Protein AF-A0A8H6TZL9-F1 (afdb_monomer_lite)

Sequence (1125 aa):
MEGRGPLSPANLRMNKVTHPSLAEHVINGEPIFPTTGFIEMLLESGATSLREVELVSILSLAATAPLEVSLQRLKTAWSITTGVGSHEREHARGFMETSTPMEPPVAIDLEAIFKRLPMLDSDGFYSSLQPLAVYGPHFQRIVRCRGGPSEVIAEIEGLRVDELADAYLLHPAIMDACIHITFHPDVSKQYSKDITYLPSAIEHFIFYRAGKNMPGNWFSHITLCQWTPDSRLYNILITDSSGLALAEIRNLRVQKFMPGGPITVERRFELIFQPLSAPDPADPSPTPDFLFLAQKPLSSAAPASDDLRHVYPYTFGQEMKLQRQLKELDTSVSTIYLLAMQGRDADAALGLCAVLKREIPSWNIRLAIFESFLDFSNPIPLLTRHMGAFSDGENVLSFDEDGAAHVLHAVSSPSSVKRQGLLNGNAEPGCTDTRVTHSAAPPFRSDRTYILLGGIGGLGVDLAVWLYEHGARSLVLTSRRGIDSLDTAKDAITLAKVAYLKGRDELTLRFEKCDATDVDQMSALLRTLPAPLAGCFCMTMVLSDTLFLNQTPDAFRAVYDSKLRVFEIFTELVEIQRLDFVVAISSFSGLIGIPGQSNYASACTALDGAMSRYPNAFSLIAPGILDAGYLERTGSVLADYIPTCSAEALWVFLEDALRKLDESPFTRYIPDVSRTPGDQTVLPGSLHTTVSFKSPQEQREEIFLRVLELLEVEAVDFDAEQPLTTYGLDSISAARLVSILRPFATFSQLQLLGGITWSEMESELVYSTQSDNTQGESVSLADSSPATSILLDILGVSPENFSPDVPLSTYGMDLPEATRISVALEPFITVTAVQLMSEMSWADLLAVVEAERLAQPLVQICHGSGIPLIILPAGNGSIGVFYSLQAHYEGELWGVQITDSTPMDSLMGLAAFWKEQICARWPHGPYRIAAFCGSAVHAVAMVKMLEDAGEEVLQLTFIDHSPALVIPLEEMFRDPSAVDYETFRTKLVLDFLQSDPTIAAPILANYEAAANDPDAQIGRRLGFHFEKAWIPNLCEFLHEFYPTGIDKSYDSFIGPYDAWVSSVKAQMAILVAEWGAATSPLLGCLPDLGASLISKPVRVDYISGVGHFGMFGDARTARLLDLSL

Secondary structure (DSSP, 8-state):
-----TT--TT-EESTTTSTTGGGEEETTEEB--HHHHHHHHHHTT-SEEEEEEE-S--B---SSPEEEEEEEETTEEEEEESSGGG-EEEEEEEEE-SPPSSPPPB--HHHHHHHSPB---TTHHHHTTTTEEE-TTT--EEEEEE-SSEEEEEE----TTTTT---SS-HHHHHHHHHGGGSHHHHT---SS-EEEEEEEEEEEE----TT--S-EEEEEEEEEEETTEEEEEEEEE-TTSBEEEEEEEEEEEEE-TT-SPP--EEEEEEEEE-PPPPTT----------SS------PPPPTTTTS-EEEE-TT-HHHHHHHHHTS-TT--EEEEEEETTHHHHHHHHHHHHHHHH-TTSEEEEEEESSHHHHHS-HHHHHHTHHHHHTT--EEEE-TT--EEEEEEEEEESS-----------------------SS-SS-TTSEEEEET--SHHHHHHHHHHHHTT--EEEEEETTGGGGS-TTT-HHHHHHHHHHHT-TT-EEEEEE--TT-HHHHHHHHHT-SS-EEEEEE---------GGG--HHHHHHHHIIIIIHHHHHHHHS-GGGSSEEEEEEETHHHH--TT-HHHHHHHHHHHHHHTT-TTEEEEEE-EESSSSHHHHH-GGGTTTS-EE-HHHHHHHHHHHHHHHHHS--SEEEE---SSTT------TTS--------HHHHHHHHHHHHHHHHT--GGG--TTSBGGGGT--HHHHHHHHHHHTTT----HHHHTTT-BHHHHHHHT--S-----------------HHHHHHHHHHT--GGG--TTSBGGGGT--HHHHHHHHHHHTTT----HHHHTSS-BHHHHHHHHHHHHTT-SEEEEE--SSSPEEEEP-TT---GGGGGGGGT--S-EEEE---TT---S-HHHHHHHHHHHHHHH-SS--EEEEEEGGGHHHHHHHHHHHHHTT--EEEEEEESS-SS--S-HHHHTS-TTS--HHHHHHHHHHHHHSS-HHHHHHHHHHHHHHHH-TTS-HHHHHHHHHHHHHHHHHHHHHHHTS-TTS---HHHHHHHHHHHHTT--SEEEEEEEEETGGGSTTTTTSSSTTGGG-SS--EEEEEEEEETTGGGG-HHHHHHH-TT-

Foldseek 3Di:
DPALFPLAQPQDWAACVSCVQQQLWDFLNFRWRAPLSVVQNVVSVQFQKWAWKFFPDIDTRHDPGTWRWDWDDDPFKIWIWTDDDPPIDTGIIGGTDNDADPDAWDFDDPVVVQVPFAFDDLDCQQVQLPPGTGGDPLLSFFPGKTHAQFKIKTKGAFDDPVCLPGFTQDDSSRVVNLVSVCQRCRRVLDNDNQKGWGFGTFRMKGANDGDRRPHAIKMWIKGWDADDPFWTFIKIFIGGPRRTGRMITGGGITTMDGPVPDDDFQWWKAKDWAFDDDPDPPDPDDDDDDDDDDDDDDDPDDDPPVLCPAEEEFDPLCLVVVLVVVVVDDLQRQEHEYEAEPALRLLLVLLLQLAVCVQRVSYLYAYEYEPDVVCVVVVVVLCSVCVVVVVVLARYWYQYPVSGTIGIAIEIDGQDDDDDDDDDDDDDDDDDDDPPDPDPQQPDEQQAEEEEEQLQWFLSLVVVSVNVVSRHAEYEYEDQVFNVVADVRNCVVSVSSVVVQVPDPSHHYGGDNADLLDLVRVLVVCVPGPHHHAEYELEFADADFDASSPDDSVNLVVGLSRQPSSVVSVVVRDVQQRHLAYEYAAECCLQNNDGRCSSRNSSRSSNLSVQLVYQRYAYEHAWAASSIDDCVVVDCPCVLVTQYDHSSVSVVQVVSVSVVSVVGGGRYIGRQGASDVPGDRDPDPNNDYPPPPDDLVRVLVVLVVVLCVLLVHDPVRDDQPWQSVVSVCDLVSLVVNQVSCVVQDHDDSCRSVVRDGNVNVSVRRDPDDDDDDDDDDDDDDDDDDPLVVQLCVLLVHGRVRDDQQFQLVVSVDDLSSLCSSQVSCVVPFHDHSLLSNERDGNVLRVVQRVVLVVQQQKDWQEDADDAEEEEEDALLFGPSLLNLLNVFAHHTYMYGGDGPPQDLQALLSNLVVVLVSVCVVVVADQHAYEYEDLCLCSLLSNLVVCVVVVGHHAYYEYEAAANDPDQPVQVVQPPVPPDDVVVQLQCPVPVVCVVDVVVVVVVCVVLVCLLPDPPRRRSSVRSSSSVSRSSSNVVVVLCVQDDPPDRPDPVSRLVSSLVSSVPRPYAYEYEHEPAELCVPPRRVVDPQNCCVSHPDDYHYHYDYPAYSSRLSNDNVSSVVSPPVD

InterPro domains:
  IPR006162 Phosphopantetheine attachment site [PS00012] (726-741)
  IPR013968 Polyketide synthase-like, ketoreductase domain [PF08659] (449-611)
  IPR020807 Polyketide/metazoan fatty acid synthase-like, dehydratase domain [SM00826] (5-142)
  IPR029058 Alpha/Beta hydrolase fold [G3DSA:3.40.50.1820] (858-1124)
  IPR029058 Alpha/Beta hydrolase fold [SSF53474] (856-1119)
  IPR036291 NAD(P)-binding domain superfamily [SSF51735] (443-637)
  IPR042104 Polyketide synthase, dehydratase domain superfamily [G3DSA:3.10.129.110] (13-260)
  IPR049551 Polyketide synthase, dehydratase domain, C-terminal [PF14765] (120-257)
  IPR049552 Polyketide synthase, dehydratase domain, N-terminal [PF21089] (15-72)
  IPR049900 Polyketide synthase, dehydratase domain [PS52019] (1-263)
  IPR050091 Polyketide and Nonribosomal Peptide Biosynthesis Enzymes [PTHR43775] (439-953)
  IPR057326 Ketoreductase domain [SM00822] (448-628)

Structure (mmCIF, N/CA/C/O backbone):
data_AF-A0A8H6TZL9-F1
#
_entry.id   AF-A0A8H6TZL9-F1
#
loop_
_atom_site.group_PDB
_atom_site.id
_atom_site.type_symbol
_atom_site.label_atom_id
_atom_site.label_alt_id
_atom_site.label_comp_id
_atom_site.label_asym_id
_atom_site.label_entity_id
_atom_site.label_seq_id
_atom_site.pdbx_PDB_ins_code
_atom_site.Cartn_x
_atom_site.Cartn_y
_atom_site.Cartn_z
_atom_site.occupancy
_atom_site.B_iso_or_equiv
_atom_site.auth_seq_id
_atom_site.auth_comp_id
_atom_site.auth_asym_id
_atom_site.auth_atom_id
_atom_site.pdbx_PDB_model_num
ATOM 1 N N . MET A 1 1 ? 40.625 -1.063 -51.808 1.00 37.44 1 MET A N 1
ATOM 2 C CA . MET A 1 1 ? 40.231 -1.252 -50.398 1.00 37.44 1 MET A CA 1
ATOM 3 C C . MET A 1 1 ? 41.133 -2.324 -49.790 1.00 37.44 1 MET A C 1
ATOM 5 O O . MET A 1 1 ? 40.691 -3.438 -49.543 1.00 37.44 1 MET A O 1
ATOM 9 N N . GLU A 1 2 ? 42.420 -2.008 -49.637 1.00 32.22 2 GLU A N 1
ATOM 10 C CA . GLU A 1 2 ? 43.349 -2.746 -48.771 1.00 32.22 2 GLU A CA 1
ATOM 11 C C . GLU A 1 2 ? 43.323 -2.047 -47.403 1.00 32.22 2 GLU A C 1
ATOM 13 O O . GLU A 1 2 ? 43.309 -0.815 -47.353 1.00 32.22 2 GLU A O 1
ATOM 18 N N . GLY A 1 3 ? 43.245 -2.823 -46.319 1.00 47.59 3 GLY A N 1
ATOM 19 C CA . GLY A 1 3 ? 43.058 -2.328 -44.949 1.00 47.59 3 GLY A CA 1
ATOM 20 C C . GLY A 1 3 ? 41.594 -2.346 -44.509 1.00 47.59 3 GLY A C 1
ATOM 21 O O . GLY A 1 3 ? 40.993 -1.288 -44.338 1.00 47.59 3 GLY A O 1
ATOM 22 N N . ARG A 1 4 ? 41.020 -3.549 -44.388 1.00 66.31 4 ARG A N 1
ATOM 23 C CA . ARG A 1 4 ? 39.792 -3.789 -43.611 1.00 66.31 4 ARG A CA 1
ATOM 24 C C . ARG A 1 4 ? 40.225 -3.706 -42.144 1.00 66.31 4 ARG A C 1
ATOM 26 O O . ARG A 1 4 ? 41.275 -4.267 -41.852 1.00 66.31 4 ARG A O 1
ATOM 33 N N . GLY A 1 5 ? 39.562 -2.895 -41.330 1.00 75.12 5 GLY A N 1
ATOM 34 C CA . GLY A 1 5 ? 40.054 -2.406 -40.039 1.00 75.12 5 GLY A CA 1
ATOM 35 C C . GLY A 1 5 ? 40.325 -3.473 -38.959 1.00 75.12 5 GLY A C 1
ATOM 36 O O . GLY A 1 5 ? 40.509 -4.658 -39.255 1.00 75.12 5 GLY A O 1
ATOM 37 N N . PRO A 1 6 ? 40.448 -3.052 -37.689 1.00 83.88 6 PRO A N 1
ATOM 38 C CA . PRO A 1 6 ? 40.835 -3.931 -36.586 1.00 83.88 6 PRO A CA 1
ATOM 39 C C . PRO A 1 6 ? 39.876 -5.106 -36.341 1.00 83.88 6 PRO A C 1
ATOM 41 O O . PRO A 1 6 ? 40.301 -6.116 -35.787 1.00 83.88 6 PRO A O 1
ATOM 44 N N . LEU A 1 7 ? 38.613 -5.005 -36.770 1.00 87.94 7 LEU A N 1
ATOM 45 C CA . LEU A 1 7 ? 37.588 -6.034 -36.564 1.00 87.94 7 LEU A CA 1
ATOM 46 C C . LEU A 1 7 ? 37.297 -6.860 -37.823 1.00 87.94 7 LEU A C 1
ATOM 48 O O . LEU A 1 7 ? 36.270 -7.532 -37.924 1.00 87.94 7 LEU A O 1
ATOM 52 N N . SER A 1 8 ? 38.217 -6.867 -38.785 1.00 82.44 8 SER A N 1
ATOM 53 C CA . SER A 1 8 ? 38.025 -7.594 -40.030 1.00 82.44 8 SER A CA 1
ATOM 54 C C . SER A 1 8 ? 38.057 -9.111 -39.769 1.00 82.44 8 SER A C 1
ATOM 56 O O . SER A 1 8 ? 39.090 -9.629 -39.344 1.00 82.44 8 SER A O 1
ATOM 58 N N . PRO A 1 9 ? 36.999 -9.873 -40.113 1.00 68.31 9 PRO A N 1
ATOM 59 C CA . PRO A 1 9 ? 36.811 -11.254 -39.645 1.00 68.31 9 PRO A CA 1
ATOM 60 C C . PRO A 1 9 ? 37.826 -12.297 -40.155 1.00 68.31 9 PRO A C 1
ATOM 62 O O . PRO A 1 9 ? 37.767 -13.461 -39.770 1.00 68.31 9 PRO A O 1
ATOM 65 N N . ALA A 1 10 ? 38.764 -11.937 -41.035 1.00 70.56 10 ALA A N 1
ATOM 66 C CA . ALA A 1 10 ? 39.752 -12.882 -41.556 1.00 70.56 10 ALA A CA 1
ATOM 67 C C . ALA A 1 10 ? 40.753 -13.299 -40.458 1.00 70.56 10 ALA A C 1
ATOM 69 O O . ALA A 1 10 ? 41.692 -12.562 -40.168 1.00 70.56 10 ALA A O 1
ATOM 70 N N . ASN A 1 11 ? 40.577 -14.502 -39.894 1.00 73.06 11 ASN A N 1
ATOM 71 C CA . ASN A 1 11 ? 41.337 -15.032 -38.749 1.00 73.06 11 ASN A CA 1
ATOM 72 C C . ASN A 1 11 ? 41.196 -14.187 -37.465 1.00 73.06 11 ASN A C 1
ATOM 74 O O . ASN A 1 11 ? 42.125 -14.143 -36.653 1.00 73.06 11 ASN A O 1
ATOM 78 N N . LEU A 1 12 ? 40.058 -13.505 -37.285 1.00 88.31 12 LEU A N 1
ATOM 79 C CA . LEU A 1 12 ? 39.823 -12.653 -36.121 1.00 88.31 12 LEU A CA 1
ATOM 80 C C . LEU A 1 12 ? 39.717 -13.503 -34.853 1.00 88.31 12 LEU A C 1
ATOM 82 O O . LEU A 1 12 ? 38.909 -14.429 -34.757 1.00 88.31 12 LEU A O 1
ATOM 86 N N . ARG A 1 13 ? 40.552 -13.174 -33.868 1.00 87.81 13 ARG A N 1
ATOM 87 C CA . ARG A 1 13 ? 40.561 -13.822 -32.559 1.00 87.81 13 ARG A CA 1
ATOM 88 C C . ARG A 1 13 ? 40.472 -12.781 -31.464 1.00 87.81 13 ARG A C 1
ATOM 90 O O . ARG A 1 13 ? 41.282 -11.857 -31.434 1.00 87.81 13 ARG A O 1
ATOM 97 N N . MET A 1 14 ? 39.495 -12.943 -30.578 1.00 88.12 14 MET A N 1
ATOM 98 C CA . MET A 1 14 ? 39.100 -11.903 -29.635 1.00 88.12 14 MET A CA 1
ATOM 99 C C . MET A 1 14 ? 39.066 -12.405 -28.196 1.00 88.12 14 MET A C 1
ATOM 101 O O . MET A 1 14 ? 38.578 -13.491 -27.902 1.00 88.12 14 MET A O 1
ATOM 105 N N . ASN A 1 15 ? 39.599 -11.585 -27.300 1.00 88.00 15 ASN A N 1
ATOM 106 C CA . ASN A 1 15 ? 39.441 -11.624 -25.851 1.00 88.00 15 ASN A CA 1
ATOM 107 C C . ASN A 1 15 ? 39.959 -10.295 -25.277 1.00 88.00 15 ASN A C 1
ATOM 109 O O . ASN A 1 15 ? 40.454 -9.438 -26.016 1.00 88.00 15 ASN A O 1
ATOM 113 N N . LYS A 1 16 ? 39.948 -10.162 -23.951 1.00 89.06 16 LYS A N 1
ATOM 114 C CA . LYS A 1 16 ? 40.462 -8.974 -23.254 1.00 89.06 16 LYS A CA 1
ATOM 115 C C . LYS A 1 16 ? 41.936 -8.625 -23.495 1.00 89.06 16 LYS A C 1
ATOM 117 O O . LYS A 1 16 ? 42.333 -7.501 -23.227 1.00 89.06 16 LYS A O 1
ATOM 122 N N . VAL A 1 17 ? 42.760 -9.563 -23.971 1.00 88.12 17 VAL A N 1
ATOM 123 C CA . VAL A 1 17 ? 44.194 -9.321 -24.233 1.00 88.12 17 VAL A CA 1
ATOM 124 C C . VAL A 1 17 ? 44.418 -8.802 -25.652 1.00 88.12 17 VAL A C 1
ATOM 126 O O . VAL A 1 17 ? 45.246 -7.925 -25.867 1.00 88.12 17 VAL A O 1
ATOM 129 N N . THR A 1 18 ? 43.690 -9.351 -26.624 1.00 88.94 18 THR A N 1
ATOM 130 C CA . THR A 1 18 ? 43.809 -8.970 -28.041 1.00 88.94 18 THR A CA 1
ATOM 131 C C . THR A 1 18 ? 43.112 -7.647 -28.349 1.00 88.94 18 THR A C 1
ATOM 133 O O . THR A 1 18 ? 43.599 -6.897 -29.187 1.00 88.94 18 THR A O 1
ATOM 136 N N . HIS A 1 19 ? 42.005 -7.357 -27.660 1.00 90.81 19 HIS A N 1
ATOM 137 C CA . HIS A 1 19 ? 41.201 -6.148 -27.850 1.00 90.81 19 HIS A CA 1
ATOM 138 C C . HIS A 1 19 ? 40.915 -5.486 -26.490 1.00 90.81 19 HIS A C 1
ATOM 140 O O . HIS A 1 19 ? 39.771 -5.493 -26.028 1.00 90.81 19 HIS A O 1
ATOM 146 N N . PRO A 1 20 ? 41.949 -4.949 -25.814 1.00 89.00 20 PRO A N 1
ATOM 147 C CA . PRO A 1 20 ? 41.821 -4.434 -24.453 1.00 89.00 20 PRO A CA 1
ATOM 148 C C . PRO A 1 20 ? 40.846 -3.258 -24.357 1.00 89.00 20 PRO A C 1
ATOM 150 O O . PRO A 1 20 ? 40.063 -3.215 -23.415 1.00 89.00 20 PRO A O 1
ATOM 153 N N . SER A 1 21 ? 40.820 -2.368 -25.356 1.00 89.38 21 SER A N 1
ATOM 154 C CA . SER A 1 21 ? 39.894 -1.231 -25.379 1.00 89.38 21 SER A CA 1
ATOM 155 C C . SER A 1 21 ? 38.434 -1.674 -25.455 1.00 89.38 21 SER A C 1
ATOM 157 O O . SER A 1 21 ? 37.602 -1.085 -24.784 1.00 89.38 21 SER A O 1
ATOM 159 N N . LEU A 1 22 ? 38.104 -2.738 -26.199 1.00 91.69 22 LEU A N 1
ATOM 160 C CA . LEU A 1 22 ? 36.734 -3.268 -26.285 1.00 91.69 22 LEU A CA 1
ATOM 161 C C . LEU A 1 22 ? 36.314 -4.052 -25.037 1.00 91.69 22 LEU A C 1
ATOM 163 O O . LEU A 1 22 ? 35.129 -4.118 -24.734 1.00 91.69 22 LEU A O 1
ATOM 167 N N . ALA A 1 23 ? 37.269 -4.617 -24.296 1.00 91.56 23 ALA A N 1
ATOM 168 C CA . ALA A 1 23 ? 36.999 -5.301 -23.032 1.00 91.56 23 ALA A CA 1
ATOM 169 C C . ALA A 1 23 ? 36.699 -4.346 -21.865 1.00 91.56 23 ALA A C 1
ATOM 171 O O . ALA A 1 23 ? 36.334 -4.802 -20.785 1.00 91.56 23 ALA A O 1
ATOM 172 N N . GLU A 1 24 ? 36.814 -3.035 -22.082 1.00 93.81 24 GLU A N 1
ATOM 173 C CA . GLU A 1 24 ? 36.336 -2.008 -21.155 1.00 93.81 24 GLU A CA 1
ATOM 174 C C . GLU A 1 24 ? 34.807 -1.837 -21.163 1.00 93.81 24 GLU A C 1
ATOM 176 O O . GLU A 1 24 ? 34.278 -1.123 -20.314 1.00 93.81 24 GLU A O 1
ATOM 181 N N . HIS A 1 25 ? 34.093 -2.475 -22.094 1.00 93.19 25 HIS A N 1
ATOM 182 C CA . HIS A 1 25 ? 32.637 -2.592 -22.063 1.00 93.19 25 HIS A CA 1
ATOM 183 C C . HIS A 1 25 ? 32.243 -3.764 -21.153 1.00 93.19 25 HIS A C 1
ATOM 185 O O . HIS A 1 25 ? 32.216 -4.922 -21.578 1.00 93.19 25 HIS A O 1
ATOM 191 N N . VAL A 1 26 ? 31.989 -3.475 -19.874 1.00 89.62 26 VAL A N 1
ATOM 192 C CA . VAL A 1 26 ? 31.685 -4.490 -18.857 1.00 89.62 26 VAL A CA 1
ATOM 193 C C . VAL A 1 26 ? 30.226 -4.378 -18.432 1.00 89.62 26 VAL A C 1
ATOM 195 O O . VAL A 1 26 ? 29.804 -3.350 -17.909 1.00 89.62 26 VAL A O 1
ATOM 198 N N . ILE A 1 27 ? 29.461 -5.454 -18.609 1.00 84.62 27 ILE A N 1
ATOM 199 C CA . ILE A 1 27 ? 28.068 -5.553 -18.160 1.00 84.62 27 ILE A CA 1
ATOM 200 C C . ILE A 1 27 ? 27.982 -6.696 -17.150 1.00 84.62 27 ILE A C 1
ATOM 202 O O . ILE A 1 27 ? 28.473 -7.792 -17.400 1.00 84.62 27 ILE A O 1
ATOM 206 N N . ASN A 1 28 ? 27.391 -6.429 -15.988 1.00 78.75 28 ASN A N 1
ATOM 207 C CA . ASN A 1 28 ? 27.258 -7.358 -14.867 1.00 78.75 28 ASN A CA 1
ATOM 208 C C . ASN A 1 28 ? 28.590 -8.031 -14.466 1.00 78.75 28 ASN A C 1
ATOM 210 O O . ASN A 1 28 ? 28.657 -9.236 -14.239 1.00 78.75 28 ASN A O 1
ATOM 214 N N . GLY A 1 29 ? 29.678 -7.253 -14.440 1.00 82.88 29 GLY A N 1
ATOM 215 C CA . GLY A 1 29 ? 31.022 -7.737 -14.101 1.00 82.88 29 GLY A CA 1
ATOM 216 C C . GLY A 1 29 ? 31.742 -8.520 -15.207 1.00 82.88 29 GLY A C 1
ATOM 217 O O . GLY A 1 29 ? 32.907 -8.877 -15.028 1.00 82.88 29 GLY A O 1
ATOM 218 N N . GLU A 1 30 ? 31.108 -8.747 -16.361 1.00 85.38 30 GLU A N 1
ATOM 219 C CA . GLU A 1 30 ? 31.689 -9.489 -17.478 1.00 85.38 30 GLU A CA 1
ATOM 220 C C . GLU A 1 30 ? 32.056 -8.562 -18.655 1.00 85.38 30 GLU A C 1
ATOM 222 O O . GLU A 1 30 ? 31.210 -7.789 -19.113 1.00 85.38 30 GLU A O 1
ATOM 227 N N . PRO A 1 31 ? 33.301 -8.608 -19.178 1.00 90.25 31 PRO A N 1
ATOM 228 C CA . PRO A 1 31 ? 33.667 -7.876 -20.385 1.00 90.25 31 PRO A CA 1
ATOM 229 C C . PRO A 1 31 ? 32.948 -8.488 -21.589 1.00 90.25 31 PRO A C 1
ATOM 231 O O . PRO A 1 31 ? 33.243 -9.611 -22.008 1.00 90.25 31 PRO A O 1
ATOM 234 N N . ILE A 1 32 ? 32.006 -7.739 -22.147 1.00 90.56 32 ILE A N 1
ATOM 235 C CA . ILE A 1 32 ? 31.118 -8.168 -23.224 1.00 90.56 32 ILE A CA 1
ATOM 236 C C . ILE A 1 32 ? 31.431 -7.349 -24.465 1.00 90.56 32 ILE A C 1
ATOM 238 O O . ILE A 1 32 ? 31.608 -6.138 -24.397 1.00 90.56 32 ILE A O 1
ATOM 242 N N . PHE A 1 33 ? 31.482 -8.000 -25.619 1.00 93.31 33 PHE A N 1
ATOM 243 C CA . PHE A 1 33 ? 31.673 -7.303 -26.878 1.00 93.31 33 PHE A CA 1
ATOM 244 C C . PHE A 1 33 ? 30.446 -6.427 -27.203 1.00 93.31 33 PHE A C 1
ATOM 246 O O . PHE A 1 33 ? 29.321 -6.939 -27.208 1.00 93.31 33 PHE A O 1
ATOM 253 N N . PRO A 1 34 ? 30.629 -5.117 -27.456 1.00 92.50 34 PRO A N 1
ATOM 254 C CA . PRO A 1 34 ? 29.518 -4.183 -27.600 1.00 92.50 34 PRO A CA 1
ATOM 255 C C . PRO A 1 34 ? 28.736 -4.426 -28.892 1.00 92.50 34 PRO A C 1
ATOM 257 O O . PRO A 1 34 ? 29.291 -4.822 -29.921 1.00 92.50 34 PRO A O 1
ATOM 260 N N . THR A 1 35 ? 27.448 -4.078 -28.871 1.00 90.69 35 THR A N 1
ATOM 261 C CA . THR A 1 35 ? 26.558 -4.159 -30.046 1.00 90.69 35 THR A CA 1
ATOM 262 C C . THR A 1 35 ? 27.143 -3.430 -31.254 1.00 90.69 35 THR A C 1
ATOM 264 O O . THR A 1 35 ? 27.111 -3.909 -32.388 1.00 90.69 35 THR A O 1
ATOM 267 N N . THR A 1 36 ? 27.732 -2.268 -31.000 1.00 93.38 36 THR A N 1
ATOM 268 C CA . THR A 1 36 ? 28.343 -1.402 -32.006 1.00 93.38 36 THR A CA 1
ATOM 269 C C . THR A 1 36 ? 29.587 -2.007 -32.648 1.00 93.38 36 THR A C 1
ATOM 271 O O . THR A 1 36 ? 29.905 -1.684 -33.792 1.00 93.38 36 THR A O 1
ATOM 274 N N . GLY A 1 37 ? 30.243 -2.956 -31.979 1.00 93.38 37 GLY A N 1
ATOM 275 C CA . GLY A 1 37 ? 31.326 -3.736 -32.562 1.00 93.38 37 GLY A CA 1
ATOM 276 C C . GLY A 1 37 ? 30.847 -4.664 -33.684 1.00 93.38 37 GLY A C 1
ATOM 277 O O . GLY A 1 37 ? 31.552 -4.822 -34.679 1.00 93.38 37 GLY A O 1
ATOM 278 N N . PHE A 1 38 ? 29.636 -5.233 -33.584 1.00 93.88 38 PHE A N 1
ATOM 279 C CA . PHE A 1 38 ? 29.051 -6.043 -34.666 1.00 93.88 38 PHE A CA 1
ATOM 280 C C . PHE A 1 38 ? 28.724 -5.190 -35.893 1.00 93.88 38 PHE A C 1
ATOM 282 O O . PHE A 1 38 ? 28.944 -5.618 -37.025 1.00 93.88 38 PHE A O 1
ATOM 289 N N . ILE A 1 39 ? 28.246 -3.963 -35.674 1.00 93.56 39 ILE A N 1
ATOM 290 C CA . ILE A 1 39 ? 27.992 -3.000 -36.751 1.00 93.56 39 ILE A CA 1
ATOM 291 C C . ILE A 1 39 ? 29.306 -2.657 -37.462 1.00 93.56 39 ILE A C 1
ATOM 293 O O . ILE A 1 39 ? 29.376 -2.751 -38.687 1.00 93.56 39 ILE A O 1
ATOM 297 N N . GLU A 1 40 ? 30.359 -2.328 -36.709 1.00 92.31 40 GLU A N 1
ATOM 298 C CA . GLU A 1 40 ? 31.668 -1.994 -37.278 1.00 92.31 40 GLU A CA 1
ATOM 299 C C . GLU A 1 40 ? 32.284 -3.167 -38.058 1.00 92.31 40 GLU A C 1
ATOM 301 O O . GLU A 1 40 ? 32.739 -2.972 -39.185 1.00 92.31 40 GLU A O 1
ATOM 306 N N . MET A 1 41 ? 32.198 -4.403 -37.545 1.00 92.38 41 MET A N 1
ATOM 307 C CA . MET A 1 41 ? 32.607 -5.610 -38.287 1.00 92.38 41 MET A CA 1
ATOM 308 C C . MET A 1 41 ? 31.976 -5.676 -39.688 1.00 92.38 41 MET A C 1
ATOM 310 O O . MET A 1 41 ? 32.630 -6.029 -40.675 1.00 92.38 41 MET A O 1
ATOM 314 N N . LEU A 1 42 ? 30.689 -5.337 -39.794 1.00 92.62 42 LEU A N 1
ATOM 315 C CA . LEU A 1 42 ? 29.962 -5.367 -41.061 1.00 92.62 42 LEU A CA 1
ATOM 316 C C . LEU A 1 42 ? 30.335 -4.188 -41.961 1.00 92.62 42 LEU A C 1
ATOM 318 O O . LEU A 1 42 ? 30.479 -4.384 -43.173 1.00 92.62 42 LEU A O 1
ATOM 322 N N . LEU A 1 43 ? 30.558 -2.999 -41.400 1.00 89.56 43 LEU A N 1
ATOM 323 C CA . LEU A 1 43 ? 31.057 -1.838 -42.142 1.00 89.56 43 LEU A CA 1
ATOM 324 C C . LEU A 1 43 ? 32.433 -2.117 -42.758 1.00 89.56 43 LEU A C 1
ATOM 326 O O . LEU A 1 43 ? 32.630 -1.891 -43.955 1.00 89.56 43 LEU A O 1
ATOM 330 N N . GLU A 1 44 ? 33.359 -2.713 -42.002 1.00 88.31 44 GLU A N 1
ATOM 331 C CA . GLU A 1 44 ? 34.675 -3.126 -42.506 1.00 88.31 44 GLU A CA 1
ATOM 332 C C . GLU A 1 44 ? 34.585 -4.204 -43.605 1.00 88.31 44 GLU A C 1
ATOM 334 O O . GLU A 1 44 ? 35.464 -4.309 -44.471 1.00 88.31 44 GLU A O 1
ATOM 339 N N . SER A 1 45 ? 33.495 -4.982 -43.619 1.00 87.56 45 SER A N 1
ATOM 340 C CA . SER A 1 45 ? 33.172 -5.948 -44.679 1.00 87.56 45 SER A CA 1
ATOM 341 C C . SER A 1 45 ? 32.536 -5.315 -45.934 1.00 87.56 45 SER A C 1
ATOM 343 O O . SER A 1 45 ? 32.317 -6.005 -46.938 1.00 87.56 45 SER A O 1
ATOM 345 N N . GLY A 1 46 ? 32.282 -4.001 -45.908 1.00 87.94 46 GLY A N 1
ATOM 346 C CA . GLY A 1 46 ? 31.733 -3.207 -47.008 1.00 87.94 46 GLY A CA 1
ATOM 347 C C . GLY A 1 46 ? 30.235 -2.910 -46.905 1.00 87.94 46 GLY A C 1
ATOM 348 O O . GLY A 1 46 ? 29.646 -2.509 -47.911 1.00 87.94 46 GLY A O 1
ATOM 349 N N . ALA A 1 47 ? 29.608 -3.132 -45.745 1.00 90.19 47 ALA A N 1
ATOM 350 C CA . ALA A 1 47 ? 28.227 -2.720 -45.517 1.00 90.19 47 ALA A CA 1
ATOM 351 C C . ALA A 1 47 ? 28.097 -1.189 -45.526 1.00 90.19 47 ALA A C 1
ATOM 353 O O . ALA A 1 47 ? 28.964 -0.469 -45.040 1.00 90.19 47 ALA A O 1
ATOM 354 N N . THR A 1 48 ? 26.984 -0.700 -46.055 1.00 89.25 48 THR A N 1
ATOM 355 C CA . THR A 1 48 ? 26.564 0.712 -46.014 1.00 89.25 48 THR A CA 1
ATOM 356 C C . THR A 1 48 ? 25.216 0.878 -45.316 1.00 89.25 48 THR A C 1
ATOM 358 O O . THR A 1 48 ? 24.870 1.970 -44.872 1.00 89.25 48 THR A O 1
ATOM 361 N N . SER A 1 49 ? 24.448 -0.206 -45.201 1.00 92.69 49 SER A N 1
ATOM 362 C CA . SER A 1 49 ? 23.207 -0.255 -44.439 1.00 92.69 49 SER A CA 1
ATOM 363 C C . SER A 1 49 ? 22.965 -1.666 -43.912 1.00 92.69 49 SER A C 1
ATOM 365 O O . SER A 1 49 ? 23.310 -2.641 -44.584 1.00 92.69 49 SER A O 1
ATOM 367 N N . LEU A 1 50 ? 22.377 -1.768 -42.719 1.00 95.38 50 LEU A N 1
ATOM 368 C CA . LEU A 1 50 ? 21.995 -3.027 -42.081 1.00 95.38 50 LEU A CA 1
ATOM 369 C C . LEU A 1 50 ? 20.500 -3.008 -41.772 1.00 95.38 50 LEU A C 1
ATOM 371 O O . LEU A 1 50 ? 19.996 -1.994 -41.301 1.00 95.38 50 LEU A O 1
ATOM 375 N N . ARG A 1 51 ? 19.793 -4.110 -42.009 1.00 95.38 51 ARG A N 1
ATOM 376 C CA . ARG A 1 51 ? 18.359 -4.250 -41.723 1.00 95.38 51 ARG A CA 1
ATOM 377 C C . ARG A 1 51 ? 18.105 -5.480 -40.872 1.00 95.38 51 ARG A C 1
ATOM 379 O O . ARG A 1 51 ? 18.807 -6.477 -41.039 1.00 95.38 51 ARG A O 1
ATOM 386 N N . GLU A 1 52 ? 17.086 -5.399 -40.021 1.00 95.88 52 GLU A N 1
ATOM 387 C CA . GLU A 1 52 ? 16.641 -6.493 -39.147 1.00 95.88 52 GLU A CA 1
ATOM 388 C C . GLU A 1 52 ? 17.822 -7.127 -38.397 1.00 95.88 52 GLU A C 1
ATOM 390 O O . GLU A 1 52 ? 18.025 -8.339 -38.404 1.00 95.88 52 GLU A O 1
ATOM 395 N N . VAL A 1 53 ? 18.659 -6.270 -37.810 1.00 96.88 53 VAL A N 1
ATOM 396 C CA . VAL A 1 53 ? 19.791 -6.696 -36.993 1.00 96.88 53 VAL A CA 1
ATOM 397 C C . VAL A 1 53 ? 19.235 -7.240 -35.688 1.00 96.88 53 VAL A C 1
ATOM 399 O O . VAL A 1 53 ? 18.575 -6.518 -34.944 1.00 96.88 53 VAL A O 1
ATOM 402 N N . GLU A 1 54 ? 19.524 -8.494 -35.394 1.00 95.81 54 GLU A N 1
ATOM 403 C CA . GLU A 1 54 ? 19.107 -9.170 -34.175 1.00 95.81 54 GLU A CA 1
ATOM 404 C C . GLU A 1 54 ? 20.342 -9.627 -33.405 1.00 95.81 54 GLU A C 1
ATOM 406 O O . GLU A 1 54 ? 21.243 -10.252 -33.972 1.00 95.81 54 GLU A O 1
ATOM 411 N N . LEU A 1 55 ? 20.380 -9.314 -32.111 1.00 93.00 55 LEU A N 1
ATOM 412 C CA . LEU A 1 55 ? 21.407 -9.785 -31.194 1.00 93.00 55 LEU A CA 1
ATOM 413 C C . LEU A 1 55 ? 20.900 -11.062 -30.535 1.00 93.00 55 LEU A C 1
ATOM 415 O O . LEU A 1 55 ? 19.983 -11.050 -29.720 1.00 93.00 55 LEU A O 1
ATOM 419 N N . VAL A 1 56 ? 21.486 -12.177 -30.948 1.00 89.00 56 VAL A N 1
ATOM 420 C CA . VAL A 1 56 ? 21.042 -13.531 -30.614 1.00 89.00 56 VAL A CA 1
ATOM 421 C C . VAL A 1 56 ? 21.639 -13.984 -29.290 1.00 89.00 56 VAL A C 1
ATOM 423 O O . VAL A 1 56 ? 20.963 -14.622 -28.486 1.00 89.00 56 VAL A O 1
ATOM 426 N N . SER A 1 57 ? 22.918 -13.683 -29.052 1.00 85.94 57 SER A N 1
ATOM 427 C CA . SER A 1 57 ? 23.561 -14.023 -27.791 1.00 85.94 57 SER A CA 1
ATOM 428 C C . SER A 1 57 ? 24.783 -13.158 -27.484 1.00 85.94 57 SER A C 1
ATOM 430 O O . SER A 1 57 ? 25.312 -12.459 -28.345 1.00 85.94 57 SER A O 1
ATOM 432 N N . ILE A 1 58 ? 25.194 -13.180 -26.215 1.00 86.94 58 ILE A N 1
ATOM 433 C CA . ILE A 1 58 ? 26.318 -12.400 -25.697 1.00 86.94 58 ILE A CA 1
ATOM 434 C C . ILE A 1 58 ? 27.649 -13.029 -26.129 1.00 86.94 58 ILE A C 1
ATOM 436 O O . ILE A 1 58 ? 27.904 -14.210 -25.866 1.00 86.94 58 ILE A O 1
ATOM 440 N N . LEU A 1 59 ? 28.534 -12.204 -26.698 1.00 89.31 59 LEU A N 1
ATOM 441 C CA . LEU A 1 59 ? 29.927 -12.553 -26.974 1.00 89.31 59 LEU A CA 1
ATOM 442 C C . LEU A 1 59 ? 30.815 -12.041 -25.832 1.00 89.31 59 LEU A C 1
ATOM 444 O O . LEU A 1 59 ? 31.145 -10.858 -25.758 1.00 89.31 59 LEU A O 1
ATOM 448 N N . SER A 1 60 ? 31.204 -12.950 -24.937 1.00 88.25 60 SER A N 1
ATOM 449 C CA . SER A 1 60 ? 32.111 -12.661 -23.820 1.00 88.25 60 SER A CA 1
ATOM 450 C C . SER A 1 60 ? 33.567 -12.554 -24.273 1.00 88.25 60 SER A C 1
ATOM 452 O O . SER A 1 60 ? 34.076 -13.408 -25.001 1.00 88.25 60 SER A O 1
ATOM 454 N N . LEU A 1 61 ? 34.267 -11.531 -23.786 1.00 88.94 61 LEU A N 1
ATOM 455 C CA . LEU A 1 61 ? 35.706 -11.332 -23.968 1.00 88.94 61 LEU A CA 1
ATOM 456 C C . LEU A 1 61 ? 36.523 -11.820 -22.759 1.00 88.94 61 LEU A C 1
ATOM 458 O O . LEU A 1 61 ? 37.749 -11.662 -22.742 1.00 88.94 61 LEU A O 1
ATOM 462 N N . ALA A 1 62 ? 35.870 -12.418 -21.754 1.00 84.00 62 ALA A N 1
ATOM 463 C CA . ALA A 1 62 ? 36.497 -12.867 -20.509 1.00 84.00 62 ALA A CA 1
ATOM 464 C C . ALA A 1 62 ? 37.409 -14.091 -20.695 1.00 84.00 62 ALA A C 1
ATOM 466 O O . ALA A 1 62 ? 38.296 -14.332 -19.871 1.00 84.00 62 ALA A O 1
ATOM 467 N N . ALA A 1 63 ? 37.206 -14.843 -21.781 1.00 75.25 63 ALA A N 1
ATOM 468 C CA . ALA A 1 63 ? 37.931 -16.069 -22.078 1.00 75.25 63 ALA A CA 1
ATOM 469 C C . ALA A 1 63 ? 39.459 -15.869 -22.059 1.00 75.25 63 ALA A C 1
ATOM 471 O O . ALA A 1 63 ? 40.016 -14.947 -22.665 1.00 75.25 63 ALA A O 1
ATOM 472 N N . THR A 1 64 ? 40.161 -16.773 -21.372 1.00 75.94 64 THR A N 1
ATOM 473 C CA . THR A 1 64 ? 41.630 -16.769 -21.295 1.00 75.94 64 THR A CA 1
ATOM 474 C C . THR A 1 64 ? 42.263 -17.040 -22.659 1.00 75.94 64 THR A C 1
ATOM 476 O O . THR A 1 64 ? 43.220 -16.364 -23.037 1.00 75.94 64 THR A O 1
ATOM 479 N N . ALA A 1 65 ? 41.696 -17.969 -23.433 1.00 79.75 65 ALA A N 1
ATOM 480 C CA . ALA A 1 65 ? 42.055 -18.196 -24.828 1.00 79.75 65 ALA A CA 1
ATOM 481 C C . ALA A 1 65 ? 41.233 -17.283 -25.766 1.00 79.75 65 ALA A C 1
ATOM 483 O O . ALA A 1 65 ? 40.015 -17.210 -25.603 1.00 79.75 65 ALA A O 1
ATOM 484 N N . PRO A 1 66 ? 41.857 -16.616 -26.759 1.00 82.69 66 PRO A N 1
ATOM 485 C CA . PRO A 1 66 ? 41.135 -15.836 -27.762 1.00 82.69 66 PRO A CA 1
ATOM 486 C C . PRO A 1 66 ? 40.120 -16.685 -28.538 1.00 82.69 66 PRO A C 1
ATOM 488 O O . PRO A 1 66 ? 40.486 -17.702 -29.133 1.00 82.69 66 PRO A O 1
ATOM 49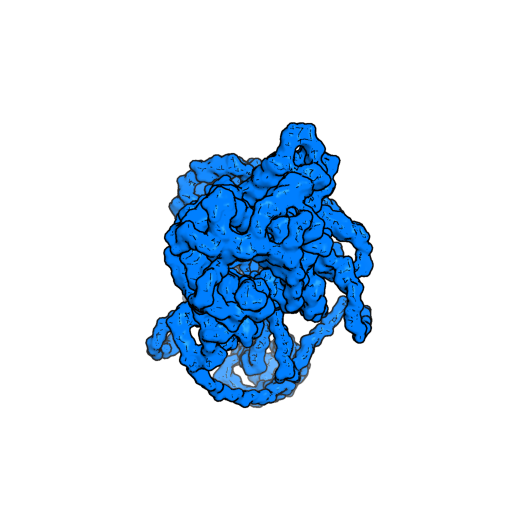1 N N . LEU A 1 67 ? 38.863 -16.245 -28.557 1.00 85.44 67 LEU A N 1
ATOM 492 C CA . LEU A 1 67 ? 37.780 -16.883 -29.298 1.00 85.44 67 LEU A CA 1
ATOM 493 C C . LEU A 1 67 ? 37.887 -16.537 -30.781 1.00 85.44 67 LEU A C 1
ATOM 495 O O . LEU A 1 67 ? 38.069 -15.376 -31.137 1.00 85.44 67 LEU A O 1
ATOM 499 N N . GLU A 1 68 ? 37.764 -17.542 -31.644 1.00 88.44 68 GLU A N 1
ATOM 500 C CA . GLU A 1 68 ? 37.703 -17.342 -33.091 1.00 88.44 68 GLU A CA 1
ATOM 501 C C . GLU A 1 68 ? 36.313 -16.836 -33.485 1.00 88.44 68 GLU A C 1
ATOM 503 O O . GLU A 1 68 ? 35.310 -17.489 -33.186 1.00 88.44 68 GLU A O 1
ATOM 508 N N . VAL A 1 69 ? 36.271 -15.663 -34.120 1.00 90.00 69 VAL A N 1
ATOM 509 C CA . VAL A 1 69 ? 35.044 -14.986 -34.553 1.00 90.00 69 VAL A CA 1
ATOM 510 C C . VAL A 1 69 ? 34.929 -15.111 -36.066 1.00 90.00 69 VAL A C 1
ATOM 512 O O . VAL A 1 69 ? 35.854 -14.758 -36.797 1.00 90.00 69 VAL A O 1
ATOM 515 N N . SER A 1 70 ? 33.787 -15.599 -36.540 1.00 89.00 70 SER A N 1
ATOM 516 C CA . SER A 1 70 ? 33.513 -15.805 -37.961 1.00 89.00 70 SER A CA 1
ATOM 517 C C . SER A 1 70 ? 32.316 -14.977 -38.412 1.00 89.00 70 SER A C 1
ATOM 519 O O . SER A 1 70 ? 31.270 -14.978 -37.772 1.00 89.00 70 SER A O 1
ATOM 521 N N . LEU A 1 71 ? 32.456 -14.297 -39.553 1.00 91.12 71 LEU A N 1
ATOM 522 C CA . LEU A 1 71 ? 31.346 -13.660 -40.262 1.00 91.12 71 LEU A CA 1
ATOM 523 C C . LEU A 1 71 ? 30.917 -14.564 -41.419 1.00 91.12 71 LEU A C 1
ATOM 525 O O . LEU A 1 71 ? 31.594 -14.641 -42.449 1.00 91.12 71 LEU A O 1
ATOM 529 N N . GLN A 1 72 ? 29.780 -15.232 -41.262 1.00 89.81 72 GLN A N 1
ATOM 530 C CA . GLN A 1 72 ? 29.142 -15.994 -42.325 1.00 89.81 72 GLN A CA 1
ATOM 531 C C . GLN A 1 72 ? 28.264 -15.068 -43.173 1.00 89.81 72 GLN A C 1
ATOM 533 O O . GLN A 1 72 ? 27.481 -14.278 -42.647 1.00 89.81 72 GLN A O 1
ATOM 538 N N . ARG A 1 73 ? 28.367 -15.165 -44.504 1.00 87.88 73 ARG A N 1
ATOM 539 C CA . ARG A 1 73 ? 27.585 -14.333 -45.431 1.00 87.88 73 ARG A CA 1
ATOM 540 C C . ARG A 1 73 ? 26.941 -15.166 -46.531 1.00 87.88 73 ARG A C 1
ATOM 542 O O . ARG A 1 73 ? 27.627 -15.884 -47.257 1.00 87.88 73 ARG A O 1
ATOM 549 N N . LEU A 1 74 ? 25.638 -14.972 -46.729 1.00 87.56 74 LEU A N 1
ATOM 550 C CA . LEU A 1 74 ? 24.864 -15.556 -47.820 1.00 87.56 74 LEU A CA 1
ATOM 551 C C . LEU A 1 74 ? 24.081 -14.458 -48.555 1.00 87.56 74 LEU A C 1
ATOM 553 O O . LEU A 1 74 ? 22.997 -14.050 -48.143 1.00 87.56 74 LEU A O 1
ATOM 557 N N . LYS A 1 75 ? 24.622 -13.990 -49.688 1.00 87.25 75 LYS A N 1
ATOM 558 C CA . LYS A 1 75 ? 24.109 -12.826 -50.440 1.00 87.25 75 LYS A CA 1
ATOM 559 C C . LYS A 1 75 ? 24.059 -11.562 -49.559 1.00 87.25 75 LYS A C 1
ATOM 561 O O . LYS A 1 75 ? 25.105 -10.956 -49.312 1.00 87.25 75 LYS A O 1
ATOM 566 N N . THR A 1 76 ? 22.859 -11.163 -49.141 1.00 90.56 76 THR A N 1
ATOM 567 C CA . THR A 1 76 ? 22.580 -10.021 -48.261 1.00 90.56 76 THR A CA 1
ATOM 568 C C . THR A 1 76 ? 22.426 -10.437 -46.803 1.00 90.56 76 THR A C 1
ATOM 570 O O . THR A 1 76 ? 22.593 -9.586 -45.942 1.00 90.56 76 THR A O 1
ATOM 573 N N . ALA A 1 77 ? 22.142 -11.708 -46.509 1.00 95.00 77 ALA A N 1
ATOM 574 C CA . ALA A 1 77 ? 22.058 -12.203 -45.140 1.00 95.00 77 ALA A CA 1
ATOM 575 C C . ALA A 1 77 ? 23.459 -12.418 -44.557 1.00 95.00 77 ALA A C 1
ATOM 577 O O . ALA A 1 77 ? 24.380 -12.849 -45.265 1.00 95.00 77 ALA A O 1
ATOM 578 N N . TRP A 1 78 ? 23.605 -12.142 -43.269 1.00 95.00 78 TRP A N 1
ATOM 579 C CA . TRP A 1 78 ? 24.843 -12.325 -42.527 1.00 95.00 78 TRP A CA 1
ATOM 580 C C . TRP A 1 78 ? 24.562 -12.874 -41.126 1.00 95.00 78 TRP A C 1
ATOM 582 O O . TRP A 1 78 ? 23.485 -12.664 -40.568 1.00 95.00 78 TRP A O 1
ATOM 592 N N . SER A 1 79 ? 25.542 -13.587 -40.578 1.00 94.06 79 SER A N 1
ATOM 593 C CA . SER A 1 79 ? 25.545 -14.096 -39.208 1.00 94.06 79 SER A CA 1
ATOM 594 C C . SER A 1 79 ? 26.966 -14.047 -38.651 1.00 94.06 79 SER A C 1
ATOM 596 O O . SER A 1 79 ? 27.928 -14.335 -39.369 1.00 94.06 79 SER A O 1
ATOM 598 N N . ILE A 1 80 ? 27.106 -13.636 -37.394 1.00 93.12 80 ILE A N 1
ATOM 599 C CA . ILE A 1 80 ? 28.374 -13.584 -36.669 1.00 93.12 80 ILE A CA 1
ATOM 600 C C . ILE A 1 80 ? 28.354 -14.671 -35.604 1.00 93.12 80 ILE A C 1
ATOM 602 O O . ILE A 1 80 ? 27.496 -14.676 -34.718 1.00 93.12 80 ILE A O 1
ATOM 606 N N . THR A 1 81 ? 29.321 -15.580 -35.687 1.00 91.06 81 THR A N 1
ATOM 607 C CA . THR A 1 81 ? 29.413 -16.762 -34.835 1.00 91.06 81 THR A CA 1
ATOM 608 C C . THR A 1 81 ? 30.778 -16.873 -34.161 1.00 91.06 81 THR A C 1
ATOM 610 O O . THR A 1 81 ? 31.771 -16.291 -34.604 1.00 91.06 81 THR A O 1
ATOM 613 N N . THR A 1 82 ? 30.838 -17.640 -33.073 1.00 87.94 82 THR A N 1
ATOM 614 C CA . THR A 1 82 ? 32.096 -18.105 -32.470 1.00 87.94 82 THR A CA 1
ATOM 615 C C . THR A 1 82 ? 32.114 -19.619 -32.346 1.00 87.94 82 THR A C 1
ATOM 617 O O . THR A 1 82 ? 31.066 -20.223 -32.120 1.00 87.94 82 THR A O 1
ATOM 620 N N . GLY A 1 83 ? 33.305 -20.216 -32.362 1.00 76.31 83 GLY A N 1
ATOM 621 C CA . GLY A 1 83 ? 33.483 -21.666 -32.227 1.00 76.31 83 GLY A CA 1
ATOM 622 C C . GLY A 1 83 ? 33.511 -22.386 -33.576 1.00 76.31 83 GLY A C 1
ATOM 623 O O . GLY A 1 83 ? 33.502 -21.757 -34.629 1.00 76.31 83 GLY A O 1
ATOM 624 N N . VAL A 1 84 ? 33.606 -23.719 -33.549 1.00 63.31 84 VAL A N 1
ATOM 625 C CA . VAL A 1 84 ? 33.731 -24.552 -34.757 1.00 63.31 84 VAL A CA 1
ATOM 626 C C . VAL A 1 84 ? 32.846 -25.794 -34.625 1.00 63.31 84 VAL A C 1
ATOM 628 O O . VAL A 1 84 ? 32.822 -26.440 -33.576 1.00 63.31 84 VAL A O 1
ATOM 631 N N . GLY A 1 85 ? 32.149 -26.170 -35.701 1.00 62.88 85 GLY A N 1
ATOM 632 C CA . GLY A 1 85 ? 31.390 -27.422 -35.776 1.00 62.88 85 GLY A CA 1
ATOM 633 C C . GLY A 1 85 ? 30.180 -27.456 -34.836 1.00 62.88 85 GLY A C 1
ATOM 634 O O . GLY A 1 85 ? 29.344 -26.564 -34.868 1.00 62.88 85 GLY A O 1
ATOM 635 N N . SER A 1 86 ? 30.072 -28.491 -33.996 1.00 49.78 86 SER A N 1
ATOM 636 C CA . SER A 1 86 ? 28.931 -28.703 -33.083 1.00 49.78 86 SER A CA 1
ATOM 637 C C . SER A 1 86 ? 28.862 -27.736 -31.893 1.00 49.78 86 SER A C 1
ATOM 639 O O . SER A 1 86 ? 27.908 -27.803 -31.124 1.00 49.78 86 SER A O 1
ATOM 641 N N . HIS A 1 87 ? 29.863 -26.869 -31.720 1.00 64.81 87 HIS A N 1
ATOM 642 C CA . HIS A 1 87 ? 29.932 -25.868 -30.648 1.00 64.81 87 HIS A CA 1
ATOM 643 C C . HIS A 1 87 ? 29.896 -24.432 -31.191 1.00 64.81 87 HIS A C 1
ATOM 645 O O . HIS A 1 87 ? 30.344 -23.504 -30.519 1.00 64.81 87 HIS A O 1
ATOM 651 N N . GLU A 1 88 ? 29.407 -24.247 -32.421 1.00 81.38 88 GLU A N 1
ATOM 652 C CA . GLU A 1 88 ? 29.182 -22.920 -32.982 1.00 81.38 88 GLU A CA 1
ATOM 653 C C . GLU A 1 88 ? 28.036 -22.212 -32.245 1.00 81.38 88 GLU A C 1
ATOM 655 O O . GLU A 1 88 ? 26.956 -22.771 -32.049 1.00 81.38 88 GLU A O 1
ATOM 660 N N . ARG A 1 89 ? 28.283 -20.969 -31.833 1.00 85.56 89 ARG A N 1
ATOM 661 C CA . ARG A 1 89 ? 27.302 -20.097 -31.186 1.00 85.56 89 ARG A CA 1
ATOM 662 C C . ARG A 1 89 ? 27.102 -18.852 -32.034 1.00 85.56 89 ARG A C 1
ATOM 664 O O . ARG A 1 89 ? 28.072 -18.163 -32.339 1.00 85.56 89 ARG A O 1
ATOM 671 N N . GLU A 1 90 ? 25.855 -18.570 -32.393 1.00 90.62 90 GLU A N 1
ATOM 672 C CA . GLU A 1 90 ? 25.453 -17.352 -33.100 1.00 90.62 90 GLU A CA 1
ATOM 673 C C . GLU A 1 90 ? 25.249 -16.196 -32.113 1.00 90.62 90 GLU A C 1
ATOM 675 O O . GLU A 1 90 ? 24.586 -16.351 -31.085 1.00 90.62 90 GLU A O 1
ATOM 680 N N . HIS A 1 91 ? 25.825 -15.035 -32.424 1.00 91.69 91 HIS A N 1
ATOM 681 C CA . HIS A 1 91 ? 25.777 -13.834 -31.580 1.00 91.69 91 HIS A CA 1
ATOM 682 C C . HIS A 1 91 ? 24.935 -12.726 -32.188 1.00 91.69 91 HIS A C 1
ATOM 684 O O . HIS A 1 91 ? 24.195 -12.063 -31.470 1.00 91.69 91 HIS A O 1
ATOM 690 N N . ALA A 1 92 ? 25.009 -12.539 -33.504 1.00 95.12 92 ALA A N 1
ATOM 691 C CA . ALA A 1 92 ? 24.230 -11.530 -34.206 1.00 95.12 92 ALA A CA 1
ATOM 692 C C . ALA A 1 92 ? 23.912 -11.985 -35.629 1.00 95.12 92 ALA A C 1
ATOM 694 O O . ALA A 1 92 ? 24.726 -12.663 -36.258 1.00 95.12 92 ALA A O 1
ATOM 695 N N . ARG A 1 93 ? 22.759 -11.575 -36.153 1.00 96.38 93 ARG A N 1
ATOM 696 C CA . ARG A 1 93 ? 22.343 -11.849 -37.534 1.00 96.38 93 ARG A CA 1
ATOM 697 C C . ARG A 1 93 ? 21.544 -10.694 -38.116 1.00 96.38 93 ARG A C 1
ATOM 699 O O . ARG A 1 93 ? 21.041 -9.851 -37.380 1.00 96.38 93 ARG A O 1
ATOM 706 N N . GLY A 1 94 ? 21.400 -10.681 -39.435 1.00 96.94 94 GLY A N 1
ATOM 707 C CA . GLY A 1 94 ? 20.521 -9.741 -40.121 1.00 96.94 94 GLY A CA 1
ATOM 708 C C . GLY A 1 94 ? 20.788 -9.681 -41.615 1.00 96.94 94 GLY A C 1
ATOM 709 O O . GLY A 1 94 ? 21.354 -10.601 -42.215 1.00 96.94 94 GLY A O 1
ATOM 710 N N . PHE A 1 95 ? 20.406 -8.560 -42.220 1.00 96.12 95 PHE A N 1
ATOM 711 C CA . PHE A 1 95 ? 20.646 -8.271 -43.628 1.00 96.12 95 PHE A CA 1
ATOM 712 C C . PHE A 1 95 ? 21.549 -7.051 -43.791 1.00 96.12 95 PHE A C 1
ATOM 714 O O . PHE A 1 95 ? 21.552 -6.146 -42.962 1.00 96.12 95 PHE A O 1
ATOM 721 N N . MET A 1 96 ? 22.343 -7.030 -44.858 1.00 93.75 96 MET A N 1
ATOM 722 C CA . MET A 1 96 ? 23.218 -5.918 -45.209 1.00 93.75 96 MET A CA 1
ATOM 723 C C . MET A 1 96 ? 23.079 -5.542 -46.681 1.00 93.75 96 MET A C 1
ATOM 725 O O . MET A 1 96 ? 22.912 -6.397 -47.558 1.00 93.75 96 MET A O 1
ATOM 729 N N . GLU A 1 97 ? 23.243 -4.256 -46.950 1.00 91.62 97 GLU A N 1
ATOM 730 C CA . GLU A 1 97 ? 23.393 -3.682 -48.281 1.00 91.62 97 GLU A CA 1
ATOM 731 C C . GLU A 1 97 ? 24.800 -3.086 -48.411 1.00 91.62 97 GLU A C 1
ATOM 733 O O . GLU A 1 97 ? 25.396 -2.638 -47.433 1.00 91.62 97 GLU A O 1
ATOM 738 N N . THR A 1 98 ? 25.353 -3.109 -49.624 1.00 87.38 98 THR A N 1
ATOM 739 C CA . THR A 1 98 ? 26.681 -2.539 -49.933 1.00 87.38 98 THR A CA 1
ATOM 740 C C . THR A 1 98 ? 26.605 -1.399 -50.949 1.00 87.38 98 THR A C 1
ATOM 742 O O . THR A 1 98 ? 27.626 -0.854 -51.363 1.00 87.38 98 THR A O 1
ATOM 745 N N . SER A 1 99 ? 25.403 -1.081 -51.434 1.00 83.00 99 SER A N 1
ATOM 746 C CA . SER A 1 99 ? 25.144 0.063 -52.306 1.00 83.00 99 SER A CA 1
ATOM 747 C C . SER A 1 99 ? 25.125 1.348 -51.494 1.00 83.00 99 SER A C 1
ATOM 749 O O . SER A 1 99 ? 24.670 1.356 -50.354 1.00 83.00 99 SER A O 1
ATOM 751 N N . THR A 1 100 ? 25.580 2.455 -52.076 1.00 72.06 100 THR A N 1
ATOM 752 C CA . THR A 1 100 ? 25.450 3.773 -51.444 1.00 72.06 100 THR A CA 1
ATOM 753 C C . THR A 1 100 ? 23.993 4.010 -51.024 1.00 72.06 100 THR A C 1
ATOM 755 O O . THR A 1 100 ? 23.104 3.729 -51.837 1.00 72.06 100 THR A O 1
ATOM 758 N N . PRO A 1 101 ? 23.731 4.498 -49.795 1.00 72.25 101 PRO A N 1
ATOM 759 C CA . PRO A 1 101 ? 22.375 4.815 -49.366 1.00 72.25 101 PRO A CA 1
ATOM 760 C C . PRO A 1 101 ? 21.693 5.738 -50.382 1.00 72.25 101 PRO A C 1
ATOM 762 O O . PRO A 1 101 ? 22.295 6.706 -50.847 1.00 72.25 101 PRO A O 1
ATOM 765 N N . MET A 1 102 ? 20.450 5.423 -50.758 1.00 68.75 102 MET A N 1
ATOM 766 C CA . MET A 1 102 ? 19.678 6.253 -51.694 1.00 68.75 102 MET A CA 1
ATOM 767 C C . MET A 1 102 ? 19.226 7.579 -51.068 1.00 68.75 102 MET A C 1
ATOM 769 O O . MET A 1 102 ? 18.977 8.543 -51.790 1.00 68.75 102 MET A O 1
ATOM 773 N N . GLU A 1 103 ? 19.104 7.620 -49.742 1.00 78.19 103 GLU A N 1
ATOM 774 C CA . GLU A 1 103 ? 18.679 8.798 -48.989 1.00 78.19 103 GLU A CA 1
ATOM 775 C C . GLU A 1 103 ? 19.893 9.700 -48.685 1.00 78.19 103 GLU A C 1
ATOM 777 O O . GLU A 1 103 ? 20.930 9.196 -48.244 1.00 78.19 103 GLU A O 1
ATOM 782 N N . PRO A 1 104 ? 19.815 11.023 -48.938 1.00 80.44 104 PRO A N 1
ATOM 783 C CA . PRO A 1 104 ? 20.886 11.950 -48.584 1.00 80.44 104 PRO A CA 1
ATOM 784 C C . PRO A 1 104 ? 20.957 12.163 -47.059 1.00 80.44 104 PRO A C 1
ATOM 786 O O . PRO A 1 104 ? 19.924 12.091 -46.392 1.00 80.44 104 PRO A O 1
ATOM 789 N N . PRO A 1 105 ? 22.142 12.486 -46.503 1.00 82.56 105 PRO A N 1
ATOM 790 C CA . PRO A 1 105 ? 22.286 12.758 -45.076 1.00 82.56 105 PRO A CA 1
ATOM 791 C C . PRO A 1 105 ? 21.443 13.966 -44.651 1.00 82.56 105 PRO A C 1
ATOM 793 O O . PRO A 1 105 ? 21.450 15.013 -45.304 1.00 82.56 105 PRO A O 1
ATOM 796 N N . VAL A 1 106 ? 20.741 13.816 -43.530 1.00 87.94 106 VAL A N 1
ATOM 797 C CA . VAL A 1 106 ? 19.959 14.880 -42.888 1.00 87.94 106 VAL A CA 1
ATOM 798 C C . VAL A 1 106 ? 20.902 15.836 -42.148 1.00 87.94 106 VAL A C 1
ATOM 800 O O . VAL A 1 106 ? 21.925 15.412 -41.616 1.00 87.94 106 VAL A O 1
ATOM 803 N N . ALA A 1 107 ? 20.569 17.127 -42.106 1.00 90.44 107 ALA A N 1
ATOM 804 C CA . ALA A 1 107 ? 21.256 18.111 -41.271 1.00 90.44 107 ALA A CA 1
ATOM 805 C C . ALA A 1 107 ? 20.287 18.685 -40.229 1.00 90.44 107 ALA A C 1
ATOM 807 O O . ALA A 1 107 ? 19.157 19.036 -40.575 1.00 90.44 107 ALA A O 1
ATOM 808 N N . ILE A 1 108 ? 20.727 18.786 -38.975 1.00 93.88 108 ILE A N 1
ATOM 809 C CA . ILE A 1 108 ? 19.938 19.309 -37.850 1.00 93.88 108 ILE A CA 1
ATOM 810 C C . ILE A 1 108 ? 20.613 20.518 -37.197 1.00 93.88 108 ILE A C 1
ATOM 812 O O . ILE A 1 108 ? 21.834 20.648 -37.197 1.00 93.88 108 ILE A O 1
ATOM 816 N N . ASP A 1 109 ? 19.806 21.400 -36.608 1.00 95.12 109 ASP A N 1
ATOM 817 C CA . ASP A 1 109 ? 20.293 22.541 -35.831 1.00 95.12 109 ASP A CA 1
ATOM 818 C C . ASP A 1 109 ? 20.555 22.115 -34.379 1.00 95.12 109 ASP A C 1
ATOM 820 O O . ASP A 1 109 ? 19.647 22.062 -33.542 1.00 95.12 109 ASP A O 1
ATOM 824 N N . LEU A 1 110 ? 21.816 21.784 -34.091 1.00 94.06 110 LEU A N 1
ATOM 825 C CA . LEU A 1 110 ? 22.253 21.336 -32.770 1.00 94.06 110 LEU A CA 1
ATOM 826 C C . LEU A 1 110 ? 21.987 22.394 -31.691 1.00 94.06 110 LEU A C 1
ATOM 828 O O . LEU A 1 110 ? 21.517 22.059 -30.604 1.00 94.06 110 LEU A O 1
ATOM 832 N N . GLU A 1 111 ? 22.244 23.672 -31.978 1.00 91.50 111 GLU A N 1
ATOM 833 C CA . GLU A 1 111 ? 22.097 24.745 -30.993 1.00 91.50 111 GLU A CA 1
ATOM 834 C C . GLU A 1 111 ? 20.624 24.951 -30.621 1.00 91.50 111 GLU A C 1
ATOM 836 O O . GLU A 1 111 ? 20.291 25.067 -29.437 1.00 91.50 111 GLU A O 1
ATOM 841 N N . ALA A 1 112 ? 19.723 24.90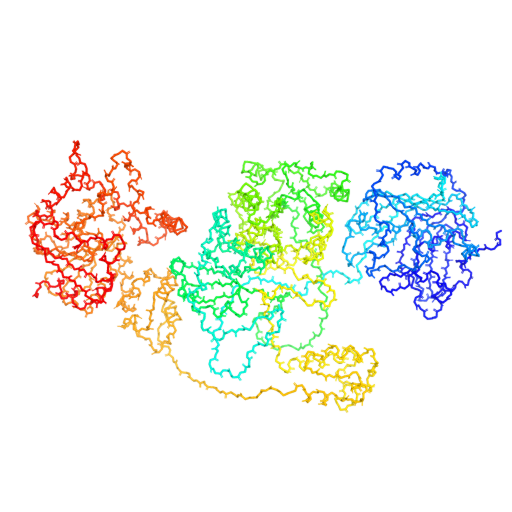5 -31.606 1.00 94.00 112 ALA A N 1
ATOM 842 C CA . ALA A 1 112 ? 18.287 24.960 -31.358 1.00 94.00 112 ALA A CA 1
ATOM 843 C C . ALA A 1 112 ? 17.795 23.788 -30.487 1.00 94.00 112 ALA A C 1
ATOM 845 O O . ALA A 1 112 ? 16.973 23.997 -29.588 1.00 94.00 112 ALA A O 1
ATOM 846 N N . ILE A 1 113 ? 18.310 22.571 -30.706 1.00 94.44 113 ILE A N 1
ATOM 847 C CA . ILE A 1 113 ? 17.937 21.382 -29.922 1.00 94.44 113 ILE A CA 1
ATOM 848 C C . ILE A 1 113 ? 18.478 21.475 -28.488 1.00 94.44 113 ILE A C 1
ATOM 850 O O . ILE A 1 113 ? 17.708 21.331 -27.536 1.00 94.44 113 ILE A O 1
ATOM 854 N N . PHE A 1 114 ? 19.761 21.798 -28.299 1.00 91.69 114 PHE A N 1
ATOM 855 C CA . PHE A 1 114 ? 20.327 21.991 -26.957 1.00 91.69 114 PHE A CA 1
ATOM 856 C C . PHE A 1 114 ? 19.603 23.096 -26.183 1.00 91.69 114 PHE A C 1
ATOM 858 O O . PHE A 1 114 ? 19.414 22.982 -24.972 1.00 91.69 114 PHE A O 1
ATOM 865 N N . LYS A 1 115 ? 19.182 24.172 -26.856 1.00 90.75 115 LYS A N 1
ATOM 866 C CA . LYS A 1 115 ? 18.510 25.301 -26.207 1.00 90.75 115 LYS A CA 1
ATOM 867 C C . LYS A 1 115 ? 17.108 24.962 -25.703 1.00 90.75 115 LYS A C 1
ATOM 869 O O . LYS A 1 115 ? 16.705 25.511 -24.680 1.00 90.75 115 LYS A O 1
ATOM 874 N N . ARG A 1 116 ? 16.363 24.099 -26.404 1.00 93.50 116 ARG A N 1
ATOM 875 C CA . ARG A 1 116 ? 14.985 23.741 -26.018 1.00 93.50 116 ARG A CA 1
ATOM 876 C C . ARG A 1 116 ? 14.902 22.591 -25.018 1.00 93.50 116 ARG A C 1
ATOM 878 O O . ARG A 1 116 ? 13.893 22.486 -24.327 1.00 93.50 116 ARG A O 1
ATOM 885 N N . LEU A 1 117 ? 15.915 21.726 -24.965 1.00 92.50 117 LEU A N 1
ATOM 886 C CA . LEU A 1 117 ? 15.933 20.579 -24.063 1.00 92.50 117 LEU A CA 1
ATOM 887 C C . LEU A 1 117 ? 16.461 20.973 -22.670 1.00 92.50 117 LEU A C 1
ATOM 889 O O . LEU A 1 117 ? 17.395 21.777 -22.573 1.00 92.50 117 LEU A O 1
ATOM 893 N N . PRO A 1 118 ? 15.879 20.424 -21.588 1.00 88.75 118 PRO A N 1
ATOM 894 C CA . PRO A 1 118 ? 16.350 20.676 -20.230 1.00 88.75 118 PRO A CA 1
ATOM 895 C C . PRO A 1 118 ? 17.741 20.074 -20.007 1.00 88.75 118 PRO A C 1
ATOM 897 O O . PRO A 1 118 ? 18.159 19.154 -20.706 1.00 88.75 118 PRO A O 1
ATOM 900 N N . MET A 1 119 ? 18.479 20.616 -19.041 1.00 86.81 119 MET A N 1
ATOM 901 C CA . MET A 1 119 ? 19.806 20.111 -18.697 1.00 86.81 119 MET A CA 1
ATOM 902 C C . MET A 1 119 ? 19.694 18.772 -17.965 1.00 86.81 119 MET A C 1
ATOM 904 O O . MET A 1 119 ? 18.856 18.648 -17.077 1.00 86.81 119 MET A O 1
ATOM 908 N N . LEU A 1 120 ? 20.531 17.809 -18.348 1.00 86.00 120 LEU A N 1
ATOM 909 C CA . LEU A 1 120 ? 20.729 16.559 -17.618 1.00 86.00 120 LEU A CA 1
ATOM 910 C C . LEU A 1 120 ? 22.083 16.597 -16.916 1.00 86.00 120 LEU A C 1
ATOM 912 O O . LEU A 1 120 ? 22.965 17.364 -17.316 1.00 86.00 120 LEU A O 1
ATOM 916 N N . ASP A 1 121 ? 22.228 15.784 -15.876 1.00 79.56 121 ASP A N 1
ATOM 917 C CA . ASP A 1 121 ? 23.503 15.642 -15.192 1.00 79.56 121 ASP A CA 1
ATOM 918 C C . ASP A 1 121 ? 24.452 14.776 -16.026 1.00 79.56 121 ASP A C 1
ATOM 920 O O . ASP A 1 121 ? 24.261 13.573 -16.202 1.00 79.56 121 ASP A O 1
ATOM 924 N N . SER A 1 122 ? 25.472 15.411 -16.594 1.00 79.56 122 SER A N 1
ATOM 925 C CA . SER A 1 122 ? 26.558 14.697 -17.260 1.00 79.56 122 SER A CA 1
ATOM 926 C C . SER A 1 122 ? 27.635 14.244 -16.277 1.00 79.56 122 SER A C 1
ATOM 928 O O . SER A 1 122 ? 28.341 13.272 -16.556 1.00 79.56 122 SER A O 1
ATOM 930 N N . ASP A 1 123 ? 27.756 14.919 -15.132 1.00 71.19 123 ASP A N 1
ATOM 931 C CA . ASP A 1 123 ? 28.797 14.671 -14.146 1.00 71.19 123 ASP A CA 1
ATOM 932 C C . ASP A 1 123 ? 28.351 13.516 -13.241 1.00 71.19 123 ASP A C 1
ATOM 934 O O . ASP A 1 123 ? 27.406 13.611 -12.475 1.00 71.19 123 ASP A O 1
ATOM 938 N N . GLY A 1 124 ? 29.016 12.366 -13.345 1.00 74.19 124 GLY A N 1
ATOM 939 C CA . GLY A 1 124 ? 28.579 11.158 -12.633 1.00 74.19 124 GLY A CA 1
ATOM 940 C C . GLY A 1 124 ? 27.558 10.306 -13.392 1.00 74.19 124 GLY A C 1
ATOM 941 O O . GLY A 1 124 ? 27.120 9.291 -12.852 1.00 74.19 124 GLY A O 1
ATOM 942 N N . PHE A 1 125 ? 27.270 10.619 -14.666 1.00 83.12 125 PHE A N 1
ATOM 943 C CA . PHE A 1 125 ? 26.470 9.765 -15.557 1.00 83.12 125 PHE A CA 1
ATOM 944 C C . PHE A 1 125 ? 26.932 8.299 -15.514 1.00 83.12 125 PHE A C 1
ATOM 946 O O . PHE A 1 125 ? 26.152 7.407 -15.194 1.00 83.12 125 PHE A O 1
ATOM 953 N N . TYR A 1 126 ? 28.219 8.039 -15.759 1.00 86.50 126 TYR A N 1
ATOM 954 C CA . TYR A 1 126 ? 28.764 6.676 -15.749 1.00 86.50 126 TYR A CA 1
ATOM 955 C C . TYR A 1 126 ? 28.783 6.044 -14.355 1.00 86.50 126 TYR A C 1
ATOM 957 O O . TYR A 1 126 ? 28.623 4.832 -14.239 1.00 86.50 126 TYR A O 1
ATOM 965 N N . SER A 1 127 ? 28.928 6.850 -13.302 1.00 80.56 127 SER A N 1
ATOM 966 C CA . SER A 1 127 ? 28.818 6.379 -11.919 1.00 80.56 127 SER A CA 1
ATOM 967 C C . SER A 1 127 ? 27.399 5.897 -11.609 1.00 80.56 127 SER A C 1
ATOM 969 O O . SER A 1 127 ? 27.241 4.908 -10.904 1.00 80.56 127 SER A O 1
ATOM 971 N N . SER A 1 128 ? 26.373 6.543 -12.177 1.00 73.12 128 SER A N 1
ATOM 972 C CA . SER A 1 128 ? 24.966 6.155 -11.991 1.00 73.12 128 SER A CA 1
ATOM 973 C C . SER A 1 128 ? 24.596 4.815 -12.638 1.00 73.12 128 SER A C 1
ATOM 975 O O . SER A 1 128 ? 23.623 4.192 -12.226 1.00 73.12 128 SER A O 1
ATOM 977 N N . LEU A 1 129 ? 25.378 4.349 -13.621 1.00 75.56 129 LEU A N 1
ATOM 978 C CA . LEU A 1 129 ? 25.172 3.057 -14.288 1.00 75.56 129 LEU A CA 1
ATOM 979 C C . LEU A 1 129 ? 25.786 1.874 -13.510 1.00 75.56 129 LEU A C 1
ATOM 981 O O . LEU A 1 129 ? 25.494 0.713 -13.810 1.00 75.56 129 LEU A O 1
ATOM 985 N N . GLN A 1 130 ? 26.615 2.147 -12.496 1.00 69.25 130 GLN A N 1
ATOM 986 C CA . GLN A 1 130 ? 27.171 1.125 -11.607 1.00 69.25 130 GLN A CA 1
ATOM 987 C C . GLN A 1 130 ? 26.113 0.694 -10.571 1.00 69.25 130 GLN A C 1
ATOM 989 O O . GLN A 1 130 ? 25.388 1.547 -10.056 1.00 69.25 130 GLN A O 1
ATOM 994 N N . PRO A 1 131 ? 26.004 -0.603 -10.214 1.00 62.06 131 PRO A N 1
ATOM 995 C CA . PRO A 1 131 ? 26.956 -1.694 -10.466 1.00 62.06 131 PRO A CA 1
ATOM 996 C C . PRO A 1 131 ? 26.717 -2.514 -11.749 1.00 62.06 131 PRO A C 1
ATOM 998 O O . PRO A 1 131 ? 27.561 -3.341 -12.089 1.00 62.06 131 PRO A O 1
ATOM 1001 N N . LEU A 1 132 ? 25.603 -2.320 -12.464 1.00 69.25 132 LEU A N 1
ATOM 1002 C CA . LEU A 1 132 ? 25.222 -3.197 -13.581 1.00 69.25 132 LEU A CA 1
ATOM 1003 C C . LEU A 1 132 ? 26.033 -2.977 -14.859 1.00 69.25 132 LEU A C 1
ATOM 1005 O O . LEU A 1 132 ? 26.287 -3.941 -15.576 1.00 69.25 132 LEU A O 1
ATOM 1009 N N . ALA A 1 133 ? 26.438 -1.748 -15.166 1.00 81.06 133 ALA A N 1
ATOM 1010 C CA . ALA A 1 133 ? 27.267 -1.452 -16.329 1.00 81.06 133 ALA A CA 1
ATOM 1011 C C . ALA A 1 133 ? 28.477 -0.608 -15.914 1.00 81.06 133 ALA A C 1
ATOM 1013 O O . ALA A 1 133 ? 28.345 0.493 -15.378 1.00 81.06 133 ALA A O 1
ATOM 1014 N N . VAL A 1 134 ? 29.674 -1.139 -16.161 1.00 86.50 134 VAL A N 1
ATOM 1015 C CA . VAL A 1 134 ? 30.952 -0.494 -15.864 1.00 86.50 134 VAL A CA 1
ATOM 1016 C C . VAL A 1 134 ? 31.677 -0.255 -17.180 1.00 86.50 134 VAL A C 1
ATOM 1018 O O . VAL A 1 134 ? 32.196 -1.169 -17.811 1.00 86.50 134 VAL A O 1
ATOM 1021 N N . TYR A 1 135 ? 31.723 1.004 -17.591 1.00 90.75 135 TYR A N 1
ATOM 1022 C CA . TYR A 1 135 ? 32.414 1.416 -18.806 1.00 90.75 135 TYR A CA 1
ATOM 1023 C C . TYR A 1 135 ? 33.806 1.932 -18.459 1.00 90.75 135 TYR A C 1
ATOM 1025 O O . TYR A 1 135 ? 33.938 2.798 -17.597 1.00 90.75 135 TYR A O 1
ATOM 1033 N N . GLY A 1 136 ? 34.850 1.425 -19.110 1.00 91.00 136 GLY A N 1
ATOM 1034 C CA . GLY A 1 136 ? 36.202 1.972 -18.975 1.00 91.00 136 GLY A CA 1
ATOM 1035 C C . GLY A 1 136 ? 36.420 3.266 -19.779 1.00 91.00 136 GLY A C 1
ATOM 1036 O O . GLY A 1 136 ? 35.525 3.717 -20.504 1.00 91.00 136 GLY A O 1
ATOM 1037 N N . PRO A 1 137 ? 37.603 3.896 -19.652 1.00 90.88 137 PRO A N 1
ATOM 1038 C CA . PRO A 1 137 ? 37.900 5.214 -20.220 1.00 90.88 137 PRO A CA 1
ATOM 1039 C C . PRO A 1 137 ? 37.655 5.375 -21.727 1.00 90.88 137 PRO A C 1
ATOM 1041 O O . PRO A 1 137 ? 37.427 6.503 -22.173 1.00 90.88 137 PRO A O 1
ATOM 1044 N N . HIS A 1 138 ? 37.703 4.300 -22.520 1.00 90.81 138 HIS A N 1
ATOM 1045 C CA . HIS A 1 138 ? 37.419 4.354 -23.957 1.00 90.81 138 HIS A CA 1
ATOM 1046 C C . HIS A 1 138 ? 35.922 4.485 -24.261 1.00 90.81 138 HIS A C 1
ATOM 1048 O O . HIS A 1 138 ? 35.573 5.068 -25.288 1.00 90.81 138 HIS A O 1
ATOM 1054 N N . PHE A 1 139 ? 35.050 3.972 -23.390 1.00 92.75 139 PHE A N 1
ATOM 1055 C CA . PHE A 1 139 ? 33.588 4.033 -23.522 1.00 92.75 139 PHE A CA 1
ATOM 1056 C C . PHE A 1 139 ? 32.982 5.242 -22.796 1.00 92.75 139 PHE A C 1
ATOM 1058 O O . PHE A 1 139 ? 31.871 5.663 -23.116 1.00 92.75 139 PHE A O 1
ATOM 1065 N N . GLN A 1 140 ? 33.718 5.853 -21.864 1.00 93.00 140 GLN A N 1
ATOM 1066 C CA . GLN A 1 140 ? 33.288 7.067 -21.173 1.00 93.00 140 GLN A CA 1
ATOM 1067 C C . GLN A 1 140 ? 33.505 8.332 -22.022 1.00 93.00 140 GLN A C 1
ATOM 1069 O O . GLN A 1 140 ? 34.491 9.044 -21.849 1.00 93.00 140 GLN A O 1
ATOM 1074 N N . ARG A 1 141 ? 32.587 8.602 -22.964 1.00 92.31 141 ARG A N 1
ATOM 1075 C CA . ARG A 1 141 ? 32.724 9.695 -23.959 1.00 92.31 141 ARG A CA 1
ATOM 1076 C C . ARG A 1 141 ? 31.683 10.809 -23.869 1.00 92.31 141 ARG A C 1
ATOM 1078 O O . ARG A 1 141 ? 31.759 11.755 -24.643 1.00 92.31 141 ARG A O 1
ATOM 1085 N N . ILE A 1 142 ? 30.680 10.709 -22.998 1.00 93.31 142 ILE A N 1
ATOM 1086 C CA . ILE A 1 142 ? 29.643 11.753 -22.920 1.00 93.31 142 ILE A CA 1
ATOM 1087 C C . ILE A 1 142 ? 30.266 13.003 -22.292 1.00 93.31 142 ILE A C 1
ATOM 1089 O O . ILE A 1 142 ? 30.708 12.959 -21.150 1.00 93.31 142 ILE A O 1
ATOM 1093 N N . VAL A 1 143 ? 30.299 14.099 -23.051 1.00 92.62 143 VAL A N 1
ATOM 1094 C CA . VAL A 1 143 ? 30.828 15.404 -22.621 1.00 92.62 143 VAL A CA 1
ATOM 1095 C C . VAL A 1 143 ? 29.746 16.205 -21.911 1.00 92.62 143 VAL A C 1
ATOM 1097 O O . VAL A 1 143 ? 29.983 16.802 -20.868 1.00 92.62 143 VAL A O 1
ATOM 1100 N N . ARG A 1 144 ? 28.549 16.244 -22.501 1.00 92.12 144 ARG A N 1
ATOM 1101 C CA . ARG A 1 144 ? 27.358 16.863 -21.913 1.00 92.12 144 ARG A CA 1
ATOM 1102 C C . ARG A 1 144 ? 26.099 16.304 -22.551 1.00 92.12 144 ARG A C 1
ATOM 1104 O O . ARG A 1 144 ? 26.116 15.864 -23.700 1.00 92.12 144 ARG A O 1
ATOM 1111 N N . CYS A 1 145 ? 24.991 16.394 -21.835 1.00 93.06 145 CYS A N 1
ATOM 1112 C CA . CYS A 1 145 ? 23.708 15.877 -22.279 1.00 93.06 145 CYS A CA 1
ATOM 1113 C C . CYS A 1 145 ? 22.549 16.793 -21.878 1.00 93.06 145 CYS A C 1
ATOM 1115 O O . CYS A 1 145 ? 22.624 17.553 -20.911 1.00 93.06 145 CYS A O 1
ATOM 1117 N N . ARG A 1 146 ? 21.472 16.756 -22.665 1.00 93.06 146 ARG A N 1
ATOM 1118 C CA . ARG A 1 146 ? 20.228 17.489 -22.411 1.00 93.06 146 ARG A CA 1
ATOM 1119 C C . ARG A 1 146 ? 19.032 16.699 -22.902 1.00 93.06 146 ARG A C 1
ATOM 1121 O O . ARG A 1 146 ? 19.097 16.118 -23.976 1.00 93.06 146 ARG A O 1
ATOM 1128 N N . GLY A 1 147 ? 17.921 16.745 -22.181 1.00 91.38 147 GLY A N 1
ATOM 1129 C CA . GLY A 1 147 ? 16.668 16.129 -22.602 1.00 91.38 147 GLY A CA 1
ATOM 1130 C C . GLY A 1 147 ? 15.922 15.440 -21.478 1.00 91.38 147 GLY A C 1
ATOM 1131 O O . GLY A 1 147 ? 16.089 15.768 -20.310 1.00 91.38 147 GLY A O 1
ATOM 1132 N N . GLY A 1 148 ? 15.063 14.509 -21.863 1.00 88.19 148 GLY A N 1
ATOM 1133 C CA . GLY A 1 148 ? 14.219 13.742 -20.962 1.00 88.19 148 GLY A CA 1
ATOM 1134 C C . GLY A 1 148 ? 13.711 12.471 -21.643 1.00 88.19 148 GLY A C 1
ATOM 1135 O O . GLY A 1 148 ? 14.296 12.032 -22.634 1.00 88.19 148 GLY A O 1
ATOM 1136 N N . PRO A 1 149 ? 12.613 11.871 -21.158 1.00 86.31 149 PRO A N 1
ATOM 1137 C CA . PRO A 1 149 ? 12.258 10.515 -21.572 1.00 86.31 149 PRO A CA 1
ATOM 1138 C C . PRO A 1 149 ? 11.772 10.361 -23.016 1.00 86.31 149 PRO A C 1
ATOM 1140 O O . PRO A 1 149 ? 11.874 9.277 -23.587 1.00 86.31 149 PRO A O 1
ATOM 1143 N N . SER A 1 150 ? 11.220 11.421 -23.610 1.00 89.38 150 SER A N 1
ATOM 1144 C CA . SER A 1 150 ? 10.754 11.409 -25.002 1.00 89.38 150 SER A CA 1
ATOM 1145 C C . SER A 1 150 ? 11.855 11.746 -26.000 1.00 89.38 150 SER A C 1
ATOM 1147 O O . SER A 1 150 ? 11.820 11.271 -27.135 1.00 89.38 150 SER A O 1
ATOM 1149 N N . GLU A 1 151 ? 12.807 12.586 -25.604 1.00 93.56 151 GLU A N 1
ATOM 1150 C CA . GLU A 1 151 ? 13.799 13.145 -26.505 1.00 93.56 151 GLU A CA 1
ATOM 1151 C C . GLU A 1 151 ? 15.034 13.631 -25.757 1.00 93.56 151 GLU A C 1
ATOM 1153 O O . GLU A 1 151 ? 14.934 14.325 -24.740 1.00 93.56 151 GLU A O 1
ATOM 1158 N N . VAL A 1 152 ? 16.205 13.307 -26.298 1.00 94.88 152 VAL A N 1
ATOM 1159 C CA . VAL A 1 152 ? 17.481 13.637 -25.679 1.00 94.88 152 VAL A CA 1
ATOM 1160 C C . VAL A 1 152 ? 18.568 13.905 -26.717 1.00 94.88 152 VAL A C 1
ATOM 1162 O O . VAL A 1 152 ? 18.523 13.396 -27.835 1.00 94.88 152 VAL A O 1
ATOM 1165 N N . ILE A 1 153 ? 19.542 14.736 -26.356 1.00 96.12 153 ILE A N 1
ATOM 1166 C CA . ILE A 1 153 ? 20.746 15.004 -27.135 1.00 96.12 153 ILE A CA 1
ATOM 1167 C C . ILE A 1 153 ? 21.995 14.858 -26.259 1.00 96.12 153 ILE A C 1
ATOM 1169 O O . ILE A 1 153 ? 22.032 15.343 -25.125 1.00 96.12 153 ILE A O 1
ATOM 1173 N N . ALA A 1 154 ? 23.025 14.204 -26.791 1.00 95.44 154 ALA A N 1
ATOM 1174 C CA . ALA A 1 154 ? 24.330 14.048 -26.155 1.00 95.44 154 ALA A CA 1
ATOM 1175 C C . ALA A 1 154 ? 25.438 14.593 -27.057 1.00 95.44 154 ALA A C 1
ATOM 1177 O O . ALA A 1 154 ? 25.427 14.343 -28.260 1.00 95.44 154 ALA A O 1
ATOM 1178 N N . GLU A 1 155 ? 26.405 15.293 -26.470 1.00 95.38 155 GLU A N 1
ATOM 1179 C CA . GLU A 1 155 ? 27.699 15.570 -27.093 1.00 95.38 155 GLU A CA 1
ATOM 1180 C C . GLU A 1 155 ? 28.691 14.487 -26.669 1.00 95.38 155 GLU A C 1
ATOM 1182 O O . GLU A 1 155 ? 28.861 14.226 -25.476 1.00 95.38 155 GLU A O 1
ATOM 1187 N N . ILE A 1 156 ? 29.326 13.859 -27.651 1.00 94.25 156 ILE A N 1
ATOM 1188 C CA . ILE A 1 156 ? 30.204 12.706 -27.493 1.00 94.25 156 ILE A CA 1
ATOM 1189 C C . ILE A 1 156 ? 31.617 13.109 -27.916 1.00 94.25 156 ILE A C 1
ATOM 1191 O O . ILE A 1 156 ? 31.822 13.635 -29.010 1.00 94.25 156 ILE A O 1
ATOM 1195 N N . GLU A 1 157 ? 32.597 12.868 -27.053 1.00 92.00 157 GLU A N 1
ATOM 1196 C CA . GLU A 1 157 ? 34.010 13.066 -27.356 1.00 92.00 157 GLU A CA 1
ATOM 1197 C C . GLU A 1 157 ? 34.415 12.164 -28.530 1.00 92.00 157 GLU A C 1
ATOM 1199 O O . GLU A 1 157 ? 34.144 10.961 -28.536 1.00 92.00 157 GLU A O 1
ATOM 1204 N N . GLY A 1 158 ? 35.060 12.758 -29.535 1.00 88.00 158 GLY A N 1
ATOM 1205 C CA . GLY A 1 158 ? 35.603 12.024 -30.676 1.00 88.00 158 GLY A CA 1
ATOM 1206 C C . GLY A 1 158 ? 36.869 11.223 -30.337 1.00 88.00 158 GLY A C 1
ATOM 1207 O O . GLY A 1 158 ? 37.178 10.935 -29.180 1.00 88.00 158 GLY A O 1
ATOM 1208 N N . LEU A 1 159 ? 37.636 10.878 -31.375 1.00 84.38 159 LEU A N 1
ATOM 1209 C CA . LEU A 1 159 ? 38.916 10.174 -31.232 1.00 84.38 159 LEU A CA 1
ATOM 1210 C C . LEU A 1 159 ? 39.953 11.019 -30.475 1.00 84.38 159 LEU A C 1
ATOM 1212 O O . LEU A 1 159 ? 40.184 12.183 -30.823 1.00 84.38 159 LEU A O 1
ATOM 1216 N N . ARG A 1 160 ? 40.626 10.403 -29.497 1.00 84.25 160 ARG A N 1
ATOM 1217 C CA . ARG A 1 160 ? 41.797 10.970 -28.809 1.00 84.25 160 ARG A CA 1
ATOM 1218 C C . ARG A 1 160 ? 43.063 10.752 -29.641 1.00 84.25 160 ARG A C 1
ATOM 1220 O O . ARG A 1 160 ? 43.090 9.961 -30.581 1.00 84.25 160 ARG A O 1
ATOM 1227 N N . VAL A 1 161 ? 44.128 11.494 -29.333 1.00 74.88 161 VAL A N 1
ATOM 1228 C CA . VAL A 1 161 ? 45.358 11.536 -30.153 1.00 74.88 161 VAL A CA 1
ATOM 1229 C C . VAL A 1 161 ? 46.040 10.167 -30.270 1.00 74.88 161 VAL A C 1
ATOM 1231 O O . VAL A 1 161 ? 46.583 9.837 -31.322 1.00 74.88 161 VAL A O 1
ATOM 1234 N N . ASP A 1 162 ? 46.001 9.378 -29.205 1.00 73.00 162 ASP A N 1
ATOM 1235 C CA . ASP A 1 162 ? 46.523 8.016 -29.105 1.00 73.00 162 ASP A CA 1
ATOM 1236 C C . ASP A 1 162 ? 45.669 6.968 -29.843 1.00 73.00 162 ASP A C 1
ATOM 1238 O O . ASP A 1 162 ? 46.187 5.916 -30.209 1.00 73.00 162 ASP A O 1
ATOM 1242 N N . GLU A 1 163 ? 44.415 7.293 -30.164 1.00 75.19 163 GLU A N 1
ATOM 1243 C CA . GLU A 1 163 ? 43.444 6.420 -30.848 1.00 75.19 163 GLU A CA 1
ATOM 1244 C C . GLU A 1 163 ? 43.399 6.663 -32.368 1.00 75.19 163 GLU A C 1
ATOM 1246 O O . GLU A 1 163 ? 42.806 5.896 -33.120 1.00 75.19 163 GLU A O 1
ATOM 1251 N N . LEU A 1 164 ? 44.065 7.714 -32.866 1.00 66.06 164 LEU A N 1
ATOM 1252 C CA . LEU A 1 164 ? 44.123 8.053 -34.301 1.00 66.06 164 LEU A CA 1
ATOM 1253 C C . LEU A 1 164 ? 44.819 6.985 -35.167 1.00 66.06 164 LEU A C 1
ATOM 1255 O O . LEU A 1 164 ? 44.765 7.060 -36.400 1.00 66.06 164 LEU A O 1
ATOM 1259 N N . ALA A 1 165 ? 45.524 6.046 -34.531 1.00 63.16 165 ALA A N 1
ATOM 1260 C CA . ALA A 1 165 ? 46.151 4.899 -35.177 1.00 63.16 165 ALA A CA 1
ATOM 1261 C C . ALA A 1 165 ? 45.162 3.749 -35.445 1.00 63.16 165 ALA A C 1
ATOM 1263 O O . ALA A 1 165 ? 45.448 2.901 -36.297 1.00 63.16 165 ALA A O 1
ATOM 1264 N N . ASP A 1 166 ? 44.007 3.732 -34.771 1.00 68.50 166 ASP A N 1
ATOM 1265 C CA . ASP A 1 166 ? 43.007 2.680 -34.911 1.00 68.50 166 ASP A CA 1
ATOM 1266 C C . ASP A 1 166 ? 42.218 2.869 -36.212 1.00 68.50 166 ASP A C 1
ATOM 1268 O O . ASP A 1 166 ? 41.556 3.878 -36.445 1.00 68.50 166 ASP A O 1
ATOM 1272 N N . ALA A 1 167 ? 42.298 1.885 -37.109 1.00 75.94 167 ALA A N 1
ATOM 1273 C CA . ALA A 1 167 ? 41.800 1.998 -38.481 1.00 75.94 167 ALA A CA 1
ATOM 1274 C C . ALA A 1 167 ? 40.279 1.762 -38.641 1.00 75.94 167 ALA A C 1
ATOM 1276 O O . ALA A 1 167 ? 39.860 1.308 -39.711 1.00 75.94 167 ALA A O 1
ATOM 1277 N N . TYR A 1 168 ? 39.477 2.057 -37.612 1.00 83.12 168 TYR A N 1
ATOM 1278 C CA . TYR A 1 168 ? 38.015 1.910 -37.628 1.00 83.12 168 TYR A CA 1
ATOM 1279 C C . TYR A 1 168 ? 37.339 2.894 -38.601 1.00 83.12 168 TYR A C 1
ATOM 1281 O O . TYR A 1 168 ? 37.812 4.015 -38.816 1.00 83.12 168 TYR A O 1
ATOM 1289 N N . LEU A 1 169 ? 36.206 2.487 -39.179 1.00 83.94 169 LEU A N 1
ATOM 1290 C CA . LEU A 1 169 ? 35.280 3.359 -39.908 1.00 83.94 169 LEU A CA 1
ATOM 1291 C C . LEU A 1 169 ? 34.390 4.136 -38.934 1.00 83.94 169 LEU A C 1
ATOM 1293 O O . LEU A 1 169 ? 34.302 5.360 -39.037 1.00 83.94 169 LEU A O 1
ATOM 1297 N N . LEU A 1 170 ? 33.776 3.437 -37.978 1.00 85.31 170 LEU A N 1
ATOM 1298 C CA . LEU A 1 170 ? 33.116 4.005 -36.809 1.00 85.31 170 LEU A CA 1
ATOM 1299 C C . LEU A 1 170 ? 33.672 3.317 -35.564 1.00 85.31 170 LEU A C 1
ATOM 1301 O O . LEU A 1 170 ? 33.434 2.135 -35.334 1.00 85.31 170 LEU A O 1
ATOM 1305 N N . HIS A 1 171 ? 34.415 4.058 -34.741 1.00 87.88 171 HIS A N 1
ATOM 1306 C CA . HIS A 1 171 ? 34.999 3.486 -33.531 1.00 87.88 171 HIS A CA 1
ATOM 1307 C C . HIS A 1 171 ? 33.884 2.924 -32.621 1.00 87.88 171 HIS A C 1
ATOM 1309 O O . HIS A 1 171 ? 33.033 3.710 -32.180 1.00 87.88 171 HIS A O 1
ATOM 1315 N N . PRO A 1 172 ? 33.885 1.616 -32.281 1.00 91.81 172 PRO A N 1
ATOM 1316 C CA . PRO A 1 172 ? 32.781 0.986 -31.555 1.00 91.81 172 PRO A CA 1
ATOM 1317 C C . PRO A 1 172 ? 32.429 1.702 -30.252 1.00 91.81 172 PRO A C 1
ATOM 1319 O O . PRO A 1 172 ? 31.263 1.985 -30.014 1.00 91.81 172 PRO A O 1
ATOM 1322 N N . ALA A 1 173 ? 33.429 2.099 -29.459 1.00 91.75 173 ALA A N 1
ATOM 1323 C CA . ALA A 1 173 ? 33.196 2.801 -28.195 1.00 91.75 173 ALA A CA 1
ATOM 1324 C C . ALA A 1 173 ? 32.553 4.197 -28.347 1.00 91.75 173 ALA A C 1
ATOM 1326 O O . ALA A 1 173 ? 31.758 4.597 -27.503 1.00 91.75 173 ALA A O 1
ATOM 1327 N N . ILE A 1 174 ? 32.843 4.933 -29.431 1.00 91.69 174 ILE A N 1
ATOM 1328 C CA . ILE A 1 174 ? 32.222 6.246 -29.690 1.00 91.69 174 ILE A CA 1
ATOM 1329 C C . ILE A 1 174 ? 30.769 6.046 -30.136 1.00 91.69 174 ILE A C 1
ATOM 1331 O O . ILE A 1 174 ? 29.867 6.749 -29.684 1.00 91.69 174 ILE A O 1
ATOM 1335 N N . MET A 1 175 ? 30.526 5.050 -30.995 1.00 91.38 175 MET A N 1
ATOM 1336 C CA . MET A 1 175 ? 29.175 4.698 -31.428 1.00 91.38 175 MET A CA 1
ATOM 1337 C C . MET A 1 175 ? 28.329 4.158 -30.267 1.00 91.38 175 MET A C 1
ATOM 1339 O O . MET A 1 175 ? 27.148 4.477 -30.181 1.00 91.38 175 MET A O 1
ATOM 1343 N N . ASP A 1 176 ? 28.923 3.392 -29.350 1.00 93.81 176 ASP A N 1
ATOM 1344 C CA . ASP A 1 176 ? 28.233 2.864 -28.166 1.00 93.81 176 ASP A CA 1
ATOM 1345 C C . ASP A 1 176 ? 27.860 3.999 -27.206 1.00 93.81 176 ASP A C 1
ATOM 1347 O O . ASP A 1 176 ? 26.718 4.100 -26.756 1.00 93.81 176 ASP A O 1
ATOM 1351 N N . ALA A 1 177 ? 28.768 4.966 -27.032 1.00 93.62 177 ALA A N 1
ATOM 1352 C CA . ALA A 1 177 ? 28.492 6.181 -26.278 1.00 93.62 177 ALA A CA 1
ATOM 1353 C C . ALA A 1 177 ? 27.340 7.021 -26.849 1.00 93.62 177 ALA A C 1
ATOM 1355 O O . ALA A 1 177 ? 26.642 7.695 -26.088 1.00 93.62 177 ALA A O 1
ATOM 1356 N N . CYS A 1 178 ? 27.074 6.940 -28.158 1.00 94.06 178 CYS A N 1
ATOM 1357 C CA . CYS A 1 178 ? 25.893 7.564 -28.757 1.00 94.06 178 CYS A CA 1
ATOM 1358 C C . CYS A 1 178 ? 24.578 6.914 -28.288 1.00 94.06 178 CYS A C 1
ATOM 1360 O O . CYS A 1 178 ? 23.533 7.551 -28.389 1.00 94.06 178 CYS A O 1
ATOM 1362 N N . ILE A 1 179 ? 24.611 5.682 -27.771 1.00 93.12 179 ILE A N 1
ATOM 1363 C CA . ILE A 1 179 ? 23.452 4.938 -27.258 1.00 93.12 179 ILE A CA 1
ATOM 1364 C C . ILE A 1 179 ? 23.335 5.078 -25.733 1.00 93.12 179 ILE A C 1
ATOM 1366 O O . ILE A 1 179 ? 22.216 5.097 -25.217 1.00 93.12 179 ILE A O 1
ATOM 1370 N N . HIS A 1 180 ? 24.455 5.232 -25.013 1.00 91.31 180 HIS A N 1
ATOM 1371 C CA . HIS A 1 180 ? 24.501 5.243 -23.543 1.00 91.31 180 HIS A CA 1
ATOM 1372 C C . HIS A 1 180 ? 23.456 6.152 -22.890 1.00 91.31 180 HIS A C 1
ATOM 1374 O O . HIS A 1 180 ? 22.855 5.783 -21.885 1.00 91.31 180 HIS A O 1
ATOM 1380 N N . ILE A 1 181 ? 23.196 7.328 -23.466 1.00 88.81 181 ILE A N 1
ATOM 1381 C CA . ILE A 1 181 ? 22.247 8.288 -22.895 1.00 88.81 181 ILE A CA 1
ATOM 1382 C C . ILE A 1 181 ? 20.811 7.744 -22.770 1.00 88.81 181 ILE A C 1
ATOM 1384 O O . ILE A 1 181 ? 20.057 8.210 -21.920 1.00 88.81 181 ILE A O 1
ATOM 1388 N N . THR A 1 182 ? 20.436 6.718 -23.544 1.00 88.62 182 THR A N 1
ATOM 1389 C CA . THR A 1 182 ? 19.149 6.012 -23.381 1.00 88.62 182 THR A CA 1
ATOM 1390 C C . THR A 1 182 ? 19.017 5.297 -22.033 1.00 88.62 182 THR A C 1
ATOM 1392 O O . THR A 1 182 ? 17.899 5.060 -21.577 1.00 88.62 182 THR A O 1
ATOM 1395 N N . PHE A 1 183 ? 20.140 5.003 -21.372 1.00 84.25 183 PHE A N 1
ATOM 1396 C CA . PHE A 1 183 ? 20.199 4.373 -20.053 1.00 84.25 183 PHE A CA 1
ATOM 1397 C C . PHE A 1 183 ? 20.220 5.390 -18.908 1.00 84.25 183 PHE A C 1
ATOM 1399 O O . PHE A 1 183 ? 20.072 4.992 -17.756 1.00 84.25 183 PHE A O 1
ATOM 1406 N N . HIS A 1 184 ? 20.365 6.690 -19.200 1.00 84.25 184 HIS A N 1
ATOM 1407 C CA . HIS A 1 184 ? 20.357 7.738 -18.178 1.00 84.25 184 HIS A CA 1
ATOM 1408 C C . HIS A 1 184 ? 19.069 7.647 -17.341 1.00 84.25 184 HIS A C 1
ATOM 1410 O O . HIS A 1 184 ? 17.997 7.656 -17.946 1.00 84.25 184 HIS A O 1
ATOM 1416 N N . PRO A 1 185 ? 19.115 7.638 -15.996 1.00 78.50 185 PRO A N 1
ATOM 1417 C CA . PRO A 1 185 ? 17.925 7.459 -15.157 1.00 78.50 185 PRO A CA 1
ATOM 1418 C C . PRO A 1 185 ? 16.773 8.427 -15.467 1.00 78.50 185 PRO A C 1
ATOM 1420 O O . PRO A 1 185 ? 15.630 8.008 -15.580 1.00 78.50 185 PRO A O 1
ATOM 1423 N N . ASP A 1 186 ? 17.048 9.708 -15.733 1.00 79.81 186 ASP A N 1
ATOM 1424 C CA . ASP A 1 186 ? 16.000 10.673 -16.128 1.00 79.81 186 ASP A CA 1
ATOM 1425 C C . ASP A 1 186 ? 15.442 10.508 -17.553 1.00 79.81 186 ASP A C 1
ATOM 1427 O O . ASP A 1 186 ? 14.365 11.027 -17.857 1.00 79.81 186 ASP A O 1
ATOM 1431 N N . VAL A 1 187 ? 16.144 9.785 -18.429 1.00 84.25 187 VAL A N 1
ATOM 1432 C CA . VAL A 1 187 ? 15.670 9.426 -19.777 1.00 84.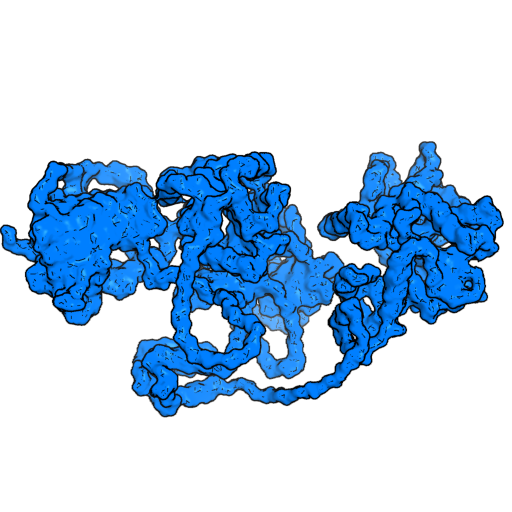25 187 VAL A CA 1
ATOM 1433 C C . VAL A 1 187 ? 14.928 8.097 -19.715 1.00 84.25 187 VAL A C 1
ATOM 1435 O O . VAL A 1 187 ? 13.836 7.941 -20.261 1.00 84.25 187 VAL A O 1
ATOM 1438 N N . SER A 1 188 ? 15.505 7.124 -19.017 1.00 80.12 188 SER A N 1
ATOM 1439 C CA . SER A 1 188 ? 14.936 5.799 -18.879 1.00 80.12 188 SER A CA 1
ATOM 1440 C C . SER A 1 188 ? 13.765 5.786 -17.889 1.00 80.12 188 SER A C 1
ATOM 1442 O O . SER A 1 188 ? 12.899 4.919 -17.981 1.00 80.12 188 SER A O 1
ATOM 1444 N N . LYS A 1 189 ? 13.691 6.732 -16.953 1.00 78.00 189 LYS A N 1
ATOM 1445 C CA . LYS A 1 189 ? 12.821 6.636 -15.775 1.00 78.00 189 LYS A CA 1
ATOM 1446 C C . LYS A 1 189 ? 12.959 5.281 -15.082 1.00 78.00 189 LYS A C 1
ATOM 1448 O O . LYS A 1 189 ? 11.977 4.738 -14.604 1.00 78.00 189 LYS A O 1
ATOM 1453 N N . GLN A 1 190 ? 14.162 4.707 -15.112 1.00 76.94 190 GLN A N 1
ATOM 1454 C CA . GLN A 1 190 ? 14.521 3.503 -14.381 1.00 76.94 190 GLN A CA 1
ATOM 1455 C C . GLN A 1 190 ? 15.621 3.878 -13.398 1.00 76.94 190 GLN A C 1
ATOM 1457 O O . GLN A 1 190 ? 16.712 4.276 -13.799 1.00 76.94 190 GLN A O 1
ATOM 1462 N N . TYR A 1 191 ? 15.296 3.767 -12.118 1.00 72.25 191 TYR A N 1
ATOM 1463 C CA . TYR A 1 191 ? 16.164 4.148 -11.008 1.00 72.25 191 TYR A CA 1
ATOM 1464 C C . TYR A 1 191 ? 16.520 2.942 -10.120 1.00 72.25 191 TYR A C 1
ATOM 1466 O O . TYR A 1 191 ? 17.334 3.077 -9.209 1.00 72.25 191 TYR A O 1
ATOM 1474 N N . SER A 1 192 ? 15.935 1.761 -10.373 1.00 66.94 192 SER A N 1
ATOM 1475 C CA . SER A 1 192 ? 16.351 0.510 -9.731 1.00 66.94 192 SER A CA 1
ATOM 1476 C C . SER A 1 192 ? 17.739 0.090 -10.209 1.00 66.94 192 SER A C 1
ATOM 1478 O O . SER A 1 192 ? 18.064 0.184 -11.392 1.00 66.94 192 SER A O 1
ATOM 1480 N N . LYS A 1 193 ? 18.536 -0.427 -9.271 1.00 66.50 193 LYS A N 1
ATOM 1481 C CA . LYS A 1 193 ? 19.868 -0.986 -9.528 1.00 66.50 193 LYS A CA 1
ATOM 1482 C C . LYS A 1 193 ? 19.828 -2.436 -10.015 1.00 66.50 193 LYS A C 1
ATOM 1484 O O . LYS A 1 193 ? 20.878 -2.967 -10.351 1.00 66.50 193 LYS A O 1
ATOM 1489 N N . ASP A 1 194 ? 18.649 -3.053 -10.065 1.00 64.94 194 ASP A N 1
ATOM 1490 C CA . ASP A 1 194 ? 18.461 -4.467 -10.419 1.00 64.94 194 ASP A CA 1
ATOM 1491 C C . ASP A 1 194 ? 17.999 -4.648 -11.870 1.00 64.94 194 ASP A C 1
ATOM 1493 O O . ASP A 1 194 ? 17.999 -5.755 -12.408 1.00 64.94 194 ASP A O 1
ATOM 1497 N N . ILE A 1 195 ? 17.613 -3.549 -12.523 1.00 72.06 195 ILE A N 1
ATOM 1498 C CA . ILE A 1 195 ? 17.103 -3.536 -13.890 1.00 72.06 195 ILE A CA 1
ATOM 1499 C C . ILE A 1 195 ? 18.001 -2.643 -14.732 1.00 72.06 195 ILE A C 1
ATOM 1501 O O . ILE A 1 195 ? 18.164 -1.458 -14.455 1.00 72.06 195 ILE A O 1
ATOM 1505 N N . THR A 1 196 ? 18.507 -3.190 -15.829 1.00 75.94 196 THR A N 1
ATOM 1506 C CA . THR A 1 196 ? 19.130 -2.400 -16.892 1.00 75.94 196 THR A CA 1
ATOM 1507 C C . THR A 1 196 ? 18.416 -2.654 -18.214 1.00 75.94 196 THR A C 1
ATOM 1509 O O . THR A 1 196 ? 17.545 -3.518 -18.320 1.00 75.94 196 THR A O 1
ATOM 1512 N N . TYR A 1 197 ? 18.751 -1.876 -19.232 1.00 82.31 197 TYR A N 1
ATOM 1513 C CA . TYR A 1 197 ? 18.300 -2.112 -20.595 1.00 82.31 197 TYR A CA 1
ATOM 1514 C C . TYR A 1 197 ? 19.526 -2.354 -21.461 1.00 82.31 197 TYR A C 1
ATOM 1516 O O . TYR A 1 197 ? 20.524 -1.655 -21.332 1.00 82.31 197 TYR A O 1
ATOM 1524 N N . LEU A 1 198 ? 19.446 -3.332 -22.354 1.00 86.38 198 LEU A N 1
ATOM 1525 C CA . LEU A 1 198 ? 20.503 -3.638 -23.309 1.00 86.38 198 LEU A CA 1
ATOM 1526 C C . LEU A 1 198 ? 19.941 -3.571 -24.728 1.00 86.38 198 LEU A C 1
ATOM 1528 O O . LEU A 1 198 ? 18.782 -3.937 -24.946 1.00 86.38 198 LEU A O 1
ATOM 1532 N N . PRO A 1 199 ? 20.724 -3.123 -25.719 1.00 91.12 199 PRO A N 1
ATOM 1533 C CA . PRO A 1 199 ? 20.347 -3.288 -27.114 1.00 91.12 199 PRO A CA 1
ATOM 1534 C C . PRO A 1 199 ? 20.049 -4.764 -27.406 1.00 91.12 199 PRO A C 1
ATOM 1536 O O . PRO A 1 199 ? 20.768 -5.648 -26.947 1.00 91.12 199 PRO A O 1
ATOM 1539 N N . SER A 1 200 ? 18.987 -5.026 -28.163 1.00 93.12 200 SER A N 1
ATOM 1540 C CA . SER A 1 200 ? 18.559 -6.383 -28.551 1.00 93.12 200 SER A CA 1
ATOM 1541 C C . SER A 1 200 ? 18.329 -6.512 -30.056 1.00 93.12 200 SER A C 1
ATOM 1543 O O . SER A 1 200 ? 18.566 -7.569 -30.636 1.00 93.12 200 SER A O 1
ATOM 1545 N N . ALA A 1 201 ? 17.894 -5.435 -30.713 1.00 95.31 201 ALA A N 1
ATOM 1546 C CA . ALA A 1 201 ? 17.682 -5.415 -32.153 1.00 95.31 201 ALA A CA 1
ATOM 1547 C C . ALA A 1 201 ? 17.773 -3.996 -32.726 1.00 95.31 201 ALA A C 1
ATOM 1549 O O . ALA A 1 201 ? 17.523 -3.014 -32.026 1.00 95.31 201 ALA A O 1
ATOM 1550 N N . ILE A 1 202 ? 18.080 -3.893 -34.017 1.00 97.06 202 ILE A N 1
ATOM 1551 C CA . ILE A 1 202 ? 18.009 -2.661 -34.809 1.00 97.06 202 ILE A CA 1
ATOM 1552 C C . ILE A 1 202 ? 17.209 -2.966 -36.070 1.00 97.06 202 ILE A C 1
ATOM 1554 O O . ILE A 1 202 ? 17.591 -3.832 -36.857 1.00 97.06 202 ILE A O 1
ATOM 1558 N N . GLU A 1 203 ? 16.121 -2.235 -36.300 1.00 97.06 203 GLU A N 1
ATOM 1559 C CA . GLU A 1 203 ? 15.345 -2.408 -37.530 1.00 97.06 203 GLU A CA 1
ATOM 1560 C C . GLU A 1 203 ? 16.139 -1.952 -38.756 1.00 97.06 203 GLU A C 1
ATOM 1562 O O . GLU A 1 203 ? 16.205 -2.669 -39.757 1.00 97.06 203 GLU A O 1
ATOM 1567 N N . HIS A 1 204 ? 16.766 -0.774 -38.681 1.00 96.06 204 HIS A N 1
ATOM 1568 C CA . HIS A 1 204 ? 17.527 -0.224 -39.799 1.00 96.06 204 HIS A CA 1
ATOM 1569 C C . HIS A 1 204 ? 18.685 0.653 -39.318 1.00 96.06 204 HIS A C 1
ATOM 1571 O O . HIS A 1 204 ? 18.486 1.632 -38.608 1.00 96.06 204 HIS A O 1
ATOM 1577 N N . PHE A 1 205 ? 19.902 0.317 -39.736 1.00 95.69 205 PHE A N 1
ATOM 1578 C CA . PHE A 1 205 ? 21.089 1.154 -39.611 1.00 95.69 205 PHE A CA 1
ATOM 1579 C C . PHE A 1 205 ? 21.493 1.689 -40.986 1.00 95.69 205 PHE A C 1
ATOM 1581 O O . PHE A 1 205 ? 21.568 0.929 -41.961 1.00 95.69 205 PHE A O 1
ATOM 1588 N N . ILE A 1 206 ? 21.778 2.985 -41.073 1.00 93.06 206 ILE A N 1
ATOM 1589 C CA . ILE A 1 206 ? 22.208 3.662 -42.299 1.00 93.06 206 ILE A CA 1
ATOM 1590 C C . ILE A 1 206 ? 23.521 4.383 -42.025 1.00 93.06 206 ILE A C 1
ATOM 1592 O O . ILE A 1 206 ? 23.619 5.170 -41.085 1.00 93.06 206 ILE A O 1
ATOM 1596 N N . PHE A 1 207 ? 24.518 4.150 -42.877 1.00 90.69 207 PHE A N 1
ATOM 1597 C CA . PHE A 1 207 ? 25.812 4.815 -42.804 1.00 90.69 207 PHE A CA 1
ATOM 1598 C C . PHE A 1 207 ? 26.012 5.745 -44.004 1.00 90.69 207 PHE A C 1
ATOM 1600 O O . PHE A 1 207 ? 26.145 5.287 -45.140 1.00 90.69 207 PHE A O 1
ATOM 1607 N N . TYR A 1 208 ? 26.039 7.058 -43.760 1.00 86.56 208 TYR A N 1
ATOM 1608 C CA . TYR A 1 208 ? 26.068 8.063 -44.829 1.00 86.56 208 TYR A CA 1
ATOM 1609 C C . TYR A 1 208 ? 27.483 8.404 -45.301 1.00 86.56 208 TYR A C 1
ATOM 1611 O O . TYR A 1 208 ? 27.686 8.677 -46.487 1.00 86.56 208 TYR A O 1
ATOM 1619 N N . ARG A 1 209 ? 28.474 8.417 -44.398 1.00 72.94 209 ARG A N 1
ATOM 1620 C CA . ARG A 1 209 ? 29.814 8.928 -44.718 1.00 72.94 209 ARG A CA 1
ATOM 1621 C C . ARG A 1 209 ? 30.943 8.099 -44.121 1.00 72.94 209 ARG A C 1
ATOM 1623 O O . ARG A 1 209 ? 31.124 8.061 -42.914 1.00 72.94 209 ARG A O 1
ATOM 1630 N N . ALA A 1 210 ? 31.802 7.582 -44.997 1.00 54.81 210 ALA A N 1
ATOM 1631 C CA . ALA A 1 210 ? 33.080 6.984 -44.632 1.00 54.81 210 ALA A CA 1
ATOM 1632 C C . ALA A 1 210 ? 34.188 8.047 -44.553 1.00 54.81 210 ALA A C 1
ATOM 1634 O O . ALA A 1 210 ? 34.519 8.689 -45.553 1.00 54.81 210 ALA A O 1
ATOM 1635 N N . GLY A 1 211 ? 34.798 8.207 -43.382 1.00 56.91 211 GLY A N 1
ATOM 1636 C CA . GLY A 1 211 ? 36.049 8.940 -43.210 1.00 56.91 211 GLY A CA 1
ATOM 1637 C C . GLY A 1 211 ? 36.902 8.251 -42.154 1.00 56.91 211 GLY A C 1
ATOM 1638 O O . GLY A 1 211 ? 36.446 8.095 -41.029 1.00 56.91 211 GLY A O 1
ATOM 1639 N N . LYS A 1 212 ? 38.132 7.846 -42.501 1.00 57.00 212 LYS A N 1
ATOM 1640 C CA . LYS A 1 212 ? 39.116 7.435 -41.488 1.00 57.00 212 LYS A CA 1
ATOM 1641 C C . LYS A 1 212 ? 39.441 8.656 -40.636 1.00 57.00 212 LYS A C 1
ATOM 1643 O O . LYS A 1 212 ? 39.707 9.717 -41.202 1.00 57.00 212 LYS A O 1
ATOM 1648 N N . ASN A 1 213 ? 39.447 8.490 -39.319 1.00 57.41 213 ASN A N 1
ATOM 1649 C CA . ASN A 1 213 ? 39.828 9.527 -38.365 1.00 57.41 213 ASN A CA 1
ATOM 1650 C C . ASN A 1 213 ? 38.938 10.774 -38.459 1.00 57.41 213 ASN A C 1
ATOM 1652 O O . ASN A 1 213 ? 39.448 11.849 -38.761 1.00 57.41 213 ASN A O 1
ATOM 1656 N N . MET A 1 214 ? 37.623 10.644 -38.235 1.00 65.69 214 MET A N 1
ATOM 1657 C CA . MET A 1 214 ? 36.728 11.808 -38.129 1.00 65.69 214 MET A CA 1
ATOM 1658 C C . MET A 1 214 ? 37.070 12.607 -36.861 1.00 65.69 214 MET A C 1
ATOM 1660 O O . MET A 1 214 ? 36.696 12.180 -35.767 1.00 65.69 214 MET A O 1
ATOM 1664 N N . PRO A 1 215 ? 37.807 13.732 -36.968 1.00 60.47 215 PRO A N 1
ATOM 1665 C CA . PRO A 1 215 ? 38.309 14.445 -35.808 1.00 60.47 215 PRO A CA 1
ATOM 1666 C C . PRO A 1 215 ? 37.264 15.465 -35.348 1.00 60.47 215 PRO A C 1
ATOM 1668 O O . PRO A 1 215 ? 36.798 16.285 -36.139 1.00 60.47 215 PRO A O 1
ATOM 1671 N N . GLY A 1 216 ? 36.914 15.430 -34.065 1.00 77.62 216 GLY A N 1
ATOM 1672 C CA . GLY A 1 216 ? 35.941 16.337 -33.455 1.00 77.62 216 GLY A CA 1
ATOM 1673 C C . GLY A 1 216 ? 34.800 15.603 -32.758 1.00 77.62 216 GLY A C 1
ATOM 1674 O O . GLY A 1 216 ? 34.609 14.404 -32.950 1.00 77.62 216 GLY A O 1
ATOM 1675 N N . ASN A 1 217 ? 34.062 16.337 -31.930 1.00 89.88 217 ASN A N 1
ATOM 1676 C CA . ASN A 1 217 ? 32.954 15.787 -31.155 1.00 89.88 217 ASN A CA 1
ATOM 1677 C C . ASN A 1 217 ? 31.788 15.387 -32.063 1.00 89.88 217 ASN A C 1
ATOM 1679 O O . ASN A 1 217 ? 31.522 16.031 -33.083 1.00 89.88 217 ASN A O 1
ATOM 1683 N N . TRP A 1 218 ? 31.109 14.315 -31.675 1.00 91.94 218 TRP A N 1
ATOM 1684 C CA . TRP A 1 218 ? 29.898 13.826 -32.320 1.00 91.94 218 TRP A CA 1
ATOM 1685 C C . TRP A 1 218 ? 28.686 14.221 -31.489 1.00 91.94 218 TRP A C 1
ATOM 1687 O O . TRP A 1 218 ? 28.798 14.545 -30.306 1.00 91.94 218 TRP A O 1
ATOM 1697 N N . PHE A 1 219 ? 27.515 14.172 -32.105 1.00 94.56 219 PHE A N 1
ATOM 1698 C CA . PHE A 1 219 ? 26.259 14.424 -31.422 1.00 94.56 219 PHE A CA 1
ATOM 1699 C C . PHE A 1 219 ? 25.295 13.278 -31.677 1.00 94.56 219 PHE A C 1
ATOM 1701 O O . PHE A 1 219 ? 25.164 12.819 -32.808 1.00 94.56 219 PHE A O 1
ATOM 1708 N N . SER A 1 220 ? 24.629 12.821 -30.622 1.00 96.12 220 SER A N 1
ATOM 1709 C CA . SER A 1 220 ? 23.585 11.802 -30.699 1.00 96.12 220 SER A CA 1
ATOM 1710 C C . SER A 1 220 ? 22.256 12.433 -30.324 1.00 96.12 220 SER A C 1
ATOM 1712 O O . SER A 1 220 ? 22.085 12.862 -29.183 1.00 96.12 220 SER A O 1
ATOM 1714 N N . HIS A 1 221 ? 21.334 12.533 -31.280 1.00 97.25 221 HIS A N 1
ATOM 1715 C CA . HIS A 1 221 ? 19.970 13.012 -31.067 1.00 97.25 221 HIS A CA 1
ATOM 1716 C C . HIS A 1 221 ? 19.009 11.827 -31.100 1.00 97.25 221 HIS A C 1
ATOM 1718 O O . HIS A 1 221 ? 18.923 11.117 -32.100 1.00 97.25 221 HIS A O 1
ATOM 1724 N N . ILE A 1 222 ? 18.306 11.600 -29.992 1.00 96.44 222 ILE A N 1
ATOM 1725 C CA . ILE A 1 222 ? 17.522 10.392 -29.754 1.00 96.44 222 ILE A CA 1
ATOM 1726 C C . ILE A 1 222 ? 16.072 10.744 -29.447 1.00 96.44 222 ILE A C 1
ATOM 1728 O O . ILE A 1 222 ? 15.805 11.649 -28.658 1.00 96.44 222 ILE A O 1
ATOM 1732 N N . THR A 1 223 ? 15.136 9.989 -30.022 1.00 95.25 223 THR A N 1
ATOM 1733 C CA . THR A 1 223 ? 13.693 10.122 -29.768 1.00 95.25 223 THR A CA 1
ATOM 1734 C C . THR A 1 223 ? 13.052 8.772 -29.454 1.00 95.25 223 THR A C 1
ATOM 1736 O O . THR A 1 223 ? 13.308 7.777 -30.136 1.00 95.25 223 THR A O 1
ATOM 1739 N N . LEU A 1 224 ? 12.218 8.725 -28.412 1.00 93.81 224 LEU A N 1
ATOM 1740 C CA . LEU A 1 224 ? 11.429 7.546 -28.055 1.00 93.81 224 LEU A CA 1
ATOM 1741 C C . LEU A 1 224 ? 10.276 7.383 -29.051 1.00 93.81 224 LEU A C 1
ATOM 1743 O O . LEU A 1 224 ? 9.436 8.268 -29.192 1.00 93.81 224 LEU A O 1
ATOM 1747 N N . CYS A 1 225 ? 10.223 6.232 -29.711 1.00 92.81 225 CYS A N 1
ATOM 1748 C CA . CYS A 1 225 ? 9.204 5.908 -30.709 1.00 92.81 225 CYS A CA 1
ATOM 1749 C C . CYS A 1 225 ? 8.075 5.075 -30.111 1.00 92.81 225 CYS A C 1
ATOM 1751 O O . CYS A 1 225 ? 6.899 5.337 -30.354 1.00 92.81 225 CYS A O 1
ATOM 1753 N N . GLN A 1 226 ? 8.437 4.062 -29.324 1.00 91.44 226 GLN A N 1
ATOM 1754 C CA . GLN A 1 226 ? 7.487 3.124 -28.742 1.00 91.44 226 GLN A CA 1
ATOM 1755 C C . GLN A 1 226 ? 7.990 2.614 -27.395 1.00 91.44 226 GLN A C 1
ATOM 1757 O O . GLN A 1 226 ? 9.189 2.419 -27.194 1.00 91.44 226 GLN A O 1
ATOM 1762 N N . TRP A 1 227 ? 7.047 2.351 -26.494 1.00 92.56 227 TRP A N 1
ATOM 1763 C CA . TRP A 1 227 ? 7.284 1.702 -25.214 1.00 92.56 227 TRP A CA 1
ATOM 1764 C C . TRP A 1 227 ? 6.439 0.429 -25.110 1.00 92.56 227 TRP A C 1
ATOM 1766 O O . TRP A 1 227 ? 5.293 0.389 -25.562 1.00 92.56 227 TRP A O 1
ATOM 1776 N N . THR A 1 228 ? 7.016 -0.598 -24.503 1.00 90.62 228 THR A N 1
ATOM 1777 C CA . THR A 1 228 ? 6.361 -1.838 -24.071 1.00 90.62 228 THR A CA 1
ATOM 1778 C C . THR A 1 228 ? 6.894 -2.200 -22.678 1.00 90.62 228 THR A C 1
ATOM 1780 O O . THR A 1 228 ? 7.956 -1.687 -22.311 1.00 90.62 228 THR A O 1
ATOM 1783 N N . PRO A 1 229 ? 6.227 -3.089 -21.918 1.00 86.75 229 PRO A N 1
ATOM 1784 C CA . PRO A 1 229 ? 6.703 -3.509 -20.595 1.00 86.75 229 PRO A CA 1
ATOM 1785 C C . PRO A 1 229 ? 8.159 -4.002 -20.586 1.00 86.75 229 PRO A C 1
ATOM 1787 O O . PRO A 1 229 ? 8.925 -3.657 -19.685 1.00 86.75 229 PRO A O 1
ATOM 1790 N N . ASP A 1 230 ? 8.561 -4.721 -21.639 1.00 87.19 230 ASP A N 1
ATOM 1791 C CA . ASP A 1 230 ? 9.873 -5.373 -21.720 1.00 87.19 230 ASP A CA 1
ATOM 1792 C C . ASP A 1 230 ? 10.883 -4.642 -22.605 1.00 87.19 230 ASP A C 1
ATOM 1794 O O . ASP A 1 230 ? 12.054 -5.017 -22.654 1.00 87.19 230 ASP A O 1
ATOM 1798 N N . SER A 1 231 ? 10.468 -3.628 -23.368 1.00 91.19 231 SER A N 1
ATOM 1799 C CA . SER A 1 231 ? 11.357 -2.998 -24.346 1.00 91.19 231 SER A CA 1
ATOM 1800 C C . SER A 1 231 ? 10.942 -1.595 -24.764 1.00 91.19 231 SER A C 1
ATOM 1802 O O . SER A 1 231 ? 9.794 -1.175 -24.605 1.00 91.19 231 SER A O 1
ATOM 1804 N N . ARG A 1 232 ? 11.893 -0.871 -25.351 1.00 91.62 232 ARG A N 1
ATOM 1805 C CA . ARG A 1 232 ? 11.706 0.485 -25.865 1.00 91.62 232 ARG A CA 1
ATOM 1806 C C . ARG A 1 232 ? 12.343 0.606 -27.231 1.00 91.62 232 ARG A C 1
ATOM 1808 O O . ARG A 1 232 ? 13.412 0.041 -27.457 1.00 91.62 232 ARG A O 1
ATOM 1815 N N . LEU A 1 233 ? 11.695 1.358 -28.113 1.00 94.62 233 LEU A N 1
ATOM 1816 C CA . LEU A 1 233 ? 12.203 1.658 -29.445 1.00 94.62 233 LEU A CA 1
ATOM 1817 C C . LEU A 1 233 ? 12.648 3.113 -29.515 1.00 94.62 233 LEU A C 1
ATOM 1819 O O . LEU A 1 233 ? 11.856 4.012 -29.226 1.00 94.62 233 LEU A O 1
ATOM 1823 N N . TYR A 1 234 ? 13.888 3.331 -29.938 1.00 96.19 234 TYR A N 1
ATOM 1824 C CA . TYR A 1 234 ? 14.473 4.655 -30.117 1.00 96.19 234 TYR A CA 1
ATOM 1825 C C . TYR A 1 234 ? 14.913 4.879 -31.565 1.00 96.19 234 TYR A C 1
ATOM 1827 O O . TYR A 1 234 ? 15.492 3.991 -32.187 1.00 96.19 234 TYR A O 1
ATOM 1835 N N . ASN A 1 235 ? 14.704 6.089 -32.080 1.00 97.19 235 ASN A N 1
ATOM 1836 C CA . ASN A 1 235 ? 15.401 6.575 -33.269 1.00 97.19 235 ASN A CA 1
ATOM 1837 C C . ASN A 1 235 ? 16.604 7.399 -32.825 1.00 97.19 235 ASN A C 1
ATOM 1839 O O . ASN A 1 235 ? 16.450 8.266 -31.966 1.00 97.19 235 ASN A O 1
ATOM 1843 N N . ILE A 1 236 ? 17.772 7.143 -33.411 1.00 96.75 236 ILE A N 1
ATOM 1844 C CA . ILE A 1 236 ? 19.038 7.803 -33.086 1.00 96.75 236 ILE A CA 1
ATOM 1845 C C . ILE A 1 236 ? 19.640 8.376 -34.364 1.00 96.75 236 ILE A C 1
ATOM 1847 O O . ILE A 1 236 ? 19.964 7.636 -35.294 1.00 96.75 236 ILE A O 1
ATOM 1851 N N . LEU A 1 237 ? 19.839 9.689 -34.390 1.00 96.00 237 LEU A N 1
ATOM 1852 C CA . LEU A 1 237 ? 20.589 10.378 -35.429 1.00 96.00 237 LEU A CA 1
ATOM 1853 C C . LEU A 1 237 ? 21.961 10.776 -34.878 1.00 96.00 237 LEU A C 1
ATOM 1855 O O . LEU A 1 237 ? 22.046 11.527 -33.907 1.00 96.00 237 LEU A O 1
ATOM 1859 N N . ILE A 1 238 ? 23.028 10.280 -35.506 1.00 94.31 238 ILE A N 1
ATOM 1860 C CA . ILE A 1 238 ? 24.414 10.561 -35.119 1.00 94.31 238 ILE A CA 1
ATOM 1861 C C . ILE A 1 238 ? 24.990 11.573 -36.106 1.00 94.31 238 ILE A C 1
ATOM 1863 O O . ILE A 1 238 ? 25.007 11.312 -37.311 1.00 94.31 238 ILE A O 1
ATOM 1867 N N . THR A 1 239 ? 25.477 12.715 -35.624 1.00 93.12 239 THR A N 1
ATOM 1868 C CA . THR A 1 239 ? 25.967 13.817 -36.467 1.00 93.12 239 THR A CA 1
ATOM 1869 C C . THR A 1 239 ? 27.373 14.269 -36.095 1.00 93.12 239 THR A C 1
ATOM 1871 O O . THR A 1 239 ? 27.850 14.036 -34.984 1.00 93.12 239 THR A O 1
ATOM 1874 N N . ASP A 1 240 ? 28.028 14.970 -37.022 1.00 89.94 240 ASP A N 1
ATOM 1875 C CA . ASP A 1 240 ? 29.224 15.754 -36.714 1.00 89.94 240 ASP A CA 1
ATOM 1876 C C . ASP A 1 240 ? 28.868 17.089 -36.032 1.00 89.94 240 ASP A C 1
ATOM 1878 O O . ASP A 1 240 ? 27.697 17.402 -35.791 1.00 89.94 240 ASP A O 1
ATOM 1882 N N . SER A 1 241 ? 29.888 17.897 -35.737 1.00 89.62 241 SER A N 1
ATOM 1883 C CA . SER A 1 241 ? 29.747 19.211 -35.101 1.00 89.62 241 SER A CA 1
ATOM 1884 C C . SER A 1 241 ? 29.065 20.280 -35.957 1.00 89.62 241 SER A C 1
ATOM 1886 O O . SER A 1 241 ? 28.696 21.327 -35.429 1.00 89.62 241 SER A O 1
ATOM 1888 N N . SER A 1 242 ? 28.862 20.031 -37.254 1.00 90.06 242 SER A N 1
ATOM 1889 C CA . SER A 1 242 ? 28.045 20.888 -38.119 1.00 90.06 242 SER A CA 1
ATOM 1890 C C . SER A 1 242 ? 26.560 20.511 -38.103 1.00 90.06 242 SER A C 1
ATOM 1892 O O . SER A 1 242 ? 25.748 21.223 -38.690 1.00 90.06 242 SER A O 1
ATOM 1894 N N . GLY A 1 243 ? 26.203 19.406 -37.437 1.00 90.69 243 GLY A N 1
ATOM 1895 C CA . GLY A 1 243 ? 24.851 18.854 -37.420 1.00 90.69 243 GLY A CA 1
ATOM 1896 C C . GLY A 1 243 ? 24.530 17.969 -38.625 1.00 90.69 243 GLY A C 1
ATOM 1897 O O . GLY A 1 243 ? 23.377 17.578 -38.792 1.00 90.69 243 GLY A O 1
ATOM 1898 N N . LEU A 1 244 ? 25.514 17.640 -39.471 1.00 91.31 244 LEU A N 1
ATOM 1899 C CA . LEU A 1 244 ? 25.328 16.762 -40.626 1.00 91.31 244 LEU A CA 1
ATOM 1900 C C . LEU A 1 244 ? 25.394 15.286 -40.203 1.00 91.31 244 LEU A C 1
ATOM 1902 O O . LEU A 1 244 ? 26.326 14.875 -39.509 1.00 91.31 244 LEU A O 1
ATOM 1906 N N . ALA A 1 245 ? 24.425 14.480 -40.640 1.00 91.38 245 ALA A N 1
ATOM 1907 C CA . ALA A 1 245 ? 24.321 13.068 -40.284 1.00 91.38 245 ALA A CA 1
ATOM 1908 C C . ALA A 1 245 ? 25.518 12.235 -40.775 1.00 91.38 245 ALA A C 1
ATOM 1910 O O . ALA A 1 245 ? 25.856 12.219 -41.962 1.00 91.38 245 ALA A O 1
ATOM 1911 N N . LEU A 1 246 ? 26.116 11.495 -39.843 1.00 89.94 246 LEU A N 1
ATOM 1912 C CA . LEU A 1 246 ? 27.149 10.486 -40.068 1.00 89.94 246 LEU A CA 1
ATOM 1913 C C . LEU A 1 246 ? 26.518 9.099 -40.215 1.00 89.94 246 LEU A C 1
ATOM 1915 O O . LEU A 1 246 ? 26.845 8.352 -41.143 1.00 89.94 246 LEU A O 1
ATOM 1919 N N . ALA A 1 247 ? 25.585 8.785 -39.317 1.00 92.06 247 ALA A N 1
ATOM 1920 C CA . ALA A 1 247 ? 24.835 7.541 -39.289 1.00 92.06 247 ALA A CA 1
ATOM 1921 C C . ALA A 1 247 ? 23.451 7.748 -38.659 1.00 92.06 247 ALA A C 1
ATOM 1923 O O . ALA A 1 247 ? 23.211 8.718 -37.940 1.00 92.06 247 ALA A O 1
ATOM 1924 N N . GLU A 1 248 ? 22.547 6.816 -38.922 1.00 94.06 248 GLU A N 1
ATOM 1925 C CA . GLU A 1 248 ? 21.197 6.798 -38.367 1.00 94.06 248 GLU A CA 1
ATOM 1926 C C . GLU A 1 248 ? 20.835 5.374 -37.941 1.00 94.06 248 GLU A C 1
ATOM 1928 O O . GLU A 1 248 ? 21.077 4.417 -38.680 1.00 94.06 248 GLU A O 1
ATOM 1933 N N . ILE A 1 249 ? 20.252 5.238 -36.751 1.00 96.12 249 ILE A N 1
ATOM 1934 C CA . ILE A 1 249 ? 19.656 4.003 -36.246 1.00 96.12 249 ILE A CA 1
ATOM 1935 C C . ILE A 1 249 ? 18.152 4.248 -36.119 1.00 96.12 249 ILE A C 1
ATOM 1937 O O . ILE A 1 249 ? 17.721 5.061 -35.302 1.00 96.12 249 ILE A O 1
ATOM 1941 N N . ARG A 1 250 ? 17.346 3.541 -36.909 1.00 95.94 250 ARG A N 1
ATOM 1942 C CA . ARG A 1 250 ? 15.883 3.566 -36.811 1.00 95.94 250 ARG A CA 1
ATOM 1943 C C . ARG A 1 250 ? 15.408 2.376 -35.989 1.00 95.94 250 ARG A C 1
ATOM 1945 O O . ARG A 1 250 ? 15.838 1.245 -36.232 1.00 95.94 250 ARG A O 1
ATOM 1952 N N . ASN A 1 251 ? 14.522 2.647 -35.034 1.00 96.06 251 ASN A N 1
ATOM 1953 C CA . ASN A 1 251 ? 13.924 1.667 -34.130 1.00 96.06 251 ASN A CA 1
ATOM 1954 C C . ASN A 1 251 ? 14.963 0.735 -33.477 1.00 96.06 251 ASN A C 1
ATOM 1956 O O . ASN A 1 251 ? 14.864 -0.492 -33.551 1.00 96.06 251 ASN A O 1
ATOM 1960 N N . LEU A 1 252 ? 15.964 1.322 -32.811 1.00 96.56 252 LEU A N 1
ATOM 1961 C CA . LEU A 1 252 ? 16.809 0.601 -31.863 1.00 96.56 252 LEU A CA 1
ATOM 1962 C C . LEU A 1 252 ? 15.925 0.056 -30.743 1.00 96.56 252 LEU A C 1
ATOM 1964 O O . LEU A 1 252 ? 15.378 0.833 -29.958 1.00 96.56 252 LEU A O 1
ATOM 1968 N N . ARG A 1 253 ? 15.829 -1.268 -30.635 1.00 95.62 253 ARG A N 1
ATOM 1969 C CA . ARG A 1 253 ? 15.186 -1.927 -29.505 1.00 95.62 253 ARG A CA 1
ATOM 1970 C C . ARG A 1 253 ? 16.180 -2.097 -28.375 1.00 95.62 253 ARG A C 1
ATOM 1972 O O . ARG A 1 253 ? 17.085 -2.929 -28.464 1.00 95.62 253 ARG A O 1
ATOM 1979 N N . VAL A 1 254 ? 15.951 -1.379 -27.284 1.00 91.81 254 VAL A N 1
ATOM 1980 C CA . VAL A 1 254 ? 16.562 -1.702 -25.996 1.00 91.81 254 VAL A CA 1
ATOM 1981 C C . VAL A 1 254 ? 15.582 -2.545 -25.191 1.00 91.81 254 VAL A C 1
ATOM 1983 O O . VAL A 1 254 ? 14.437 -2.153 -24.962 1.00 91.81 254 VAL A O 1
ATOM 1986 N N . GLN A 1 255 ? 16.009 -3.747 -24.834 1.00 88.12 255 GLN A N 1
ATOM 1987 C CA . GLN A 1 255 ? 15.229 -4.713 -24.081 1.00 88.12 255 GLN A CA 1
ATOM 1988 C C . GLN A 1 255 ? 15.673 -4.689 -22.628 1.00 88.12 255 GLN A C 1
ATOM 1990 O O . GLN A 1 255 ? 16.852 -4.530 -22.315 1.00 88.12 255 GLN A O 1
ATOM 1995 N N . LYS A 1 256 ? 14.700 -4.822 -21.743 1.00 84.88 256 LYS A N 1
ATOM 1996 C CA . LYS A 1 256 ? 14.906 -4.925 -20.312 1.00 84.88 256 LYS A CA 1
ATOM 1997 C C . LYS A 1 256 ? 15.699 -6.187 -19.980 1.00 84.88 256 LYS A C 1
ATOM 1999 O O . LYS A 1 256 ? 15.419 -7.261 -20.509 1.00 84.88 256 LYS A O 1
ATOM 2004 N N . PHE A 1 257 ? 16.669 -6.052 -19.089 1.00 78.12 257 PHE A N 1
ATOM 2005 C CA . PHE A 1 257 ? 17.522 -7.128 -18.608 1.00 78.12 257 PHE A CA 1
ATOM 2006 C C . PHE A 1 257 ? 17.600 -7.085 -17.078 1.00 78.12 257 PHE A C 1
ATOM 2008 O O . PHE A 1 257 ? 17.878 -6.036 -16.495 1.00 78.12 257 PHE A O 1
ATOM 2015 N N . MET A 1 258 ? 17.357 -8.235 -16.445 1.00 71.06 258 MET A N 1
ATOM 2016 C CA . MET A 1 258 ? 17.400 -8.430 -14.992 1.00 71.06 258 MET A CA 1
ATOM 2017 C C . MET A 1 258 ? 18.412 -9.539 -14.676 1.00 71.06 258 MET A C 1
ATOM 2019 O O . MET A 1 258 ? 18.090 -10.716 -14.856 1.00 71.06 258 MET A O 1
ATOM 2023 N N . PRO A 1 259 ? 19.641 -9.201 -14.251 1.00 57.69 259 PRO A N 1
ATOM 2024 C CA . PRO A 1 259 ? 20.696 -10.190 -14.042 1.00 57.69 259 PRO A CA 1
ATOM 2025 C C . PRO A 1 259 ? 20.398 -11.175 -12.903 1.00 57.69 259 PRO A C 1
ATOM 2027 O O . PRO A 1 259 ? 20.851 -12.314 -12.968 1.00 57.69 259 PRO A O 1
ATOM 2030 N N . GLY A 1 260 ? 19.618 -10.765 -11.895 1.00 54.44 260 GLY A N 1
ATOM 2031 C CA . GLY A 1 260 ? 19.194 -11.616 -10.775 1.00 54.44 260 GLY A CA 1
ATOM 2032 C C . GLY A 1 260 ? 17.998 -12.530 -11.070 1.00 54.44 260 GLY A C 1
ATOM 2033 O O . GLY A 1 260 ? 17.595 -13.293 -10.200 1.00 54.44 260 GLY A O 1
ATOM 2034 N N . GLY A 1 261 ? 17.427 -12.475 -12.281 1.00 56.19 261 GLY A N 1
ATOM 2035 C CA . GLY A 1 261 ? 16.151 -13.126 -12.582 1.00 56.19 261 GLY A CA 1
ATOM 2036 C C . GLY A 1 261 ? 14.943 -12.363 -12.010 1.00 56.19 261 GLY A C 1
ATOM 2037 O O . GLY A 1 261 ? 15.088 -11.217 -11.579 1.00 56.19 261 GLY A O 1
ATOM 2038 N N . PRO A 1 262 ? 13.731 -12.946 -12.068 1.00 56.88 262 PRO A N 1
ATOM 2039 C CA . PRO A 1 262 ? 12.548 -12.338 -11.468 1.00 56.88 262 PRO A CA 1
ATOM 2040 C C . PRO A 1 262 ? 12.719 -12.218 -9.951 1.00 56.88 262 PRO A C 1
ATOM 2042 O O . PRO A 1 262 ? 13.269 -13.111 -9.310 1.00 56.88 262 PRO A O 1
ATOM 2045 N N . ILE A 1 263 ? 12.221 -11.119 -9.387 1.00 63.22 263 ILE A N 1
ATOM 2046 C CA . ILE A 1 263 ? 12.253 -10.863 -7.944 1.00 63.22 263 ILE A CA 1
ATOM 2047 C C . ILE A 1 263 ? 11.522 -12.002 -7.224 1.00 63.22 263 ILE A C 1
ATOM 2049 O O . ILE A 1 263 ? 10.351 -12.269 -7.497 1.00 63.22 263 ILE A O 1
ATOM 2053 N N . THR A 1 264 ? 12.210 -12.668 -6.300 1.00 59.53 264 THR A N 1
ATOM 2054 C CA . THR A 1 264 ? 11.631 -13.700 -5.435 1.00 59.53 264 THR A CA 1
ATOM 2055 C C . THR A 1 264 ? 11.313 -13.122 -4.063 1.00 59.53 264 THR A C 1
ATOM 2057 O O . THR A 1 264 ? 12.157 -12.477 -3.445 1.00 59.53 264 THR A O 1
ATOM 2060 N N . VAL A 1 265 ? 10.102 -13.373 -3.562 1.00 62.03 265 VAL A N 1
ATOM 2061 C CA . VAL A 1 265 ? 9.701 -12.971 -2.207 1.00 62.03 265 VAL A CA 1
ATOM 2062 C C . VAL A 1 265 ? 10.289 -13.960 -1.199 1.00 62.03 265 VAL A C 1
ATOM 2064 O O . VAL A 1 265 ? 9.729 -15.027 -0.945 1.00 62.03 265 VAL A O 1
ATOM 2067 N N . GLU A 1 266 ? 11.448 -13.616 -0.639 1.00 58.47 266 GLU A N 1
ATOM 2068 C CA . GLU A 1 266 ? 12.126 -14.457 0.355 1.00 58.47 266 GLU A CA 1
ATOM 2069 C C . GLU A 1 266 ? 11.427 -14.427 1.716 1.00 58.47 266 GLU A C 1
ATOM 2071 O O . GLU A 1 266 ? 11.313 -15.456 2.381 1.00 58.47 266 GLU A O 1
ATOM 2076 N N . ARG A 1 267 ? 10.954 -13.250 2.138 1.00 59.94 267 ARG A N 1
ATOM 2077 C CA . ARG A 1 267 ? 10.225 -13.048 3.393 1.00 59.94 267 ARG A CA 1
ATOM 2078 C C . ARG A 1 267 ? 9.186 -11.949 3.229 1.00 59.94 267 ARG A C 1
ATOM 2080 O O . ARG A 1 267 ? 9.233 -11.135 2.308 1.00 59.94 267 ARG A O 1
ATOM 2087 N N . ARG A 1 268 ? 8.253 -11.923 4.173 1.00 67.44 268 ARG A N 1
ATOM 2088 C CA . ARG A 1 268 ? 7.290 -10.840 4.367 1.00 67.44 268 ARG A CA 1
ATOM 2089 C C . ARG A 1 268 ? 7.076 -10.621 5.852 1.00 67.44 268 ARG A C 1
ATOM 2091 O O . ARG A 1 268 ? 7.210 -11.560 6.644 1.00 67.44 268 ARG A O 1
ATOM 2098 N N . PHE A 1 269 ? 6.695 -9.402 6.202 1.00 67.62 269 PHE A N 1
ATOM 2099 C CA . PHE A 1 269 ? 6.399 -9.040 7.579 1.00 67.62 269 PHE A CA 1
ATOM 2100 C C . PHE A 1 269 ? 4.943 -8.628 7.737 1.00 67.62 269 PHE A C 1
ATOM 2102 O O . PHE A 1 269 ? 4.314 -8.080 6.828 1.00 67.62 269 PHE A O 1
ATOM 2109 N N . GLU A 1 270 ? 4.426 -8.887 8.927 1.00 66.38 270 GLU A N 1
ATOM 2110 C CA . GLU A 1 270 ? 3.123 -8.435 9.385 1.00 66.38 270 GLU A CA 1
ATOM 2111 C C . GLU A 1 270 ? 3.281 -7.813 10.771 1.00 66.38 270 GLU A C 1
ATOM 2113 O O . GLU A 1 270 ? 4.121 -8.250 11.553 1.00 66.38 270 GLU A O 1
ATOM 2118 N N . LEU A 1 271 ? 2.505 -6.772 11.070 1.00 69.00 271 LEU A N 1
ATOM 2119 C CA . LEU A 1 271 ? 2.510 -6.145 12.391 1.00 69.00 271 LEU A CA 1
ATOM 2120 C C . LEU A 1 271 ? 1.430 -6.763 13.264 1.00 69.00 271 LEU A C 1
ATOM 2122 O O . LEU A 1 271 ? 0.246 -6.620 12.951 1.00 69.00 271 LEU A O 1
ATOM 2126 N N . ILE A 1 272 ? 1.846 -7.384 14.366 1.00 68.56 272 ILE A N 1
ATOM 2127 C CA . ILE A 1 272 ? 0.954 -7.981 15.358 1.00 68.56 272 ILE A CA 1
ATOM 2128 C C . ILE A 1 272 ? 1.330 -7.535 16.772 1.00 68.56 272 ILE A C 1
ATOM 2130 O O . ILE A 1 272 ? 2.501 -7.311 17.075 1.00 68.56 272 ILE A O 1
ATOM 2134 N N . PHE A 1 273 ? 0.330 -7.411 17.640 1.00 71.56 273 PHE A N 1
ATOM 2135 C CA . PHE A 1 273 ? 0.551 -7.226 19.072 1.00 71.56 273 PHE A CA 1
ATOM 2136 C C . PHE A 1 273 ? 0.802 -8.590 19.724 1.00 71.56 273 PHE A C 1
ATOM 2138 O O . PHE A 1 273 ? 0.001 -9.509 19.564 1.00 71.56 273 PHE A O 1
ATOM 2145 N N . GLN A 1 274 ? 1.926 -8.739 20.426 1.00 68.38 274 GLN A N 1
ATOM 2146 C CA . GLN A 1 274 ? 2.321 -9.968 21.119 1.00 68.38 274 GLN A CA 1
ATOM 2147 C C . GLN A 1 274 ? 2.339 -9.747 22.636 1.00 68.38 274 GLN A C 1
ATOM 2149 O O . GLN A 1 274 ? 2.791 -8.688 23.061 1.00 68.38 274 GLN A O 1
ATOM 2154 N N . PRO A 1 275 ? 1.892 -10.710 23.464 1.00 70.31 275 PRO A N 1
ATOM 2155 C CA . PRO A 1 275 ? 1.949 -10.577 24.921 1.00 70.31 275 PRO A CA 1
ATOM 2156 C C . PRO A 1 275 ? 3.374 -10.320 25.432 1.00 70.31 275 PRO A C 1
ATOM 2158 O O . PRO A 1 275 ? 4.316 -11.008 25.034 1.00 70.31 275 PRO A O 1
ATOM 2161 N N . LEU A 1 276 ? 3.529 -9.362 26.346 1.00 64.50 276 LEU A N 1
ATOM 2162 C CA . LEU A 1 276 ? 4.771 -9.112 27.070 1.00 64.50 276 LEU A CA 1
ATOM 2163 C C . LEU A 1 276 ? 4.931 -10.208 28.138 1.00 64.50 276 LEU A C 1
ATOM 2165 O O . LEU A 1 276 ? 4.275 -10.171 29.178 1.00 64.50 276 LEU A O 1
ATOM 2169 N N . SER A 1 277 ? 5.760 -11.224 27.887 1.00 47.84 277 SER A N 1
ATOM 2170 C CA . SER A 1 277 ? 5.997 -12.287 28.873 1.00 47.84 277 SER A CA 1
ATOM 2171 C C . SER A 1 277 ? 6.639 -11.712 30.143 1.00 47.84 277 SER A C 1
ATOM 2173 O O . SER A 1 277 ? 7.649 -11.014 30.066 1.00 47.84 277 SER A O 1
ATOM 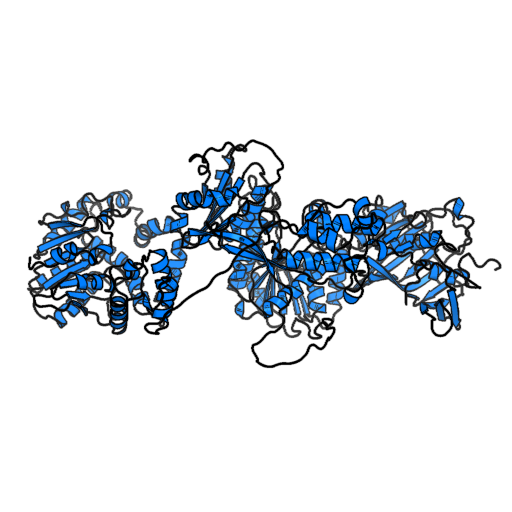2175 N N . ALA A 1 278 ? 6.078 -12.010 31.321 1.00 34.12 278 ALA A N 1
ATOM 2176 C CA . ALA A 1 278 ? 6.764 -11.748 32.585 1.00 34.12 278 ALA A CA 1
ATOM 2177 C C . ALA A 1 278 ? 8.056 -12.588 32.639 1.00 34.12 278 ALA A C 1
ATOM 2179 O O . ALA A 1 278 ? 8.027 -13.742 32.205 1.00 34.12 278 ALA A O 1
ATOM 2180 N N . PRO A 1 279 ? 9.181 -12.055 33.152 1.00 30.47 279 PRO A N 1
ATOM 2181 C CA . PRO A 1 279 ? 10.391 -12.850 33.305 1.00 30.47 279 PRO A CA 1
ATOM 2182 C C . PRO A 1 279 ? 10.096 -14.043 34.219 1.00 30.47 279 PRO A C 1
ATOM 2184 O O . PRO A 1 279 ? 9.580 -13.870 35.325 1.00 30.47 279 PRO A O 1
ATOM 2187 N N . ASP A 1 280 ? 10.407 -15.246 33.739 1.00 30.12 280 ASP A N 1
ATOM 2188 C CA . ASP A 1 280 ? 10.293 -16.478 34.512 1.00 30.12 280 ASP A CA 1
ATOM 2189 C C . ASP A 1 280 ? 11.291 -16.421 35.687 1.00 30.12 280 ASP A C 1
ATOM 2191 O O . ASP A 1 280 ? 12.501 -16.336 35.458 1.00 30.12 280 ASP A O 1
ATOM 2195 N N . PRO A 1 281 ? 10.840 -16.450 36.955 1.00 31.61 281 PRO A N 1
ATOM 2196 C CA . PRO A 1 281 ? 11.739 -16.439 38.108 1.00 31.61 281 PRO A CA 1
ATOM 2197 C C . PRO A 1 281 ? 12.628 -17.695 38.215 1.00 31.61 281 PRO A C 1
ATOM 2199 O O . PRO A 1 281 ? 13.479 -17.744 39.107 1.00 31.61 281 PRO A O 1
ATOM 2202 N N . ALA A 1 282 ? 12.449 -18.699 37.346 1.00 30.23 282 ALA A N 1
ATOM 2203 C CA . ALA A 1 282 ? 13.230 -19.932 37.320 1.00 30.23 282 ALA A CA 1
ATOM 2204 C C . ALA A 1 282 ? 14.396 -19.966 36.304 1.00 30.23 282 ALA A C 1
ATOM 2206 O O . ALA A 1 282 ? 15.173 -20.921 36.360 1.00 30.23 282 ALA A O 1
ATOM 2207 N N . ASP A 1 283 ? 14.576 -18.961 35.431 1.00 28.25 283 ASP A N 1
ATOM 2208 C CA . ASP A 1 283 ? 15.649 -18.942 34.413 1.00 28.25 283 ASP A CA 1
ATOM 2209 C C . ASP A 1 283 ? 16.818 -17.997 34.796 1.00 28.25 283 ASP A C 1
ATOM 2211 O O . ASP A 1 283 ? 16.655 -16.774 34.814 1.00 28.25 283 ASP A O 1
ATOM 2215 N N . PRO A 1 284 ? 18.020 -18.515 35.134 1.00 32.09 284 PRO A N 1
ATOM 2216 C CA . PRO A 1 284 ? 19.164 -17.717 35.561 1.00 32.09 284 PRO A CA 1
ATOM 2217 C C . PRO A 1 284 ? 20.175 -17.475 34.420 1.00 32.09 284 PRO A C 1
ATOM 2219 O O . PRO A 1 284 ? 21.367 -17.759 34.581 1.00 32.09 284 PRO A O 1
ATOM 2222 N N . SER A 1 285 ? 19.746 -16.938 33.273 1.00 24.80 285 SER A N 1
ATOM 2223 C CA . SER A 1 285 ? 20.655 -16.512 32.191 1.00 24.80 285 SER A CA 1
ATOM 2224 C C . SER A 1 285 ? 20.363 -15.078 31.689 1.00 24.80 285 SER A C 1
ATOM 2226 O O . SER A 1 285 ? 19.275 -14.555 31.918 1.00 24.80 285 SER A O 1
ATOM 2228 N N . PRO A 1 286 ? 21.381 -14.347 31.184 1.00 30.31 286 PRO A N 1
ATOM 2229 C CA . PRO A 1 286 ? 21.560 -12.930 31.503 1.00 30.31 286 PRO A CA 1
ATOM 2230 C C . PRO A 1 286 ? 20.782 -11.959 30.604 1.00 30.31 286 PRO A C 1
ATOM 2232 O O . PRO A 1 286 ? 20.576 -12.188 29.417 1.00 30.31 286 PRO A O 1
ATOM 2235 N N . THR A 1 287 ? 20.442 -10.817 31.208 1.00 27.58 287 THR A N 1
ATOM 2236 C CA . THR A 1 287 ? 20.005 -9.551 30.595 1.00 27.58 287 THR A CA 1
ATOM 2237 C C . THR A 1 287 ? 20.683 -9.241 29.248 1.00 27.58 287 THR A C 1
ATOM 2239 O O . THR A 1 287 ? 21.911 -9.343 29.183 1.00 27.58 287 THR A O 1
ATOM 2242 N N . PRO A 1 288 ? 19.951 -8.775 28.214 1.00 28.17 288 PRO A N 1
ATOM 2243 C CA . PRO A 1 288 ? 20.548 -8.363 26.944 1.00 28.17 288 PRO A CA 1
ATOM 2244 C C . PRO A 1 288 ? 21.473 -7.148 27.115 1.00 28.17 288 PRO A C 1
ATOM 2246 O O . PRO A 1 288 ? 21.083 -6.121 27.673 1.00 28.17 288 PRO A O 1
ATOM 2249 N N . ASP A 1 289 ? 22.700 -7.261 26.605 1.00 23.27 289 ASP A N 1
ATOM 2250 C CA . ASP A 1 289 ? 23.686 -6.182 26.543 1.00 23.27 289 ASP A CA 1
ATOM 2251 C C . ASP A 1 289 ? 23.229 -5.063 25.584 1.00 23.27 289 ASP A C 1
ATOM 2253 O O . ASP A 1 289 ? 23.317 -5.181 24.360 1.00 23.27 289 ASP A O 1
ATOM 2257 N N . PHE A 1 290 ? 22.792 -3.930 26.137 1.00 25.03 290 PHE A N 1
ATOM 2258 C CA . PHE A 1 290 ? 22.591 -2.686 25.390 1.00 25.03 290 PHE A CA 1
ATOM 2259 C C . PHE A 1 290 ? 23.921 -1.931 25.234 1.00 25.03 290 PHE A C 1
ATOM 2261 O O . PHE A 1 290 ? 24.483 -1.435 26.216 1.00 25.03 290 PHE A O 1
ATOM 2268 N N . LEU A 1 291 ? 24.409 -1.765 23.997 1.00 22.48 291 LEU A N 1
ATOM 2269 C CA . LEU A 1 291 ? 25.547 -0.887 23.691 1.00 22.48 291 LEU A CA 1
ATOM 2270 C C . LEU A 1 291 ? 25.091 0.430 23.026 1.00 22.48 291 LEU A C 1
ATOM 2272 O O . LEU A 1 291 ? 24.466 0.455 21.972 1.00 22.48 291 LEU A O 1
ATOM 2276 N N . PHE A 1 292 ? 25.428 1.520 23.719 1.00 25.64 292 PHE A N 1
ATOM 2277 C CA . PHE A 1 292 ? 24.973 2.915 23.627 1.00 25.64 292 PHE A CA 1
ATOM 2278 C C . PHE A 1 292 ? 25.407 3.733 22.393 1.00 25.64 292 PHE A C 1
ATOM 2280 O O . PHE A 1 292 ? 26.541 3.616 21.935 1.00 25.64 292 PHE A O 1
ATOM 2287 N N . LEU A 1 293 ? 24.626 4.786 22.084 1.00 21.58 293 LEU A N 1
ATOM 2288 C CA . LEU A 1 293 ? 25.158 6.114 21.718 1.00 21.58 293 LEU A CA 1
ATOM 2289 C C . LEU A 1 293 ? 24.415 7.249 22.454 1.00 21.58 293 LEU A C 1
ATOM 2291 O O . LEU A 1 293 ? 23.455 7.811 21.944 1.00 21.58 293 LEU A O 1
ATOM 2295 N N . ALA A 1 294 ? 24.901 7.564 23.661 1.00 24.92 294 ALA A N 1
ATOM 2296 C CA . ALA A 1 294 ? 25.030 8.889 24.299 1.00 24.92 294 ALA A CA 1
ATOM 2297 C C . ALA A 1 294 ? 24.956 8.726 25.827 1.00 24.92 294 ALA A C 1
ATOM 2299 O O . ALA A 1 294 ? 23.893 8.591 26.427 1.00 24.92 294 ALA A O 1
ATOM 2300 N N . GLN A 1 295 ? 26.125 8.714 26.463 1.00 27.31 295 GLN A N 1
ATOM 2301 C CA . GLN A 1 295 ? 26.279 8.565 27.906 1.00 27.31 295 GLN A CA 1
ATOM 2302 C C . GLN A 1 295 ? 25.688 9.762 28.671 1.00 27.31 295 GLN A C 1
ATOM 2304 O O . GLN A 1 295 ? 26.214 10.875 28.615 1.00 27.31 295 GLN A O 1
ATOM 2309 N N . LYS A 1 296 ? 24.684 9.491 29.505 1.00 23.75 296 LYS A N 1
ATOM 2310 C CA . LYS A 1 296 ? 24.576 10.077 30.847 1.00 23.75 296 LYS A CA 1
ATOM 2311 C C . LYS A 1 296 ? 24.417 8.916 31.837 1.00 23.75 296 LYS A C 1
ATOM 2313 O O . LYS A 1 296 ? 23.697 7.976 31.516 1.00 23.75 296 LYS A O 1
ATOM 2318 N N . PRO A 1 297 ? 25.094 8.925 32.997 1.00 25.89 297 PRO A N 1
ATOM 2319 C CA . PRO A 1 297 ? 25.005 7.816 33.939 1.00 25.89 297 PRO A CA 1
ATOM 2320 C C . PRO A 1 297 ? 23.566 7.680 34.445 1.00 25.89 297 PRO A C 1
ATOM 2322 O O . PRO A 1 297 ? 23.003 8.661 34.935 1.00 25.89 297 PRO A O 1
ATOM 2325 N N . LEU A 1 298 ? 22.999 6.475 34.347 1.00 27.61 298 LEU A N 1
ATOM 2326 C CA . LEU A 1 298 ? 21.786 6.102 35.069 1.00 27.61 298 LEU A CA 1
ATOM 2327 C C . LEU A 1 298 ? 22.052 6.244 36.573 1.00 27.61 298 LEU A C 1
ATOM 2329 O O . LEU A 1 298 ? 22.887 5.539 37.140 1.00 27.61 298 LEU A O 1
ATOM 2333 N N . SER A 1 299 ? 21.346 7.164 37.230 1.00 27.39 299 SER A N 1
ATOM 2334 C CA . SER A 1 299 ? 21.199 7.116 38.681 1.00 27.39 299 SER A CA 1
ATOM 2335 C C . SER A 1 299 ? 20.209 6.009 39.023 1.00 27.39 299 SER A C 1
ATOM 2337 O O . SER A 1 299 ? 19.083 6.028 38.535 1.00 27.39 299 SER A O 1
ATOM 2339 N N . SER A 1 300 ? 20.609 5.087 39.893 1.00 27.97 300 SER A N 1
ATOM 2340 C CA . SER A 1 300 ? 19.804 3.986 40.437 1.00 27.97 300 SER A CA 1
ATOM 2341 C C . SER A 1 300 ? 18.712 4.454 41.421 1.00 27.97 300 SER A C 1
ATOM 2343 O O . SER A 1 300 ? 18.554 3.885 42.500 1.00 27.97 300 SER A O 1
ATOM 2345 N N . ALA A 1 301 ? 17.997 5.530 41.102 1.00 27.72 301 ALA A N 1
ATOM 2346 C CA . ALA A 1 301 ? 16.805 5.934 41.834 1.00 27.72 301 ALA A CA 1
ATOM 2347 C C . ALA A 1 301 ? 15.593 5.292 41.152 1.00 27.72 301 ALA A C 1
ATOM 2349 O O . ALA A 1 301 ? 15.485 5.360 39.929 1.00 27.72 301 ALA A O 1
ATOM 2350 N N . ALA A 1 302 ? 14.681 4.692 41.925 1.00 33.19 302 ALA A N 1
ATOM 2351 C CA . ALA A 1 302 ? 13.329 4.437 41.433 1.00 33.19 302 ALA A CA 1
ATOM 2352 C C . ALA A 1 302 ? 12.808 5.739 40.790 1.00 33.19 302 ALA A C 1
ATOM 2354 O O . ALA A 1 302 ? 12.972 6.795 41.419 1.00 33.19 302 ALA A O 1
ATOM 2355 N N . PRO A 1 303 ? 12.262 5.718 39.558 1.00 33.94 303 PRO A N 1
ATOM 2356 C CA . PRO A 1 303 ? 11.778 6.941 38.942 1.00 33.94 303 PRO A CA 1
ATOM 2357 C C . PRO A 1 303 ? 10.712 7.540 39.859 1.00 33.94 303 PRO A C 1
ATOM 2359 O O . PRO A 1 303 ? 9.789 6.860 40.310 1.00 33.94 303 PRO A O 1
ATOM 2362 N N . ALA A 1 304 ? 10.903 8.805 40.225 1.00 39.62 304 ALA A N 1
ATOM 2363 C CA . ALA A 1 304 ? 9.931 9.541 41.013 1.00 39.62 304 ALA A CA 1
ATOM 2364 C C . ALA A 1 304 ? 8.613 9.647 40.225 1.00 39.62 304 ALA A C 1
ATOM 2366 O O . ALA A 1 304 ? 8.617 9.589 38.997 1.00 39.62 304 ALA A O 1
ATOM 2367 N N . SER A 1 305 ? 7.504 9.920 40.914 1.00 45.81 305 SER A N 1
ATOM 2368 C CA . SER A 1 305 ? 6.177 10.257 40.357 1.00 45.81 305 SER A CA 1
ATOM 2369 C C . SER A 1 305 ? 6.152 11.383 39.298 1.00 45.81 305 SER A C 1
ATOM 2371 O O . SER A 1 305 ? 5.087 11.776 38.832 1.00 45.81 305 SER A O 1
ATOM 2373 N N . ASP A 1 306 ? 7.309 11.934 38.938 1.00 45.94 306 ASP A N 1
ATOM 2374 C CA . ASP A 1 306 ? 7.520 13.007 37.976 1.00 45.94 306 ASP A CA 1
ATOM 2375 C C . ASP A 1 306 ? 7.520 12.550 36.505 1.00 45.94 306 ASP A C 1
ATOM 2377 O O . ASP A 1 306 ? 7.317 13.393 35.633 1.00 45.94 306 ASP A O 1
ATOM 2381 N N . ASP A 1 307 ? 7.685 11.254 36.206 1.00 56.38 307 ASP A N 1
ATOM 2382 C CA . ASP A 1 307 ? 7.722 10.744 34.819 1.00 56.38 307 ASP A CA 1
ATOM 2383 C C . ASP A 1 307 ? 6.344 10.679 34.132 1.00 56.38 307 ASP A C 1
ATOM 2385 O O . ASP A 1 307 ? 6.278 10.637 32.908 1.00 56.38 307 ASP A O 1
ATOM 2389 N N . LEU A 1 308 ? 5.234 10.735 34.879 1.00 67.00 308 LEU A N 1
ATOM 2390 C CA . LEU A 1 308 ? 3.859 10.720 34.341 1.00 67.00 308 LEU A CA 1
ATOM 2391 C C . LEU A 1 308 ? 3.211 12.119 34.293 1.00 67.00 308 LEU A C 1
ATOM 2393 O O . LEU A 1 308 ? 1.991 12.253 34.297 1.00 67.00 308 LEU A O 1
ATOM 2397 N N . ARG A 1 309 ? 4.012 13.191 34.244 1.00 70.06 309 ARG A N 1
ATOM 2398 C CA . ARG A 1 309 ? 3.507 14.581 34.175 1.00 70.06 309 ARG A CA 1
ATOM 2399 C C . ARG A 1 309 ? 2.885 14.958 32.826 1.00 70.06 309 ARG A C 1
ATOM 2401 O O . ARG A 1 309 ? 2.094 15.895 32.763 1.00 70.06 309 ARG A O 1
ATOM 2408 N N . HIS A 1 310 ? 3.260 14.259 31.758 1.00 81.31 310 HIS A N 1
ATOM 2409 C CA . HIS A 1 310 ? 2.912 14.594 30.376 1.00 81.31 310 HIS A CA 1
ATOM 2410 C C . HIS A 1 310 ? 2.156 13.442 29.720 1.00 81.31 310 HIS A C 1
ATOM 2412 O O . HIS A 1 310 ? 2.675 12.746 28.849 1.00 81.31 310 HIS A O 1
ATOM 2418 N N . VAL A 1 311 ? 0.928 13.230 30.187 1.00 83.50 311 VAL A N 1
ATOM 2419 C CA . VAL A 1 311 ? 0.016 12.200 29.691 1.00 83.50 311 VAL A CA 1
ATOM 2420 C C . VAL A 1 311 ? -1.117 12.887 28.940 1.00 83.50 311 VAL A C 1
ATOM 2422 O O . VAL A 1 311 ? -1.816 13.729 29.504 1.00 83.50 311 VAL A O 1
ATOM 2425 N N . TYR A 1 312 ? -1.286 12.549 27.666 1.00 85.56 312 TYR A N 1
ATOM 2426 C CA . TYR A 1 312 ? -2.273 13.172 26.795 1.00 85.56 312 TYR A CA 1
ATOM 2427 C C . TYR A 1 312 ? -3.137 12.106 26.123 1.00 85.56 312 TYR A C 1
ATOM 2429 O O . TYR A 1 312 ? -2.594 11.212 25.473 1.00 85.56 312 TYR A O 1
ATOM 2437 N N . PRO A 1 313 ? -4.472 12.201 26.217 1.00 83.38 313 PRO A N 1
ATOM 2438 C CA . PRO A 1 313 ? -5.336 11.371 25.400 1.00 83.38 313 PRO A CA 1
ATOM 2439 C C . PRO A 1 313 ? -5.179 11.770 23.929 1.00 83.38 313 PRO A C 1
ATOM 2441 O O . PRO A 1 313 ? -5.174 12.953 23.571 1.00 83.38 313 PRO A O 1
ATOM 2444 N N . TYR A 1 314 ? -5.049 10.763 23.083 1.00 87.44 314 TYR A N 1
ATOM 2445 C CA . TYR A 1 314 ? -5.151 10.849 21.645 1.00 87.44 314 TYR A CA 1
ATOM 2446 C C . TYR A 1 314 ? -6.557 10.416 21.245 1.00 87.44 314 TYR A C 1
ATOM 2448 O O . TYR A 1 314 ? -6.988 9.309 21.551 1.00 87.44 314 TYR A O 1
ATOM 2456 N N . THR A 1 315 ? -7.238 11.289 20.514 1.00 86.69 315 THR A N 1
ATOM 2457 C CA . THR A 1 315 ? -8.517 10.984 19.879 1.00 86.69 315 THR A CA 1
ATOM 2458 C C . THR A 1 315 ? -8.408 11.392 18.424 1.00 86.69 315 THR A C 1
ATOM 2460 O O . THR A 1 315 ? -7.982 12.514 18.118 1.00 86.69 315 THR A O 1
ATOM 2463 N N . PHE A 1 316 ? -8.797 10.496 17.528 1.00 82.44 316 PHE A N 1
ATOM 2464 C CA . PHE A 1 316 ? -8.830 10.759 16.102 1.00 82.44 316 PHE A CA 1
ATOM 2465 C C . PHE A 1 316 ? -9.685 12.000 15.801 1.00 82.44 316 PHE A C 1
ATOM 2467 O O . PHE A 1 316 ? -10.794 12.166 16.314 1.00 82.44 316 PHE A O 1
ATOM 2474 N N . GLY A 1 317 ? -9.171 12.902 14.966 1.00 85.75 317 GLY A N 1
ATOM 2475 C CA . GLY A 1 317 ? -9.820 14.174 14.634 1.00 85.75 317 GLY A CA 1
ATOM 2476 C C . GLY A 1 317 ? -9.609 15.292 15.666 1.00 85.75 317 GLY A C 1
ATOM 2477 O O . GLY A 1 317 ? -10.016 16.431 15.424 1.00 85.75 317 GLY A O 1
ATOM 2478 N N . GLN A 1 318 ? -8.960 15.010 16.802 1.00 90.00 318 GLN A N 1
ATOM 2479 C CA . GLN A 1 318 ? -8.585 15.994 17.827 1.00 90.00 318 GLN A CA 1
ATOM 2480 C C . GLN A 1 318 ? -7.081 16.304 17.825 1.00 90.00 318 GLN A C 1
ATOM 2482 O O . GLN A 1 318 ? -6.554 16.900 18.766 1.00 90.00 318 GLN A O 1
ATOM 2487 N N . GLU A 1 319 ? -6.357 15.982 16.758 1.00 91.12 319 GLU A N 1
ATOM 2488 C CA . GLU A 1 319 ? -4.903 16.136 16.705 1.00 91.12 319 GLU A CA 1
ATOM 2489 C C . GLU A 1 319 ? -4.476 17.603 16.815 1.00 91.12 319 GLU A C 1
ATOM 2491 O O . GLU A 1 319 ? -3.440 17.909 17.394 1.00 91.12 319 GLU A O 1
ATOM 2496 N N . MET A 1 320 ? -5.302 18.551 16.362 1.00 92.75 320 MET A N 1
ATOM 2497 C CA . MET A 1 320 ? -5.041 19.988 16.541 1.00 92.75 320 MET A CA 1
ATOM 2498 C C . MET A 1 320 ? -5.270 20.470 17.985 1.00 92.75 320 MET A C 1
ATOM 2500 O O . MET A 1 320 ? -4.745 21.509 18.393 1.00 92.75 320 MET A O 1
ATOM 2504 N N . LYS A 1 321 ? -6.059 19.743 18.787 1.00 90.50 321 LYS A N 1
ATOM 2505 C CA . LYS A 1 321 ? -6.146 19.954 20.240 1.00 90.50 321 LYS A CA 1
ATOM 2506 C C . LYS A 1 321 ? -4.864 19.450 20.900 1.00 90.50 321 LYS A C 1
ATOM 2508 O O . LYS A 1 321 ? -4.227 20.234 21.601 1.00 90.50 321 LYS A O 1
ATOM 2513 N N . LEU A 1 322 ? -4.444 18.225 20.576 1.00 90.50 322 LEU A N 1
ATOM 2514 C CA . LEU A 1 322 ? -3.183 17.651 21.051 1.00 90.50 322 LEU A CA 1
ATOM 2515 C C . LEU A 1 322 ? -1.987 18.542 20.682 1.00 90.50 322 LEU A C 1
ATOM 2517 O O . LEU A 1 322 ? -1.189 18.894 21.541 1.00 90.50 322 LEU A O 1
ATOM 2521 N N . GLN A 1 323 ? -1.909 19.016 19.436 1.00 92.62 323 GLN A N 1
ATOM 2522 C CA . GLN A 1 323 ? -0.864 19.931 18.970 1.00 92.62 323 GLN A CA 1
ATOM 2523 C C . GLN A 1 323 ? -0.759 21.190 19.840 1.00 92.62 323 GLN A C 1
ATOM 2525 O O . GLN A 1 323 ? 0.346 21.609 20.176 1.00 92.62 323 GLN A O 1
ATOM 2530 N N . ARG A 1 324 ? -1.889 21.811 20.208 1.00 91.50 324 ARG A N 1
ATOM 2531 C CA . ARG A 1 324 ? -1.889 23.003 21.072 1.00 91.50 324 ARG A CA 1
ATOM 2532 C C . ARG A 1 324 ? -1.335 22.697 22.459 1.00 91.50 324 ARG A C 1
ATOM 2534 O O . ARG A 1 324 ? -0.551 23.489 22.959 1.00 91.50 324 ARG A O 1
ATOM 2541 N N . GLN A 1 325 ? -1.684 21.545 23.025 1.00 87.88 325 GLN A N 1
ATOM 2542 C CA . GLN A 1 325 ? -1.156 21.105 24.317 1.00 87.88 325 GLN A CA 1
ATOM 2543 C C . GLN A 1 325 ? 0.352 20.826 24.241 1.00 87.88 325 GLN A C 1
ATOM 2545 O O . GLN A 1 325 ? 1.103 21.250 25.111 1.00 87.88 325 GLN A O 1
ATOM 2550 N N . LEU A 1 326 ? 0.815 20.179 23.167 1.00 87.06 326 LEU A N 1
ATOM 2551 C CA . LEU A 1 326 ? 2.237 19.883 22.972 1.00 87.06 326 LEU A CA 1
ATOM 2552 C C . LEU A 1 326 ? 3.075 21.134 22.651 1.00 87.06 326 LEU A C 1
ATOM 2554 O O . LEU A 1 326 ? 4.255 21.172 22.980 1.00 87.06 326 LEU A O 1
ATOM 2558 N N . LYS A 1 327 ? 2.488 22.184 22.059 1.00 87.25 327 LYS A N 1
ATOM 2559 C CA . LYS A 1 327 ? 3.159 23.480 21.823 1.00 87.25 327 LYS A CA 1
ATOM 2560 C C . LYS A 1 327 ? 3.558 24.214 23.099 1.00 87.25 327 LYS A C 1
ATOM 2562 O O . LYS A 1 327 ? 4.460 25.045 23.056 1.00 87.25 327 LYS A O 1
ATOM 2567 N N . GLU A 1 328 ? 2.849 23.966 24.195 1.00 82.81 328 GLU A N 1
ATOM 2568 C CA . GLU A 1 328 ? 3.108 24.603 25.490 1.00 82.81 328 GLU A CA 1
ATOM 2569 C C . GLU A 1 328 ? 4.284 23.947 26.229 1.00 82.81 328 GLU A C 1
ATOM 2571 O O . GLU A 1 328 ? 4.769 24.488 27.224 1.00 82.81 328 GLU A O 1
ATOM 2576 N N . LEU A 1 329 ? 4.762 22.801 25.733 1.00 78.81 329 LEU A N 1
ATOM 2577 C CA . LEU A 1 329 ? 5.875 22.064 26.309 1.00 78.81 329 LEU A CA 1
ATOM 2578 C C . LEU A 1 329 ? 7.221 22.618 25.847 1.00 78.81 329 LEU A C 1
ATOM 2580 O O . LEU A 1 329 ? 7.434 22.919 24.673 1.00 78.81 329 LEU A O 1
ATOM 2584 N N . ASP A 1 330 ? 8.162 22.696 26.785 1.00 67.50 330 ASP A N 1
ATOM 2585 C CA . ASP A 1 330 ? 9.560 22.945 26.456 1.00 67.50 330 ASP A CA 1
ATOM 2586 C C . ASP A 1 330 ? 10.187 21.687 25.819 1.00 67.50 330 ASP A C 1
ATOM 2588 O O . ASP A 1 330 ? 9.848 20.543 26.122 1.00 67.50 330 ASP A O 1
ATOM 2592 N N . THR A 1 331 ? 11.172 21.896 24.956 1.00 59.09 331 THR A N 1
ATOM 2593 C CA . THR A 1 331 ? 12.013 20.847 24.360 1.00 59.09 331 THR A CA 1
ATOM 2594 C C . THR A 1 331 ? 12.827 20.047 25.387 1.00 59.09 331 THR A C 1
ATOM 2596 O O . THR A 1 331 ? 13.384 19.009 25.034 1.00 59.09 331 THR A O 1
ATOM 2599 N N . SER A 1 332 ? 12.881 20.508 26.646 1.00 55.44 332 SER A N 1
ATOM 2600 C CA . SER A 1 332 ? 13.531 19.850 27.789 1.00 55.44 332 SER A CA 1
ATOM 2601 C C . SER A 1 332 ? 12.683 18.771 28.488 1.00 55.44 332 SER A C 1
ATOM 2603 O O . SER A 1 332 ? 13.183 18.118 29.406 1.00 55.44 332 SER A O 1
ATOM 2605 N N . VAL A 1 333 ? 11.426 18.566 28.070 1.00 59.50 333 VAL A N 1
ATOM 2606 C CA . VAL A 1 333 ? 10.548 17.489 28.568 1.00 59.50 333 VAL A CA 1
ATOM 2607 C C . VAL A 1 333 ? 11.131 16.111 28.233 1.00 59.50 333 VAL A C 1
ATOM 2609 O O . VAL A 1 333 ? 11.476 15.855 27.082 1.00 59.50 333 VAL A O 1
ATOM 2612 N N . SER A 1 334 ? 11.219 15.222 29.231 1.00 65.56 334 SER A N 1
ATOM 2613 C CA . SER A 1 334 ? 11.850 13.901 29.098 1.00 65.56 334 SER A CA 1
ATOM 2614 C C . SER A 1 334 ? 10.972 12.875 28.378 1.00 65.56 334 SER A C 1
ATOM 2616 O O . SER A 1 334 ? 11.458 12.215 27.464 1.00 65.56 334 SER A O 1
ATOM 2618 N N . THR A 1 335 ? 9.692 12.756 28.749 1.00 80.25 335 THR A N 1
ATOM 2619 C CA . THR A 1 335 ? 8.803 11.679 28.275 1.00 80.25 335 THR A CA 1
ATOM 2620 C C . THR A 1 335 ? 7.373 12.178 28.095 1.00 80.25 335 THR A C 1
ATOM 2622 O O . THR A 1 335 ? 6.861 12.889 28.955 1.00 80.25 335 THR A O 1
ATOM 2625 N N . ILE A 1 336 ? 6.724 11.800 26.990 1.00 83.81 336 ILE A N 1
ATOM 2626 C CA . ILE A 1 336 ? 5.330 12.138 26.671 1.00 83.81 336 ILE A CA 1
ATOM 2627 C C . ILE A 1 336 ? 4.577 10.840 26.395 1.00 83.81 336 ILE A C 1
ATOM 2629 O O . ILE A 1 336 ? 4.970 10.078 25.512 1.00 83.81 336 ILE A O 1
ATOM 2633 N N . TYR A 1 337 ? 3.482 10.610 27.113 1.00 86.00 337 TYR A N 1
ATOM 2634 C CA . TYR A 1 337 ? 2.600 9.465 26.903 1.00 86.00 337 TYR A CA 1
ATOM 2635 C C . TYR A 1 337 ? 1.378 9.911 26.117 1.00 86.00 337 TYR A C 1
ATOM 2637 O O . TYR A 1 337 ? 0.640 10.792 26.558 1.00 86.00 337 TYR A O 1
ATOM 2645 N N . LEU A 1 338 ? 1.164 9.293 24.964 1.00 90.19 338 LEU A N 1
ATOM 2646 C CA . LEU A 1 338 ? -0.098 9.353 24.250 1.00 90.19 338 LEU A CA 1
ATOM 2647 C C . LEU A 1 338 ? -0.917 8.126 24.633 1.00 90.19 338 LEU A C 1
ATOM 2649 O O . LEU A 1 338 ? -0.410 7.006 24.589 1.00 90.19 338 LEU A O 1
ATOM 2653 N N . LEU A 1 339 ? -2.165 8.348 25.028 1.00 90.00 339 LEU A N 1
ATOM 2654 C CA . LEU A 1 339 ? -3.107 7.281 25.343 1.00 90.00 339 LEU A CA 1
ATOM 2655 C C . LEU A 1 339 ? -4.113 7.195 24.210 1.00 90.00 339 LEU A C 1
ATOM 2657 O O . LEU A 1 339 ? -4.734 8.205 23.902 1.00 90.00 339 LEU A O 1
ATOM 2661 N N . ALA A 1 340 ? -4.313 6.030 23.615 1.00 86.94 340 ALA A N 1
ATOM 2662 C CA . ALA A 1 340 ? -5.333 5.840 22.593 1.00 86.94 340 ALA A CA 1
ATOM 2663 C C . ALA A 1 340 ? -6.254 4.677 22.964 1.00 86.94 340 ALA A C 1
ATOM 2665 O O . ALA A 1 340 ? -5.803 3.681 23.521 1.00 86.94 340 ALA A O 1
ATOM 2666 N N . MET A 1 341 ? -7.535 4.790 22.635 1.00 86.25 341 MET A N 1
ATOM 2667 C CA . MET A 1 341 ? -8.429 3.636 22.657 1.00 86.25 341 MET A CA 1
ATOM 2668 C C . MET A 1 341 ? -8.165 2.752 21.440 1.00 86.25 341 MET A C 1
ATOM 2670 O O . MET A 1 341 ? -7.839 3.253 20.357 1.00 86.25 341 MET A O 1
ATOM 2674 N N . GLN A 1 342 ? -8.300 1.438 21.600 1.00 83.44 342 GLN A N 1
ATOM 2675 C CA . GLN A 1 342 ? -8.187 0.499 20.491 1.00 83.44 342 GLN A CA 1
ATOM 2676 C C . GLN A 1 342 ? -9.193 0.822 19.375 1.00 83.44 342 GLN A C 1
ATOM 2678 O O . GLN A 1 342 ? -10.274 1.371 19.594 1.00 83.44 342 GLN A O 1
ATOM 2683 N N . GLY A 1 343 ? -8.810 0.506 18.138 1.00 85.62 343 GLY A N 1
ATOM 2684 C CA . GLY A 1 343 ? -9.530 0.902 16.934 1.00 85.62 343 GLY A CA 1
ATOM 2685 C C . GLY A 1 343 ? -8.960 2.187 16.341 1.00 85.62 343 GLY A C 1
ATOM 2686 O O . GLY A 1 343 ? -7.752 2.409 16.355 1.00 85.62 343 GLY A O 1
ATOM 2687 N N . ARG A 1 344 ? -9.832 3.051 15.808 1.00 84.56 344 ARG A N 1
ATOM 2688 C CA . ARG A 1 344 ? -9.427 4.187 14.959 1.00 84.56 344 ARG A CA 1
ATOM 2689 C C . ARG A 1 344 ? -8.438 5.143 15.640 1.00 84.56 344 ARG A C 1
ATOM 2691 O O . ARG A 1 344 ? -7.565 5.682 14.960 1.00 84.56 344 ARG A O 1
ATOM 2698 N N . ASP A 1 345 ? -8.575 5.350 16.948 1.00 89.69 345 ASP A N 1
ATOM 2699 C CA . ASP A 1 345 ? -7.682 6.211 17.725 1.00 89.69 345 ASP A CA 1
ATOM 2700 C C . ASP A 1 345 ? -6.279 5.605 17.799 1.00 89.69 345 ASP A C 1
ATOM 2702 O O . ASP A 1 345 ? -5.314 6.254 17.397 1.00 89.69 345 ASP A O 1
ATOM 2706 N N . ALA A 1 346 ? -6.167 4.347 18.231 1.00 86.00 346 ALA A N 1
ATOM 2707 C CA . ALA A 1 346 ? -4.910 3.608 18.259 1.00 86.00 346 ALA A CA 1
ATOM 2708 C C . ALA A 1 346 ? -4.253 3.541 16.878 1.00 86.00 346 ALA A C 1
ATOM 2710 O O . ALA A 1 346 ? -3.070 3.860 16.739 1.00 86.00 346 ALA A O 1
ATOM 2711 N N . ASP A 1 347 ? -5.029 3.200 15.848 1.00 89.50 347 ASP A N 1
ATOM 2712 C CA . ASP A 1 347 ? -4.539 3.078 14.482 1.00 89.50 347 ASP A CA 1
ATOM 2713 C C . ASP A 1 347 ? -3.929 4.396 13.991 1.00 89.50 347 ASP A C 1
ATOM 2715 O O . ASP A 1 347 ? -2.822 4.409 13.460 1.00 89.50 347 ASP A O 1
ATOM 2719 N N . ALA A 1 348 ? -4.588 5.536 14.210 1.00 90.19 348 ALA A N 1
ATOM 2720 C CA . ALA A 1 348 ? -4.061 6.843 13.814 1.00 90.19 348 ALA A CA 1
ATOM 2721 C C . ALA A 1 348 ? -2.893 7.324 14.698 1.00 90.19 348 ALA A C 1
ATOM 2723 O O . ALA A 1 348 ? -1.954 7.967 14.204 1.00 90.19 348 ALA A O 1
ATOM 2724 N N . ALA A 1 349 ? -2.920 6.982 15.990 1.00 91.06 349 ALA A N 1
ATOM 2725 C CA . ALA A 1 349 ? -1.866 7.307 16.943 1.00 91.06 349 ALA A CA 1
ATOM 2726 C C . ALA A 1 349 ? -0.543 6.615 16.597 1.00 91.06 349 ALA A C 1
ATOM 2728 O O . ALA A 1 349 ? 0.510 7.226 16.771 1.00 91.06 349 ALA A O 1
ATOM 2729 N N . LEU A 1 350 ? -0.572 5.388 16.057 1.00 90.06 350 LEU A N 1
ATOM 2730 C CA . LEU A 1 350 ? 0.630 4.674 15.602 1.00 90.06 350 LEU A CA 1
ATOM 2731 C C . LEU A 1 350 ? 1.444 5.516 14.609 1.00 90.06 350 LEU A C 1
ATOM 2733 O O . LEU A 1 350 ? 2.637 5.753 14.825 1.00 90.06 350 LEU A O 1
ATOM 2737 N N . GLY A 1 351 ? 0.782 6.035 13.570 1.00 88.06 351 GLY A N 1
ATOM 2738 C CA . GLY A 1 351 ? 1.410 6.888 12.564 1.00 88.06 351 GLY A CA 1
ATOM 2739 C C . GLY A 1 351 ? 1.901 8.219 13.140 1.00 88.06 351 GLY A C 1
ATOM 2740 O O . GLY A 1 351 ? 3.022 8.642 12.843 1.00 88.06 351 GLY A O 1
ATOM 2741 N N . LEU A 1 352 ? 1.114 8.856 14.019 1.00 91.62 352 LEU A N 1
ATOM 2742 C CA . LEU A 1 352 ? 1.516 10.118 14.654 1.00 91.62 352 LEU A CA 1
ATOM 2743 C C . LEU A 1 352 ? 2.765 9.925 15.523 1.00 91.62 352 LEU A C 1
ATOM 2745 O O . LEU A 1 352 ? 3.720 10.696 15.417 1.00 91.62 352 LEU A O 1
ATOM 2749 N N . CYS A 1 353 ? 2.769 8.892 16.367 1.00 89.00 353 CYS A N 1
ATOM 2750 C CA . CYS A 1 353 ? 3.874 8.563 17.262 1.00 89.00 353 CYS A CA 1
ATOM 2751 C C . CYS A 1 353 ? 5.166 8.303 16.493 1.00 89.00 353 CYS A C 1
ATOM 2753 O O . CYS A 1 353 ? 6.218 8.817 16.880 1.00 89.00 353 CYS A O 1
ATOM 2755 N N . ALA A 1 354 ? 5.094 7.545 15.395 1.00 82.19 354 ALA A N 1
ATOM 2756 C CA . ALA A 1 354 ? 6.251 7.272 14.551 1.00 82.19 354 ALA A CA 1
ATOM 2757 C C . ALA A 1 354 ? 6.871 8.573 14.006 1.00 82.19 354 ALA A C 1
ATOM 2759 O O . ALA A 1 354 ? 8.093 8.737 14.014 1.00 82.19 354 ALA A O 1
ATOM 2760 N N . VAL A 1 355 ? 6.038 9.535 13.589 1.00 81.44 355 VAL A N 1
ATOM 2761 C CA . VAL A 1 355 ? 6.500 10.835 13.082 1.00 81.44 355 VAL A CA 1
ATOM 2762 C C . VAL A 1 355 ? 7.056 11.727 14.192 1.00 81.44 355 VAL A C 1
ATOM 2764 O O . VAL A 1 355 ? 8.162 12.248 14.043 1.00 81.44 355 VAL A O 1
ATOM 2767 N N . LEU A 1 356 ? 6.342 11.891 15.312 1.00 83.19 356 LEU A N 1
ATOM 2768 C CA . LEU A 1 356 ? 6.756 12.784 16.403 1.00 83.19 356 LEU A CA 1
ATOM 2769 C C . LEU A 1 356 ? 8.137 12.428 16.962 1.00 83.19 356 LEU A C 1
ATOM 2771 O O . LEU A 1 356 ? 8.942 13.326 17.203 1.00 83.19 356 LEU A O 1
ATOM 2775 N N . LYS A 1 357 ? 8.447 11.130 17.074 1.00 77.94 357 LYS A N 1
ATOM 2776 C CA . LYS A 1 357 ? 9.771 10.631 17.495 1.00 77.94 357 LYS A CA 1
ATOM 2777 C C . LYS A 1 357 ? 10.910 11.140 16.621 1.00 77.94 357 LYS A C 1
ATOM 2779 O O . LYS A 1 357 ? 12.019 11.351 17.103 1.00 77.94 357 LYS A O 1
ATOM 2784 N N . ARG A 1 358 ? 10.652 11.320 15.325 1.00 76.12 358 ARG A N 1
ATOM 2785 C CA . ARG A 1 358 ? 11.653 11.794 14.363 1.00 76.12 358 ARG A CA 1
ATOM 2786 C C . ARG A 1 358 ? 11.661 13.305 14.210 1.00 76.12 358 ARG A C 1
ATOM 2788 O O . ARG A 1 358 ? 12.715 13.871 13.939 1.00 76.12 358 ARG A O 1
ATOM 2795 N N . GLU A 1 359 ? 10.512 13.955 14.363 1.00 78.06 359 GLU A N 1
ATOM 2796 C CA . GLU A 1 359 ? 10.427 15.415 14.319 1.00 78.06 359 GLU A CA 1
ATOM 2797 C C . GLU A 1 359 ? 11.081 16.068 15.535 1.00 78.06 359 GLU A C 1
ATOM 2799 O O . GLU A 1 359 ? 11.722 17.110 15.394 1.00 78.06 359 GLU A O 1
ATOM 2804 N N . ILE A 1 360 ? 10.925 15.468 16.720 1.00 75.12 360 ILE A N 1
ATOM 2805 C CA . ILE A 1 360 ? 11.411 16.026 17.984 1.00 75.12 360 ILE A CA 1
ATOM 2806 C C . ILE A 1 360 ? 12.162 14.931 18.756 1.00 75.12 360 ILE A C 1
ATOM 2808 O O . ILE A 1 360 ? 11.626 14.360 19.703 1.00 75.12 360 ILE A O 1
ATOM 2812 N N . PRO A 1 361 ? 13.424 14.634 18.385 1.00 70.75 361 PRO A N 1
ATOM 2813 C CA . PRO A 1 361 ? 14.191 13.537 18.984 1.00 70.75 361 PRO A CA 1
ATOM 2814 C C . PRO A 1 361 ? 14.470 13.693 20.484 1.00 70.75 361 PRO A C 1
ATOM 2816 O O . PRO A 1 361 ? 14.869 12.735 21.137 1.00 70.75 361 PRO A O 1
ATOM 2819 N N . SER A 1 362 ? 14.314 14.903 21.033 1.00 67.94 362 SER A N 1
ATOM 2820 C CA . SER A 1 362 ? 14.450 15.150 22.470 1.00 67.94 362 SER A CA 1
ATOM 2821 C C . SER A 1 362 ? 13.250 14.660 23.281 1.00 67.94 362 SER A C 1
ATOM 2823 O O . SER A 1 362 ? 13.381 14.507 24.491 1.00 67.94 362 SER A O 1
ATOM 2825 N N . TRP A 1 363 ? 12.101 14.411 22.645 1.00 77.19 363 TRP A N 1
ATOM 2826 C CA . TRP A 1 363 ? 10.917 13.867 23.300 1.00 77.19 363 TRP A CA 1
ATOM 2827 C C . TRP A 1 363 ? 10.915 12.338 23.235 1.00 77.19 363 TRP A C 1
ATOM 2829 O O . TRP A 1 363 ? 10.929 11.751 22.153 1.00 77.19 363 TRP A O 1
ATOM 2839 N N . ASN A 1 364 ? 10.813 11.680 24.390 1.00 77.25 364 ASN A N 1
ATOM 2840 C CA . ASN A 1 364 ? 10.547 10.245 24.450 1.00 77.25 364 ASN A CA 1
ATOM 2841 C C . ASN A 1 364 ? 9.033 9.994 24.332 1.00 77.25 364 ASN A C 1
ATOM 2843 O O . ASN A 1 364 ? 8.308 10.048 25.327 1.00 77.25 364 ASN A O 1
ATOM 2847 N N . ILE A 1 365 ? 8.543 9.801 23.104 1.00 82.81 365 ILE A N 1
ATOM 2848 C CA . ILE A 1 365 ? 7.117 9.558 22.832 1.00 82.81 365 ILE A CA 1
ATOM 2849 C C . ILE A 1 365 ? 6.771 8.094 23.107 1.00 82.81 365 ILE A C 1
ATOM 2851 O O . ILE A 1 365 ? 7.313 7.192 22.472 1.00 82.81 365 ILE A O 1
ATOM 2855 N N . ARG A 1 366 ? 5.805 7.850 23.986 1.00 86.00 366 ARG A N 1
ATOM 2856 C CA . ARG A 1 366 ? 5.294 6.517 24.318 1.00 86.00 366 ARG A CA 1
ATOM 2857 C C . ARG A 1 366 ? 3.817 6.445 23.966 1.00 86.00 366 ARG A C 1
ATOM 2859 O O . ARG A 1 366 ? 3.081 7.377 24.272 1.00 86.00 366 ARG A O 1
ATOM 2866 N N . LEU A 1 367 ? 3.392 5.365 23.319 1.00 88.25 367 LEU A N 1
ATOM 2867 C CA . LEU A 1 367 ? 1.982 5.113 23.029 1.00 88.25 367 LEU A CA 1
ATOM 2868 C C . LEU A 1 367 ? 1.474 3.980 23.916 1.00 88.25 367 LEU A C 1
ATOM 2870 O O . LEU A 1 367 ? 2.073 2.909 23.943 1.00 88.25 367 LEU A O 1
ATOM 2874 N N . ALA A 1 368 ? 0.375 4.229 24.613 1.00 86.88 368 ALA A N 1
ATOM 2875 C CA . ALA A 1 368 ? -0.382 3.229 25.347 1.00 86.88 368 ALA A CA 1
ATOM 2876 C C . ALA A 1 368 ? -1.762 3.100 24.702 1.00 86.88 368 ALA A C 1
ATOM 2878 O O . ALA A 1 368 ? -2.499 4.081 24.618 1.00 86.88 368 ALA A O 1
ATOM 2879 N N . ILE A 1 369 ? -2.075 1.912 24.204 1.00 86.62 369 ILE A N 1
ATOM 2880 C CA . ILE A 1 369 ? -3.353 1.577 23.587 1.00 86.62 369 ILE A CA 1
ATOM 2881 C C . ILE A 1 369 ? -4.157 0.792 24.609 1.00 86.62 369 ILE A C 1
ATOM 2883 O O . ILE A 1 369 ? -3.615 -0.129 25.198 1.00 86.62 369 ILE A O 1
ATOM 2887 N N . PHE A 1 370 ? -5.412 1.148 24.831 1.00 82.31 370 PHE A N 1
ATOM 2888 C CA . PHE A 1 370 ? -6.273 0.459 25.788 1.00 82.31 370 PHE A CA 1
ATOM 2889 C C . PHE A 1 370 ? -7.476 -0.131 25.065 1.00 82.31 370 PHE A C 1
ATOM 2891 O O . PHE A 1 370 ? -8.136 0.567 24.292 1.00 82.31 370 PHE A O 1
ATOM 2898 N N . GLU A 1 371 ? -7.746 -1.409 25.307 1.00 77.19 371 GLU A N 1
ATOM 2899 C CA . GLU A 1 371 ? -8.932 -2.096 24.790 1.00 77.19 371 GLU A CA 1
ATOM 2900 C C . GLU A 1 371 ? -10.203 -1.626 25.518 1.00 77.19 371 GLU A C 1
ATOM 2902 O O . GLU A 1 371 ? -11.248 -1.442 24.893 1.00 77.19 371 GLU A O 1
ATOM 2907 N N . SER A 1 372 ? -10.087 -1.300 26.815 1.00 65.81 372 SER A N 1
ATOM 2908 C CA . SER A 1 372 ? -11.199 -0.861 27.662 1.00 65.81 372 SER A CA 1
ATOM 2909 C C . SER A 1 372 ? -11.110 0.613 28.096 1.00 65.81 372 SER A C 1
ATOM 2911 O O . SER A 1 372 ? -10.046 1.168 28.386 1.00 65.81 372 SER A O 1
ATOM 2913 N N . PHE A 1 373 ? -12.274 1.262 28.206 1.00 55.38 373 PHE A N 1
ATOM 2914 C CA . PHE A 1 373 ? -12.372 2.641 28.699 1.00 55.38 373 PHE A CA 1
ATOM 2915 C C . PHE A 1 373 ? -12.062 2.777 30.190 1.00 55.38 373 PHE A C 1
ATOM 2917 O O . PHE A 1 373 ? -11.687 3.858 30.646 1.00 55.38 373 PHE A O 1
ATOM 2924 N N . LEU A 1 374 ? -12.215 1.699 30.961 1.00 48.72 374 LEU A N 1
ATOM 2925 C CA . LEU A 1 374 ? -11.902 1.694 32.387 1.00 48.72 374 LEU A CA 1
ATOM 2926 C C . LEU A 1 374 ? -10.397 1.881 32.587 1.00 48.72 374 LEU A C 1
ATOM 2928 O O . LEU A 1 374 ? -9.991 2.801 33.303 1.00 48.72 374 LEU A O 1
ATOM 2932 N N . ASP A 1 375 ? -9.590 1.113 31.859 1.00 54.34 375 ASP A N 1
ATOM 2933 C CA . ASP A 1 375 ? -8.131 1.233 31.868 1.00 54.34 375 ASP A CA 1
ATOM 2934 C C . ASP A 1 375 ? -7.676 2.595 31.341 1.00 54.34 375 ASP A C 1
ATOM 2936 O O . ASP A 1 375 ? -6.798 3.240 31.918 1.00 54.34 375 ASP A O 1
ATOM 2940 N N . PHE A 1 376 ? -8.334 3.085 30.289 1.00 56.59 376 PHE A N 1
ATOM 2941 C CA . PHE A 1 376 ? -8.057 4.393 29.702 1.00 56.59 376 PHE A CA 1
ATOM 2942 C C . PHE A 1 376 ? -8.380 5.565 30.641 1.00 56.59 376 PHE A C 1
ATOM 2944 O O . PHE A 1 376 ? -7.657 6.563 30.667 1.00 56.59 376 PHE A O 1
ATOM 2951 N N . SER A 1 377 ? -9.464 5.460 31.417 1.00 48.97 377 SER A N 1
ATOM 2952 C CA . SER A 1 377 ? -9.919 6.498 32.354 1.00 48.97 377 SER A CA 1
ATOM 2953 C C . SER A 1 377 ? -9.050 6.595 33.612 1.00 48.97 377 SER A C 1
ATOM 2955 O O . SER A 1 377 ? -8.921 7.677 34.193 1.00 48.97 377 SER A O 1
ATOM 2957 N N . ASN A 1 378 ? -8.399 5.493 34.001 1.00 62.56 378 ASN A N 1
ATOM 2958 C CA . ASN A 1 378 ? -7.428 5.449 35.090 1.00 62.56 378 ASN A CA 1
ATOM 2959 C C . ASN A 1 378 ? -6.124 4.747 34.656 1.00 62.56 378 ASN A C 1
ATOM 2961 O O . ASN A 1 378 ? -5.783 3.680 35.166 1.00 62.56 378 ASN A O 1
ATOM 2965 N N . PRO A 1 379 ? -5.347 5.367 33.753 1.00 65.50 379 PRO A N 1
ATOM 2966 C CA . PRO A 1 379 ? -4.226 4.715 33.076 1.00 65.50 379 PRO A CA 1
ATOM 2967 C C . PRO A 1 379 ? -2.961 4.676 33.942 1.00 65.50 379 PRO A C 1
ATOM 2969 O O . PRO A 1 379 ? -2.036 3.908 33.689 1.00 65.50 379 PRO A O 1
ATOM 2972 N N . ILE A 1 380 ? -2.894 5.515 34.981 1.00 74.31 380 ILE A N 1
ATOM 2973 C CA . ILE A 1 380 ? -1.687 5.746 35.783 1.00 74.31 380 ILE A CA 1
ATOM 2974 C C . ILE A 1 380 ? -1.166 4.466 36.459 1.00 74.31 380 ILE A C 1
ATOM 2976 O O . ILE A 1 380 ? 0.038 4.220 36.353 1.00 74.31 380 ILE A O 1
ATOM 2980 N N . PRO A 1 381 ? -1.988 3.618 37.110 1.00 65.75 381 PRO A N 1
ATOM 2981 C CA . PRO A 1 381 ? -1.505 2.382 37.725 1.00 65.75 381 PRO A CA 1
ATOM 2982 C C . PRO A 1 381 ? -0.938 1.381 36.710 1.00 65.75 381 PRO A C 1
ATOM 2984 O O . PRO A 1 381 ? 0.122 0.810 36.963 1.00 65.75 381 PRO A O 1
ATOM 2987 N N . LEU A 1 382 ? -1.588 1.209 35.553 1.00 66.69 382 LEU A N 1
ATOM 2988 C CA . LEU A 1 382 ? -1.137 0.298 34.492 1.00 66.69 382 LEU A CA 1
ATOM 2989 C C . LEU A 1 382 ? 0.145 0.792 33.828 1.00 66.69 382 LEU A C 1
ATOM 2991 O O . LEU A 1 382 ? 1.104 0.032 33.692 1.00 66.69 382 LEU A O 1
ATOM 2995 N N . LEU A 1 383 ? 0.203 2.087 33.506 1.00 70.88 383 LEU A N 1
ATOM 2996 C CA . LEU A 1 383 ? 1.421 2.711 33.006 1.00 70.88 383 LEU A CA 1
ATOM 2997 C C . LEU A 1 383 ? 2.561 2.529 34.006 1.00 70.88 383 LEU A C 1
ATOM 2999 O O . LEU A 1 383 ? 3.635 2.104 33.604 1.00 70.88 383 LEU A O 1
ATOM 3003 N N . THR A 1 384 ? 2.315 2.774 35.299 1.00 72.56 384 THR A N 1
ATOM 3004 C CA . THR A 1 384 ? 3.314 2.609 36.371 1.00 72.56 384 THR A CA 1
ATOM 3005 C C . THR A 1 384 ? 3.791 1.159 36.483 1.00 72.56 384 THR A C 1
ATOM 3007 O O . THR A 1 384 ? 4.994 0.923 36.588 1.00 72.56 384 THR A O 1
ATOM 3010 N N . ARG A 1 385 ? 2.871 0.185 36.416 1.00 69.00 385 ARG A N 1
ATOM 3011 C CA . ARG A 1 385 ? 3.171 -1.257 36.471 1.00 69.00 385 ARG A CA 1
ATOM 3012 C C . ARG A 1 385 ? 4.091 -1.699 35.334 1.00 69.00 385 ARG A C 1
ATOM 3014 O O . ARG A 1 385 ? 4.983 -2.510 35.562 1.00 69.00 385 ARG A O 1
ATOM 3021 N N . HIS A 1 386 ? 3.899 -1.136 34.143 1.00 66.12 386 HIS A N 1
ATOM 3022 C CA . HIS A 1 386 ? 4.618 -1.508 32.923 1.00 66.12 386 HIS A CA 1
ATOM 3023 C C . HIS A 1 386 ? 5.635 -0.444 32.468 1.00 66.12 386 HIS A C 1
ATOM 3025 O O . HIS A 1 386 ? 6.130 -0.493 31.343 1.00 66.12 386 HIS A O 1
ATOM 3031 N N . MET A 1 387 ? 6.019 0.497 33.346 1.00 65.88 387 MET A N 1
ATOM 3032 C CA . MET A 1 387 ? 7.077 1.485 33.061 1.00 65.88 387 MET A CA 1
ATOM 3033 C C . MET A 1 387 ? 8.412 0.816 32.706 1.00 65.88 387 MET A C 1
ATOM 3035 O O . MET A 1 387 ? 9.169 1.387 31.921 1.00 65.88 387 MET A O 1
ATOM 3039 N N . GLY A 1 388 ? 8.665 -0.378 33.264 1.00 57.09 388 GLY A N 1
ATOM 3040 C CA . GLY A 1 388 ? 9.821 -1.230 32.968 1.00 57.09 388 GLY A CA 1
ATOM 3041 C C . GLY A 1 388 ? 9.929 -1.581 31.481 1.00 57.09 388 GLY A C 1
ATOM 3042 O O . GLY A 1 388 ? 10.957 -1.330 30.861 1.00 57.09 388 GLY A O 1
ATOM 3043 N N . ALA A 1 389 ? 8.821 -2.013 30.874 1.00 59.22 389 ALA A N 1
ATOM 3044 C CA . ALA A 1 389 ? 8.767 -2.357 29.454 1.00 59.22 389 ALA A CA 1
ATOM 3045 C C . ALA A 1 389 ? 9.109 -1.151 28.563 1.00 59.22 389 ALA A C 1
ATOM 3047 O O . ALA A 1 389 ? 9.930 -1.238 27.655 1.00 59.22 389 ALA A O 1
ATOM 3048 N N . PHE A 1 390 ? 8.567 0.029 28.884 1.00 58.84 390 PHE A N 1
ATOM 3049 C CA . PHE A 1 390 ? 8.932 1.260 28.178 1.00 58.84 390 PHE A CA 1
ATOM 3050 C C . PHE A 1 390 ? 10.382 1.721 28.437 1.00 58.84 390 PHE A C 1
ATOM 3052 O O . PHE A 1 390 ? 10.919 2.532 27.674 1.00 58.84 390 PHE A O 1
ATOM 3059 N N . SER A 1 391 ? 11.012 1.303 29.542 1.00 51.03 391 SER A N 1
ATOM 3060 C CA . SER A 1 391 ? 12.440 1.549 29.796 1.00 51.03 391 SER A CA 1
ATOM 3061 C C . SER A 1 391 ? 13.366 0.559 29.087 1.00 51.03 391 SER A C 1
ATOM 3063 O O . SER A 1 391 ? 14.517 0.916 28.850 1.00 51.03 391 SER A O 1
ATOM 3065 N N . ASP A 1 392 ? 12.847 -0.595 28.658 1.00 46.59 392 ASP A N 1
ATOM 3066 C CA . ASP A 1 392 ? 13.568 -1.617 27.884 1.00 46.59 392 ASP A CA 1
ATOM 3067 C C . ASP A 1 392 ? 13.607 -1.317 26.371 1.00 46.59 392 ASP A C 1
ATOM 3069 O O . ASP A 1 392 ? 14.101 -2.110 25.575 1.00 46.59 392 ASP A O 1
ATOM 3073 N N . GLY A 1 393 ? 13.125 -0.137 25.962 1.00 59.19 393 GLY A N 1
ATOM 3074 C CA . GLY A 1 393 ? 13.116 0.321 24.570 1.00 59.19 393 GLY A CA 1
ATOM 3075 C C . GLY A 1 393 ? 11.754 0.213 23.888 1.00 59.19 393 GLY A C 1
ATOM 3076 O O . GLY A 1 393 ? 11.604 0.726 22.771 1.00 59.19 393 GLY A O 1
ATOM 3077 N N . GLU A 1 394 ? 10.749 -0.361 24.562 1.00 65.12 394 GLU A N 1
ATOM 3078 C CA . GLU A 1 394 ? 9.400 -0.415 24.015 1.00 65.12 394 GLU A CA 1
ATOM 3079 C C . GLU A 1 394 ? 8.727 0.944 23.980 1.00 65.12 394 GLU A C 1
ATOM 3081 O O . GLU A 1 394 ? 8.954 1.850 24.781 1.00 65.12 394 GLU A O 1
ATOM 3086 N N . ASN A 1 395 ? 7.916 1.096 22.951 1.00 72.94 395 ASN A N 1
ATOM 3087 C CA . ASN A 1 395 ? 7.553 2.396 22.416 1.00 72.94 395 ASN A CA 1
ATOM 3088 C C . ASN A 1 395 ? 6.051 2.503 22.150 1.00 72.94 395 ASN A C 1
ATOM 3090 O O . ASN A 1 395 ? 5.508 3.612 22.085 1.00 72.94 395 ASN A O 1
ATOM 3094 N N . VAL A 1 396 ? 5.413 1.346 21.991 1.00 81.88 396 VAL A N 1
ATOM 3095 C CA . VAL A 1 396 ? 3.981 1.145 21.844 1.00 81.88 396 VAL A CA 1
ATOM 3096 C C . VAL A 1 396 ? 3.625 -0.073 22.685 1.00 81.88 396 VAL A C 1
ATOM 3098 O O . VAL A 1 396 ? 4.133 -1.158 22.417 1.00 81.88 396 VAL A O 1
ATOM 3101 N N . LEU A 1 397 ? 2.750 0.110 23.664 1.00 83.06 397 LEU A N 1
ATOM 3102 C CA . LEU A 1 397 ? 2.122 -0.988 24.388 1.00 83.06 397 LEU A CA 1
ATOM 3103 C C . LEU A 1 397 ? 0.624 -0.952 24.117 1.00 83.06 397 LEU A C 1
ATOM 3105 O O . LEU A 1 397 ? 0.032 0.125 24.116 1.00 83.06 397 LEU A O 1
ATOM 3109 N N . SER A 1 398 ? 0.027 -2.113 23.886 1.00 82.50 398 SER A N 1
ATOM 3110 C CA . SER A 1 398 ? -1.418 -2.306 23.962 1.00 82.50 398 SER A CA 1
ATOM 3111 C C . SER A 1 398 ? -1.742 -3.013 25.262 1.00 82.50 398 SER A C 1
ATOM 3113 O O . SER A 1 398 ? -1.022 -3.918 25.652 1.00 82.50 398 SER A O 1
ATOM 3115 N N . PHE A 1 399 ? -2.794 -2.595 25.935 1.00 79.75 399 PHE A N 1
ATOM 3116 C CA . PHE A 1 399 ? -3.309 -3.209 27.141 1.00 79.75 399 PHE A CA 1
ATOM 3117 C C . PHE A 1 399 ? -4.625 -3.865 26.767 1.00 79.75 399 PHE A C 1
ATOM 3119 O O . PHE A 1 399 ? -5.514 -3.180 26.250 1.00 79.75 399 PHE A O 1
ATOM 3126 N N . ASP A 1 400 ? -4.692 -5.177 26.961 1.00 76.62 400 ASP A N 1
ATOM 3127 C CA . ASP A 1 400 ? -5.949 -5.906 26.846 1.00 76.62 400 ASP A CA 1
ATOM 3128 C C . ASP A 1 400 ? -6.870 -5.576 28.031 1.00 76.62 400 ASP A C 1
ATOM 3130 O O . ASP A 1 400 ? -6.500 -4.831 28.946 1.00 76.62 400 ASP A O 1
ATOM 3134 N N . GLU A 1 401 ? -8.079 -6.131 28.015 1.00 68.81 401 GLU A N 1
ATOM 3135 C CA . GLU A 1 401 ? -9.069 -5.947 29.086 1.00 68.81 401 GLU A CA 1
ATOM 3136 C C . GLU A 1 401 ? -8.585 -6.417 30.477 1.00 68.81 401 GLU A C 1
ATOM 3138 O O . GLU A 1 401 ? -9.143 -6.000 31.492 1.00 68.81 401 GLU A O 1
ATOM 3143 N N . ASP A 1 402 ? -7.537 -7.248 30.546 1.00 66.00 402 ASP A N 1
ATOM 3144 C CA . ASP A 1 402 ? -6.937 -7.742 31.793 1.00 66.00 402 ASP A CA 1
ATOM 3145 C C . ASP A 1 402 ? -5.781 -6.850 32.291 1.00 66.00 402 ASP A C 1
ATOM 3147 O O . ASP A 1 402 ? -5.136 -7.122 33.315 1.00 66.00 402 ASP A O 1
ATOM 3151 N N . GLY A 1 403 ? -5.466 -5.779 31.557 1.00 64.44 403 GLY A N 1
ATOM 3152 C CA . GLY A 1 403 ? -4.312 -4.924 31.811 1.00 64.44 403 GLY A CA 1
ATOM 3153 C C . GLY A 1 403 ? -2.971 -5.620 31.544 1.00 64.44 403 GLY A C 1
ATOM 3154 O O . GLY A 1 403 ? -1.918 -5.145 32.013 1.00 64.44 403 GLY A O 1
ATOM 3155 N N . ALA A 1 404 ? -2.979 -6.742 30.817 1.00 72.31 404 ALA A N 1
ATOM 3156 C CA . ALA A 1 404 ? -1.774 -7.360 30.301 1.00 72.31 404 ALA A CA 1
ATOM 3157 C C . ALA A 1 404 ? -1.228 -6.492 29.167 1.00 72.31 404 ALA A C 1
ATOM 3159 O O . ALA A 1 404 ? -1.945 -6.024 28.286 1.00 72.31 404 ALA A O 1
ATOM 3160 N N . ALA A 1 405 ? 0.074 -6.224 29.219 1.00 73.19 405 ALA A N 1
ATOM 3161 C CA . ALA A 1 405 ? 0.726 -5.440 28.187 1.00 73.19 405 ALA A CA 1
ATOM 3162 C C . ALA A 1 405 ? 1.086 -6.345 27.007 1.00 73.19 405 ALA A C 1
ATOM 3164 O O . ALA A 1 405 ? 1.658 -7.420 27.177 1.00 73.19 405 ALA A O 1
ATOM 3165 N N . HIS A 1 406 ? 0.821 -5.864 25.806 1.00 74.56 406 HIS A N 1
ATOM 3166 C CA . HIS A 1 406 ? 1.235 -6.431 24.541 1.00 74.56 406 HIS A CA 1
ATOM 3167 C C . HIS A 1 406 ? 2.131 -5.436 23.824 1.00 74.56 406 HIS A C 1
ATOM 3169 O O . HIS A 1 406 ? 1.870 -4.234 23.800 1.00 74.56 406 HIS A O 1
ATOM 3175 N N . VAL A 1 407 ? 3.168 -5.945 23.185 1.00 74.44 407 VAL A N 1
ATOM 3176 C CA . VAL A 1 407 ? 4.115 -5.155 22.414 1.00 74.44 407 VAL A CA 1
ATOM 3177 C C . VAL A 1 407 ? 3.794 -5.280 20.934 1.00 74.44 407 VAL A C 1
ATOM 3179 O O . VAL A 1 407 ? 3.480 -6.365 20.444 1.00 74.44 407 VAL A O 1
ATOM 3182 N N . LEU A 1 408 ? 3.869 -4.169 20.203 1.00 72.12 408 LEU A N 1
ATOM 3183 C CA . LEU A 1 408 ? 3.714 -4.190 18.753 1.00 72.12 408 LEU A CA 1
ATOM 3184 C C . LEU A 1 408 ? 4.994 -4.695 18.078 1.00 72.12 408 LEU A C 1
ATOM 3186 O O . LEU A 1 408 ? 5.993 -3.980 18.034 1.00 72.12 408 LEU A O 1
ATOM 3190 N N . HIS A 1 409 ? 4.943 -5.879 17.471 1.00 66.31 409 HIS A N 1
ATOM 3191 C CA . HIS A 1 409 ? 6.069 -6.479 16.760 1.00 66.31 409 HIS A CA 1
ATOM 3192 C C . HIS A 1 409 ? 5.781 -6.683 15.279 1.00 66.31 409 HIS A C 1
ATOM 3194 O O . HIS A 1 409 ? 4.662 -6.984 14.862 1.00 66.31 409 HIS A O 1
ATOM 3200 N N . ALA A 1 410 ? 6.836 -6.574 14.477 1.00 63.53 410 ALA A N 1
ATOM 3201 C CA . ALA A 1 410 ? 6.822 -7.059 13.112 1.00 63.53 410 ALA A CA 1
ATOM 3202 C C . ALA A 1 410 ? 7.281 -8.517 13.093 1.00 63.53 410 ALA A C 1
ATOM 3204 O O . ALA A 1 410 ? 8.408 -8.837 13.471 1.00 63.53 410 ALA A O 1
ATOM 3205 N N . VAL A 1 411 ? 6.408 -9.405 12.642 1.00 58.62 411 VAL A N 1
ATOM 3206 C CA . VAL A 1 411 ? 6.641 -10.846 12.653 1.00 58.62 411 VAL A CA 1
ATOM 3207 C C . VAL A 1 411 ? 6.832 -11.336 11.233 1.00 58.62 411 VAL A C 1
ATOM 3209 O O . VAL A 1 411 ? 6.058 -11.011 10.330 1.00 58.62 411 VAL A O 1
ATOM 3212 N N . SER A 1 412 ? 7.895 -12.112 11.028 1.00 59.12 412 SER A N 1
ATOM 3213 C CA . SER A 1 412 ? 8.161 -12.766 9.754 1.00 59.12 412 SER A CA 1
ATOM 3214 C C . SER A 1 412 ? 7.188 -13.923 9.558 1.00 59.12 412 SER A C 1
ATOM 3216 O O . SER A 1 412 ? 7.127 -14.832 10.387 1.00 59.12 412 SER A O 1
ATOM 3218 N N . SER A 1 413 ? 6.475 -13.929 8.440 1.00 49.81 413 SER A N 1
ATOM 3219 C CA . SER A 1 413 ? 5.690 -15.082 8.000 1.00 49.81 413 SER A CA 1
ATOM 3220 C C . SER A 1 413 ? 6.447 -15.765 6.858 1.00 49.81 413 SER A C 1
ATOM 3222 O O . SER A 1 413 ? 6.853 -15.065 5.925 1.00 49.81 413 SER A O 1
ATOM 3224 N N . PRO A 1 414 ? 6.657 -17.095 6.892 1.00 46.41 414 PRO A N 1
ATOM 3225 C CA . PRO A 1 414 ? 7.223 -17.806 5.752 1.00 46.41 414 PRO A CA 1
ATOM 3226 C C . PRO A 1 414 ? 6.376 -17.559 4.496 1.00 46.41 414 PRO A C 1
ATOM 3228 O O . PRO A 1 414 ? 5.142 -17.597 4.550 1.00 46.41 414 PRO A O 1
ATOM 3231 N N . SER A 1 415 ? 7.026 -17.312 3.361 1.00 41.81 415 SER A N 1
ATOM 3232 C CA . SER A 1 415 ? 6.378 -17.340 2.054 1.00 41.81 415 SER A CA 1
ATOM 3233 C C . SER A 1 415 ? 6.037 -18.801 1.722 1.00 41.81 415 SER A C 1
ATOM 3235 O O . SER A 1 415 ? 6.923 -19.627 1.532 1.00 41.81 415 SER A O 1
ATOM 3237 N N . SER A 1 416 ? 4.738 -19.113 1.663 1.00 33.12 416 SER A N 1
ATOM 3238 C CA . SER A 1 416 ? 4.102 -20.385 1.261 1.00 33.12 416 SER A CA 1
ATOM 3239 C C . SER A 1 416 ? 4.003 -21.545 2.277 1.00 33.12 416 SER A C 1
ATOM 3241 O O . SER A 1 416 ? 4.962 -22.010 2.893 1.00 33.12 416 SER A O 1
ATOM 3243 N N . VAL A 1 417 ? 2.776 -22.066 2.382 1.00 26.55 417 VAL A N 1
ATOM 3244 C CA . VAL A 1 417 ? 2.385 -23.307 3.060 1.00 26.55 417 VAL A CA 1
ATOM 3245 C C . VAL A 1 417 ? 2.931 -24.521 2.293 1.00 26.55 417 VAL A C 1
ATOM 3247 O O . VAL A 1 417 ? 2.507 -24.802 1.171 1.00 26.55 417 VAL A O 1
ATOM 3250 N N . LYS A 1 418 ? 3.779 -25.347 2.925 1.00 24.31 418 LYS A N 1
ATOM 3251 C CA . LYS A 1 418 ? 3.782 -26.786 2.609 1.00 24.31 418 LYS A CA 1
ATOM 3252 C C . LYS A 1 418 ? 2.461 -27.355 3.120 1.00 24.31 418 LYS A C 1
ATOM 3254 O O . LYS A 1 418 ? 2.227 -27.385 4.325 1.00 24.31 418 LYS A O 1
ATOM 3259 N N . ARG A 1 419 ? 1.603 -27.833 2.211 1.00 24.56 419 ARG A N 1
ATOM 3260 C CA . ARG A 1 419 ? 0.455 -28.688 2.554 1.00 24.56 419 ARG A CA 1
ATOM 3261 C C . ARG A 1 419 ? 0.937 -29.839 3.445 1.00 24.56 419 ARG A C 1
ATOM 3263 O O . ARG A 1 419 ? 1.572 -30.765 2.947 1.00 24.56 419 ARG A O 1
ATOM 3270 N N . GLN A 1 420 ? 0.563 -29.837 4.716 1.00 24.80 420 GLN A N 1
ATOM 3271 C CA . GLN A 1 420 ? 0.455 -31.061 5.504 1.00 24.80 420 GLN A CA 1
ATOM 3272 C C . GLN A 1 420 ? -0.957 -31.138 6.070 1.00 24.80 420 GLN A C 1
ATOM 3274 O O . GLN A 1 420 ? -1.262 -30.650 7.151 1.00 24.80 420 GLN A O 1
ATOM 3279 N N . GLY A 1 421 ? -1.840 -31.742 5.275 1.00 21.97 421 GLY A N 1
ATOM 3280 C CA . GLY A 1 421 ? -3.054 -32.337 5.807 1.00 21.97 421 GLY A CA 1
ATOM 3281 C C . GLY A 1 421 ? -2.699 -33.636 6.523 1.00 21.97 421 GLY A C 1
ATOM 3282 O O . GLY A 1 421 ? -1.839 -34.388 6.061 1.00 21.97 421 GLY A O 1
ATOM 3283 N N . LEU A 1 422 ? -3.391 -33.900 7.630 1.00 25.31 422 LEU A N 1
ATOM 3284 C CA . LEU A 1 422 ? -3.526 -35.236 8.199 1.00 25.31 422 LEU A CA 1
ATOM 3285 C C . LEU A 1 422 ? -3.758 -36.266 7.086 1.00 25.31 422 LEU A C 1
ATOM 3287 O O . LEU A 1 422 ? -4.745 -36.150 6.369 1.00 25.31 422 LEU A O 1
ATOM 3291 N N . LEU A 1 423 ? -2.899 -37.282 6.993 1.00 23.62 423 LEU A N 1
ATOM 3292 C CA . LEU A 1 423 ? -3.234 -38.654 6.603 1.00 23.62 423 LEU A CA 1
ATOM 3293 C C . LEU A 1 423 ? -2.050 -39.561 6.977 1.00 23.62 423 LEU A C 1
ATOM 3295 O O . LEU A 1 423 ? -0.913 -39.345 6.569 1.00 23.62 423 LEU A O 1
ATOM 3299 N N . ASN A 1 424 ? -2.347 -40.573 7.786 1.00 26.83 424 ASN A N 1
ATOM 3300 C CA . ASN A 1 424 ? -1.454 -41.670 8.143 1.00 26.83 424 ASN A CA 1
ATOM 3301 C C . ASN A 1 424 ? -0.815 -42.330 6.905 1.00 26.83 424 ASN A C 1
ATOM 3303 O O . ASN A 1 424 ? -1.520 -42.624 5.941 1.00 26.83 424 ASN A O 1
ATOM 3307 N N . GLY A 1 425 ? 0.462 -42.714 7.017 1.00 24.45 425 GLY A N 1
ATOM 3308 C CA . GLY A 1 425 ? 1.037 -43.834 6.262 1.00 24.45 425 GLY A CA 1
ATOM 3309 C C . GLY A 1 425 ? 2.203 -43.498 5.326 1.00 24.45 425 GLY A C 1
ATOM 3310 O O . GLY A 1 425 ? 1.999 -43.006 4.227 1.00 24.45 425 GLY A O 1
ATOM 3311 N N . ASN A 1 426 ? 3.410 -43.856 5.775 1.00 31.92 426 ASN A N 1
ATOM 3312 C CA . ASN A 1 426 ? 4.613 -44.258 5.029 1.00 31.92 426 ASN A CA 1
ATOM 3313 C C . ASN A 1 426 ? 4.653 -44.011 3.501 1.00 31.92 426 ASN A C 1
ATOM 3315 O O . ASN A 1 426 ? 4.044 -44.766 2.742 1.00 31.92 426 ASN A O 1
ATOM 3319 N N . ALA A 1 427 ? 5.524 -43.099 3.053 1.00 23.58 427 ALA A N 1
ATOM 3320 C CA . ALA A 1 427 ? 6.186 -43.177 1.745 1.00 23.58 427 ALA A CA 1
ATOM 3321 C C . ALA A 1 427 ? 7.533 -42.421 1.753 1.00 23.58 427 ALA A C 1
ATOM 3323 O O . ALA A 1 427 ? 7.660 -41.364 2.365 1.00 23.58 427 ALA A O 1
ATOM 3324 N N . GLU A 1 428 ? 8.526 -43.026 1.101 1.00 23.72 428 GLU A N 1
ATOM 3325 C CA . GLU A 1 428 ? 9.957 -42.686 1.028 1.00 23.72 428 GLU A CA 1
ATOM 3326 C C . GLU A 1 428 ? 10.293 -41.329 0.360 1.00 23.72 428 GLU A C 1
ATOM 3328 O O . GLU A 1 428 ? 9.473 -40.784 -0.383 1.00 23.72 428 GLU A O 1
ATOM 3333 N N . PRO A 1 429 ? 11.516 -40.786 0.569 1.00 26.84 429 PRO A N 1
ATOM 3334 C CA . PRO A 1 429 ? 11.926 -39.488 0.044 1.00 26.84 429 PRO A CA 1
ATOM 3335 C C . PRO A 1 429 ? 12.372 -39.590 -1.423 1.00 26.84 429 PRO A C 1
ATOM 3337 O O . PRO A 1 429 ? 13.454 -40.081 -1.736 1.00 26.84 429 PRO A O 1
ATOM 3340 N N . GLY A 1 430 ? 11.535 -39.088 -2.332 1.00 22.84 430 GLY A N 1
ATOM 3341 C CA . GLY A 1 430 ? 11.887 -38.829 -3.727 1.00 22.84 430 GLY A CA 1
ATOM 3342 C C . GLY A 1 430 ? 12.088 -37.334 -3.962 1.00 22.84 430 GLY A C 1
ATOM 3343 O O . GLY A 1 430 ? 11.147 -36.556 -3.844 1.00 22.84 430 GLY A O 1
ATOM 3344 N N . CYS A 1 431 ? 13.318 -36.945 -4.297 1.00 26.23 431 CYS A N 1
ATOM 3345 C CA . CYS A 1 431 ? 13.676 -35.611 -4.768 1.00 26.23 431 CYS A CA 1
ATOM 3346 C C . CYS A 1 431 ? 12.901 -35.275 -6.054 1.00 26.23 431 CYS A C 1
ATOM 3348 O O . CYS A 1 431 ? 13.081 -35.930 -7.081 1.00 26.23 431 CYS A O 1
ATOM 3350 N N . THR A 1 432 ? 12.068 -34.236 -6.006 1.00 22.23 432 THR A N 1
ATOM 3351 C CA . THR A 1 432 ? 11.629 -33.509 -7.199 1.00 22.23 432 THR A CA 1
ATOM 3352 C C . THR A 1 432 ? 11.841 -32.025 -6.973 1.00 22.23 432 THR A C 1
ATOM 3354 O O . THR A 1 432 ? 11.177 -31.405 -6.146 1.00 22.23 432 THR A O 1
ATOM 3357 N N . ASP A 1 433 ? 12.786 -31.503 -7.740 1.00 25.97 433 ASP A N 1
ATOM 3358 C CA . ASP A 1 433 ? 13.050 -30.104 -8.039 1.00 25.97 433 ASP A CA 1
ATOM 3359 C C . ASP A 1 433 ? 11.763 -29.411 -8.535 1.00 25.97 433 ASP A C 1
ATOM 3361 O O . ASP A 1 433 ? 11.447 -29.397 -9.727 1.00 25.97 433 ASP A O 1
ATOM 3365 N N . THR A 1 434 ? 10.945 -28.892 -7.615 1.00 21.91 434 THR A N 1
ATOM 3366 C CA . THR A 1 434 ? 9.839 -27.992 -7.957 1.00 21.91 434 THR A CA 1
ATOM 3367 C C . THR A 1 434 ? 10.379 -26.579 -8.099 1.00 21.91 434 THR A C 1
ATOM 3369 O O . THR A 1 434 ? 10.291 -25.764 -7.185 1.00 21.91 434 THR A O 1
ATOM 3372 N N . ARG A 1 435 ? 10.863 -26.263 -9.304 1.00 24.94 435 ARG A N 1
ATOM 3373 C CA . ARG A 1 435 ? 10.722 -24.907 -9.840 1.00 24.94 435 ARG A CA 1
ATOM 3374 C C . ARG A 1 435 ? 9.246 -24.534 -9.728 1.00 24.94 435 ARG A C 1
ATOM 3376 O O . ARG A 1 435 ? 8.402 -25.221 -10.307 1.00 24.94 435 ARG A O 1
ATOM 3383 N N . VAL A 1 436 ? 8.932 -23.474 -8.986 1.00 25.17 436 VAL A N 1
ATOM 3384 C CA . VAL A 1 436 ? 7.601 -22.862 -9.014 1.00 25.17 436 VAL A CA 1
ATOM 3385 C C . VAL A 1 436 ? 7.369 -22.415 -10.454 1.00 25.17 436 VAL A C 1
ATOM 3387 O O . VAL A 1 436 ? 7.934 -21.438 -10.933 1.00 25.17 436 VAL A O 1
ATOM 3390 N N . THR A 1 437 ? 6.601 -23.208 -11.190 1.00 23.34 437 THR A N 1
ATOM 3391 C CA . THR A 1 437 ? 6.086 -22.811 -12.492 1.00 23.34 437 THR A CA 1
ATOM 3392 C C . THR A 1 437 ? 5.002 -21.780 -12.215 1.00 23.34 437 THR A C 1
ATOM 3394 O O . THR A 1 437 ? 4.076 -22.056 -11.454 1.00 23.34 437 THR A O 1
ATOM 3397 N N . HIS A 1 438 ? 5.143 -20.574 -12.778 1.00 33.94 438 HIS A N 1
ATOM 3398 C CA . HIS A 1 438 ? 4.069 -19.583 -12.810 1.00 33.94 438 HIS A CA 1
ATOM 3399 C C . HIS A 1 438 ? 2.773 -20.298 -13.218 1.00 33.94 438 HIS A C 1
ATOM 3401 O O . HIS A 1 438 ? 2.711 -20.894 -14.297 1.00 33.94 438 HIS A O 1
ATOM 3407 N N . SER A 1 439 ? 1.763 -20.298 -12.346 1.00 31.50 439 SER A N 1
ATOM 3408 C CA . SER A 1 439 ? 0.431 -20.777 -12.711 1.00 31.50 439 SER A CA 1
ATOM 3409 C C . SER A 1 439 ? -0.021 -20.007 -13.953 1.00 31.50 439 SER A C 1
ATOM 3411 O O . SER A 1 439 ? -0.053 -18.781 -13.948 1.00 31.50 439 SER A O 1
ATOM 3413 N N . ALA A 1 440 ? -0.336 -20.720 -15.034 1.00 40.31 440 ALA A N 1
ATOM 3414 C CA . ALA A 1 440 ? -0.678 -20.141 -16.333 1.00 40.31 440 ALA A CA 1
ATOM 3415 C C . ALA A 1 440 ? -2.098 -19.530 -16.398 1.00 40.31 440 ALA A C 1
ATOM 3417 O O . ALA A 1 440 ? -2.566 -19.192 -17.485 1.00 40.31 440 ALA A O 1
ATOM 3418 N N . ALA A 1 441 ? -2.806 -19.411 -15.269 1.00 40.00 441 ALA A N 1
ATOM 3419 C CA . ALA A 1 441 ? -4.092 -18.725 -15.198 1.00 40.00 441 ALA A CA 1
ATOM 3420 C C . ALA A 1 441 ? -3.891 -17.292 -14.672 1.00 40.00 441 ALA A C 1
ATOM 3422 O O . ALA A 1 441 ? -3.254 -17.129 -13.630 1.00 40.00 441 ALA A O 1
ATOM 3423 N N . PRO A 1 442 ? -4.420 -16.259 -15.354 1.00 48.75 442 PRO A N 1
ATOM 3424 C CA . PRO A 1 442 ? -4.320 -14.892 -14.862 1.00 48.75 442 PRO A CA 1
ATOM 3425 C C . PRO A 1 442 ? -5.031 -14.744 -13.503 1.00 48.75 442 PRO A C 1
ATOM 3427 O O . PRO A 1 442 ? -6.164 -15.220 -13.385 1.00 48.75 442 PRO A O 1
ATOM 3430 N N . PRO A 1 443 ? -4.429 -14.071 -12.498 1.00 69.94 443 PRO A N 1
ATOM 3431 C CA . PRO A 1 443 ? -5.088 -13.809 -11.214 1.00 69.94 443 PRO A CA 1
ATOM 3432 C C . PRO A 1 443 ? -6.340 -12.932 -11.373 1.00 69.94 443 PRO A C 1
ATOM 3434 O O . PRO A 1 443 ? -7.226 -12.955 -10.524 1.00 69.94 443 PRO A O 1
ATOM 3437 N N . PHE A 1 444 ? -6.451 -12.188 -12.481 1.00 90.69 444 PHE A N 1
ATOM 3438 C CA . PHE A 1 444 ? -7.592 -11.325 -12.764 1.00 90.69 444 PHE A CA 1
ATOM 3439 C C . PHE A 1 444 ? -8.513 -11.910 -13.828 1.00 90.69 444 PHE A C 1
ATOM 3441 O O . PHE A 1 444 ? -8.099 -12.395 -14.884 1.00 90.69 444 PHE A O 1
ATOM 3448 N N . ARG A 1 445 ? -9.810 -11.794 -13.568 1.00 91.75 445 ARG A N 1
ATOM 3449 C CA . ARG A 1 445 ? -10.867 -12.232 -14.465 1.00 91.75 445 ARG A CA 1
ATOM 3450 C C . ARG A 1 445 ? -11.059 -11.237 -15.605 1.00 91.75 445 ARG A C 1
ATOM 3452 O O . ARG A 1 445 ? -11.226 -10.038 -15.388 1.00 91.75 445 ARG A O 1
ATOM 3459 N N . SER A 1 446 ? -11.130 -11.748 -16.829 1.00 93.44 446 SER A N 1
ATOM 3460 C CA . SER A 1 446 ? -11.352 -10.930 -18.026 1.00 93.44 446 SER A CA 1
ATOM 3461 C C . SER A 1 446 ? -12.788 -10.403 -18.160 1.00 93.44 446 SER A C 1
ATOM 3463 O O . SER A 1 446 ? -13.017 -9.452 -18.901 1.00 93.44 446 SER A O 1
ATOM 3465 N N . ASP A 1 447 ? -13.756 -10.979 -17.439 1.00 93.25 447 ASP A N 1
ATOM 3466 C CA . ASP A 1 447 ? -15.178 -10.602 -17.461 1.00 93.25 447 ASP A CA 1
ATOM 3467 C C . ASP A 1 447 ? -15.581 -9.624 -16.338 1.00 93.25 447 ASP A C 1
ATOM 3469 O O . ASP A 1 447 ? -16.770 -9.421 -16.075 1.00 93.25 447 ASP A O 1
ATOM 3473 N N . ARG A 1 448 ? -14.598 -9.025 -15.656 1.00 96.19 448 ARG A N 1
ATOM 3474 C CA . ARG A 1 448 ? -14.789 -8.137 -14.503 1.00 96.19 448 ARG A CA 1
ATOM 3475 C C . ARG A 1 448 ? -14.099 -6.792 -14.686 1.00 96.19 448 ARG A C 1
ATOM 3477 O O . ARG A 1 448 ? -13.132 -6.677 -15.437 1.00 96.19 448 ARG A O 1
ATOM 3484 N N . THR A 1 449 ? -14.589 -5.784 -13.965 1.00 98.12 449 THR A N 1
ATOM 3485 C CA . THR A 1 449 ? -13.968 -4.457 -13.883 1.00 98.12 449 THR A CA 1
ATOM 3486 C C . THR A 1 449 ? -13.146 -4.309 -12.606 1.00 98.12 449 THR A C 1
ATOM 3488 O O . THR A 1 449 ? -13.595 -4.689 -11.523 1.00 98.12 449 THR A O 1
ATOM 3491 N N . TYR A 1 450 ? -11.972 -3.689 -12.743 1.00 98.31 450 TYR A N 1
ATOM 3492 C CA . TYR A 1 450 ? -11.109 -3.271 -11.640 1.00 98.31 450 TYR A CA 1
ATOM 3493 C C . TYR A 1 450 ? -10.995 -1.747 -11.621 1.00 98.31 450 TYR A C 1
ATOM 3495 O O . TYR A 1 450 ? -10.723 -1.122 -12.654 1.00 98.31 450 TYR A O 1
ATOM 3503 N N . ILE A 1 451 ? -11.228 -1.144 -10.455 1.00 98.38 451 ILE A N 1
ATOM 3504 C CA . ILE A 1 451 ? -11.185 0.311 -10.276 1.00 98.38 451 ILE A CA 1
ATOM 3505 C C . ILE A 1 451 ? -9.927 0.731 -9.513 1.00 98.38 451 ILE A C 1
ATOM 3507 O O . ILE A 1 451 ? -9.578 0.138 -8.496 1.00 98.38 451 ILE A O 1
ATOM 3511 N N . LEU A 1 452 ? -9.234 1.752 -10.011 1.00 98.25 452 LEU A N 1
ATOM 3512 C CA . LEU A 1 452 ? -8.044 2.336 -9.395 1.00 98.25 452 LEU A CA 1
ATOM 3513 C C . LEU A 1 452 ? -8.387 3.766 -8.965 1.00 98.25 452 LEU A C 1
ATOM 3515 O O . LEU A 1 452 ? -8.309 4.715 -9.758 1.00 98.25 452 LEU A O 1
ATOM 3519 N N . LEU A 1 453 ? -8.801 3.919 -7.707 1.00 97.38 453 LEU A N 1
ATOM 3520 C CA . LEU A 1 453 ? -9.178 5.204 -7.126 1.00 97.38 453 LEU A CA 1
ATOM 3521 C C . LEU A 1 453 ? -7.938 6.066 -6.909 1.00 97.38 453 LEU A C 1
ATOM 3523 O O . LEU A 1 453 ? -7.013 5.666 -6.208 1.00 97.38 453 LEU A O 1
ATOM 3527 N N . GLY A 1 454 ? -7.897 7.246 -7.531 1.00 94.00 454 GLY A N 1
ATOM 3528 C CA . GLY A 1 454 ? -6.679 8.064 -7.562 1.00 94.00 454 GLY A CA 1
ATOM 3529 C C . GLY A 1 454 ? -5.583 7.506 -8.481 1.00 94.00 454 GLY A C 1
ATOM 3530 O O . GLY A 1 454 ? -4.452 7.981 -8.434 1.00 94.00 454 GLY A O 1
ATOM 3531 N N . GLY A 1 455 ? -5.905 6.521 -9.326 1.00 94.44 455 GLY A N 1
ATOM 3532 C CA . GLY A 1 455 ? -4.951 5.811 -10.178 1.00 94.44 455 GLY A CA 1
ATOM 3533 C C . GLY A 1 455 ? -4.445 6.578 -11.404 1.00 94.44 455 GLY A C 1
ATOM 3534 O O . GLY A 1 455 ? -3.582 6.069 -12.114 1.00 94.44 455 GLY A O 1
ATOM 3535 N N . ILE A 1 456 ? -4.943 7.787 -11.701 1.00 94.06 456 ILE A N 1
ATOM 3536 C CA . ILE A 1 456 ? -4.439 8.563 -12.852 1.00 94.06 456 ILE A CA 1
ATOM 3537 C C . ILE A 1 456 ? -3.143 9.297 -12.477 1.00 94.06 456 ILE A C 1
ATOM 3539 O O . ILE A 1 456 ? -3.149 10.471 -12.106 1.00 94.06 456 ILE A O 1
ATOM 3543 N N . GLY A 1 457 ? -2.028 8.581 -12.604 1.00 89.94 457 GLY A N 1
ATOM 3544 C CA . GLY A 1 457 ? -0.656 9.055 -12.418 1.00 89.94 457 GLY A CA 1
ATOM 3545 C C . GLY A 1 457 ? 0.348 7.946 -12.747 1.00 89.94 457 GLY A C 1
ATOM 3546 O O . GLY A 1 457 ? -0.062 6.841 -13.093 1.00 89.94 457 GLY A O 1
ATOM 3547 N N . GLY A 1 458 ? 1.652 8.217 -12.616 1.00 87.88 458 GLY A N 1
ATOM 3548 C CA . GLY A 1 458 ? 2.714 7.255 -12.962 1.00 87.88 458 GLY A CA 1
ATOM 3549 C C . GLY A 1 458 ? 2.523 5.864 -12.344 1.00 87.88 458 GLY A C 1
ATOM 3550 O O . GLY A 1 458 ? 2.490 4.879 -13.073 1.00 87.88 458 GLY A O 1
ATOM 3551 N N . LEU A 1 459 ? 2.300 5.793 -11.026 1.00 91.19 459 LEU A N 1
ATOM 3552 C CA . LEU A 1 459 ? 2.140 4.524 -10.305 1.00 91.19 459 LEU A CA 1
ATOM 3553 C C . LEU A 1 459 ? 0.861 3.763 -10.700 1.00 91.19 459 LEU A C 1
ATOM 3555 O O . LEU A 1 459 ? 0.904 2.560 -10.912 1.00 91.19 459 LEU A O 1
ATOM 3559 N N . GLY A 1 460 ? -0.280 4.447 -10.820 1.00 94.50 460 GLY A N 1
ATOM 3560 C CA . GLY A 1 460 ? -1.542 3.781 -11.163 1.00 94.50 460 GLY A CA 1
ATOM 3561 C C . GLY A 1 460 ? -1.635 3.365 -12.633 1.00 94.50 460 GLY A C 1
ATOM 3562 O O . GLY A 1 460 ? -2.239 2.343 -12.940 1.00 94.50 460 GLY A O 1
ATOM 3563 N N . VAL A 1 461 ? -0.980 4.090 -13.547 1.00 94.75 461 VAL A N 1
ATOM 3564 C CA . VAL A 1 461 ? -0.811 3.641 -14.939 1.00 94.75 461 VAL A CA 1
ATOM 3565 C C . VAL A 1 461 ? 0.123 2.434 -15.011 1.00 94.75 461 VAL A C 1
ATOM 3567 O O . VAL A 1 461 ? -0.136 1.525 -15.794 1.00 94.75 461 VAL A O 1
ATOM 3570 N N . ASP A 1 462 ? 1.178 2.398 -14.196 1.00 93.25 462 ASP A N 1
ATOM 3571 C CA . ASP A 1 462 ? 2.063 1.235 -14.105 1.00 93.25 462 ASP A CA 1
ATOM 3572 C C . ASP A 1 462 ? 1.320 -0.007 -13.591 1.00 93.25 462 ASP A C 1
ATOM 3574 O O . ASP A 1 462 ? 1.356 -1.056 -14.232 1.00 93.25 462 ASP A O 1
ATOM 3578 N N . LEU A 1 463 ? 0.522 0.151 -12.528 1.00 96.06 463 LEU A N 1
ATOM 3579 C CA . LEU A 1 463 ? -0.370 -0.901 -12.043 1.00 96.06 463 LEU A CA 1
ATOM 3580 C C . LEU A 1 463 ? -1.376 -1.335 -13.119 1.00 96.06 463 LEU A C 1
ATOM 3582 O O . LEU A 1 463 ? -1.627 -2.522 -13.275 1.00 96.06 463 LEU A O 1
ATOM 3586 N N . ALA A 1 464 ? -1.940 -0.406 -13.896 1.00 97.06 464 ALA A N 1
ATOM 3587 C CA . ALA A 1 464 ? -2.863 -0.745 -14.980 1.00 97.06 464 ALA A CA 1
ATOM 3588 C C . ALA A 1 464 ? -2.203 -1.596 -16.079 1.00 97.06 464 ALA A C 1
ATOM 3590 O O . ALA A 1 464 ? -2.843 -2.510 -16.603 1.00 97.06 464 ALA A O 1
ATOM 3591 N N . VAL A 1 465 ? -0.931 -1.331 -16.404 1.00 95.56 465 VAL A N 1
ATOM 3592 C CA . VAL A 1 465 ? -0.134 -2.207 -17.277 1.00 95.56 465 VAL A CA 1
ATOM 3593 C C . VAL A 1 465 ? 0.004 -3.584 -16.651 1.00 95.56 465 VAL A C 1
ATOM 3595 O O . VAL A 1 465 ? -0.349 -4.569 -17.293 1.00 95.56 465 VAL A O 1
ATOM 3598 N N . TRP A 1 466 ? 0.433 -3.655 -15.393 1.00 94.50 466 TRP A N 1
ATOM 3599 C CA . TRP A 1 466 ? 0.605 -4.928 -14.702 1.00 94.50 466 TRP A CA 1
ATOM 3600 C C . TRP A 1 466 ? -0.701 -5.741 -14.643 1.00 94.50 466 TRP A C 1
ATOM 3602 O O . TRP A 1 466 ? -0.711 -6.900 -15.049 1.00 94.50 466 TRP A O 1
ATOM 3612 N N . LEU A 1 467 ? -1.828 -5.130 -14.264 1.00 95.94 467 LEU A N 1
ATOM 3613 C CA . LEU A 1 467 ? -3.147 -5.775 -14.237 1.00 95.94 467 LEU A CA 1
ATOM 3614 C C . LEU A 1 467 ? -3.550 -6.331 -15.608 1.00 95.94 467 LEU A C 1
ATOM 3616 O O . LEU A 1 467 ? -4.085 -7.437 -15.694 1.00 95.94 467 LEU A O 1
ATOM 3620 N N . TYR A 1 468 ? -3.298 -5.578 -16.683 1.00 96.00 468 TYR A N 1
ATOM 3621 C CA . TYR A 1 468 ? -3.590 -6.017 -18.046 1.00 96.00 468 TYR A CA 1
ATOM 3622 C C . TYR A 1 468 ? -2.751 -7.238 -18.453 1.00 96.00 468 TYR A C 1
ATOM 3624 O O . TYR A 1 468 ? -3.309 -8.224 -18.953 1.00 96.00 468 TYR A O 1
ATOM 3632 N N . GLU A 1 469 ? -1.440 -7.210 -18.189 1.00 92.19 469 GLU A N 1
ATOM 3633 C CA . GLU A 1 469 ? -0.544 -8.350 -18.438 1.00 92.19 469 GLU A CA 1
ATOM 3634 C C . GLU A 1 469 ? -0.961 -9.584 -17.611 1.00 92.19 469 GLU A C 1
ATOM 3636 O O . GLU A 1 469 ? -0.831 -10.715 -18.072 1.00 92.19 469 GLU A O 1
ATOM 3641 N N . HIS A 1 470 ? -1.584 -9.369 -16.447 1.00 91.50 470 HIS A N 1
ATOM 3642 C CA . HIS A 1 470 ? -2.102 -10.412 -15.554 1.00 91.50 470 HIS A CA 1
ATOM 3643 C C . HIS A 1 470 ? -3.595 -10.729 -15.766 1.00 91.50 470 HIS A C 1
ATOM 3645 O O . HIS A 1 470 ? -4.237 -11.324 -14.902 1.00 91.50 470 HIS A O 1
ATOM 3651 N N . GLY A 1 471 ? -4.160 -10.368 -16.925 1.00 93.19 471 GLY A N 1
ATOM 3652 C CA . GLY A 1 471 ? -5.465 -10.848 -17.405 1.00 93.19 471 GLY A CA 1
ATOM 3653 C C . GLY A 1 471 ? -6.662 -9.918 -17.221 1.00 93.19 471 GLY A C 1
ATOM 3654 O O . GLY A 1 471 ? -7.732 -10.209 -17.761 1.00 93.19 471 GLY A O 1
ATOM 3655 N N . ALA A 1 472 ? -6.506 -8.770 -16.559 1.00 96.06 472 ALA A N 1
ATOM 3656 C CA . ALA A 1 472 ? -7.579 -7.786 -16.477 1.00 96.06 472 ALA A CA 1
ATOM 3657 C C . ALA A 1 472 ? -7.905 -7.229 -17.875 1.00 96.06 472 ALA A C 1
ATOM 3659 O O . ALA A 1 472 ? -7.014 -6.892 -18.661 1.00 96.06 472 ALA A O 1
ATOM 3660 N N . ARG A 1 473 ? -9.195 -7.135 -18.211 1.00 96.62 473 ARG A N 1
ATOM 3661 C CA . ARG A 1 473 ? -9.668 -6.606 -19.510 1.00 96.62 473 ARG A CA 1
ATOM 3662 C C . ARG A 1 473 ? -10.622 -5.424 -19.382 1.00 96.62 473 ARG A C 1
ATOM 3664 O O . ARG A 1 473 ? -11.009 -4.830 -20.385 1.00 96.62 473 ARG A O 1
ATOM 3671 N N . SER A 1 474 ? -10.946 -5.013 -18.159 1.00 97.88 474 SER A N 1
ATOM 3672 C CA . SER A 1 474 ? -11.682 -3.783 -17.899 1.00 97.88 474 SER A CA 1
ATOM 3673 C C . SER A 1 474 ? -11.081 -3.025 -16.719 1.00 97.88 474 SER A C 1
ATOM 3675 O O . SER A 1 474 ? -11.117 -3.494 -15.582 1.00 97.88 474 SER A O 1
ATOM 3677 N N . LEU A 1 475 ? -10.532 -1.842 -17.004 1.00 98.44 475 LEU A N 1
ATOM 3678 C CA . LEU A 1 475 ? -9.827 -0.994 -16.047 1.00 98.44 475 LEU A CA 1
ATOM 3679 C C . LEU A 1 475 ? -10.432 0.411 -16.032 1.00 98.44 475 LEU A C 1
ATOM 3681 O O . LEU A 1 475 ? -10.596 1.049 -17.077 1.00 98.44 475 LEU A O 1
ATOM 3685 N N . VAL A 1 476 ? -10.735 0.910 -14.836 1.00 98.56 476 VAL A N 1
ATOM 3686 C CA . VAL A 1 476 ? -11.254 2.264 -14.619 1.00 98.56 476 VAL A CA 1
ATOM 3687 C C . VAL A 1 476 ? -10.328 2.993 -13.656 1.00 98.56 476 VAL A C 1
ATOM 3689 O O . VAL A 1 476 ? -10.265 2.664 -12.478 1.00 98.56 476 VAL A O 1
ATOM 3692 N N . LEU A 1 477 ? -9.595 3.987 -14.150 1.00 98.44 477 LEU A N 1
ATOM 3693 C CA . LEU A 1 477 ? -8.701 4.815 -13.340 1.00 98.44 477 LEU A CA 1
ATOM 3694 C C . LEU A 1 477 ? -9.394 6.145 -13.060 1.00 98.44 477 LEU A C 1
ATOM 3696 O O . LEU A 1 477 ? -9.970 6.736 -13.974 1.00 98.44 477 LEU A O 1
ATOM 3700 N N . THR A 1 478 ? -9.309 6.646 -11.827 1.00 97.50 478 THR A N 1
ATOM 3701 C CA . THR A 1 478 ? -9.958 7.911 -11.450 1.00 97.50 478 THR A CA 1
ATOM 3702 C C . THR A 1 478 ? -8.976 8.975 -10.980 1.00 97.50 478 THR A C 1
ATOM 3704 O O . THR A 1 478 ? -7.922 8.690 -10.408 1.00 97.50 478 THR A O 1
ATOM 3707 N N . SER A 1 479 ? -9.321 10.238 -11.223 1.00 95.00 479 SER A N 1
ATOM 3708 C CA . SER A 1 479 ? -8.757 11.379 -10.501 1.00 95.00 479 SER A CA 1
ATOM 3709 C C . SER A 1 479 ? -9.668 12.599 -10.619 1.00 95.00 479 SER A C 1
ATOM 3711 O O . SER A 1 479 ? -10.489 12.682 -11.531 1.00 95.00 479 SER A O 1
ATOM 3713 N N . ARG A 1 480 ? -9.450 13.620 -9.782 1.00 92.94 480 ARG A N 1
ATOM 3714 C CA . ARG A 1 480 ? -10.213 14.885 -9.816 1.00 92.94 480 ARG A CA 1
ATOM 3715 C C . ARG A 1 480 ? -10.148 15.632 -11.155 1.00 92.94 480 ARG A C 1
ATOM 3717 O O . ARG A 1 480 ? -11.025 16.443 -11.444 1.00 92.94 480 ARG A O 1
ATOM 3724 N N . ARG A 1 481 ? -9.118 15.392 -11.976 1.00 92.31 481 ARG A N 1
ATOM 3725 C CA . ARG A 1 481 ? -8.949 16.027 -13.299 1.00 92.31 481 ARG A CA 1
ATOM 3726 C C . ARG A 1 481 ? -9.123 15.052 -14.468 1.00 92.31 481 ARG A C 1
ATOM 3728 O O . ARG A 1 481 ? -9.001 15.468 -15.611 1.00 92.31 481 ARG A O 1
ATOM 3735 N N . GLY A 1 482 ? -9.431 13.778 -14.214 1.00 92.19 482 GLY A N 1
ATOM 3736 C CA . GLY A 1 482 ? -9.458 12.763 -15.269 1.00 92.19 482 GLY A CA 1
ATOM 3737 C C . GLY A 1 482 ? -8.086 12.617 -15.936 1.00 92.19 482 GLY A C 1
ATOM 3738 O O . GLY A 1 482 ? -7.060 12.708 -15.261 1.00 92.19 482 GLY A O 1
ATOM 3739 N N . ILE A 1 483 ? -8.062 12.402 -17.254 1.00 89.44 483 ILE A N 1
ATOM 3740 C CA . ILE A 1 483 ? -6.819 12.213 -18.024 1.00 89.44 483 ILE A CA 1
ATOM 3741 C C . ILE A 1 483 ? -5.898 13.444 -18.020 1.00 89.44 483 ILE A C 1
ATOM 3743 O O . ILE A 1 483 ? -4.684 13.285 -18.127 1.00 89.44 483 ILE A O 1
ATOM 3747 N N . ASP A 1 484 ? -6.446 14.642 -17.786 1.00 88.75 484 ASP A N 1
ATOM 3748 C CA . ASP A 1 484 ? -5.684 15.896 -17.669 1.00 88.75 484 ASP A CA 1
ATOM 3749 C C . ASP A 1 484 ? -4.783 15.928 -16.417 1.00 88.75 484 ASP A C 1
ATOM 3751 O O . ASP A 1 484 ? -4.047 16.889 -16.184 1.00 88.75 484 ASP A O 1
ATOM 3755 N N . SER A 1 485 ? -4.838 14.889 -15.575 1.00 86.12 485 SER A N 1
ATOM 3756 C CA . SER A 1 485 ? -3.875 14.694 -14.493 1.00 86.12 485 SER A CA 1
ATOM 3757 C C . SER A 1 485 ? -2.467 14.330 -14.969 1.00 86.12 485 SER A C 1
ATOM 3759 O O . SER A 1 485 ? -1.536 14.546 -14.195 1.00 86.12 485 SER A O 1
ATOM 3761 N N . LEU A 1 486 ? -2.309 13.812 -16.194 1.00 86.50 486 LEU A N 1
ATOM 3762 C CA . LEU A 1 486 ? -1.018 13.441 -16.781 1.00 86.50 486 LEU A CA 1
ATOM 3763 C C . LEU A 1 486 ? -0.404 14.645 -17.516 1.00 86.50 486 LEU A C 1
ATOM 3765 O O . LEU A 1 486 ? -0.992 15.160 -18.467 1.00 86.50 486 LEU A O 1
ATOM 3769 N N . ASP A 1 487 ? 0.778 15.096 -17.096 1.00 74.81 487 ASP A N 1
ATOM 3770 C CA . ASP A 1 487 ? 1.492 16.213 -17.726 1.00 74.81 487 ASP A CA 1
ATOM 3771 C C . ASP A 1 487 ? 2.318 15.710 -18.915 1.00 74.81 487 ASP A C 1
ATOM 3773 O O . ASP A 1 487 ? 3.333 15.033 -18.752 1.00 74.81 487 ASP A O 1
ATOM 3777 N N . THR A 1 488 ? 1.936 16.099 -20.133 1.00 63.94 488 THR A N 1
ATOM 3778 C CA . THR A 1 488 ? 2.630 15.703 -21.369 1.00 63.94 488 THR A CA 1
ATOM 3779 C C . THR A 1 488 ? 4.120 16.017 -21.421 1.00 63.94 488 THR A C 1
ATOM 3781 O O . THR A 1 488 ? 4.849 15.313 -22.116 1.00 63.94 488 THR A O 1
ATOM 3784 N N . ALA A 1 489 ? 4.591 17.036 -20.699 1.00 57.66 489 ALA A N 1
ATOM 3785 C CA . ALA A 1 489 ? 6.004 17.401 -20.688 1.00 57.66 489 ALA A CA 1
ATOM 3786 C C . ALA A 1 489 ? 6.825 16.607 -19.657 1.00 57.66 489 ALA A C 1
ATOM 3788 O O . ALA A 1 489 ? 8.030 16.446 -19.841 1.00 57.66 489 ALA A O 1
ATOM 3789 N N . LYS A 1 490 ? 6.196 16.120 -18.578 1.00 65.88 490 LYS A N 1
ATOM 3790 C CA . LYS A 1 490 ? 6.884 15.465 -17.448 1.00 65.88 490 LYS A CA 1
ATOM 3791 C C . LYS A 1 490 ? 6.648 13.957 -17.376 1.00 65.88 490 LYS A C 1
ATOM 3793 O O . LYS A 1 490 ? 7.521 13.236 -16.908 1.00 65.88 490 LYS A O 1
ATOM 3798 N N . ASP A 1 491 ? 5.531 13.483 -17.918 1.00 74.19 491 ASP A N 1
ATOM 3799 C CA . ASP A 1 491 ? 5.046 12.108 -17.784 1.00 74.19 491 ASP A CA 1
ATOM 3800 C C . ASP A 1 491 ? 5.179 11.309 -19.097 1.00 74.19 491 ASP A C 1
ATOM 3802 O O . ASP A 1 491 ? 4.357 10.445 -19.394 1.00 74.19 491 ASP A O 1
ATOM 3806 N N . ALA A 1 492 ? 6.194 11.584 -19.924 1.00 81.81 492 ALA A N 1
ATOM 3807 C CA . ALA A 1 492 ? 6.319 10.999 -21.267 1.00 81.81 492 ALA A CA 1
ATOM 3808 C C . ALA A 1 492 ? 6.314 9.454 -21.286 1.00 81.81 492 ALA A C 1
ATOM 3810 O O . ALA A 1 492 ? 5.642 8.860 -22.130 1.00 81.81 492 ALA A O 1
ATOM 3811 N N . ILE A 1 493 ? 6.992 8.791 -20.337 1.00 84.75 493 ILE A N 1
ATOM 3812 C CA . ILE A 1 493 ? 6.942 7.320 -20.208 1.00 84.75 493 ILE A CA 1
ATOM 3813 C C . ILE A 1 493 ? 5.550 6.856 -19.786 1.00 84.75 493 ILE A C 1
ATOM 3815 O O . ILE A 1 493 ? 5.009 5.930 -20.382 1.00 84.75 493 ILE A O 1
ATOM 3819 N N . THR A 1 494 ? 4.933 7.515 -18.807 1.00 88.38 494 THR A N 1
ATOM 3820 C CA . THR A 1 494 ? 3.557 7.225 -18.385 1.00 88.38 494 THR A CA 1
ATOM 3821 C C . THR A 1 494 ? 2.578 7.372 -19.550 1.00 88.38 494 THR A C 1
ATOM 3823 O O . THR A 1 494 ? 1.712 6.527 -19.740 1.00 88.38 494 THR A O 1
ATOM 3826 N N . LEU A 1 495 ? 2.732 8.390 -20.395 1.00 89.81 495 LEU A N 1
ATOM 3827 C CA . LEU A 1 495 ? 1.913 8.550 -21.595 1.00 89.81 495 LEU A CA 1
ATOM 3828 C C . LEU A 1 495 ? 2.181 7.477 -22.645 1.00 89.81 495 LEU A C 1
ATOM 3830 O O . LEU A 1 495 ? 1.236 7.025 -23.288 1.00 89.81 495 LEU A O 1
ATOM 3834 N N . ALA A 1 496 ? 3.427 7.030 -22.793 1.00 90.56 496 ALA A N 1
ATOM 3835 C CA . ALA A 1 496 ? 3.750 5.895 -23.647 1.00 90.56 496 ALA A CA 1
ATOM 3836 C C . ALA A 1 496 ? 3.095 4.597 -23.127 1.00 90.56 496 ALA A C 1
ATOM 3838 O O . ALA A 1 496 ? 2.536 3.845 -23.923 1.00 90.56 496 ALA A O 1
ATOM 3839 N N . LYS A 1 497 ? 3.046 4.385 -21.801 1.00 92.62 497 LYS A N 1
ATOM 3840 C CA . LYS A 1 497 ? 2.278 3.303 -21.150 1.00 92.62 497 LYS A CA 1
ATOM 3841 C C . LYS A 1 497 ? 0.770 3.431 -21.409 1.00 92.62 497 LYS A C 1
ATOM 3843 O O . LYS A 1 497 ? 0.107 2.449 -21.729 1.00 92.62 497 LYS A O 1
ATOM 3848 N N . VAL A 1 498 ? 0.214 4.644 -21.349 1.00 94.12 498 VAL A N 1
ATOM 3849 C CA . VAL A 1 498 ? -1.197 4.889 -21.703 1.00 94.12 498 VAL A CA 1
ATOM 3850 C C . VAL A 1 498 ? -1.464 4.592 -23.180 1.00 94.12 498 VAL A C 1
ATOM 3852 O O . VAL A 1 498 ? -2.480 3.979 -23.497 1.00 94.12 498 VAL A O 1
ATOM 3855 N N . ALA A 1 499 ? -0.579 5.011 -24.087 1.00 93.50 499 ALA A N 1
ATOM 3856 C CA . ALA A 1 499 ? -0.698 4.722 -25.515 1.00 93.50 499 ALA A CA 1
ATOM 3857 C C . ALA A 1 499 ? -0.620 3.213 -25.790 1.00 93.50 499 ALA A C 1
ATOM 3859 O O . ALA A 1 499 ? -1.425 2.699 -26.563 1.00 93.50 499 ALA A O 1
ATOM 3860 N N . TYR A 1 500 ? 0.282 2.510 -25.097 1.00 94.94 500 TYR A N 1
ATOM 3861 C CA . TYR A 1 500 ? 0.377 1.052 -25.107 1.00 94.94 500 TYR A CA 1
ATOM 3862 C C . TYR A 1 500 ? -0.955 0.398 -24.725 1.00 94.94 500 TYR A C 1
ATOM 3864 O O . TYR A 1 500 ? -1.480 -0.396 -25.499 1.00 94.94 500 TYR A O 1
ATOM 3872 N N . LEU A 1 501 ? -1.543 0.784 -23.587 1.00 96.06 501 LEU A N 1
ATOM 3873 C CA . LEU A 1 501 ? -2.821 0.234 -23.126 1.00 96.06 501 LEU A CA 1
ATOM 3874 C C . LEU A 1 501 ? -3.986 0.571 -24.066 1.00 96.06 501 LEU A C 1
ATOM 3876 O O . LEU A 1 501 ? -4.809 -0.288 -24.360 1.00 96.06 501 LEU A O 1
ATOM 3880 N N . LYS A 1 502 ? -4.054 1.807 -24.575 1.00 95.31 502 LYS A N 1
ATOM 3881 C CA . LYS A 1 502 ? -5.088 2.223 -25.540 1.00 95.31 502 LYS A CA 1
ATOM 3882 C C . LYS A 1 502 ? -4.991 1.492 -26.881 1.00 95.31 502 LYS A C 1
ATOM 3884 O O . LYS A 1 502 ? -5.981 1.447 -27.599 1.00 95.31 502 LYS A O 1
ATOM 3889 N N . GLY A 1 503 ? -3.818 0.959 -27.222 1.00 94.06 503 GLY A N 1
ATOM 3890 C CA . GLY A 1 503 ? -3.602 0.141 -28.414 1.00 94.06 503 GLY A CA 1
ATOM 3891 C C . GLY A 1 503 ? -4.014 -1.327 -28.257 1.00 94.06 503 GLY A C 1
ATOM 3892 O O . GLY A 1 503 ? -3.705 -2.120 -29.143 1.00 94.06 503 GLY A O 1
ATOM 3893 N N . ARG A 1 504 ? -4.638 -1.715 -27.134 1.00 95.50 504 ARG A N 1
ATOM 3894 C CA . ARG A 1 504 ? -5.116 -3.080 -26.868 1.00 95.50 504 ARG A CA 1
ATOM 3895 C C . ARG A 1 504 ? -6.616 -3.166 -27.128 1.00 95.50 504 ARG A C 1
ATOM 3897 O O . ARG A 1 504 ? -7.408 -2.649 -26.342 1.00 95.50 504 ARG A O 1
ATOM 3904 N N . ASP A 1 505 ? -6.997 -3.814 -28.226 1.00 93.62 505 ASP A N 1
ATOM 3905 C CA . ASP A 1 505 ? -8.394 -3.919 -28.674 1.00 93.62 505 ASP A CA 1
ATOM 3906 C C . ASP A 1 505 ? -9.281 -4.670 -27.663 1.00 93.62 505 ASP A C 1
ATOM 3908 O O . ASP A 1 505 ? -10.480 -4.416 -27.554 1.00 93.62 505 ASP A O 1
ATOM 3912 N N . GLU A 1 506 ? -8.693 -5.589 -26.900 1.00 94.12 506 GLU A N 1
ATOM 3913 C CA . GLU A 1 506 ? -9.351 -6.395 -25.875 1.00 94.12 506 GLU A CA 1
ATOM 3914 C C . GLU A 1 506 ? -9.515 -5.686 -24.519 1.00 94.12 506 GLU A C 1
ATOM 3916 O O . GLU A 1 506 ? -10.147 -6.242 -23.618 1.00 94.12 506 GLU A O 1
ATOM 3921 N N . LEU A 1 507 ? -8.942 -4.489 -24.339 1.00 97.25 507 LEU A N 1
ATOM 3922 C CA . LEU A 1 507 ? -8.966 -3.751 -23.076 1.00 97.25 507 LEU A CA 1
ATOM 3923 C C . LEU A 1 507 ? -9.986 -2.608 -23.114 1.00 97.25 507 LEU A C 1
ATOM 3925 O O . LEU A 1 507 ? -9.839 -1.622 -23.832 1.00 97.25 507 LEU A O 1
ATOM 3929 N N . THR A 1 508 ? -10.977 -2.666 -22.226 1.00 97.69 508 THR A N 1
ATOM 3930 C CA . THR A 1 508 ? -11.808 -1.500 -21.909 1.00 97.69 508 THR A CA 1
ATOM 3931 C C . THR A 1 508 ? -11.105 -0.641 -20.859 1.00 97.69 508 THR A C 1
ATOM 3933 O O . THR A 1 508 ? -11.167 -0.946 -19.668 1.00 97.69 508 THR A O 1
ATOM 3936 N N . LEU A 1 509 ? -10.453 0.441 -21.290 1.00 97.75 509 LEU A N 1
ATOM 3937 C CA . LEU A 1 509 ? -9.755 1.390 -20.416 1.00 97.75 509 LEU A CA 1
ATOM 3938 C C . LEU A 1 509 ? -10.508 2.723 -20.317 1.00 97.75 509 LEU A C 1
ATOM 3940 O O . LEU A 1 509 ? -10.735 3.387 -21.330 1.00 97.75 509 LEU A O 1
ATOM 3944 N N . ARG A 1 510 ? -10.841 3.157 -19.097 1.00 97.44 510 ARG A N 1
ATOM 3945 C CA . ARG A 1 510 ? -11.482 4.457 -18.834 1.00 97.44 510 ARG A CA 1
ATOM 3946 C C . ARG A 1 510 ? -10.649 5.310 -17.882 1.00 97.44 510 ARG A C 1
ATOM 3948 O O . ARG A 1 510 ? -10.210 4.836 -16.839 1.00 97.44 510 ARG A O 1
ATOM 3955 N N . PHE A 1 511 ? -10.476 6.582 -18.241 1.00 97.19 511 PHE A N 1
ATOM 3956 C CA . PHE A 1 511 ? -9.880 7.615 -17.391 1.00 97.19 511 PHE A CA 1
ATOM 3957 C C . PHE A 1 511 ? -10.984 8.564 -16.943 1.00 97.19 511 PHE A C 1
ATOM 3959 O O . PHE A 1 511 ? -11.391 9.448 -17.695 1.00 97.19 511 PHE A O 1
ATOM 3966 N N . GLU A 1 512 ? -11.482 8.365 -15.731 1.00 97.44 512 GLU A N 1
ATOM 3967 C CA . GLU A 1 512 ? -12.670 9.047 -15.237 1.00 97.44 512 GLU A CA 1
ATOM 3968 C C . GLU A 1 512 ? -12.309 10.246 -14.370 1.00 97.44 512 GLU A C 1
ATOM 3970 O O . GLU A 1 512 ? -11.463 10.183 -13.468 1.00 97.44 512 GLU A O 1
ATOM 3975 N N . LYS A 1 513 ? -12.978 11.365 -14.649 1.00 97.00 513 LYS A N 1
ATOM 3976 C CA . LYS A 1 513 ? -12.926 12.539 -13.789 1.00 97.00 513 LYS A CA 1
ATOM 3977 C C . LYS A 1 513 ? -13.902 12.322 -12.639 1.00 97.00 513 LYS A C 1
ATOM 3979 O O . LYS A 1 513 ? -15.091 12.574 -12.787 1.00 97.00 513 LYS A O 1
ATOM 3984 N N . CYS A 1 514 ? -13.384 11.843 -11.519 1.00 96.19 514 CYS A N 1
ATOM 3985 C CA . CYS A 1 514 ? -14.167 11.531 -10.333 1.00 96.19 514 CYS A CA 1
ATOM 3986 C C . CYS A 1 514 ? -13.363 11.920 -9.098 1.00 96.19 514 CYS A C 1
ATOM 3988 O O . CYS A 1 514 ? -12.212 11.499 -8.937 1.00 96.19 514 CYS A O 1
ATOM 3990 N N . ASP A 1 515 ? -13.966 12.731 -8.238 1.00 95.19 515 ASP A N 1
ATOM 3991 C CA . ASP A 1 515 ? -13.484 12.923 -6.879 1.00 95.19 515 ASP A CA 1
ATOM 3992 C C . ASP A 1 515 ? -13.985 11.774 -6.001 1.00 95.19 515 ASP A C 1
ATOM 3994 O O . ASP A 1 515 ? -15.186 11.601 -5.820 1.00 95.19 515 ASP A O 1
ATOM 3998 N N . ALA A 1 516 ? -13.066 10.965 -5.477 1.00 94.69 516 ALA A N 1
ATOM 3999 C CA . ALA A 1 516 ? -13.425 9.816 -4.650 1.00 94.69 516 ALA A CA 1
ATOM 4000 C C . ALA A 1 516 ? -13.912 10.215 -3.241 1.00 94.69 516 ALA A C 1
ATOM 4002 O O . ALA A 1 516 ? -14.386 9.363 -2.497 1.00 94.69 516 ALA A O 1
ATOM 4003 N N . THR A 1 517 ? -13.810 11.501 -2.883 1.00 94.56 517 THR A N 1
ATOM 4004 C CA . THR A 1 517 ? -14.399 12.069 -1.656 1.00 94.56 517 THR A CA 1
ATOM 4005 C C . THR A 1 517 ? -15.843 12.551 -1.842 1.00 94.56 517 THR A C 1
ATOM 4007 O O . THR A 1 517 ? -16.485 12.959 -0.875 1.00 94.56 517 THR A O 1
ATOM 4010 N N . ASP A 1 518 ? -16.372 12.484 -3.067 1.00 95.69 518 ASP A N 1
ATOM 4011 C CA . ASP A 1 518 ? -17.723 12.910 -3.428 1.00 95.69 518 ASP A CA 1
ATOM 4012 C C . ASP A 1 518 ? -18.615 11.683 -3.686 1.00 95.69 518 ASP A C 1
ATOM 4014 O O . ASP A 1 518 ? -18.398 10.906 -4.622 1.00 95.69 518 ASP A O 1
ATOM 4018 N N . VAL A 1 519 ? -19.630 11.510 -2.834 1.00 95.81 519 VAL A N 1
ATOM 4019 C CA . VAL A 1 519 ? -20.551 10.362 -2.863 1.00 95.81 519 VAL A CA 1
ATOM 4020 C C . VAL A 1 519 ? -21.344 10.303 -4.169 1.00 95.81 519 VAL A C 1
ATOM 4022 O O . VAL A 1 519 ? -21.534 9.218 -4.723 1.00 95.81 519 VAL A O 1
ATOM 4025 N N . ASP A 1 520 ? -21.787 11.446 -4.695 1.00 97.12 520 ASP A N 1
ATOM 4026 C CA . ASP A 1 520 ? -22.606 11.497 -5.905 1.00 97.12 520 ASP A CA 1
ATOM 4027 C C . ASP A 1 520 ? -21.771 11.144 -7.138 1.00 97.12 520 ASP A C 1
ATOM 4029 O O . ASP A 1 520 ? -22.211 10.360 -7.987 1.00 97.12 520 ASP A O 1
ATOM 4033 N N . GLN A 1 521 ? -20.539 11.660 -7.217 1.00 97.31 521 GLN A N 1
ATOM 4034 C CA . GLN A 1 521 ? -19.605 11.311 -8.291 1.00 97.31 521 GLN A CA 1
ATOM 4035 C C . GLN A 1 521 ? -19.235 9.825 -8.254 1.00 97.31 521 GLN A C 1
ATOM 4037 O O . GLN A 1 521 ? -19.290 9.157 -9.289 1.00 97.31 521 GLN A O 1
ATOM 4042 N N . MET A 1 522 ? -18.927 9.285 -7.072 1.00 97.75 522 MET A N 1
ATOM 4043 C CA . MET A 1 522 ? -18.627 7.861 -6.898 1.00 97.75 522 MET A CA 1
ATOM 4044 C C . MET A 1 522 ? -19.827 6.977 -7.251 1.00 97.75 522 MET A C 1
ATOM 4046 O O . MET A 1 522 ? -19.687 6.001 -7.988 1.00 97.75 522 MET A O 1
ATOM 4050 N N . SER A 1 523 ? -21.032 7.346 -6.811 1.00 97.38 523 SER A N 1
ATOM 4051 C CA . SER A 1 523 ? -22.265 6.626 -7.143 1.00 97.38 523 SER A CA 1
ATOM 4052 C C . SER A 1 523 ? -22.566 6.647 -8.646 1.00 97.38 523 SER A C 1
ATOM 4054 O O . SER A 1 523 ? -22.993 5.638 -9.217 1.00 97.38 523 SER A O 1
ATOM 4056 N N . ALA A 1 524 ? -22.340 7.783 -9.312 1.00 97.12 524 ALA A N 1
ATOM 4057 C CA . ALA A 1 524 ? -22.488 7.901 -10.759 1.00 97.12 524 ALA A CA 1
ATOM 4058 C C . ALA A 1 524 ? -21.459 7.035 -11.499 1.00 97.12 524 ALA A C 1
ATOM 4060 O O . ALA A 1 524 ? -21.814 6.325 -12.441 1.00 97.12 524 ALA A O 1
ATOM 4061 N N . LEU A 1 525 ? -20.203 7.036 -11.046 1.00 97.50 525 LEU A N 1
ATOM 4062 C CA . LEU A 1 525 ? -19.144 6.213 -11.618 1.00 97.50 525 LEU A CA 1
ATOM 4063 C C . LEU A 1 525 ? -19.482 4.720 -11.533 1.00 97.50 525 LEU A C 1
ATOM 4065 O O . LEU A 1 525 ? -19.494 4.041 -12.563 1.00 97.50 525 LEU A O 1
ATOM 4069 N N . LEU A 1 526 ? -19.825 4.230 -10.336 1.00 97.19 526 LEU A N 1
ATOM 4070 C CA . LEU A 1 526 ? -20.147 2.822 -10.079 1.00 97.19 526 LEU A CA 1
ATOM 4071 C C . LEU A 1 526 ? -21.333 2.324 -10.923 1.00 97.19 526 LEU A C 1
ATOM 4073 O O . LEU A 1 526 ? -21.321 1.194 -11.406 1.00 97.19 526 LEU A O 1
ATOM 4077 N N . ARG A 1 527 ? -22.329 3.181 -11.187 1.00 96.19 527 ARG A N 1
ATOM 4078 C CA . ARG A 1 527 ? -23.477 2.852 -12.055 1.00 96.19 527 ARG A CA 1
ATOM 4079 C C . ARG A 1 527 ? -23.128 2.705 -13.533 1.00 96.19 527 ARG A C 1
ATOM 4081 O O . ARG A 1 527 ? -23.906 2.116 -14.278 1.00 96.19 527 ARG A O 1
ATOM 4088 N N . THR A 1 528 ? -21.998 3.255 -13.968 1.00 96.12 528 THR A N 1
ATOM 4089 C CA . THR A 1 528 ? -21.588 3.238 -15.380 1.00 96.12 528 THR A CA 1
ATOM 4090 C C . THR A 1 528 ? -20.494 2.223 -15.675 1.00 96.12 528 THR A C 1
ATOM 4092 O O . THR A 1 528 ? -19.987 2.226 -16.795 1.00 96.12 528 THR A O 1
ATOM 4095 N N . LEU A 1 529 ? -20.087 1.386 -14.713 1.00 96.75 529 LEU A N 1
ATOM 4096 C CA . LEU A 1 529 ? -19.015 0.414 -14.933 1.00 96.75 529 LEU A CA 1
ATOM 4097 C C . LEU A 1 529 ? -19.350 -0.521 -16.112 1.00 96.75 529 LEU A C 1
ATOM 4099 O O . LEU A 1 529 ? -20.495 -0.949 -16.260 1.00 96.75 529 LEU A O 1
ATOM 4103 N N . PRO A 1 530 ? -18.368 -0.831 -16.974 1.00 90.62 530 PRO A N 1
ATOM 4104 C CA . PRO A 1 530 ? -18.601 -1.617 -18.187 1.00 90.62 530 PRO A CA 1
ATOM 4105 C C . PRO A 1 530 ? -18.859 -3.109 -17.905 1.00 90.62 530 PRO A C 1
ATOM 4107 O O . PRO A 1 530 ? -19.452 -3.788 -18.740 1.00 90.62 530 PRO A O 1
ATOM 4110 N N . ALA A 1 531 ? -18.431 -3.614 -16.746 1.00 93.94 531 ALA A N 1
ATOM 4111 C CA . ALA A 1 531 ? -18.694 -4.958 -16.247 1.00 93.94 531 ALA A CA 1
ATOM 4112 C C . ALA A 1 531 ? -18.844 -4.920 -14.709 1.00 93.94 531 ALA A C 1
ATOM 4114 O O . ALA A 1 531 ? -18.554 -3.890 -14.090 1.00 93.94 531 ALA A O 1
ATOM 4115 N N . PRO A 1 532 ? -19.307 -6.008 -14.062 1.00 96.38 532 PRO A N 1
ATOM 4116 C CA . PRO A 1 532 ? -19.393 -6.057 -12.606 1.00 96.38 532 PRO A CA 1
ATOM 4117 C C . PRO A 1 532 ? -18.029 -5.824 -11.945 1.00 96.38 532 PRO A C 1
ATOM 4119 O O . PRO A 1 532 ? -17.009 -6.341 -12.411 1.00 96.38 532 PRO A O 1
ATOM 4122 N N . LEU A 1 533 ? -18.031 -5.062 -10.853 1.00 97.88 533 LEU A N 1
ATOM 4123 C CA . LEU A 1 533 ? -16.837 -4.755 -10.074 1.00 97.88 533 LEU A CA 1
ATOM 4124 C C . LEU A 1 533 ? -16.338 -6.012 -9.351 1.00 97.88 533 LEU A C 1
ATOM 4126 O O . LEU A 1 533 ? -17.123 -6.675 -8.677 1.00 97.88 533 LEU A O 1
ATOM 4130 N N . ALA A 1 534 ? -15.051 -6.323 -9.495 1.00 96.00 534 ALA A N 1
ATOM 4131 C CA . ALA A 1 534 ? -14.404 -7.430 -8.788 1.00 96.00 534 ALA A CA 1
ATOM 4132 C C . ALA A 1 534 ? -13.347 -6.966 -7.792 1.00 96.00 534 ALA A C 1
ATOM 4134 O O . ALA A 1 534 ? -13.176 -7.601 -6.764 1.00 96.00 534 ALA A O 1
ATOM 4135 N N . GLY A 1 535 ? -12.659 -5.855 -8.051 1.00 96.19 535 GLY A N 1
ATOM 4136 C CA . GLY A 1 535 ? -11.634 -5.378 -7.132 1.00 96.19 535 GLY A CA 1
ATOM 4137 C C . GLY A 1 535 ? -11.410 -3.879 -7.206 1.00 96.19 535 GLY A C 1
ATOM 4138 O O . GLY A 1 535 ? -11.702 -3.232 -8.219 1.00 96.19 535 GLY A O 1
ATOM 4139 N N . CYS A 1 536 ? -10.887 -3.333 -6.112 1.00 97.81 536 CYS A N 1
ATOM 4140 C CA . CYS A 1 536 ? -10.586 -1.915 -5.971 1.00 97.81 536 CYS A CA 1
ATOM 4141 C C . CYS A 1 536 ? -9.172 -1.698 -5.436 1.00 97.81 536 CYS A C 1
ATOM 4143 O O . CYS A 1 536 ? -8.770 -2.325 -4.461 1.00 97.81 536 CYS A O 1
ATOM 4145 N N . PHE A 1 537 ? -8.455 -0.757 -6.046 1.00 97.94 537 PHE A N 1
ATOM 4146 C CA . PHE A 1 537 ? -7.188 -0.231 -5.553 1.00 97.94 537 PHE A CA 1
ATOM 4147 C C . PHE A 1 537 ? -7.380 1.214 -5.084 1.00 97.94 537 PHE A C 1
ATOM 4149 O O . PHE A 1 537 ? -7.644 2.108 -5.891 1.00 97.94 537 PHE A O 1
ATOM 4156 N N . CYS A 1 538 ? -7.221 1.462 -3.787 1.00 96.81 538 CYS A N 1
ATOM 4157 C CA . CYS A 1 538 ? -7.231 2.794 -3.188 1.00 96.81 538 CYS A CA 1
ATOM 4158 C C . CYS A 1 538 ? -5.819 3.393 -3.250 1.00 96.81 538 CYS A C 1
ATOM 4160 O O . CYS A 1 538 ? -4.976 3.141 -2.388 1.00 96.81 538 CYS A O 1
ATOM 4162 N N . MET A 1 539 ? -5.558 4.187 -4.290 1.00 94.56 539 MET A N 1
ATOM 4163 C CA . MET A 1 539 ? -4.259 4.816 -4.577 1.00 94.56 539 MET A CA 1
ATOM 4164 C C . MET A 1 539 ? -4.270 6.335 -4.350 1.00 94.56 539 MET A C 1
ATOM 4166 O O . MET A 1 539 ? -3.338 7.040 -4.743 1.00 94.56 539 MET A O 1
ATOM 4170 N N . THR A 1 540 ? -5.330 6.867 -3.745 1.00 92.12 540 THR A N 1
ATOM 4171 C CA . THR A 1 540 ? -5.473 8.296 -3.477 1.00 92.12 540 THR A CA 1
ATOM 4172 C C . THR A 1 540 ? -4.380 8.784 -2.529 1.00 92.12 540 THR A C 1
ATOM 4174 O O . THR A 1 540 ? -3.992 8.111 -1.570 1.00 92.12 540 THR A O 1
ATOM 4177 N N . MET A 1 541 ? -3.832 9.959 -2.836 1.00 87.75 541 MET A N 1
ATOM 4178 C CA . MET A 1 541 ? -2.737 10.550 -2.077 1.00 87.75 541 MET A CA 1
ATOM 4179 C C . MET A 1 541 ? -2.774 12.071 -2.200 1.00 87.75 541 MET A C 1
ATOM 4181 O O . MET A 1 541 ? -2.755 12.626 -3.303 1.00 87.75 541 MET A O 1
ATOM 4185 N N . VAL A 1 542 ? -2.779 12.736 -1.052 1.00 88.94 542 VAL A N 1
ATOM 4186 C CA . VAL A 1 542 ? -2.490 14.159 -0.892 1.00 88.94 542 VAL A CA 1
ATOM 4187 C C . VAL A 1 542 ? -1.385 14.260 0.151 1.00 88.94 542 VAL A C 1
ATOM 4189 O O . VAL A 1 542 ? -1.436 13.575 1.167 1.00 88.94 542 VAL A O 1
ATOM 4192 N N . LEU A 1 543 ? -0.382 15.091 -0.118 1.00 86.19 543 LEU A N 1
ATOM 4193 C CA . LEU A 1 543 ? 0.688 15.399 0.824 1.00 86.19 543 LEU A CA 1
ATOM 4194 C C . LEU A 1 543 ? 0.600 16.876 1.184 1.00 86.19 543 LEU A C 1
ATOM 4196 O O . LEU A 1 543 ? 0.324 17.718 0.327 1.00 86.19 543 LEU A O 1
ATOM 4200 N N . SER A 1 544 ? 0.824 17.177 2.455 1.00 86.44 544 SER A N 1
ATOM 4201 C CA . SER A 1 544 ? 0.884 18.538 2.974 1.00 86.44 544 SER A CA 1
ATOM 4202 C C . SER A 1 544 ? 1.921 18.562 4.083 1.00 86.44 544 SER A C 1
ATOM 4204 O O . SER A 1 544 ? 1.585 18.665 5.266 1.00 86.44 544 SER A O 1
ATOM 4206 N N . ASP A 1 545 ? 3.173 18.381 3.667 1.00 87.50 545 ASP A N 1
ATOM 4207 C CA . ASP A 1 545 ? 4.291 18.105 4.556 1.00 87.50 545 ASP A CA 1
ATOM 4208 C C . ASP A 1 545 ? 4.634 19.363 5.359 1.00 87.50 545 ASP A C 1
ATOM 4210 O O . ASP A 1 545 ? 5.037 20.400 4.831 1.00 87.50 545 ASP A O 1
ATOM 4214 N N . THR A 1 546 ? 4.414 19.306 6.665 1.00 85.81 546 THR A N 1
ATOM 4215 C CA . THR A 1 546 ? 4.768 20.352 7.628 1.00 85.81 546 THR A CA 1
ATOM 4216 C C . THR A 1 546 ? 4.909 19.682 8.981 1.00 85.81 546 THR A C 1
ATOM 4218 O O . THR A 1 546 ? 4.094 18.818 9.311 1.00 85.81 546 THR A O 1
ATOM 4221 N N . LEU A 1 547 ? 5.926 20.072 9.757 1.00 86.56 547 LEU A N 1
ATOM 4222 C CA . LEU A 1 547 ? 6.115 19.558 11.117 1.00 86.56 547 LEU A CA 1
ATOM 4223 C C . LEU A 1 547 ? 4.796 19.620 11.885 1.00 86.56 547 LEU A C 1
ATOM 4225 O O . LEU A 1 547 ? 4.058 20.599 11.743 1.00 86.56 547 LEU A O 1
ATOM 4229 N N . PHE A 1 548 ? 4.510 18.615 12.707 1.00 90.25 548 PHE A N 1
ATOM 4230 C CA . PHE A 1 548 ? 3.252 18.496 13.429 1.00 90.25 548 PHE A CA 1
ATOM 4231 C C . PHE A 1 548 ? 2.928 19.764 14.210 1.00 90.25 548 PHE A C 1
ATOM 4233 O O . PHE A 1 548 ? 1.809 20.253 14.122 1.00 90.25 548 PHE A O 1
ATOM 4240 N N . LEU A 1 549 ? 3.911 20.371 14.884 1.00 87.50 549 LEU A N 1
ATOM 4241 C CA . LEU A 1 549 ? 3.715 21.625 15.621 1.00 87.50 549 LEU A CA 1
ATOM 4242 C C . LEU A 1 549 ? 3.348 22.820 14.720 1.00 87.50 549 LEU A C 1
ATOM 4244 O O . LEU A 1 549 ? 2.820 23.811 15.202 1.00 87.50 549 LEU A O 1
ATOM 4248 N N . ASN A 1 550 ? 3.559 22.751 13.412 1.00 88.06 550 ASN A N 1
ATOM 4249 C CA . ASN A 1 550 ? 3.220 23.816 12.467 1.00 88.06 550 ASN A CA 1
ATOM 4250 C C . ASN A 1 550 ? 2.076 23.435 11.510 1.00 88.06 550 ASN A C 1
ATOM 4252 O O . ASN A 1 550 ? 1.726 24.237 10.646 1.00 88.06 550 ASN A O 1
ATOM 4256 N N . GLN A 1 551 ? 1.472 22.251 11.669 1.00 89.75 551 GLN A N 1
ATOM 4257 C CA . GLN A 1 551 ? 0.306 21.835 10.885 1.00 89.75 551 GLN A CA 1
ATOM 4258 C C . GLN A 1 551 ? -0.902 22.741 11.125 1.00 89.75 551 GLN A C 1
ATOM 4260 O O . GLN A 1 551 ? -1.101 23.274 12.222 1.00 89.75 551 GLN A O 1
ATOM 4265 N N . THR A 1 552 ? -1.737 22.869 10.096 1.00 90.88 552 THR A N 1
ATOM 4266 C CA . THR A 1 552 ? -3.033 23.547 10.182 1.00 90.88 552 THR A CA 1
ATOM 4267 C C . THR A 1 552 ? -4.170 22.522 10.150 1.00 90.88 552 THR A C 1
ATOM 4269 O O . THR A 1 552 ? -4.006 21.457 9.551 1.00 90.88 552 THR A O 1
ATOM 4272 N N . PRO A 1 553 ? -5.343 22.830 10.738 1.00 90.56 553 PRO A N 1
ATOM 4273 C CA . PRO A 1 553 ? -6.499 21.934 10.689 1.00 90.56 553 PRO A CA 1
ATOM 4274 C C . PRO A 1 553 ? -6.898 21.539 9.260 1.00 90.56 553 PRO A C 1
ATOM 4276 O O . PRO A 1 553 ? -7.167 20.370 9.000 1.00 90.56 553 PRO A O 1
ATOM 4279 N N . ASP A 1 554 ? -6.879 22.495 8.326 1.00 90.69 554 ASP A N 1
ATOM 4280 C CA . ASP A 1 554 ? -7.261 22.260 6.930 1.00 90.69 554 ASP A CA 1
ATOM 4281 C C . ASP A 1 554 ? -6.252 21.365 6.199 1.00 90.69 554 ASP A C 1
ATOM 4283 O O . ASP A 1 554 ? -6.647 20.454 5.473 1.00 90.69 554 ASP A O 1
ATOM 4287 N N . ALA A 1 555 ? -4.949 21.592 6.412 1.00 88.69 555 ALA A N 1
ATOM 4288 C CA . ALA A 1 555 ? -3.884 20.769 5.837 1.00 88.69 555 ALA A CA 1
ATOM 4289 C C . ALA A 1 555 ? -3.934 19.332 6.364 1.00 88.69 555 ALA A C 1
ATOM 4291 O O . ALA A 1 555 ? -3.746 18.380 5.607 1.00 88.69 555 ALA A O 1
ATOM 4292 N N . PHE A 1 556 ? -4.219 19.180 7.656 1.00 89.44 556 PHE A N 1
ATOM 4293 C CA . PHE A 1 556 ? -4.392 17.887 8.296 1.00 89.44 556 PHE A CA 1
ATOM 4294 C C . PHE A 1 556 ? -5.602 17.162 7.693 1.00 89.44 556 PHE A C 1
ATOM 4296 O O . PHE A 1 556 ? -5.448 16.114 7.070 1.00 89.44 556 PHE A O 1
ATOM 4303 N N . ARG A 1 557 ? -6.788 17.780 7.753 1.00 89.44 557 ARG A N 1
ATOM 4304 C CA . ARG A 1 557 ? -8.042 17.208 7.251 1.00 89.44 557 ARG A CA 1
ATOM 4305 C C . ARG A 1 557 ? -7.980 16.831 5.771 1.00 89.44 557 ARG A C 1
ATOM 4307 O O . ARG A 1 557 ? -8.405 15.739 5.413 1.00 89.44 557 ARG A O 1
ATOM 4314 N N . ALA A 1 558 ? -7.400 17.679 4.921 1.00 89.50 558 ALA A N 1
ATOM 4315 C CA . ALA A 1 558 ? -7.294 17.406 3.488 1.00 89.50 558 ALA A CA 1
ATOM 4316 C C . ALA A 1 558 ? -6.516 16.115 3.171 1.00 89.50 558 ALA A C 1
ATOM 4318 O O . ALA A 1 558 ? -6.854 15.408 2.219 1.00 89.50 558 ALA A O 1
ATOM 4319 N N . VAL A 1 559 ? -5.482 15.795 3.957 1.00 90.62 559 VAL A N 1
ATOM 4320 C CA . VAL A 1 559 ? -4.703 14.559 3.794 1.00 90.62 559 VAL A CA 1
ATOM 4321 C C . VAL A 1 559 ? -5.501 13.343 4.271 1.00 90.62 559 VAL A C 1
ATOM 4323 O O . VAL A 1 559 ? -5.565 12.349 3.544 1.00 90.62 559 VAL A O 1
ATOM 4326 N N . TYR A 1 560 ? -6.178 13.437 5.419 1.00 86.62 560 TYR A N 1
ATOM 4327 C CA . TYR A 1 560 ? -7.035 12.359 5.931 1.00 86.62 560 TYR A CA 1
ATOM 4328 C C . TYR A 1 560 ? -8.206 12.043 5.013 1.00 86.62 560 TYR A C 1
ATOM 4330 O O . TYR A 1 560 ? -8.408 10.878 4.663 1.00 86.62 560 TYR A O 1
ATOM 4338 N N . ASP A 1 561 ? -8.942 13.068 4.580 1.00 88.62 561 ASP A N 1
ATOM 4339 C CA . ASP A 1 561 ? -10.093 12.913 3.692 1.00 88.62 561 ASP A CA 1
ATOM 4340 C C . ASP A 1 561 ? -9.668 12.220 2.387 1.00 88.62 561 ASP A C 1
ATOM 4342 O O . ASP A 1 561 ? -10.388 11.379 1.851 1.00 88.62 561 ASP A O 1
ATOM 4346 N N . SER A 1 562 ? -8.445 12.476 1.910 1.00 88.12 562 SER A N 1
ATOM 4347 C CA . SER A 1 562 ? -7.928 11.818 0.709 1.00 88.12 562 SER A CA 1
ATOM 4348 C C . SER A 1 562 ? -7.712 10.306 0.852 1.00 88.12 562 SER A C 1
ATOM 4350 O O . SER A 1 562 ? -7.640 9.630 -0.169 1.00 88.12 562 SER A O 1
ATOM 4352 N N . LYS A 1 563 ? -7.610 9.760 2.070 1.00 89.38 563 LYS A N 1
ATOM 4353 C CA . LYS A 1 563 ? -7.367 8.331 2.339 1.00 89.38 563 LYS A CA 1
ATOM 4354 C C . LYS A 1 563 ? -8.589 7.661 2.964 1.00 89.38 563 LYS A C 1
ATOM 4356 O O . LYS A 1 563 ? -9.174 6.768 2.358 1.00 89.38 563 LYS A O 1
ATOM 4361 N N . LEU A 1 564 ? -8.979 8.105 4.159 1.00 89.25 564 LEU A N 1
ATOM 4362 C CA . LEU A 1 564 ? -10.031 7.462 4.946 1.00 89.25 564 LEU A CA 1
ATOM 4363 C C . LEU A 1 564 ? -11.403 7.730 4.359 1.00 89.25 564 LEU A C 1
ATOM 4365 O O . LEU A 1 564 ? -12.146 6.783 4.122 1.00 89.25 564 LEU A O 1
ATOM 4369 N N . ARG A 1 565 ? -11.728 8.998 4.076 1.00 91.50 565 ARG A N 1
ATOM 4370 C CA . ARG A 1 565 ? -13.065 9.341 3.579 1.00 91.50 565 ARG A CA 1
ATOM 4371 C C . ARG A 1 565 ? -13.356 8.663 2.240 1.00 91.50 565 ARG A C 1
ATOM 4373 O O . ARG A 1 565 ? -14.481 8.239 2.006 1.00 91.50 565 ARG A O 1
ATOM 4380 N N . VAL A 1 566 ? -12.335 8.502 1.396 1.00 93.25 566 VAL A N 1
ATOM 4381 C CA . VAL A 1 566 ? -12.420 7.721 0.150 1.00 93.25 566 VAL A CA 1
ATOM 4382 C C . VAL A 1 566 ? -12.840 6.275 0.416 1.00 93.25 566 VAL A C 1
ATOM 4384 O O . VAL A 1 566 ? -13.745 5.770 -0.246 1.00 93.25 566 VAL A O 1
ATOM 4387 N N . PHE A 1 567 ? -12.207 5.608 1.383 1.00 94.25 567 PHE A N 1
ATOM 4388 C CA . PHE A 1 567 ? -12.543 4.229 1.733 1.00 94.25 567 PHE A CA 1
ATOM 4389 C C . PHE A 1 567 ? -13.919 4.117 2.402 1.00 94.25 567 PHE A C 1
ATOM 4391 O O . PHE A 1 567 ? -14.688 3.230 2.045 1.00 94.25 567 PHE A O 1
ATOM 4398 N N . GLU A 1 568 ? -14.270 5.048 3.291 1.00 93.25 568 GLU A N 1
ATOM 4399 C CA . GLU A 1 568 ? -15.592 5.109 3.929 1.00 93.25 568 GLU A CA 1
ATOM 4400 C C . GLU A 1 568 ? -16.707 5.223 2.882 1.00 93.25 568 GLU A C 1
ATOM 4402 O O . GLU A 1 568 ? -17.600 4.379 2.849 1.00 93.25 568 GLU A O 1
ATOM 4407 N N . ILE A 1 569 ? -16.606 6.180 1.953 1.00 95.56 569 ILE A N 1
ATOM 4408 C CA . ILE A 1 569 ? -17.574 6.338 0.854 1.00 95.56 569 ILE A CA 1
ATOM 4409 C C . ILE A 1 569 ? -17.637 5.077 -0.007 1.00 95.56 569 ILE A C 1
ATOM 4411 O O . ILE A 1 569 ? -18.715 4.661 -0.429 1.00 95.56 569 ILE A O 1
ATOM 4415 N N . PHE A 1 570 ? -16.494 4.447 -0.276 1.00 95.50 570 PHE A N 1
ATOM 4416 C CA . PHE A 1 570 ? -16.476 3.207 -1.037 1.00 95.50 570 PHE A CA 1
ATOM 4417 C C . PHE A 1 570 ? -17.232 2.084 -0.309 1.00 95.50 570 PHE A C 1
ATOM 4419 O O . PHE A 1 570 ? -18.036 1.403 -0.939 1.00 95.50 570 PHE A O 1
ATOM 4426 N N . THR A 1 571 ? -17.059 1.946 1.008 1.00 94.62 571 THR A N 1
ATOM 4427 C CA . THR A 1 571 ? -17.777 0.954 1.831 1.00 94.62 571 THR A CA 1
ATOM 4428 C C . THR A 1 571 ? -19.264 1.278 2.023 1.00 94.62 571 THR A C 1
ATOM 4430 O O . THR A 1 571 ? -20.070 0.364 2.154 1.00 94.62 571 THR A O 1
ATOM 4433 N N . GLU A 1 572 ? -19.652 2.560 1.979 1.00 95.50 572 GLU A N 1
ATOM 4434 C CA . GLU A 1 572 ? -21.058 2.997 1.983 1.00 95.50 572 GLU A CA 1
ATOM 4435 C C . GLU A 1 572 ? -21.775 2.615 0.672 1.00 95.50 572 GLU A C 1
ATOM 4437 O O . GLU A 1 572 ? -22.975 2.339 0.665 1.00 95.50 572 GLU A O 1
ATOM 4442 N N . LEU A 1 573 ? -21.051 2.614 -0.453 1.00 96.75 573 LEU A N 1
ATOM 4443 C CA . LEU A 1 573 ? -21.615 2.412 -1.792 1.00 96.75 573 LEU A CA 1
ATOM 4444 C C . LEU A 1 573 ? -21.449 0.986 -2.337 1.00 96.75 573 LEU A C 1
ATOM 4446 O O . LEU A 1 573 ? -22.142 0.620 -3.291 1.00 96.75 573 LEU A O 1
ATOM 4450 N N . VAL A 1 574 ? -20.523 0.199 -1.785 1.00 95.69 574 VAL A N 1
ATOM 4451 C CA . VAL A 1 574 ? -20.156 -1.131 -2.282 1.00 95.69 574 VAL A CA 1
ATOM 4452 C C . VAL A 1 574 ? -20.098 -2.133 -1.133 1.00 95.69 574 VAL A C 1
ATOM 4454 O O . VAL A 1 574 ? -19.381 -1.939 -0.157 1.00 95.69 574 VAL A O 1
ATOM 4457 N N . GLU A 1 575 ? -20.799 -3.258 -1.292 1.00 94.19 575 GLU A N 1
ATOM 4458 C CA . GLU A 1 575 ? -20.678 -4.414 -0.397 1.00 94.19 575 GLU A CA 1
ATOM 4459 C C . GLU A 1 575 ? -19.300 -5.070 -0.575 1.00 94.19 575 GLU A C 1
ATOM 4461 O O . GLU A 1 575 ? -19.106 -5.906 -1.462 1.00 94.19 575 GLU A O 1
ATOM 4466 N N . ILE A 1 576 ? -18.335 -4.672 0.260 1.00 93.62 576 ILE A N 1
ATOM 4467 C CA . ILE A 1 576 ? -16.929 -5.087 0.161 1.00 93.62 576 ILE A CA 1
ATOM 4468 C C . ILE A 1 576 ? -16.786 -6.609 0.131 1.00 93.62 576 ILE A C 1
ATOM 4470 O O . ILE A 1 576 ? -16.008 -7.117 -0.667 1.00 93.62 576 ILE A O 1
ATOM 4474 N N . GLN A 1 577 ? -17.592 -7.351 0.897 1.00 90.31 577 GLN A N 1
ATOM 4475 C CA . GLN A 1 577 ? -17.523 -8.817 0.974 1.00 90.31 577 GLN A CA 1
ATOM 4476 C C . GLN A 1 577 ? -17.874 -9.530 -0.345 1.00 90.31 577 GLN A C 1
ATOM 4478 O O . GLN A 1 577 ? -17.645 -10.730 -0.469 1.00 90.31 577 GLN A O 1
ATOM 4483 N N . ARG A 1 578 ? -18.453 -8.825 -1.331 1.00 92.62 578 ARG A N 1
ATOM 4484 C CA . ARG A 1 578 ? -18.743 -9.374 -2.668 1.00 92.62 578 ARG A CA 1
ATOM 4485 C C . ARG A 1 578 ? -17.608 -9.182 -3.671 1.00 92.62 578 ARG A C 1
ATOM 4487 O O . ARG A 1 578 ? -17.708 -9.699 -4.784 1.00 92.62 578 ARG A O 1
ATOM 4494 N N . LEU A 1 579 ? -16.593 -8.398 -3.320 1.00 95.50 579 LEU A N 1
ATOM 4495 C CA . LEU A 1 579 ? -15.412 -8.184 -4.147 1.00 95.50 579 LEU A CA 1
ATOM 4496 C C . LEU A 1 579 ? -14.409 -9.320 -3.933 1.00 95.50 579 LEU A C 1
ATOM 4498 O O . LEU A 1 579 ? -14.330 -9.891 -2.849 1.00 95.50 579 LEU A O 1
ATOM 4502 N N . ASP A 1 580 ? -13.607 -9.602 -4.954 1.00 93.69 580 ASP A N 1
ATOM 4503 C CA . ASP A 1 580 ? -12.469 -10.514 -4.854 1.00 93.69 580 ASP A CA 1
ATOM 4504 C C . ASP A 1 580 ? -11.422 -9.919 -3.891 1.00 93.69 580 ASP A C 1
ATOM 4506 O O . ASP A 1 580 ? -10.880 -10.628 -3.049 1.00 93.69 580 ASP A O 1
ATOM 4510 N N . PHE A 1 581 ? -11.179 -8.602 -3.963 1.00 95.12 581 PHE A N 1
ATOM 4511 C CA . PHE A 1 581 ? -10.272 -7.901 -3.048 1.00 95.12 581 PHE A CA 1
ATOM 4512 C C . PHE A 1 581 ? -10.496 -6.380 -2.996 1.00 95.12 581 PHE A C 1
ATOM 4514 O O . PHE A 1 581 ? -10.975 -5.757 -3.952 1.00 95.12 581 PHE A O 1
ATOM 4521 N N . VAL A 1 582 ? -10.031 -5.752 -1.913 1.00 96.94 582 VAL A N 1
ATOM 4522 C CA . VAL A 1 582 ? -9.790 -4.302 -1.832 1.00 96.94 582 VAL A CA 1
ATOM 4523 C C . VAL A 1 582 ? -8.386 -4.036 -1.300 1.00 96.94 582 VAL A C 1
ATOM 4525 O O . VAL A 1 582 ? -8.031 -4.471 -0.212 1.00 96.94 582 VAL A O 1
ATOM 4528 N N . VAL A 1 583 ? -7.582 -3.295 -2.059 1.00 97.06 583 VAL A N 1
ATOM 4529 C CA . VAL A 1 583 ? -6.184 -3.016 -1.711 1.00 97.06 583 VAL A CA 1
ATOM 4530 C C . VAL A 1 583 ? -5.984 -1.523 -1.503 1.00 97.06 583 VAL A C 1
ATOM 4532 O O . VAL A 1 583 ? -6.202 -0.734 -2.423 1.00 97.06 583 VAL A O 1
ATOM 4535 N N . ALA A 1 584 ? -5.516 -1.114 -0.326 1.00 96.50 584 ALA A N 1
ATOM 4536 C CA . ALA A 1 584 ? -4.990 0.234 -0.124 1.00 96.50 584 ALA A CA 1
ATOM 4537 C C . ALA A 1 584 ? -3.488 0.280 -0.390 1.00 96.50 584 ALA A C 1
ATOM 4539 O O . ALA A 1 584 ? -2.725 -0.525 0.137 1.00 96.50 584 ALA A O 1
ATOM 4540 N N . ILE A 1 585 ? -3.050 1.279 -1.158 1.00 94.38 585 ILE A N 1
ATOM 4541 C CA . ILE A 1 585 ? -1.634 1.644 -1.207 1.00 94.38 585 ILE A CA 1
ATOM 4542 C C . ILE A 1 585 ? -1.363 2.563 -0.016 1.00 94.38 585 ILE A C 1
ATOM 4544 O O . ILE A 1 585 ? -1.671 3.763 -0.044 1.00 94.38 585 ILE A O 1
ATOM 4548 N N . SER A 1 586 ? -0.837 1.967 1.048 1.00 92.50 586 SER A N 1
ATOM 4549 C CA . SER A 1 586 ? -0.404 2.647 2.267 1.00 92.50 586 SER A CA 1
ATOM 4550 C C . SER A 1 586 ? 1.090 2.977 2.182 1.00 92.50 586 SER A C 1
ATOM 4552 O O . SER A 1 586 ? 1.717 2.786 1.140 1.00 92.50 586 SER A O 1
ATOM 4554 N N . SER A 1 587 ? 1.670 3.535 3.241 1.00 88.62 587 SER A N 1
ATOM 4555 C CA . SER A 1 587 ? 3.032 4.074 3.216 1.00 88.62 587 SER A CA 1
ATOM 4556 C C . SER A 1 587 ? 3.865 3.601 4.393 1.00 88.62 587 SER A C 1
ATOM 4558 O O . SER A 1 587 ? 3.422 3.645 5.540 1.00 88.62 587 SER A O 1
ATOM 4560 N N . PHE A 1 588 ? 5.135 3.299 4.121 1.00 83.06 588 PHE A N 1
ATOM 4561 C CA . PHE A 1 588 ? 6.151 3.066 5.149 1.00 83.06 588 PHE A CA 1
ATOM 4562 C C . PHE A 1 588 ? 6.270 4.229 6.151 1.00 83.06 588 PHE A C 1
ATOM 4564 O O . PHE A 1 588 ? 6.693 4.017 7.285 1.00 83.06 588 PHE A O 1
ATOM 4571 N N . SER A 1 589 ? 5.853 5.446 5.772 1.00 79.50 589 SER A N 1
ATOM 4572 C CA . SER A 1 589 ? 5.772 6.614 6.665 1.00 79.50 589 SER A CA 1
ATOM 4573 C C . SER A 1 589 ? 4.944 6.339 7.929 1.00 79.50 589 SER A C 1
ATOM 4575 O O . SER A 1 589 ? 5.308 6.814 9.000 1.00 79.50 589 SER A O 1
ATOM 4577 N N . GLY A 1 590 ? 3.903 5.502 7.839 1.00 79.69 590 GLY A N 1
ATOM 4578 C CA . GLY A 1 590 ? 3.111 5.062 8.993 1.00 79.69 590 GLY A CA 1
ATOM 4579 C C . GLY A 1 590 ? 3.861 4.148 9.968 1.00 79.69 590 GLY A C 1
ATOM 4580 O O . GLY A 1 590 ? 3.511 4.095 11.142 1.00 79.69 590 GLY A O 1
ATOM 4581 N N . LEU A 1 591 ? 4.906 3.454 9.502 1.00 74.69 591 LEU A N 1
ATOM 4582 C CA . LEU A 1 591 ? 5.693 2.520 10.315 1.00 74.69 591 LEU A CA 1
ATOM 4583 C C . LEU A 1 591 ? 6.916 3.180 10.934 1.00 74.69 591 LEU A C 1
ATOM 4585 O O . LEU A 1 591 ? 7.188 3.029 12.121 1.00 74.69 591 LEU A O 1
ATOM 4589 N N . ILE A 1 592 ? 7.685 3.892 10.109 1.00 70.31 592 ILE A N 1
ATOM 4590 C CA . ILE A 1 592 ? 8.975 4.444 10.527 1.00 70.31 592 ILE A CA 1
ATOM 4591 C C . ILE A 1 592 ? 8.891 5.922 10.894 1.00 70.31 592 ILE A C 1
ATOM 4593 O O . ILE A 1 592 ? 9.812 6.425 11.528 1.00 70.31 592 ILE A O 1
ATOM 4597 N N . GLY A 1 593 ? 7.829 6.617 10.484 1.00 72.00 593 GLY A N 1
ATOM 4598 C CA . GLY A 1 593 ? 7.714 8.065 10.576 1.00 72.00 593 GLY A CA 1
ATOM 4599 C C . GLY A 1 593 ? 8.578 8.785 9.542 1.00 72.00 593 GLY A C 1
ATOM 4600 O O . GLY A 1 593 ? 9.753 8.470 9.33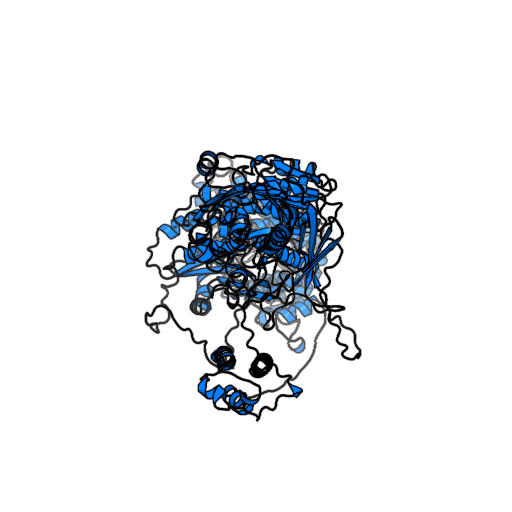6 1.00 72.00 593 GLY A O 1
ATOM 4601 N N . ILE A 1 594 ? 8.027 9.809 8.901 1.00 76.38 594 ILE A N 1
ATOM 4602 C CA . ILE A 1 594 ? 8.798 10.775 8.113 1.00 76.38 594 ILE A CA 1
ATOM 4603 C C . ILE A 1 594 ? 8.500 12.168 8.678 1.00 76.38 594 ILE A C 1
ATOM 4605 O O . ILE A 1 594 ? 7.327 12.543 8.746 1.00 76.38 594 ILE A O 1
ATOM 4609 N N . PRO A 1 595 ? 9.520 12.941 9.102 1.00 78.25 595 PRO A N 1
ATOM 4610 C CA . PRO A 1 595 ? 9.312 14.301 9.583 1.00 78.25 595 PRO A CA 1
ATOM 4611 C C . PRO A 1 595 ? 8.504 15.145 8.597 1.00 78.25 595 PRO A C 1
ATOM 4613 O O . PRO A 1 595 ? 8.788 15.167 7.402 1.00 78.25 595 PRO A O 1
ATOM 4616 N N . GLY A 1 596 ? 7.497 15.846 9.105 1.00 80.94 596 GLY A N 1
ATOM 4617 C CA . GLY A 1 596 ? 6.562 16.645 8.325 1.00 80.94 596 GLY A CA 1
ATOM 4618 C C . GLY A 1 596 ? 5.321 15.889 7.850 1.00 80.94 596 GLY A C 1
ATOM 4619 O O . GLY A 1 596 ? 4.374 16.531 7.406 1.00 80.94 596 GLY A O 1
ATOM 4620 N N . GLN A 1 597 ? 5.281 14.560 7.968 1.00 87.31 597 GLN A N 1
ATOM 4621 C CA . GLN A 1 597 ? 4.193 13.723 7.451 1.00 87.31 597 GLN A CA 1
ATOM 4622 C C . GLN A 1 597 ? 3.273 13.174 8.543 1.00 87.31 597 GLN A C 1
ATOM 4624 O O . GLN A 1 597 ? 2.702 12.102 8.383 1.00 87.31 597 GLN A O 1
ATOM 4629 N N . SER A 1 598 ? 3.104 13.894 9.653 1.00 89.75 598 SER A N 1
ATOM 4630 C CA . SER A 1 598 ? 2.220 13.479 10.756 1.00 89.75 598 SER A CA 1
ATOM 4631 C C . SER A 1 598 ? 0.789 13.215 10.281 1.00 89.75 598 SER A C 1
ATOM 4633 O O . SER A 1 598 ? 0.235 12.158 10.553 1.00 89.75 598 SER A O 1
ATOM 4635 N N . ASN A 1 599 ? 0.227 14.124 9.480 1.00 91.94 599 ASN A N 1
ATOM 4636 C CA . ASN A 1 599 ? -1.088 13.955 8.856 1.00 91.94 599 ASN A CA 1
ATOM 4637 C C . ASN A 1 599 ? -1.169 12.724 7.934 1.00 91.94 599 ASN A C 1
ATOM 4639 O O . ASN A 1 599 ? -2.144 11.980 7.974 1.00 91.94 599 ASN A O 1
ATOM 4643 N N . TYR A 1 600 ? -0.148 12.493 7.110 1.00 92.19 600 TYR A N 1
ATOM 4644 C CA . TYR A 1 600 ? -0.129 11.409 6.133 1.00 92.19 600 TYR A CA 1
ATOM 4645 C C . TYR A 1 600 ? 0.103 10.042 6.779 1.00 92.19 600 TYR A C 1
ATOM 4647 O O . TYR A 1 600 ? -0.592 9.089 6.436 1.00 92.19 600 TYR A O 1
ATOM 4655 N N . ALA A 1 601 ? 1.039 9.947 7.725 1.00 90.12 601 ALA A N 1
ATOM 4656 C CA . ALA A 1 601 ? 1.334 8.730 8.469 1.00 90.12 601 ALA A CA 1
ATOM 4657 C C . ALA A 1 601 ? 0.109 8.270 9.265 1.00 90.12 601 ALA A C 1
ATOM 4659 O O . ALA A 1 601 ? -0.309 7.127 9.106 1.00 90.12 601 ALA A O 1
ATOM 4660 N N . SER A 1 602 ? -0.514 9.171 10.031 1.00 93.19 602 SER A N 1
ATOM 4661 C CA . SER A 1 602 ? -1.729 8.859 10.785 1.00 93.19 602 SER A CA 1
ATOM 4662 C C . SER A 1 602 ? -2.914 8.495 9.889 1.00 93.19 602 SER A C 1
ATOM 4664 O O . SER A 1 602 ? -3.673 7.590 10.219 1.00 93.19 602 SER A O 1
ATOM 4666 N N . ALA A 1 603 ? -3.074 9.149 8.733 1.00 93.38 603 ALA A N 1
ATOM 4667 C CA . ALA A 1 603 ? -4.101 8.772 7.763 1.00 93.38 603 ALA A CA 1
ATOM 4668 C C . ALA A 1 603 ? -3.832 7.394 7.130 1.00 93.38 603 ALA A C 1
ATOM 4670 O O . ALA A 1 603 ? -4.767 6.648 6.861 1.00 93.38 603 ALA A O 1
ATOM 4671 N N . CYS A 1 604 ? -2.570 7.036 6.884 1.00 92.94 604 CYS A N 1
ATOM 4672 C CA . CYS A 1 604 ? -2.214 5.714 6.368 1.00 92.94 604 CYS A CA 1
ATOM 4673 C C . CYS A 1 604 ? -2.513 4.625 7.401 1.00 92.94 604 CYS A C 1
ATOM 4675 O O . CYS A 1 604 ? -3.242 3.691 7.091 1.00 92.94 604 CYS A O 1
ATOM 4677 N N . THR A 1 605 ? -2.036 4.772 8.637 1.00 92.06 605 THR A N 1
ATOM 4678 C CA . THR A 1 605 ? -2.230 3.746 9.670 1.00 92.06 605 THR A CA 1
ATOM 4679 C C . THR A 1 605 ? -3.695 3.613 10.088 1.00 92.06 605 THR A C 1
ATOM 4681 O O . THR A 1 605 ? -4.164 2.498 10.292 1.00 92.06 605 THR A O 1
ATOM 4684 N N . ALA A 1 606 ? -4.461 4.709 10.105 1.00 92.12 606 ALA A N 1
ATOM 4685 C CA . ALA A 1 606 ? -5.907 4.657 10.328 1.00 92.12 606 ALA A CA 1
ATOM 4686 C C . ALA A 1 606 ? -6.675 3.972 9.181 1.00 92.12 606 ALA A C 1
ATOM 4688 O O . ALA A 1 606 ? -7.676 3.299 9.428 1.00 92.12 606 ALA A O 1
ATOM 4689 N N . LEU A 1 607 ? -6.214 4.111 7.931 1.00 93.12 607 LEU A N 1
ATOM 4690 C CA . LEU A 1 607 ? -6.762 3.361 6.797 1.00 93.12 607 LEU A CA 1
ATOM 4691 C C . LEU A 1 607 ? -6.412 1.874 6.909 1.00 93.12 607 LEU A C 1
ATOM 4693 O O . LEU A 1 607 ? -7.281 1.040 6.681 1.00 93.12 607 LEU A O 1
ATOM 4697 N N . ASP A 1 608 ? -5.175 1.552 7.295 1.00 91.44 608 ASP A N 1
ATOM 4698 C CA . ASP A 1 608 ? -4.731 0.173 7.515 1.00 91.44 608 ASP A CA 1
ATOM 4699 C C . ASP A 1 608 ? -5.614 -0.523 8.556 1.00 91.44 608 ASP A C 1
ATOM 4701 O O . ASP A 1 608 ? -6.124 -1.612 8.309 1.00 91.44 608 ASP A O 1
ATOM 4705 N N . GLY A 1 609 ? -5.871 0.140 9.685 1.00 89.25 609 GLY A N 1
ATOM 4706 C CA . GLY A 1 609 ? -6.799 -0.348 10.701 1.00 89.25 609 GLY A CA 1
ATOM 4707 C C . GLY A 1 609 ? -8.233 -0.492 10.191 1.00 89.25 609 GLY A C 1
ATOM 4708 O O . GLY A 1 609 ? -8.884 -1.505 10.441 1.00 89.25 609 GLY A O 1
ATOM 4709 N N . ALA A 1 610 ? -8.729 0.458 9.391 1.00 89.31 610 ALA A N 1
ATOM 4710 C CA . ALA A 1 610 ? -10.059 0.361 8.789 1.00 89.31 610 ALA A CA 1
ATOM 4711 C C . ALA A 1 610 ? -10.204 -0.835 7.826 1.00 89.31 610 ALA A C 1
ATOM 4713 O O . ALA A 1 610 ? -11.296 -1.405 7.744 1.00 89.31 610 ALA A O 1
ATOM 4714 N N . MET A 1 611 ? -9.128 -1.237 7.136 1.00 88.00 611 MET A N 1
ATOM 4715 C CA . MET A 1 611 ? -9.122 -2.416 6.259 1.00 88.00 611 MET A CA 1
ATOM 4716 C C . MET A 1 611 ? -9.325 -3.724 7.032 1.00 88.00 611 MET A C 1
ATOM 4718 O O . MET A 1 611 ? -9.987 -4.616 6.510 1.00 88.00 611 MET A O 1
ATOM 4722 N N . SER A 1 612 ? -8.862 -3.814 8.288 1.00 85.38 612 SER A N 1
ATOM 4723 C CA . SER A 1 612 ? -8.969 -5.032 9.122 1.00 85.38 612 SER A CA 1
ATOM 4724 C C . SER A 1 612 ? -10.404 -5.529 9.334 1.00 85.38 612 SER A C 1
ATOM 4726 O O . SER A 1 612 ? -10.628 -6.697 9.641 1.00 85.38 612 SER A O 1
ATOM 4728 N N . ARG A 1 613 ? -11.392 -4.650 9.128 1.00 86.12 613 ARG A N 1
ATOM 4729 C CA . ARG A 1 613 ? -12.826 -4.955 9.236 1.00 86.12 613 ARG A CA 1
ATOM 4730 C C . ARG A 1 613 ? -13.323 -5.904 8.145 1.00 86.12 613 ARG A C 1
ATOM 4732 O O . ARG A 1 613 ? -14.433 -6.421 8.260 1.00 86.12 613 ARG A O 1
ATOM 4739 N N . TYR A 1 614 ? -12.547 -6.099 7.079 1.00 88.38 614 TYR A N 1
ATOM 4740 C CA . TYR A 1 614 ? -12.944 -6.889 5.921 1.00 88.38 614 TYR A CA 1
ATOM 4741 C C . TYR A 1 614 ? -11.887 -7.958 5.616 1.00 88.38 614 TYR A C 1
ATOM 4743 O O . TYR A 1 614 ? -10.735 -7.619 5.360 1.00 88.38 614 TYR A O 1
ATOM 4751 N N . PRO A 1 615 ? -12.256 -9.251 5.576 1.00 86.00 615 PRO A N 1
ATOM 4752 C CA . PRO A 1 615 ? -11.294 -10.339 5.383 1.00 86.00 615 PRO A CA 1
ATOM 4753 C C . PRO A 1 615 ? -10.663 -10.361 3.985 1.00 86.00 615 PRO A C 1
ATOM 4755 O O . PRO A 1 615 ? -9.608 -10.956 3.797 1.00 86.00 615 PRO A O 1
ATOM 4758 N N . ASN A 1 616 ? -11.305 -9.720 3.006 1.00 88.75 616 ASN A N 1
ATOM 4759 C CA . ASN A 1 616 ? -10.834 -9.578 1.631 1.00 88.75 616 ASN A CA 1
ATOM 4760 C C . ASN A 1 616 ? -10.226 -8.189 1.356 1.00 88.75 616 ASN A C 1
ATOM 4762 O O . ASN A 1 616 ? -10.122 -7.780 0.198 1.00 88.75 616 ASN A O 1
ATOM 4766 N N . ALA A 1 617 ? -9.855 -7.436 2.395 1.00 93.38 617 ALA A N 1
ATOM 4767 C CA . ALA A 1 617 ? -9.207 -6.143 2.242 1.00 93.38 617 ALA A CA 1
ATOM 4768 C C . ALA A 1 617 ? -7.883 -6.077 3.003 1.00 93.38 617 ALA A C 1
ATOM 4770 O O . ALA A 1 617 ? -7.775 -6.563 4.124 1.00 93.38 617 ALA A O 1
ATOM 4771 N N . PHE A 1 618 ? -6.876 -5.446 2.400 1.00 93.00 618 PHE A N 1
ATOM 4772 C CA . PHE A 1 618 ? -5.583 -5.248 3.048 1.00 93.00 618 PHE A CA 1
ATOM 4773 C C . PHE A 1 618 ? -4.882 -3.977 2.565 1.00 93.00 618 PHE A C 1
ATOM 4775 O O . PHE A 1 618 ? -5.150 -3.443 1.484 1.00 93.00 618 PHE A O 1
ATOM 4782 N N . SER A 1 619 ? -3.928 -3.514 3.364 1.00 94.44 619 SER A N 1
ATOM 4783 C CA . SER A 1 619 ? -3.009 -2.443 3.000 1.00 94.44 619 SER A CA 1
ATOM 4784 C C . SER A 1 619 ? -1.664 -3.001 2.554 1.00 94.44 619 SER A C 1
ATOM 4786 O O . SER A 1 619 ? -0.982 -3.696 3.309 1.00 94.44 619 SER A O 1
ATOM 4788 N N . LEU A 1 620 ? -1.244 -2.647 1.341 1.00 93.25 620 LEU A N 1
ATOM 4789 C CA . LEU A 1 620 ? 0.128 -2.828 0.878 1.00 93.25 620 LEU A CA 1
ATOM 4790 C C . LEU A 1 620 ? 0.961 -1.641 1.373 1.00 93.25 620 LEU A C 1
ATOM 4792 O O . LEU A 1 620 ? 0.765 -0.511 0.916 1.00 93.25 620 LEU A O 1
ATOM 4796 N N . ILE A 1 621 ? 1.873 -1.881 2.318 1.00 90.38 621 ILE A N 1
ATOM 4797 C CA . ILE A 1 621 ? 2.720 -0.832 2.892 1.00 90.38 621 ILE A CA 1
ATOM 4798 C C . ILE A 1 621 ? 3.850 -0.520 1.909 1.00 90.38 621 ILE A C 1
ATOM 4800 O O . ILE A 1 621 ? 4.898 -1.165 1.911 1.00 90.38 621 ILE A O 1
ATOM 4804 N N . ALA A 1 622 ? 3.634 0.467 1.040 1.00 88.56 622 ALA A N 1
ATOM 4805 C CA . ALA A 1 622 ? 4.594 0.787 -0.003 1.00 88.56 622 ALA A CA 1
ATOM 4806 C C . ALA A 1 622 ? 5.846 1.480 0.582 1.00 88.56 622 ALA A C 1
ATOM 4808 O O . ALA A 1 622 ? 5.716 2.453 1.340 1.00 88.56 622 ALA A O 1
ATOM 4809 N N . PRO A 1 623 ? 7.061 1.025 0.220 1.00 82.75 623 PRO A N 1
ATOM 4810 C CA . PRO A 1 623 ? 8.290 1.782 0.430 1.00 82.75 623 PRO A CA 1
ATOM 4811 C C . PRO A 1 623 ? 8.362 2.972 -0.543 1.00 82.75 623 PRO A C 1
ATOM 4813 O O . PRO A 1 623 ? 7.432 3.249 -1.305 1.00 82.75 623 PRO A O 1
ATOM 4816 N N . GLY A 1 624 ? 9.473 3.705 -0.532 1.00 80.56 624 GLY A N 1
ATOM 4817 C CA . GLY A 1 624 ? 9.698 4.763 -1.509 1.00 80.56 624 GLY A CA 1
ATOM 4818 C C . GLY A 1 624 ? 9.817 4.211 -2.934 1.00 80.56 624 GLY A C 1
ATOM 4819 O O . GLY A 1 624 ? 10.741 3.459 -3.225 1.00 80.56 624 GLY A O 1
ATOM 4820 N N . ILE A 1 625 ? 8.914 4.608 -3.832 1.00 83.12 625 ILE A N 1
ATOM 4821 C CA . ILE A 1 625 ? 8.928 4.151 -5.230 1.00 83.12 625 ILE A CA 1
ATOM 4822 C C . ILE A 1 625 ? 9.800 5.072 -6.082 1.00 83.12 625 ILE A C 1
ATOM 4824 O O . ILE A 1 625 ? 9.486 6.252 -6.239 1.00 83.12 625 ILE A O 1
ATOM 4828 N N . LEU A 1 626 ? 10.905 4.540 -6.605 1.00 77.62 626 LEU A N 1
ATOM 4829 C CA . LEU A 1 626 ? 11.956 5.333 -7.255 1.00 77.62 626 LEU A CA 1
ATOM 4830 C C . LEU A 1 626 ? 11.583 5.804 -8.667 1.00 77.62 626 LEU A C 1
ATOM 4832 O O . LEU A 1 626 ? 11.966 6.894 -9.081 1.00 77.62 626 LEU A O 1
ATOM 4836 N N . ASP A 1 627 ? 10.846 4.979 -9.404 1.00 74.50 627 ASP A N 1
ATOM 4837 C CA . ASP A 1 627 ? 10.602 5.093 -10.846 1.00 74.50 627 ASP A CA 1
ATOM 4838 C C . ASP A 1 627 ? 9.143 5.395 -11.213 1.00 74.50 627 ASP A C 1
ATOM 4840 O O . ASP A 1 627 ? 8.784 5.437 -12.391 1.00 74.50 627 ASP A O 1
ATOM 4844 N N . ALA A 1 628 ? 8.299 5.638 -10.209 1.00 78.31 628 ALA A N 1
ATOM 4845 C CA . ALA A 1 628 ? 6.930 6.080 -10.405 1.00 78.31 628 ALA A CA 1
ATOM 4846 C C . ALA A 1 628 ? 6.427 6.924 -9.228 1.00 78.31 628 ALA A C 1
ATOM 4848 O O . ALA A 1 628 ? 6.614 6.599 -8.057 1.00 78.31 628 ALA A O 1
ATOM 4849 N N . GLY A 1 629 ? 5.668 7.978 -9.528 1.00 75.94 629 GLY A N 1
ATOM 4850 C CA . GLY A 1 629 ? 4.886 8.684 -8.511 1.00 75.94 629 GLY A CA 1
ATOM 4851 C C . GLY A 1 629 ? 5.621 9.864 -7.876 1.00 75.94 629 GLY A C 1
ATOM 4852 O O . GLY A 1 629 ? 6.038 10.773 -8.583 1.00 75.94 629 GLY A O 1
ATOM 4853 N N . TYR A 1 630 ? 5.642 9.954 -6.541 1.00 74.19 630 TYR A N 1
ATOM 4854 C CA . TYR A 1 630 ? 6.091 11.171 -5.847 1.00 74.19 630 TYR A CA 1
ATOM 4855 C C . TYR A 1 630 ? 7.610 11.363 -5.877 1.00 74.19 630 TYR A C 1
ATOM 4857 O O . TYR A 1 630 ? 8.053 12.421 -6.317 1.00 74.19 630 TYR A O 1
ATOM 4865 N N . LEU A 1 631 ? 8.392 10.354 -5.473 1.00 70.44 631 LEU A N 1
ATOM 4866 C CA . LEU A 1 631 ? 9.856 10.475 -5.396 1.00 70.44 631 LEU A CA 1
ATOM 4867 C C . LEU A 1 631 ? 10.490 10.708 -6.769 1.00 70.44 631 LEU A C 1
ATOM 4869 O O . LEU A 1 631 ? 11.375 11.553 -6.890 1.00 70.44 631 LEU A O 1
ATOM 4873 N N . GLU A 1 632 ? 9.963 10.051 -7.806 1.00 71.88 632 GLU A N 1
ATOM 4874 C CA . GLU A 1 632 ? 10.347 10.283 -9.204 1.00 71.88 632 GLU A CA 1
ATOM 4875 C C . GLU A 1 632 ? 10.229 11.771 -9.604 1.00 71.88 632 GLU A C 1
ATOM 4877 O O . GLU A 1 632 ? 11.028 12.284 -10.385 1.00 71.88 632 GLU A O 1
ATOM 4882 N N . ARG A 1 633 ? 9.240 12.497 -9.058 1.00 64.81 633 ARG A N 1
ATOM 4883 C CA . ARG A 1 633 ? 9.003 13.917 -9.370 1.00 64.81 633 ARG A CA 1
ATOM 4884 C C . ARG A 1 633 ? 9.816 14.885 -8.517 1.00 64.81 633 ARG A C 1
ATOM 4886 O O . ARG A 1 633 ? 10.019 16.018 -8.952 1.00 64.81 633 ARG A O 1
ATOM 4893 N N . THR A 1 634 ? 10.212 14.495 -7.305 1.00 59.09 634 THR A N 1
ATOM 4894 C CA . THR A 1 634 ? 10.858 15.401 -6.338 1.00 59.09 634 THR A CA 1
ATOM 4895 C C . THR A 1 634 ? 12.378 15.284 -6.281 1.00 59.09 634 THR A C 1
ATOM 4897 O O . THR A 1 634 ? 13.012 16.171 -5.716 1.00 59.09 634 THR A O 1
ATOM 4900 N N . GLY A 1 635 ? 12.971 14.247 -6.882 1.00 52.00 635 GLY A N 1
ATOM 4901 C CA . GLY A 1 635 ? 14.415 14.008 -6.823 1.00 52.00 635 GLY A CA 1
ATOM 4902 C C . GLY A 1 635 ? 14.843 13.346 -5.507 1.00 52.00 635 GLY A C 1
ATOM 4903 O O . GLY A 1 635 ? 14.237 13.538 -4.454 1.00 52.00 635 GLY A O 1
ATOM 4904 N N . SER A 1 636 ? 15.883 12.520 -5.582 1.00 51.31 636 SER A N 1
ATOM 4905 C CA . SER A 1 636 ? 16.197 11.383 -4.703 1.00 51.31 636 SER A CA 1
ATOM 4906 C C . SER A 1 636 ? 16.584 11.663 -3.244 1.00 51.31 636 SER A C 1
ATOM 4908 O O . SER A 1 636 ? 16.933 10.717 -2.548 1.00 51.31 636 SER A O 1
ATOM 4910 N N . VAL A 1 637 ? 16.515 12.896 -2.727 1.00 48.56 637 VAL A N 1
ATOM 4911 C CA . VAL A 1 637 ? 17.085 13.226 -1.397 1.00 48.56 637 VAL A CA 1
ATOM 4912 C C . VAL A 1 637 ? 16.482 12.382 -0.266 1.00 48.56 637 VAL A C 1
ATOM 4914 O O . VAL A 1 637 ? 17.169 12.078 0.697 1.00 48.56 637 VAL A O 1
ATOM 4917 N N . LEU A 1 638 ? 15.218 11.961 -0.382 1.00 53.41 638 LEU A N 1
ATOM 4918 C CA . LEU A 1 638 ? 14.574 11.063 0.587 1.00 53.41 638 LEU A CA 1
ATOM 4919 C C . LEU A 1 638 ? 14.931 9.582 0.386 1.00 53.41 638 LEU A C 1
ATOM 4921 O O . LEU A 1 638 ? 14.866 8.825 1.351 1.00 53.41 638 LEU A O 1
ATOM 4925 N N . ALA A 1 639 ? 15.298 9.170 -0.833 1.00 59.41 639 ALA A N 1
ATOM 4926 C CA . ALA A 1 639 ? 15.554 7.774 -1.195 1.00 59.41 639 ALA A CA 1
ATOM 4927 C C . ALA A 1 639 ? 16.734 7.166 -0.422 1.00 59.41 639 ALA A C 1
ATOM 4929 O O . ALA A 1 639 ? 16.720 5.974 -0.137 1.00 59.41 639 ALA A O 1
ATOM 4930 N N . ASP A 1 640 ? 17.697 7.993 -0.009 1.00 56.91 640 ASP A N 1
ATOM 4931 C CA . ASP A 1 640 ? 18.839 7.558 0.804 1.00 56.91 640 ASP A CA 1
ATOM 4932 C C . ASP A 1 640 ? 18.460 7.284 2.274 1.00 56.91 640 ASP A C 1
ATOM 4934 O O . ASP A 1 640 ? 19.200 6.624 3.004 1.00 56.91 640 ASP A O 1
ATOM 4938 N N . TYR A 1 641 ? 17.301 7.775 2.734 1.00 54.69 641 TYR A N 1
ATOM 4939 C CA . TYR A 1 641 ? 16.893 7.727 4.144 1.00 54.69 641 TYR A CA 1
ATOM 4940 C C . TYR A 1 641 ? 15.707 6.799 4.425 1.00 54.69 641 TYR A C 1
ATOM 4942 O O . TYR A 1 641 ? 15.372 6.571 5.592 1.00 54.69 641 TYR A O 1
ATOM 4950 N N . ILE A 1 642 ? 15.078 6.217 3.403 1.00 64.12 642 ILE A N 1
ATOM 4951 C CA . ILE A 1 642 ? 13.933 5.302 3.541 1.00 64.12 642 ILE A CA 1
ATOM 4952 C C . ILE A 1 642 ? 14.157 4.029 2.715 1.00 64.12 642 ILE A C 1
ATOM 4954 O O . ILE A 1 642 ? 14.927 4.061 1.762 1.00 64.12 642 ILE A O 1
ATOM 4958 N N . PRO A 1 643 ? 13.525 2.895 3.061 1.00 70.94 643 PRO A N 1
ATOM 4959 C CA . PRO A 1 643 ? 13.486 1.747 2.160 1.00 70.94 643 PRO A CA 1
ATOM 4960 C C . PRO A 1 643 ? 12.871 2.157 0.820 1.00 70.94 643 PRO A C 1
ATOM 4962 O O . PRO A 1 643 ? 11.891 2.910 0.799 1.00 70.94 643 PRO A O 1
ATOM 4965 N N . THR A 1 644 ? 13.437 1.678 -0.285 1.00 74.81 644 THR A N 1
ATOM 4966 C CA . THR A 1 644 ? 12.971 2.012 -1.634 1.00 74.81 644 THR A CA 1
ATOM 4967 C C . THR A 1 644 ? 12.896 0.784 -2.530 1.00 74.81 644 THR A C 1
ATOM 4969 O O . THR A 1 644 ? 13.574 -0.210 -2.288 1.00 74.81 644 THR A O 1
ATOM 4972 N N . CYS A 1 645 ? 12.049 0.839 -3.556 1.00 77.62 645 CYS A N 1
ATOM 4973 C CA . CYS A 1 645 ? 11.991 -0.169 -4.611 1.00 77.62 645 CYS A CA 1
ATOM 4974 C C . CYS A 1 645 ? 11.495 0.436 -5.938 1.00 77.62 645 CYS A C 1
ATOM 4976 O O . CYS A 1 645 ? 11.125 1.614 -6.001 1.00 77.62 645 CYS A O 1
ATOM 4978 N N . SER A 1 646 ? 11.502 -0.361 -7.009 1.00 78.94 646 SER A N 1
ATOM 4979 C CA . SER A 1 646 ? 10.794 -0.027 -8.251 1.00 78.94 646 SER A CA 1
ATOM 4980 C C . SER A 1 646 ? 9.296 -0.320 -8.140 1.00 78.94 646 SER A C 1
ATOM 4982 O O . SER A 1 646 ? 8.865 -1.156 -7.344 1.00 78.94 646 SER A O 1
ATOM 4984 N N . ALA A 1 647 ? 8.493 0.316 -8.990 1.00 83.94 647 ALA A N 1
ATOM 4985 C CA . ALA A 1 647 ? 7.071 0.015 -9.124 1.00 83.94 647 ALA A CA 1
ATOM 4986 C C . ALA A 1 647 ? 6.840 -1.460 -9.492 1.00 83.94 647 ALA A C 1
ATOM 4988 O O . ALA A 1 647 ? 5.962 -2.111 -8.940 1.00 83.94 647 ALA A O 1
ATOM 4989 N N . GLU A 1 648 ? 7.691 -2.030 -10.344 1.00 80.00 648 GLU A N 1
ATOM 4990 C CA . GLU A 1 648 ? 7.633 -3.453 -10.680 1.00 80.00 648 GLU A CA 1
ATOM 4991 C C . GLU A 1 648 ? 7.861 -4.362 -9.469 1.00 80.00 648 GLU A C 1
ATOM 4993 O O . GLU A 1 648 ? 7.106 -5.313 -9.277 1.00 80.00 648 GLU A O 1
ATOM 4998 N N . ALA A 1 649 ? 8.857 -4.058 -8.630 1.00 80.00 649 ALA A N 1
ATOM 4999 C CA . ALA A 1 649 ? 9.079 -4.802 -7.395 1.00 80.00 649 ALA A CA 1
ATOM 5000 C C . ALA A 1 649 ? 7.847 -4.724 -6.485 1.00 80.00 649 ALA A C 1
ATOM 5002 O O . ALA A 1 649 ? 7.419 -5.734 -5.929 1.00 80.00 649 ALA A O 1
ATOM 5003 N N . LEU A 1 650 ? 7.223 -3.543 -6.392 1.00 86.12 650 LEU A N 1
ATOM 5004 C CA . LEU A 1 650 ? 5.975 -3.366 -5.653 1.00 86.12 650 LEU A CA 1
ATOM 5005 C C . LEU A 1 650 ? 4.856 -4.286 -6.164 1.00 86.12 650 LEU A C 1
ATOM 5007 O O . LEU A 1 650 ? 4.100 -4.819 -5.353 1.00 86.12 650 LEU A O 1
ATOM 5011 N N . TRP A 1 651 ? 4.753 -4.511 -7.474 1.00 88.88 651 TRP A N 1
ATOM 5012 C CA . TRP A 1 651 ? 3.717 -5.383 -8.036 1.00 88.88 651 TRP A CA 1
ATOM 5013 C C . TRP A 1 651 ? 4.002 -6.870 -7.866 1.00 88.88 651 TRP A C 1
ATOM 5015 O O . TRP A 1 651 ? 3.059 -7.640 -7.713 1.00 88.88 651 TRP A O 1
ATOM 5025 N N . VAL A 1 652 ? 5.271 -7.273 -7.788 1.00 83.62 652 VAL A N 1
ATOM 5026 C CA . VAL A 1 652 ? 5.631 -8.631 -7.347 1.00 83.62 652 VAL A CA 1
ATOM 5027 C C . VAL A 1 652 ? 5.165 -8.862 -5.906 1.00 83.62 652 VAL A C 1
ATOM 5029 O O . VAL A 1 652 ? 4.562 -9.891 -5.604 1.00 83.62 652 VAL A O 1
ATOM 5032 N N . PHE A 1 653 ? 5.362 -7.880 -5.022 1.00 85.56 653 PHE A N 1
ATOM 5033 C CA . PHE A 1 653 ? 4.846 -7.948 -3.652 1.00 85.56 653 PHE A CA 1
ATOM 5034 C C . PHE A 1 653 ? 3.316 -7.936 -3.594 1.00 85.56 653 PHE A C 1
ATOM 5036 O O . PHE A 1 653 ? 2.730 -8.639 -2.776 1.00 85.56 653 PHE A O 1
ATOM 5043 N N . LEU A 1 654 ? 2.657 -7.177 -4.474 1.00 90.69 654 LEU A N 1
ATOM 5044 C CA . LEU A 1 654 ? 1.202 -7.206 -4.606 1.00 90.69 654 LEU A CA 1
ATOM 5045 C C . LEU A 1 654 ? 0.700 -8.588 -5.043 1.00 90.69 654 LEU A C 1
ATOM 5047 O O . LEU A 1 654 ? -0.310 -9.054 -4.523 1.00 90.69 654 LEU A O 1
ATOM 5051 N N . GLU A 1 655 ? 1.384 -9.239 -5.983 1.00 88.06 655 GLU A N 1
ATOM 5052 C CA . GLU A 1 655 ? 1.028 -10.583 -6.436 1.00 88.06 655 GLU A CA 1
ATOM 5053 C C . GLU A 1 655 ? 1.097 -11.600 -5.291 1.00 88.06 655 GLU A C 1
ATOM 5055 O O . GLU A 1 655 ? 0.161 -12.381 -5.110 1.00 88.06 655 GLU A O 1
ATOM 5060 N N . ASP A 1 656 ? 2.168 -11.567 -4.489 1.00 83.56 656 ASP A N 1
ATOM 5061 C CA . ASP A 1 656 ? 2.280 -12.410 -3.291 1.00 83.56 656 ASP A CA 1
ATOM 5062 C C . ASP A 1 656 ? 1.170 -12.105 -2.282 1.00 83.56 656 ASP A C 1
ATOM 5064 O O . ASP A 1 656 ? 0.528 -13.021 -1.769 1.00 83.56 656 ASP A O 1
ATOM 5068 N N . ALA A 1 657 ? 0.890 -10.821 -2.045 1.00 86.25 657 ALA A N 1
ATOM 5069 C CA . ALA A 1 657 ? -0.152 -10.392 -1.122 1.00 86.25 657 ALA A CA 1
ATOM 5070 C C . ALA A 1 657 ? -1.543 -10.895 -1.543 1.00 86.25 657 ALA A C 1
ATOM 5072 O O . ALA A 1 657 ? -2.289 -11.403 -0.709 1.00 86.25 657 ALA A O 1
ATOM 5073 N N . LEU A 1 658 ? -1.878 -10.812 -2.834 1.00 88.69 658 LEU A N 1
ATOM 5074 C CA . LEU A 1 658 ? -3.142 -11.327 -3.367 1.00 88.69 658 LEU A CA 1
ATOM 5075 C C . LEU A 1 658 ? -3.238 -12.851 -3.223 1.00 88.69 658 LEU A C 1
ATOM 5077 O O . LEU A 1 658 ? -4.272 -13.352 -2.799 1.00 88.69 658 LEU A O 1
ATOM 5081 N N . ARG A 1 659 ? -2.151 -13.588 -3.482 1.00 84.75 659 ARG A N 1
ATOM 5082 C CA . ARG A 1 659 ? -2.118 -15.043 -3.251 1.00 84.75 659 ARG A CA 1
ATOM 5083 C C . ARG A 1 659 ? -2.262 -15.400 -1.772 1.00 84.75 659 ARG A C 1
ATOM 5085 O O . ARG A 1 659 ? -2.944 -16.364 -1.451 1.00 84.75 659 ARG A O 1
ATOM 5092 N N . LYS A 1 660 ? -1.649 -14.629 -0.865 1.00 78.56 660 LYS A N 1
ATOM 5093 C CA . LYS A 1 660 ? -1.820 -14.814 0.587 1.00 78.56 660 LYS A CA 1
ATOM 5094 C C . LYS A 1 660 ? -3.273 -14.611 0.997 1.00 78.56 660 LYS A C 1
ATOM 5096 O O . LYS A 1 660 ? -3.759 -15.329 1.863 1.00 78.56 660 LYS A O 1
ATOM 5101 N N . LEU A 1 661 ? -3.946 -13.636 0.391 1.00 83.38 661 LEU A N 1
ATOM 5102 C CA . LEU A 1 661 ? -5.322 -13.294 0.734 1.00 83.38 661 LEU A CA 1
ATOM 5103 C C . LEU A 1 661 ? -6.268 -14.470 0.457 1.00 83.38 661 LEU A C 1
ATOM 5105 O O . LEU A 1 661 ? -7.177 -14.713 1.245 1.00 83.38 661 LEU A O 1
ATOM 5109 N N . ASP A 1 662 ? -5.994 -15.241 -0.601 1.00 78.62 662 ASP A N 1
ATOM 5110 C CA . ASP A 1 662 ? -6.715 -16.481 -0.914 1.00 78.62 662 ASP A CA 1
ATOM 5111 C C . ASP A 1 662 ? -6.492 -17.589 0.139 1.00 78.62 662 ASP A C 1
ATOM 5113 O O . ASP A 1 662 ? -7.329 -18.481 0.287 1.00 78.62 662 ASP A O 1
ATOM 5117 N N . GLU A 1 663 ? -5.368 -17.562 0.864 1.00 79.69 663 GLU A N 1
ATOM 5118 C CA . GLU A 1 663 ? -5.026 -18.547 1.900 1.00 79.69 663 GLU A CA 1
ATOM 5119 C C . GLU A 1 663 ? -5.591 -18.169 3.277 1.00 79.69 663 GLU A C 1
ATOM 5121 O O . GLU A 1 663 ? -6.127 -19.021 3.988 1.00 79.69 663 GLU A O 1
ATOM 5126 N N . SER A 1 664 ? -5.438 -16.906 3.678 1.00 75.81 664 SER A N 1
ATOM 5127 C CA . SER A 1 664 ? -5.825 -16.410 5.001 1.00 75.81 664 SER A CA 1
ATOM 5128 C C . SER A 1 664 ? -5.995 -14.889 4.996 1.00 75.81 664 SER A C 1
ATOM 5130 O O . SER A 1 664 ? -5.181 -14.204 4.370 1.00 75.81 664 SER A O 1
ATOM 5132 N N . PRO A 1 665 ? -6.964 -14.336 5.748 1.00 77.50 665 PRO A N 1
ATOM 5133 C CA . PRO A 1 665 ? -7.102 -12.893 5.889 1.00 77.50 665 PRO A CA 1
ATOM 5134 C C . PRO A 1 665 ? -5.902 -12.306 6.641 1.00 77.50 665 PRO A C 1
ATOM 5136 O O . PRO A 1 665 ? -5.412 -12.884 7.611 1.00 77.50 665 PRO A O 1
ATOM 5139 N N . PHE A 1 666 ? -5.444 -11.137 6.205 1.00 82.31 666 PHE A N 1
ATOM 5140 C CA . PHE A 1 666 ? -4.415 -10.344 6.875 1.00 82.31 666 PHE A CA 1
ATOM 5141 C C . PHE A 1 666 ? -4.676 -8.863 6.595 1.00 82.31 666 PHE A C 1
ATOM 5143 O O . PHE A 1 666 ? -5.273 -8.512 5.581 1.00 82.31 666 PHE A O 1
ATOM 5150 N N . THR A 1 667 ? -4.216 -7.976 7.479 1.00 79.88 667 THR A N 1
ATOM 5151 C CA . THR A 1 667 ? -4.538 -6.539 7.360 1.00 79.88 667 THR A CA 1
ATOM 5152 C C . THR A 1 667 ? -3.445 -5.744 6.649 1.00 79.88 667 THR A C 1
ATOM 5154 O O . THR A 1 667 ? -3.729 -4.819 5.889 1.00 79.88 667 THR A O 1
ATOM 5157 N N . ARG A 1 668 ? -2.173 -6.069 6.904 1.00 86.19 668 ARG A N 1
ATOM 5158 C CA . ARG A 1 668 ? -1.020 -5.298 6.422 1.00 86.19 668 ARG A CA 1
ATOM 5159 C C . ARG A 1 668 ? -0.006 -6.221 5.765 1.00 86.19 668 ARG A C 1
ATOM 5161 O O . ARG A 1 668 ? 0.461 -7.166 6.392 1.00 86.19 668 ARG A O 1
ATOM 5168 N N . TYR A 1 669 ? 0.362 -5.907 4.528 1.00 86.81 669 TYR A N 1
ATOM 5169 C CA . TYR A 1 669 ? 1.480 -6.534 3.835 1.00 86.81 669 TYR A CA 1
ATOM 5170 C C . TYR A 1 669 ? 2.682 -5.595 3.865 1.00 86.81 669 TYR A C 1
ATOM 5172 O O . TYR A 1 669 ? 2.638 -4.522 3.256 1.00 86.81 669 TYR A O 1
ATOM 5180 N N . ILE A 1 670 ? 3.755 -5.994 4.549 1.00 84.31 670 ILE A N 1
ATOM 5181 C CA . ILE A 1 670 ? 5.004 -5.232 4.599 1.00 84.31 670 ILE A CA 1
ATOM 5182 C C . ILE A 1 670 ? 6.039 -5.953 3.732 1.00 84.31 670 ILE A C 1
ATOM 5184 O O . ILE A 1 670 ? 6.473 -7.054 4.095 1.00 84.31 670 ILE A O 1
ATOM 5188 N N . PRO A 1 671 ? 6.439 -5.354 2.595 1.00 78.31 671 PRO A N 1
ATOM 5189 C CA . PRO A 1 671 ? 7.494 -5.901 1.759 1.00 78.31 671 PRO A CA 1
ATOM 5190 C C . PRO A 1 671 ? 8.814 -6.013 2.518 1.00 78.31 671 PRO A C 1
ATOM 5192 O O . PRO A 1 671 ? 9.215 -5.079 3.219 1.00 78.31 671 PRO A O 1
ATOM 5195 N N . ASP A 1 672 ? 9.514 -7.127 2.325 1.00 71.19 672 ASP A N 1
ATOM 5196 C CA . ASP A 1 672 ? 10.923 -7.233 2.686 1.00 71.19 672 ASP A CA 1
ATOM 5197 C C . ASP A 1 672 ? 11.760 -6.507 1.621 1.00 71.19 672 ASP A C 1
ATOM 5199 O O . ASP A 1 672 ? 12.084 -7.047 0.564 1.00 71.19 672 ASP A O 1
ATOM 5203 N N . VAL A 1 673 ? 12.038 -5.230 1.874 1.00 64.94 673 VAL A N 1
ATOM 5204 C CA . VAL A 1 673 ? 12.910 -4.406 1.034 1.00 64.94 673 VAL A CA 1
ATOM 5205 C C . VAL A 1 673 ? 14.207 -4.114 1.780 1.00 64.94 673 VAL A C 1
ATOM 5207 O O . VAL A 1 673 ? 14.251 -3.281 2.688 1.00 64.94 673 VAL A O 1
ATOM 5210 N N . SER A 1 674 ? 15.276 -4.812 1.384 1.00 52.84 674 SER A N 1
ATOM 5211 C CA . SER A 1 674 ? 16.633 -4.567 1.884 1.00 52.84 674 SER A CA 1
ATOM 5212 C C . SER A 1 674 ? 17.112 -3.152 1.530 1.00 52.84 674 SER A C 1
ATOM 5214 O O . SER A 1 674 ? 16.760 -2.603 0.484 1.00 52.84 674 SER A O 1
ATOM 5216 N N . ARG A 1 675 ? 17.943 -2.546 2.391 1.00 46.97 675 ARG A N 1
ATOM 5217 C CA . ARG A 1 675 ? 18.589 -1.254 2.084 1.00 46.97 675 ARG A CA 1
ATOM 5218 C C . ARG A 1 675 ? 19.795 -1.385 1.155 1.00 46.97 675 ARG A C 1
ATOM 5220 O O . ARG A 1 675 ? 20.171 -0.403 0.526 1.00 46.97 675 ARG A O 1
ATOM 5227 N N . THR A 1 676 ? 20.351 -2.584 1.014 1.00 34.00 676 THR A N 1
ATOM 5228 C CA . THR A 1 676 ? 21.426 -2.928 0.075 1.00 34.00 676 THR A CA 1
ATOM 5229 C C . THR A 1 676 ? 21.658 -4.446 0.125 1.00 34.00 676 THR A C 1
ATOM 5231 O O . THR A 1 676 ? 21.366 -5.052 1.158 1.00 34.00 676 THR A O 1
ATOM 5234 N N . PRO A 1 677 ? 22.236 -5.080 -0.916 1.00 29.00 677 PRO A N 1
ATOM 5235 C CA . PRO A 1 677 ? 22.660 -6.479 -0.842 1.00 29.00 677 PRO A CA 1
ATOM 5236 C C . PRO A 1 677 ? 23.652 -6.671 0.318 1.00 29.00 677 PRO A C 1
ATOM 5238 O O . PRO A 1 677 ? 24.742 -6.100 0.302 1.00 29.00 677 PRO A O 1
ATOM 5241 N N . GLY A 1 678 ? 23.260 -7.445 1.334 1.00 31.27 678 GLY A N 1
ATOM 5242 C CA . GLY A 1 678 ? 24.052 -7.699 2.546 1.00 31.27 678 GLY A CA 1
ATOM 5243 C C . GLY A 1 678 ? 23.602 -6.951 3.808 1.00 31.27 678 GLY A C 1
ATOM 5244 O O . GLY A 1 678 ? 24.120 -7.249 4.882 1.00 31.27 678 GLY A O 1
ATOM 5245 N N . ASP A 1 679 ? 22.629 -6.043 3.713 1.00 30.75 679 ASP A N 1
ATOM 5246 C CA . ASP A 1 679 ? 21.977 -5.449 4.884 1.00 30.75 679 ASP A CA 1
ATOM 5247 C C . ASP A 1 679 ? 20.819 -6.354 5.323 1.00 30.75 679 ASP A C 1
ATOM 5249 O O . ASP A 1 679 ? 19.854 -6.548 4.580 1.00 30.75 679 ASP A O 1
ATOM 5253 N N . GLN A 1 680 ? 20.902 -6.919 6.531 1.00 32.97 680 GLN A N 1
ATOM 5254 C CA . GLN A 1 680 ? 19.744 -7.565 7.148 1.00 32.97 680 GLN A CA 1
ATOM 5255 C C . GLN A 1 680 ? 18.645 -6.513 7.340 1.00 32.97 680 GLN A C 1
ATOM 5257 O O . GLN A 1 680 ? 18.928 -5.387 7.738 1.00 32.97 680 GLN A O 1
ATOM 5262 N N . THR A 1 681 ? 17.401 -6.885 7.043 1.00 38.53 681 THR A N 1
ATOM 5263 C CA . THR A 1 681 ? 16.174 -6.102 7.254 1.00 38.53 681 THR A CA 1
ATOM 5264 C C . THR A 1 681 ? 16.223 -5.229 8.506 1.00 38.53 681 THR A C 1
ATOM 5266 O O . THR A 1 681 ? 16.006 -5.716 9.613 1.00 38.53 681 THR A O 1
ATOM 5269 N N . VAL A 1 682 ? 16.469 -3.925 8.342 1.00 40.91 682 VAL A N 1
ATOM 5270 C CA . VAL A 1 682 ? 16.373 -2.958 9.442 1.00 40.91 682 VAL A CA 1
ATOM 5271 C C . VAL A 1 682 ? 14.971 -2.363 9.431 1.00 40.91 682 VAL A C 1
ATOM 5273 O O . VAL A 1 682 ? 14.746 -1.239 8.975 1.00 40.91 682 VAL A O 1
ATOM 5276 N N . LEU A 1 683 ? 14.008 -3.115 9.963 1.00 42.34 683 LEU A N 1
ATOM 5277 C CA . LEU A 1 683 ? 12.935 -2.446 10.691 1.00 42.34 683 LEU A CA 1
ATOM 5278 C C . LEU A 1 683 ? 13.598 -1.710 11.874 1.00 42.34 683 LEU A C 1
ATOM 5280 O O . LEU A 1 683 ? 14.551 -2.241 12.451 1.00 42.34 683 LEU A O 1
ATOM 5284 N N . PRO A 1 684 ? 13.206 -0.464 12.200 1.00 36.59 684 PRO A N 1
ATOM 5285 C CA . PRO A 1 684 ? 13.810 0.263 13.314 1.00 36.59 684 PRO A CA 1
ATOM 5286 C C . PRO A 1 684 ? 13.750 -0.581 14.592 1.00 36.59 684 PRO A C 1
ATOM 5288 O O . PRO A 1 684 ? 12.757 -1.273 14.806 1.00 36.59 684 PRO A O 1
ATOM 5291 N N . GLY A 1 685 ? 14.759 -0.472 15.461 1.00 32.72 685 GLY A N 1
ATOM 5292 C CA . GLY A 1 685 ? 14.842 -1.182 16.749 1.00 32.72 685 GLY A CA 1
ATOM 5293 C C . GLY A 1 685 ? 13.766 -0.822 17.790 1.00 32.72 685 GLY A C 1
ATOM 5294 O O . GLY A 1 685 ? 13.986 -0.922 18.982 1.00 32.72 685 GLY A O 1
ATOM 5295 N N . SER A 1 686 ? 12.608 -0.343 17.350 1.00 35.59 686 SER A N 1
ATOM 5296 C CA . SER A 1 686 ? 11.388 -0.182 18.143 1.00 35.59 686 SER A CA 1
ATOM 5297 C C . SER A 1 686 ? 10.232 -1.044 17.609 1.00 35.59 686 SER A C 1
ATOM 5299 O O . SER A 1 686 ? 9.089 -0.825 17.988 1.00 35.59 686 SER A O 1
ATOM 5301 N N . LEU A 1 687 ? 10.509 -1.933 16.648 1.00 34.22 687 LEU A N 1
ATOM 5302 C CA . LEU A 1 687 ? 9.600 -2.929 16.062 1.00 34.22 687 LEU A CA 1
ATOM 5303 C C . LEU A 1 687 ? 10.385 -4.238 15.903 1.00 34.22 687 LEU A C 1
ATOM 5305 O O . LEU A 1 687 ? 10.454 -4.806 14.811 1.00 34.22 687 LEU A O 1
ATOM 5309 N N . HIS A 1 688 ? 11.088 -4.642 16.965 1.00 28.48 688 HIS A N 1
ATOM 5310 C CA . HIS A 1 688 ? 12.022 -5.754 16.906 1.00 28.48 688 HIS A CA 1
ATOM 5311 C C . HIS A 1 688 ? 11.311 -7.043 16.484 1.00 28.48 688 HIS A C 1
ATOM 5313 O O . HIS A 1 688 ? 10.418 -7.562 17.146 1.00 28.48 688 HIS A O 1
ATOM 5319 N N . THR A 1 689 ? 11.754 -7.554 15.340 1.00 26.83 689 THR A N 1
ATOM 5320 C CA . THR A 1 689 ? 11.602 -8.938 14.914 1.00 26.83 689 THR A CA 1
ATOM 5321 C C . THR A 1 689 ? 12.118 -9.863 16.004 1.00 26.83 689 THR A C 1
ATOM 5323 O O . THR A 1 689 ? 13.245 -9.689 16.474 1.00 26.83 689 THR A O 1
ATOM 5326 N N . THR A 1 690 ? 11.335 -10.886 16.342 1.00 22.20 690 THR A N 1
ATOM 5327 C CA . THR A 1 690 ? 11.801 -12.051 17.090 1.00 22.20 690 THR A CA 1
ATOM 5328 C C . THR A 1 690 ? 13.030 -12.607 16.372 1.00 22.20 690 THR A C 1
ATOM 5330 O O . THR A 1 690 ? 12.931 -13.197 15.294 1.00 22.20 690 THR A O 1
ATOM 5333 N N . VAL A 1 691 ? 14.215 -12.396 16.941 1.00 23.55 691 VAL A N 1
ATOM 5334 C CA . VAL A 1 691 ? 15.369 -13.214 16.590 1.00 23.55 691 VAL A CA 1
ATOM 5335 C C . VAL A 1 691 ? 15.035 -14.589 17.145 1.00 23.55 691 VAL A C 1
ATOM 5337 O O . VAL A 1 691 ? 15.050 -14.800 18.353 1.00 23.55 691 VAL A O 1
ATOM 5340 N N . SER A 1 692 ? 14.669 -15.520 16.264 1.00 24.95 692 SER A N 1
ATOM 5341 C CA . SER A 1 692 ? 14.721 -16.935 16.603 1.00 24.95 692 SER A CA 1
ATOM 5342 C C . SER A 1 692 ? 16.161 -17.220 16.999 1.00 24.95 692 SER A C 1
ATOM 5344 O O . SER A 1 692 ? 17.041 -17.280 16.136 1.00 24.95 692 SER A O 1
ATOM 5346 N N . PHE A 1 693 ? 16.419 -17.379 18.295 1.00 26.47 693 PHE A N 1
ATOM 5347 C CA . PHE A 1 693 ? 17.647 -18.006 18.744 1.00 26.47 693 PHE A CA 1
ATOM 5348 C C . PHE A 1 693 ? 17.576 -19.449 18.263 1.00 26.47 693 PHE A C 1
ATOM 5350 O O . PHE A 1 693 ? 16.991 -20.312 18.910 1.00 26.47 693 PHE A O 1
ATOM 5357 N N . LYS A 1 694 ? 18.126 -19.695 17.069 1.00 34.50 694 LYS A N 1
ATOM 5358 C CA . LYS A 1 694 ? 18.502 -21.042 16.647 1.00 34.50 694 LYS A CA 1
ATOM 5359 C C . LYS A 1 694 ? 19.252 -21.660 17.815 1.00 34.50 694 LYS A C 1
ATOM 5361 O O . LYS A 1 694 ? 20.127 -20.995 18.381 1.00 34.50 694 LYS A O 1
ATOM 5366 N N . SER A 1 695 ? 18.891 -22.880 18.198 1.00 39.59 695 SER A N 1
ATOM 5367 C CA . SER A 1 695 ? 19.592 -23.555 19.288 1.00 39.59 695 SER A CA 1
ATOM 5368 C C . SER A 1 695 ? 21.102 -23.557 18.991 1.00 39.59 695 SER A C 1
ATOM 5370 O O . SER A 1 695 ? 21.490 -23.557 17.817 1.00 39.59 695 SER A O 1
ATOM 5372 N N . PRO A 1 696 ? 21.992 -23.597 19.999 1.00 45.81 696 PRO A N 1
ATOM 5373 C CA . PRO A 1 696 ? 23.431 -23.695 19.750 1.00 45.81 696 PRO A CA 1
ATOM 5374 C C . PRO A 1 696 ? 23.789 -24.855 18.810 1.00 45.81 696 PRO A C 1
ATOM 5376 O O . PRO A 1 696 ? 24.819 -24.831 18.150 1.00 45.81 696 PRO A O 1
ATOM 5379 N N . GLN A 1 697 ? 22.944 -25.887 18.728 1.00 48.44 697 GLN A N 1
ATOM 5380 C CA . GLN A 1 697 ? 23.080 -26.989 17.779 1.00 48.44 697 GLN A CA 1
ATOM 5381 C C . GLN A 1 697 ? 22.683 -26.607 16.340 1.00 48.44 697 GLN A C 1
ATOM 5383 O O . GLN A 1 697 ? 23.455 -26.869 15.426 1.00 48.44 697 GLN A O 1
ATOM 5388 N N . GLU A 1 698 ? 21.560 -25.917 16.132 1.00 49.62 698 GLU A N 1
ATOM 5389 C CA . GLU A 1 698 ? 21.138 -25.423 14.807 1.00 49.62 698 GLU A CA 1
ATOM 5390 C C . GLU A 1 698 ? 22.066 -24.328 14.257 1.00 49.62 698 GLU A C 1
ATOM 5392 O O . GLU A 1 698 ? 22.312 -24.268 13.054 1.00 49.62 698 GLU A O 1
ATOM 5397 N N . GLN A 1 699 ? 22.614 -23.470 15.126 1.00 51.56 699 GLN A N 1
ATOM 5398 C CA . GLN A 1 699 ? 23.632 -22.489 14.732 1.00 51.56 699 GLN A CA 1
ATOM 5399 C C . GLN A 1 699 ? 24.935 -23.176 14.327 1.00 51.56 699 GLN A C 1
ATOM 5401 O O . GLN A 1 699 ? 25.539 -22.795 13.329 1.00 51.56 699 GLN A O 1
ATOM 5406 N N . ARG A 1 700 ? 25.352 -24.215 15.062 1.00 60.03 700 ARG A N 1
ATOM 5407 C CA . ARG A 1 700 ? 26.530 -25.019 14.707 1.00 60.03 700 ARG A CA 1
ATOM 5408 C C . ARG A 1 700 ? 26.362 -25.698 13.356 1.00 60.03 700 ARG A C 1
ATOM 5410 O O . ARG A 1 700 ? 27.275 -25.632 12.542 1.00 60.03 700 ARG A O 1
ATOM 5417 N N . GLU A 1 701 ? 25.201 -26.291 13.104 1.00 63.19 701 GLU A N 1
ATOM 5418 C CA . GLU A 1 701 ? 24.910 -26.976 11.844 1.00 63.19 701 GLU A CA 1
ATOM 5419 C C . GLU A 1 701 ? 24.856 -25.993 10.661 1.00 63.19 701 GLU A C 1
ATOM 5421 O O . GLU A 1 701 ? 25.411 -26.266 9.601 1.00 63.19 701 GLU A O 1
ATOM 5426 N N . GLU A 1 702 ? 24.301 -24.793 10.849 1.00 58.53 702 GLU A N 1
ATOM 5427 C CA . GLU A 1 702 ? 24.334 -23.736 9.829 1.00 58.53 702 GLU A CA 1
ATOM 5428 C C . GLU A 1 702 ? 25.749 -23.203 9.566 1.00 58.53 702 GLU A C 1
ATOM 5430 O O . GLU A 1 702 ? 26.123 -22.994 8.410 1.00 58.53 702 GLU A O 1
ATOM 5435 N N . ILE A 1 703 ? 26.542 -22.968 10.617 1.00 58.06 703 ILE A N 1
ATOM 5436 C CA . ILE A 1 703 ? 27.936 -22.530 10.475 1.00 58.06 703 ILE A CA 1
ATOM 5437 C C . ILE A 1 703 ? 28.727 -23.610 9.739 1.00 58.06 703 ILE A C 1
ATOM 5439 O O . ILE A 1 703 ? 29.460 -23.282 8.810 1.00 58.06 703 ILE A O 1
ATOM 5443 N N . PHE A 1 704 ? 28.529 -24.880 10.096 1.00 75.75 704 PHE A N 1
ATOM 5444 C CA . PHE A 1 704 ? 29.153 -26.019 9.433 1.00 75.75 704 PHE A CA 1
ATOM 5445 C C . PHE A 1 704 ? 28.820 -26.053 7.940 1.00 75.75 704 PHE A C 1
ATOM 5447 O O . PHE A 1 704 ? 29.726 -26.064 7.110 1.00 75.75 704 PHE A O 1
ATOM 5454 N N . LEU A 1 705 ? 27.536 -25.958 7.583 1.00 64.19 705 LEU A N 1
ATOM 5455 C CA . LEU A 1 705 ? 27.094 -25.944 6.186 1.00 64.19 705 LEU A CA 1
ATOM 5456 C C . LEU A 1 705 ? 27.648 -24.745 5.403 1.00 64.19 705 LEU A C 1
ATOM 5458 O O . LEU A 1 705 ? 28.056 -24.905 4.257 1.00 64.19 705 LEU A O 1
ATOM 5462 N N . ARG A 1 706 ? 27.744 -23.560 6.018 1.00 54.50 706 ARG A N 1
ATOM 5463 C CA . ARG A 1 706 ? 28.372 -22.383 5.388 1.00 54.50 706 ARG A CA 1
ATOM 5464 C C . ARG A 1 706 ? 29.880 -22.528 5.215 1.00 54.50 706 ARG A C 1
ATOM 5466 O O . ARG A 1 706 ? 30.427 -22.006 4.248 1.00 54.50 706 ARG A O 1
ATOM 5473 N N . VAL A 1 707 ? 30.564 -23.197 6.145 1.00 66.75 707 VAL A N 1
ATOM 5474 C CA . VAL A 1 707 ? 31.993 -23.509 6.004 1.00 66.75 707 VAL A CA 1
ATOM 5475 C C . VAL A 1 707 ? 32.196 -24.478 4.842 1.00 66.75 707 VAL A C 1
ATOM 5477 O O . VAL A 1 707 ? 33.075 -24.243 4.021 1.00 66.75 707 VAL A O 1
ATOM 5480 N N . LEU A 1 708 ? 31.352 -25.504 4.721 1.00 67.94 708 LEU A N 1
ATOM 5481 C CA . LEU A 1 708 ? 31.371 -26.445 3.600 1.00 67.94 708 LEU A CA 1
ATOM 5482 C C . LEU A 1 708 ? 31.098 -25.766 2.252 1.00 67.94 708 LEU A C 1
ATOM 5484 O O . LEU A 1 708 ? 31.848 -25.978 1.303 1.00 67.94 708 LEU A O 1
ATOM 5488 N N . GLU A 1 709 ? 30.086 -24.896 2.185 1.00 62.16 709 GLU A N 1
ATOM 5489 C CA . GLU A 1 709 ? 29.751 -24.117 0.985 1.00 62.16 709 GLU A CA 1
ATOM 5490 C C . GLU A 1 709 ? 30.908 -23.200 0.565 1.00 62.16 709 GLU A C 1
ATOM 5492 O O . GLU A 1 709 ? 31.272 -23.150 -0.607 1.00 62.16 709 GLU A O 1
ATOM 5497 N N . LEU A 1 710 ? 31.535 -22.513 1.524 1.00 59.44 710 LEU A N 1
ATOM 5498 C CA . LEU A 1 710 ? 32.671 -21.630 1.262 1.00 59.44 710 LEU A CA 1
ATOM 5499 C C . LEU A 1 710 ? 33.916 -22.391 0.784 1.00 59.44 710 LEU A C 1
ATOM 5501 O O . LEU A 1 710 ? 34.707 -21.842 0.019 1.00 59.44 710 LEU A O 1
ATOM 5505 N N . LEU A 1 711 ? 34.109 -23.617 1.270 1.00 67.62 711 LEU A N 1
ATOM 5506 C CA . LEU A 1 711 ? 35.198 -24.501 0.857 1.00 67.62 711 LEU A CA 1
ATOM 5507 C C . LEU A 1 711 ? 34.872 -25.274 -0.432 1.00 67.62 711 LEU A C 1
ATOM 5509 O O . LEU A 1 711 ? 35.758 -25.932 -0.968 1.00 67.62 711 LEU A O 1
ATOM 5513 N N . GLU A 1 712 ? 33.633 -25.188 -0.928 1.00 72.44 712 GLU A N 1
ATOM 5514 C CA . GLU A 1 712 ? 33.111 -25.976 -2.051 1.00 72.44 712 GLU A CA 1
ATOM 5515 C C . GLU A 1 712 ? 33.281 -27.499 -1.838 1.00 72.44 712 GLU A C 1
ATOM 5517 O O . GLU A 1 712 ? 33.610 -28.244 -2.764 1.00 72.44 712 GLU A O 1
ATOM 5522 N N . VAL A 1 713 ? 33.065 -27.974 -0.602 1.00 76.62 713 VAL A N 1
ATOM 5523 C CA . VAL A 1 713 ? 33.199 -29.390 -0.213 1.00 76.62 713 VAL A CA 1
ATOM 5524 C C . VAL A 1 713 ? 31.862 -29.953 0.256 1.00 76.62 713 VAL A C 1
ATOM 5526 O O . VAL A 1 713 ? 31.191 -29.375 1.106 1.00 76.62 713 VAL A O 1
ATOM 5529 N N . GLU A 1 714 ? 31.490 -31.123 -0.258 1.00 70.56 714 GLU A N 1
ATOM 5530 C CA . GLU A 1 714 ? 30.313 -31.864 0.200 1.00 70.56 714 GLU A CA 1
ATOM 5531 C C . GLU A 1 714 ? 30.537 -32.442 1.606 1.00 70.56 714 GLU A C 1
ATOM 5533 O O . GLU A 1 714 ? 31.612 -32.957 1.915 1.00 70.56 714 GLU A O 1
ATOM 5538 N N . ALA A 1 715 ? 29.505 -32.441 2.457 1.00 71.56 715 ALA A N 1
ATOM 5539 C CA . ALA A 1 715 ? 29.617 -32.878 3.857 1.00 71.56 715 ALA A CA 1
ATOM 5540 C C . ALA A 1 715 ? 30.159 -34.312 4.030 1.00 71.56 715 ALA A C 1
ATOM 5542 O O . ALA A 1 715 ? 30.764 -34.630 5.049 1.00 71.56 715 ALA A O 1
ATOM 5543 N N . VAL A 1 716 ? 29.945 -35.181 3.036 1.00 68.75 716 VAL A N 1
ATOM 5544 C CA . VAL A 1 716 ? 30.419 -36.576 3.033 1.00 68.75 716 VAL A CA 1
ATOM 5545 C C . VAL A 1 716 ? 31.928 -36.711 2.811 1.00 68.75 716 VAL A C 1
ATOM 5547 O O . VAL A 1 716 ? 32.503 -37.723 3.208 1.00 68.75 716 VAL A O 1
ATOM 5550 N N . ASP A 1 717 ? 32.553 -35.703 2.201 1.00 72.44 717 ASP A N 1
ATOM 5551 C CA . ASP A 1 717 ? 33.980 -35.665 1.867 1.00 72.44 717 ASP A CA 1
ATOM 5552 C C . ASP A 1 717 ? 34.782 -34.785 2.849 1.00 72.44 717 ASP A C 1
ATOM 5554 O O . ASP A 1 717 ? 35.990 -34.600 2.683 1.00 72.44 717 ASP A O 1
ATOM 5558 N N . PHE A 1 718 ? 34.123 -34.257 3.888 1.00 81.12 718 PHE A N 1
ATOM 5559 C CA . PHE A 1 718 ? 34.721 -33.397 4.903 1.00 81.12 718 PHE A CA 1
ATOM 5560 C C . PHE A 1 718 ? 35.101 -34.177 6.170 1.00 81.12 718 PHE A C 1
ATOM 5562 O O . PHE A 1 718 ? 34.253 -34.697 6.892 1.00 81.12 718 PHE A O 1
ATOM 5569 N N . ASP A 1 719 ? 36.397 -34.218 6.470 1.00 82.56 719 ASP A N 1
ATOM 5570 C CA . ASP A 1 719 ? 36.958 -34.725 7.725 1.00 82.56 719 ASP A CA 1
ATOM 5571 C C . ASP A 1 719 ? 37.209 -33.567 8.702 1.00 82.56 719 ASP A C 1
ATOM 5573 O O . ASP A 1 719 ? 38.036 -32.686 8.437 1.00 82.56 719 ASP A O 1
ATOM 5577 N N . ALA A 1 720 ? 36.502 -33.595 9.836 1.00 79.75 720 ALA A N 1
ATOM 5578 C CA . ALA A 1 720 ? 36.535 -32.568 10.875 1.00 79.75 720 ALA A CA 1
ATOM 5579 C C . ALA A 1 720 ? 37.898 -32.420 11.572 1.00 79.75 720 ALA A C 1
ATOM 5581 O O . ALA A 1 720 ? 38.157 -31.376 12.173 1.00 79.75 720 ALA A O 1
ATOM 5582 N N . GLU A 1 721 ? 38.769 -33.427 11.459 1.00 81.31 721 GLU A N 1
ATOM 5583 C CA . GLU A 1 721 ? 40.117 -33.443 12.034 1.00 81.31 721 GLU A CA 1
ATOM 5584 C C . GLU A 1 721 ? 41.197 -32.964 11.046 1.00 81.31 721 GLU A C 1
ATOM 5586 O O . GLU A 1 721 ? 42.368 -32.840 11.413 1.00 81.31 721 GLU A O 1
ATOM 5591 N N . GLN A 1 722 ? 40.843 -32.687 9.784 1.00 80.50 722 GLN A N 1
ATOM 5592 C CA . GLN A 1 722 ? 41.777 -32.115 8.811 1.00 80.50 722 GLN A CA 1
ATOM 5593 C C . GLN A 1 722 ? 41.806 -30.582 8.900 1.00 80.50 722 GLN A C 1
ATOM 5595 O O . GLN A 1 722 ? 40.763 -29.948 9.080 1.00 80.50 722 GLN A O 1
ATOM 5600 N N . PRO A 1 723 ? 42.980 -29.951 8.705 1.00 79.81 723 PRO A N 1
ATOM 5601 C CA . PRO A 1 723 ? 43.078 -28.500 8.611 1.00 79.81 723 PRO A CA 1
ATOM 5602 C C . PRO A 1 723 ? 42.193 -27.937 7.496 1.00 79.81 723 PRO A C 1
ATOM 5604 O O . PRO A 1 723 ? 42.254 -28.433 6.368 1.00 79.81 723 PRO A O 1
ATOM 5607 N N . LEU A 1 724 ? 41.459 -26.849 7.759 1.00 69.25 724 LEU A N 1
ATOM 5608 C CA . LEU A 1 724 ? 40.559 -26.231 6.767 1.00 69.25 724 LEU A CA 1
ATOM 5609 C C . LEU A 1 724 ? 41.286 -25.776 5.484 1.00 69.25 724 LEU A C 1
ATOM 5611 O O . LEU A 1 724 ? 40.705 -25.754 4.401 1.00 69.25 724 LEU A O 1
ATOM 5615 N N . THR A 1 725 ? 42.584 -25.472 5.570 1.00 72.00 725 THR A N 1
ATOM 5616 C CA . THR A 1 725 ? 43.441 -25.139 4.416 1.00 72.00 725 THR A CA 1
ATOM 5617 C C . THR A 1 725 ? 43.630 -26.295 3.435 1.00 72.00 725 THR A C 1
ATOM 5619 O O . THR A 1 725 ? 43.909 -26.056 2.260 1.00 72.00 725 THR A O 1
ATOM 5622 N N . THR A 1 726 ? 43.430 -27.538 3.874 1.00 73.75 726 THR A N 1
ATOM 5623 C CA . THR A 1 726 ? 43.490 -28.737 3.021 1.00 73.75 726 THR A CA 1
ATOM 5624 C C . THR A 1 726 ? 42.370 -28.744 1.978 1.00 73.75 726 THR A C 1
ATOM 5626 O O . THR A 1 726 ? 42.549 -29.286 0.891 1.00 73.75 726 THR A O 1
ATOM 5629 N N . TYR A 1 727 ? 41.260 -28.065 2.276 1.00 74.25 727 TYR A N 1
ATOM 5630 C CA . TYR A 1 727 ? 40.097 -27.910 1.402 1.00 74.25 727 TYR A CA 1
ATOM 5631 C C . TYR A 1 727 ? 40.134 -26.617 0.568 1.00 74.25 727 TYR A C 1
ATOM 5633 O O . TYR A 1 727 ? 39.114 -26.172 0.063 1.00 74.25 727 TYR A O 1
ATOM 5641 N N . GLY A 1 728 ? 41.306 -25.989 0.414 1.00 59.56 728 GLY A N 1
ATOM 5642 C CA . GLY A 1 728 ? 41.467 -24.828 -0.469 1.00 59.56 728 GLY A CA 1
ATOM 5643 C C . GLY A 1 728 ? 41.192 -23.466 0.174 1.00 59.56 728 GLY A C 1
ATOM 5644 O O . GLY A 1 728 ? 41.109 -22.473 -0.547 1.00 59.56 728 GLY A O 1
ATOM 5645 N N . LEU A 1 729 ? 41.109 -23.382 1.510 1.00 64.69 729 LEU A N 1
ATOM 5646 C CA . LEU A 1 729 ? 40.953 -22.108 2.222 1.00 64.69 729 LEU A CA 1
ATOM 5647 C C . LEU A 1 729 ? 42.151 -21.169 1.961 1.00 64.69 729 LEU A C 1
ATOM 5649 O O . LEU A 1 729 ? 43.227 -21.332 2.540 1.00 64.69 729 LEU A O 1
ATOM 5653 N N . ASP A 1 730 ? 41.958 -20.171 1.098 1.00 65.81 730 ASP A N 1
ATOM 5654 C CA . ASP A 1 730 ? 42.946 -19.139 0.761 1.00 65.81 730 ASP A CA 1
ATOM 5655 C C . ASP A 1 730 ? 42.735 -17.834 1.554 1.00 65.81 730 ASP A C 1
ATOM 5657 O O . ASP A 1 730 ? 41.823 -17.714 2.369 1.00 65.81 730 ASP A O 1
ATOM 5661 N N . SER A 1 731 ? 43.575 -16.816 1.343 1.00 48.16 731 SER A N 1
ATOM 5662 C CA . SER A 1 731 ? 43.486 -15.555 2.098 1.00 48.16 731 SER A CA 1
ATOM 5663 C C . SER A 1 731 ? 42.177 -14.779 1.884 1.00 48.16 731 SER A C 1
ATOM 5665 O O . SER A 1 731 ? 41.788 -14.005 2.758 1.00 48.16 731 SER A O 1
ATOM 5667 N N . ILE A 1 732 ? 41.493 -14.963 0.747 1.00 53.00 732 ILE A N 1
ATOM 5668 C CA . ILE A 1 732 ? 40.214 -14.298 0.443 1.00 53.00 732 ILE A CA 1
ATOM 5669 C C . ILE A 1 732 ? 39.068 -15.054 1.124 1.00 53.00 732 ILE A C 1
ATOM 5671 O O . ILE A 1 732 ? 38.205 -14.445 1.760 1.00 53.00 732 ILE A O 1
ATOM 5675 N N . SER A 1 733 ? 39.098 -16.379 1.060 1.00 52.56 733 SER A N 1
ATOM 5676 C CA . SER A 1 733 ? 38.120 -17.280 1.669 1.00 52.56 733 SER A CA 1
ATOM 5677 C C . SER A 1 733 ? 38.248 -17.272 3.194 1.00 52.56 733 SER A C 1
ATOM 5679 O O . SER A 1 733 ? 37.248 -17.159 3.890 1.00 52.56 733 SER A O 1
ATOM 5681 N N . ALA A 1 734 ? 39.466 -17.210 3.738 1.00 59.19 734 ALA A N 1
ATOM 5682 C CA . ALA A 1 734 ? 39.714 -16.997 5.163 1.00 59.19 734 ALA A CA 1
ATOM 5683 C C . ALA A 1 734 ? 39.186 -15.634 5.643 1.00 59.19 734 ALA A C 1
ATOM 5685 O O . ALA A 1 734 ? 38.640 -15.541 6.738 1.00 59.19 734 ALA A O 1
ATOM 5686 N N . ALA A 1 735 ? 39.282 -14.571 4.834 1.00 48.34 735 ALA A N 1
ATOM 5687 C CA . ALA A 1 735 ? 38.699 -13.271 5.174 1.00 48.34 735 ALA A CA 1
ATOM 5688 C C . ALA A 1 735 ? 37.166 -13.317 5.254 1.00 48.34 735 ALA A C 1
ATOM 5690 O O . ALA A 1 735 ? 36.578 -12.738 6.171 1.00 48.34 735 ALA A O 1
ATOM 5691 N N . ARG A 1 736 ? 36.535 -14.032 4.314 1.00 46.34 736 ARG A N 1
ATOM 5692 C CA . ARG A 1 736 ? 35.090 -14.290 4.304 1.00 46.34 736 ARG A CA 1
ATOM 5693 C C . ARG A 1 736 ? 34.678 -15.148 5.497 1.00 46.34 736 ARG A C 1
ATOM 5695 O O . ARG A 1 736 ? 33.736 -14.782 6.190 1.00 46.34 736 ARG A O 1
ATOM 5702 N N . LEU A 1 737 ? 35.440 -16.197 5.806 1.00 59.84 737 LEU A N 1
ATOM 5703 C CA . LEU A 1 737 ? 35.189 -17.086 6.937 1.00 59.84 737 LEU A CA 1
ATOM 5704 C C . LEU A 1 737 ? 35.307 -16.357 8.284 1.00 59.84 737 LEU A C 1
ATOM 5706 O O . LEU A 1 737 ? 34.408 -16.469 9.107 1.00 59.84 737 LEU A O 1
ATOM 5710 N N . VAL A 1 738 ? 36.330 -15.510 8.484 1.00 58.22 738 VAL A N 1
ATOM 5711 C CA . VAL A 1 738 ? 36.413 -14.622 9.665 1.00 58.22 738 VAL A CA 1
ATOM 5712 C C . VAL A 1 738 ? 35.179 -13.726 9.763 1.00 58.22 738 VAL A C 1
ATOM 5714 O O . VAL A 1 738 ? 34.680 -13.491 10.858 1.00 58.22 738 VAL A O 1
ATOM 5717 N N . SER A 1 739 ? 34.683 -13.200 8.639 1.00 45.84 739 SER A N 1
ATOM 5718 C CA . SER A 1 739 ? 33.484 -12.355 8.639 1.00 45.84 739 SER A CA 1
ATOM 5719 C C . SER A 1 739 ? 32.216 -13.132 9.004 1.00 45.84 739 SER A C 1
ATOM 5721 O O . SER A 1 739 ? 31.365 -12.574 9.691 1.00 45.84 739 SER A O 1
ATOM 5723 N N . ILE A 1 740 ? 32.105 -14.394 8.573 1.00 49.50 740 ILE A N 1
ATOM 5724 C CA . ILE A 1 740 ? 30.990 -15.302 8.891 1.00 49.50 740 ILE A CA 1
ATOM 5725 C C . ILE A 1 740 ? 31.028 -15.722 10.369 1.00 49.50 740 ILE A C 1
ATOM 5727 O O . ILE A 1 740 ? 29.982 -15.775 11.008 1.00 49.50 740 ILE A O 1
ATOM 5731 N N . LEU A 1 741 ? 32.219 -15.983 10.921 1.00 54.09 741 LEU A N 1
ATOM 5732 C CA . LEU A 1 741 ? 32.408 -16.484 12.290 1.00 54.09 741 LEU A CA 1
ATOM 5733 C C . LEU A 1 741 ? 32.423 -15.385 13.364 1.00 54.09 741 LEU A C 1
ATOM 5735 O O . LEU A 1 741 ? 32.141 -15.679 14.522 1.00 54.09 741 LEU A O 1
ATOM 5739 N N . ARG A 1 742 ? 32.699 -14.123 12.992 1.00 50.28 742 ARG A N 1
ATOM 5740 C CA . ARG A 1 742 ? 32.802 -12.962 13.905 1.00 50.28 742 ARG A CA 1
ATOM 5741 C C . ARG A 1 742 ? 31.663 -12.827 14.934 1.00 50.28 742 ARG A C 1
ATOM 5743 O O . ARG A 1 742 ? 31.971 -12.396 16.042 1.00 50.28 742 ARG A O 1
ATOM 5750 N N . PRO A 1 743 ? 30.391 -13.140 14.619 1.00 41.34 743 PRO A N 1
ATOM 5751 C CA . PRO A 1 743 ? 29.304 -13.063 15.596 1.00 41.34 743 PRO A CA 1
ATOM 5752 C C . PRO A 1 743 ? 29.357 -14.145 16.687 1.00 41.34 743 PRO A C 1
ATOM 5754 O O . PRO A 1 743 ? 28.742 -13.965 17.730 1.00 41.34 743 PRO A O 1
ATOM 5757 N N . PHE A 1 744 ? 30.064 -15.255 16.446 1.00 50.91 744 PHE A N 1
ATOM 5758 C CA . PHE A 1 744 ? 30.012 -16.471 17.269 1.00 50.91 744 PHE A CA 1
ATOM 5759 C C . PHE A 1 744 ? 31.317 -16.736 18.028 1.00 50.91 744 PHE A C 1
ATOM 5761 O O . PHE A 1 744 ? 31.285 -17.197 19.164 1.00 50.91 744 PHE A O 1
ATOM 5768 N N . ALA A 1 745 ? 32.466 -16.427 17.419 1.00 55.38 745 ALA A N 1
ATOM 5769 C CA . ALA A 1 745 ? 33.785 -16.524 18.039 1.00 55.38 745 ALA A CA 1
ATOM 5770 C C . ALA A 1 745 ? 34.815 -15.670 17.278 1.00 55.38 745 ALA A C 1
ATOM 5772 O O . ALA A 1 745 ? 34.679 -15.382 16.085 1.00 55.38 745 ALA A O 1
ATOM 5773 N N . THR A 1 746 ? 35.881 -15.247 17.959 1.00 53.03 746 THR A N 1
ATOM 5774 C CA . THR A 1 746 ? 36.935 -14.423 17.352 1.00 53.03 746 THR A CA 1
ATOM 5775 C C . THR A 1 746 ? 38.096 -15.266 16.836 1.00 53.03 746 THR A C 1
ATOM 5777 O O . THR A 1 746 ? 38.981 -15.636 17.604 1.00 53.03 746 THR A O 1
ATOM 5780 N N . PHE A 1 747 ? 38.154 -15.459 15.516 1.00 66.88 747 PHE A N 1
ATOM 5781 C CA . PHE A 1 747 ? 39.310 -16.026 14.816 1.00 66.88 747 PHE A CA 1
ATOM 5782 C C . PHE A 1 747 ? 40.047 -14.953 14.007 1.00 66.88 747 PHE A C 1
ATOM 5784 O O . PHE A 1 747 ? 39.434 -14.123 13.333 1.00 66.88 747 PHE A O 1
ATOM 5791 N N . SER A 1 748 ? 41.379 -14.970 14.024 1.00 62.59 748 SER A N 1
ATOM 5792 C CA . SER A 1 748 ? 42.191 -14.190 13.084 1.00 62.59 748 SER A CA 1
ATOM 5793 C C . SER A 1 748 ? 42.389 -14.942 11.762 1.00 62.59 748 SER A C 1
ATOM 5795 O O . SER A 1 748 ? 42.424 -16.171 11.730 1.00 62.59 748 SER A O 1
ATOM 5797 N N . GLN A 1 749 ? 42.602 -14.214 10.657 1.00 61.50 749 GLN A N 1
ATOM 5798 C CA . GLN A 1 749 ? 42.929 -14.834 9.360 1.00 61.50 749 GLN A CA 1
ATOM 5799 C C . GLN A 1 749 ? 44.185 -15.716 9.443 1.00 61.50 749 GLN A C 1
ATOM 5801 O O . GLN A 1 749 ? 44.247 -16.760 8.804 1.00 61.50 749 GLN A O 1
ATOM 5806 N N . LEU A 1 750 ? 45.169 -15.324 10.262 1.00 64.75 750 LEU A N 1
ATOM 5807 C CA . LEU A 1 750 ? 46.381 -16.111 10.499 1.00 64.75 750 LEU A CA 1
ATOM 5808 C C . LEU A 1 750 ? 46.108 -17.407 11.275 1.00 64.75 750 LEU A C 1
ATOM 5810 O O . LEU A 1 750 ? 46.818 -18.379 11.054 1.00 64.75 750 LEU A O 1
ATOM 5814 N N . GLN A 1 751 ? 45.097 -17.442 12.150 1.00 65.50 751 GLN A N 1
ATOM 5815 C CA . GLN A 1 751 ? 44.690 -18.669 12.847 1.00 65.50 751 GLN A CA 1
ATOM 5816 C C . GLN A 1 751 ? 43.993 -19.648 11.898 1.00 65.50 751 GLN A C 1
ATOM 5818 O O . GLN A 1 751 ? 44.335 -20.826 11.897 1.00 65.50 751 GLN A O 1
ATOM 5823 N N . LEU A 1 752 ? 43.094 -19.166 11.032 1.00 69.06 752 LEU A N 1
ATOM 5824 C CA . LEU A 1 752 ? 42.407 -20.024 10.055 1.00 69.06 752 LEU A CA 1
ATOM 5825 C C . LEU A 1 752 ? 43.361 -20.563 8.980 1.00 69.06 752 LEU A C 1
ATOM 5827 O O . LEU A 1 752 ? 43.296 -21.732 8.616 1.00 69.06 752 LEU A O 1
ATOM 5831 N N . LEU A 1 753 ? 44.311 -19.738 8.529 1.00 69.88 753 LEU A N 1
ATOM 5832 C CA . LEU A 1 753 ? 45.384 -20.165 7.623 1.00 69.88 753 LEU A CA 1
ATOM 5833 C C . LEU A 1 753 ? 46.500 -20.950 8.341 1.00 69.88 753 LEU A C 1
ATOM 5835 O O . LEU A 1 753 ? 47.374 -21.516 7.687 1.00 69.88 753 LEU A O 1
ATOM 5839 N N . GLY A 1 754 ? 46.474 -20.987 9.677 1.00 63.97 754 GLY A N 1
ATOM 5840 C CA . GLY A 1 754 ? 47.447 -21.652 10.546 1.00 63.97 754 GLY A CA 1
ATOM 5841 C C . GLY A 1 754 ? 47.211 -23.151 10.737 1.00 63.97 754 GLY A C 1
ATOM 5842 O O . GLY A 1 754 ? 47.976 -23.787 11.457 1.00 63.97 754 GLY A O 1
ATOM 5843 N N . GLY A 1 755 ? 46.194 -23.711 10.076 1.00 67.06 755 GLY A N 1
ATOM 5844 C CA . GLY A 1 755 ? 45.920 -25.146 10.048 1.00 67.06 755 GLY A CA 1
ATOM 5845 C C . GLY A 1 755 ? 44.918 -25.648 11.094 1.00 67.06 755 GLY A C 1
ATOM 5846 O O . GLY A 1 755 ? 44.993 -26.815 11.460 1.00 67.06 755 GLY A O 1
ATOM 5847 N N . ILE A 1 756 ? 44.008 -24.787 11.559 1.00 78.69 756 ILE A N 1
ATOM 5848 C CA . ILE A 1 756 ? 42.926 -25.149 12.491 1.00 78.69 756 ILE A CA 1
ATOM 5849 C C . ILE A 1 756 ? 41.962 -26.176 11.874 1.00 78.69 756 ILE A C 1
ATOM 5851 O O . ILE A 1 756 ? 41.684 -26.122 10.669 1.00 78.69 756 ILE A O 1
ATOM 5855 N N . THR A 1 757 ? 41.455 -27.095 12.696 1.00 83.62 757 THR A N 1
ATOM 5856 C CA . THR A 1 757 ? 40.460 -28.104 12.297 1.00 83.62 757 THR A CA 1
ATOM 5857 C C . THR A 1 757 ? 39.039 -27.677 12.681 1.00 83.62 757 THR A C 1
ATOM 5859 O O . THR A 1 757 ? 38.846 -26.754 13.478 1.00 83.62 757 THR A O 1
ATOM 5862 N N . TRP A 1 758 ? 38.017 -28.334 12.121 1.00 82.19 758 TRP A N 1
ATOM 5863 C CA . TRP A 1 758 ? 36.629 -28.053 12.505 1.00 82.19 758 TRP A CA 1
ATOM 5864 C C . TRP A 1 758 ? 36.361 -28.426 13.965 1.00 82.19 758 TRP A C 1
ATOM 5866 O O . TRP A 1 758 ? 35.762 -27.628 14.674 1.00 82.19 758 TRP A O 1
ATOM 5876 N N . SER A 1 759 ? 36.857 -29.571 14.445 1.00 76.69 759 SER A N 1
ATOM 5877 C CA . SER A 1 759 ? 36.667 -30.007 15.839 1.00 76.69 759 SER A CA 1
ATOM 5878 C C . SER A 1 759 ? 37.268 -29.028 16.858 1.00 76.69 759 SER A C 1
ATOM 5880 O O . SER A 1 759 ? 36.686 -28.774 17.915 1.00 76.69 759 SER A O 1
ATOM 5882 N N . GLU A 1 760 ? 38.424 -28.438 16.538 1.00 72.69 760 GLU A N 1
ATOM 5883 C CA . GLU A 1 760 ? 39.053 -27.401 17.365 1.00 72.69 760 GLU A CA 1
ATOM 5884 C C . GLU A 1 760 ? 38.212 -26.119 17.373 1.00 72.69 760 GLU A C 1
ATOM 5886 O O . GLU A 1 760 ? 37.935 -25.567 18.439 1.00 72.69 760 GLU A O 1
ATOM 5891 N N . MET A 1 761 ? 37.740 -25.695 16.198 1.00 75.31 761 MET A N 1
ATOM 5892 C CA . MET A 1 761 ? 36.876 -24.525 16.033 1.00 75.31 761 MET A CA 1
ATOM 5893 C C . MET A 1 761 ? 35.516 -24.708 16.733 1.00 75.31 761 MET A C 1
ATOM 5895 O O . MET A 1 761 ? 35.006 -23.778 17.352 1.00 75.31 761 MET A O 1
ATOM 5899 N N . GLU A 1 762 ? 34.956 -25.919 16.690 1.00 72.69 762 GLU A N 1
ATOM 5900 C CA . GLU A 1 762 ? 33.700 -26.302 17.339 1.00 72.69 762 GLU A CA 1
ATOM 5901 C C . GLU A 1 762 ? 33.812 -26.282 18.866 1.00 72.69 762 GLU A C 1
ATOM 5903 O O . GLU A 1 762 ? 32.888 -25.846 19.549 1.00 72.69 762 GLU A O 1
ATOM 5908 N N . SER A 1 763 ? 34.955 -26.686 19.422 1.00 61.69 763 SER A N 1
ATOM 5909 C CA . SER A 1 763 ? 35.168 -26.677 20.873 1.00 61.69 763 SER A CA 1
ATOM 5910 C C . SER A 1 763 ? 35.180 -25.268 21.485 1.00 61.69 763 SER A C 1
ATOM 5912 O O . SER A 1 763 ? 34.728 -25.086 22.618 1.00 61.69 763 SER A O 1
ATOM 5914 N N . GLU A 1 764 ? 35.624 -24.257 20.728 1.00 57.25 764 GLU A N 1
ATOM 5915 C CA . GLU A 1 764 ? 35.576 -22.850 21.147 1.00 57.25 764 GLU A CA 1
ATOM 5916 C C . GLU A 1 764 ? 34.160 -22.247 21.058 1.00 57.25 764 GLU A C 1
ATOM 5918 O O . GLU A 1 764 ? 33.890 -21.238 21.707 1.00 57.25 764 GLU A O 1
ATOM 5923 N N . LEU A 1 765 ? 33.231 -22.890 20.338 1.00 58.53 765 LEU A N 1
ATOM 5924 C CA . LEU A 1 765 ? 31.839 -22.446 20.180 1.00 58.53 765 LEU A CA 1
ATOM 5925 C C . LEU A 1 765 ? 30.892 -22.905 21.325 1.00 58.53 765 LEU A C 1
ATOM 5927 O O . LEU A 1 765 ? 29.739 -22.486 21.344 1.00 58.53 765 LEU A O 1
ATOM 5931 N N . VAL A 1 766 ? 31.325 -23.758 22.276 1.00 43.78 766 VAL A N 1
ATOM 5932 C CA . VAL A 1 766 ? 30.428 -24.569 23.156 1.00 43.78 766 VAL A CA 1
ATOM 5933 C C . VAL A 1 766 ? 30.291 -24.108 24.630 1.00 43.78 766 VAL A C 1
ATOM 5935 O O . VAL A 1 766 ? 29.516 -24.691 25.386 1.00 43.78 766 VAL A O 1
ATOM 5938 N N . TYR A 1 767 ? 30.954 -23.046 25.097 1.00 30.55 767 TYR A N 1
ATOM 5939 C CA . TYR A 1 767 ? 30.885 -22.650 26.522 1.00 30.55 767 TYR A CA 1
ATOM 5940 C C . TYR A 1 767 ? 29.658 -21.782 26.904 1.00 30.55 767 TYR A C 1
ATOM 5942 O O . TYR A 1 767 ? 29.811 -20.660 27.378 1.00 30.55 767 TYR A O 1
ATOM 5950 N N . SER A 1 768 ? 28.435 -22.314 26.791 1.00 28.81 768 SER A N 1
ATOM 5951 C CA . SER A 1 768 ? 27.298 -21.885 27.629 1.00 28.81 768 SER A CA 1
ATOM 5952 C C . SER A 1 768 ? 26.164 -22.929 27.685 1.00 28.81 768 SER A C 1
ATOM 5954 O O . SER A 1 768 ? 25.626 -23.344 26.668 1.00 28.81 768 SER A O 1
ATOM 5956 N N . THR A 1 769 ? 25.842 -23.303 28.933 1.00 26.44 769 THR A N 1
ATOM 5957 C CA . THR A 1 769 ? 24.601 -23.899 29.484 1.00 26.44 769 THR A CA 1
ATOM 5958 C C . THR A 1 769 ? 24.240 -25.379 29.218 1.00 26.44 769 THR A C 1
ATOM 5960 O O . THR A 1 769 ? 24.052 -25.849 28.102 1.00 26.44 769 THR A O 1
ATOM 5963 N N . GLN A 1 770 ? 24.090 -26.125 30.326 1.00 24.05 770 GLN A N 1
ATOM 5964 C CA . GLN A 1 770 ? 23.583 -27.502 30.430 1.00 24.05 770 GLN A CA 1
ATOM 5965 C C . GLN A 1 770 ? 22.547 -27.615 31.574 1.00 24.05 770 GLN A C 1
ATOM 5967 O O . GLN A 1 770 ? 22.682 -26.909 32.574 1.00 24.05 770 GLN A O 1
ATOM 5972 N N . SER A 1 771 ? 21.665 -28.628 31.459 1.00 24.30 771 SER A N 1
ATOM 5973 C CA . SER A 1 771 ? 20.793 -29.288 32.474 1.00 24.30 771 SER A CA 1
ATOM 5974 C C . SER A 1 771 ? 19.465 -28.586 32.837 1.00 24.30 771 SER A C 1
ATOM 5976 O O . SER A 1 771 ? 19.445 -27.371 32.945 1.00 24.30 771 SER A O 1
ATOM 5978 N N . ASP A 1 772 ? 18.318 -29.240 33.078 1.00 23.11 772 ASP A N 1
ATOM 5979 C CA . ASP A 1 772 ? 17.887 -30.648 32.973 1.00 23.11 772 ASP A CA 1
ATOM 5980 C C . ASP A 1 772 ? 16.338 -30.752 33.069 1.00 23.11 772 ASP A C 1
ATOM 5982 O O . ASP A 1 772 ? 15.673 -29.875 33.614 1.00 23.11 772 ASP A O 1
ATOM 5986 N N . ASN A 1 773 ? 15.792 -31.862 32.560 1.00 24.00 773 ASN A N 1
ATOM 5987 C CA . ASN A 1 773 ? 14.378 -32.295 32.537 1.00 24.00 773 ASN A CA 1
ATOM 5988 C C . ASN A 1 773 ? 13.742 -32.583 33.921 1.00 24.00 773 ASN A C 1
ATOM 5990 O O . ASN A 1 773 ? 14.450 -33.066 34.800 1.00 24.00 773 ASN A O 1
ATOM 5994 N N . THR A 1 774 ? 12.393 -32.528 34.050 1.00 23.25 774 THR A N 1
ATOM 5995 C CA . THR A 1 774 ? 11.507 -33.699 34.377 1.00 23.25 774 THR A CA 1
ATOM 5996 C C . THR A 1 774 ? 9.981 -33.410 34.530 1.00 23.25 774 THR A C 1
ATOM 5998 O O . THR A 1 774 ? 9.589 -32.464 35.196 1.00 23.25 774 THR A O 1
ATOM 6001 N N . GLN A 1 775 ? 9.167 -34.282 33.890 1.00 22.94 775 GLN A N 1
ATOM 6002 C CA . GLN A 1 775 ? 7.819 -34.893 34.162 1.00 22.94 775 GLN A CA 1
ATOM 6003 C C . GLN A 1 775 ? 6.994 -34.436 35.406 1.00 22.94 775 GLN A C 1
ATOM 6005 O O . GLN A 1 775 ? 7.591 -34.195 36.442 1.00 22.94 775 GLN A O 1
ATOM 6010 N N . GLY A 1 776 ? 5.647 -34.377 35.497 1.00 23.45 776 GLY A N 1
ATOM 6011 C CA . GLY A 1 776 ? 4.482 -34.905 34.750 1.00 23.45 776 GLY A CA 1
ATOM 6012 C C . GLY A 1 776 ? 3.585 -35.810 35.646 1.00 23.45 776 GLY A C 1
ATOM 6013 O O . GLY A 1 776 ? 4.135 -36.783 36.138 1.00 23.45 776 GLY A O 1
ATOM 6014 N N . GLU A 1 777 ? 2.273 -35.514 35.851 1.00 22.58 777 GLU A N 1
ATOM 6015 C CA . GLU A 1 777 ? 1.119 -36.428 36.213 1.00 22.58 777 GLU A CA 1
ATOM 6016 C C . GLU A 1 777 ? -0.183 -35.628 36.594 1.00 22.58 777 GLU A C 1
ATOM 6018 O O . GLU A 1 777 ? -0.099 -34.752 37.445 1.00 22.58 777 GLU A O 1
ATOM 6023 N N . SER A 1 778 ? -1.305 -35.667 35.824 1.00 22.70 778 SER A N 1
ATOM 6024 C CA . SER A 1 778 ? -2.639 -36.375 35.946 1.00 22.70 778 SER A CA 1
ATOM 6025 C C . SER A 1 778 ? -3.548 -35.996 37.159 1.00 22.70 778 SER A C 1
ATOM 6027 O O . SER A 1 778 ? -3.004 -35.937 38.253 1.00 22.70 778 SER A O 1
ATOM 6029 N N . VAL A 1 779 ? -4.890 -35.763 37.107 1.00 23.17 779 VAL A N 1
ATOM 6030 C CA . VAL A 1 779 ? -6.049 -36.615 36.665 1.00 23.17 779 VAL A CA 1
ATOM 6031 C C . VAL A 1 779 ? -7.301 -35.749 36.218 1.00 23.17 779 VAL A C 1
ATOM 6033 O O . VAL A 1 779 ? -7.140 -34.606 35.813 1.00 23.17 779 VAL A O 1
ATOM 6036 N N . SER A 1 780 ? -8.525 -36.316 36.185 1.00 24.25 780 SER A N 1
ATOM 6037 C CA . SER A 1 780 ? -9.772 -36.225 35.384 1.00 24.25 780 SER A CA 1
ATOM 6038 C C . SER A 1 780 ? -11.054 -35.423 35.812 1.00 24.25 780 SER A C 1
ATOM 6040 O O . SER A 1 780 ? -11.592 -35.569 36.902 1.00 24.25 780 SER A O 1
ATOM 6042 N N . LEU A 1 781 ? -11.671 -34.765 34.812 1.00 30.23 781 LEU A N 1
ATOM 6043 C CA . LEU A 1 781 ? -13.096 -34.787 34.358 1.00 30.23 781 LEU A CA 1
ATOM 6044 C C . LEU A 1 781 ? -14.299 -34.827 35.346 1.00 30.23 781 LEU A C 1
ATOM 6046 O O . LEU A 1 781 ? -14.633 -35.885 35.877 1.00 30.23 781 LEU A O 1
ATOM 6050 N N . ALA A 1 782 ? -15.104 -33.748 35.328 1.00 26.41 782 ALA A N 1
ATOM 6051 C CA . ALA A 1 782 ? -16.547 -33.738 35.617 1.00 26.41 782 ALA A CA 1
ATOM 6052 C C . ALA A 1 782 ? -17.336 -32.820 34.634 1.00 26.41 782 ALA A C 1
ATOM 6054 O O . ALA A 1 782 ? -17.048 -31.636 34.501 1.00 26.41 782 ALA A O 1
ATOM 6055 N N . ASP A 1 783 ? -18.304 -33.438 33.943 1.00 38.03 783 ASP A N 1
ATOM 6056 C CA . ASP A 1 783 ? -19.486 -32.966 33.189 1.00 38.03 783 ASP A CA 1
ATOM 6057 C C . ASP A 1 783 ? -19.406 -31.924 32.040 1.00 38.03 783 ASP A C 1
ATOM 6059 O O . ASP A 1 783 ? -19.245 -30.715 32.192 1.00 38.03 783 ASP A O 1
ATOM 6063 N N . SER A 1 784 ? -19.649 -32.449 30.831 1.00 45.94 784 SER A N 1
ATOM 6064 C CA . SER A 1 784 ? -19.477 -31.842 29.510 1.00 45.94 784 SER A CA 1
ATOM 6065 C C . SER A 1 784 ? -20.725 -31.111 28.985 1.00 45.94 784 SER A C 1
ATOM 6067 O O . SER A 1 784 ? -21.547 -31.700 28.274 1.00 45.94 784 SER A O 1
ATOM 6069 N N . SER A 1 785 ? -20.840 -29.811 29.256 1.00 57.28 785 SER A N 1
ATOM 6070 C CA . SER A 1 785 ? -21.583 -28.884 28.387 1.00 57.28 785 SER A CA 1
ATOM 6071 C C . SER A 1 785 ? -20.592 -27.889 27.761 1.00 57.28 785 SER A C 1
ATOM 6073 O O . SER A 1 785 ? -19.614 -27.560 28.433 1.00 57.28 785 SER A O 1
ATOM 6075 N N . PRO A 1 786 ? -20.795 -27.397 26.518 1.00 56.72 786 PRO A N 1
ATOM 6076 C CA . PRO A 1 786 ? -19.909 -26.393 25.915 1.00 56.72 786 PRO A CA 1
ATOM 6077 C C . PRO A 1 786 ? -19.733 -25.155 26.806 1.00 56.72 786 PRO A C 1
ATOM 6079 O O . PRO A 1 786 ? -18.631 -24.632 26.930 1.00 56.72 786 PRO A O 1
ATOM 6082 N N . ALA A 1 787 ? -20.804 -24.751 27.498 1.00 60.44 787 ALA A N 1
ATOM 6083 C CA . ALA A 1 787 ? -20.789 -23.664 28.469 1.00 60.44 787 ALA A CA 1
ATOM 6084 C C . ALA A 1 787 ? -19.913 -23.989 29.694 1.00 60.44 787 ALA A C 1
ATOM 6086 O O . ALA A 1 787 ? -19.076 -23.184 30.080 1.00 60.44 787 ALA A O 1
ATOM 6087 N N . THR A 1 788 ? -20.035 -25.192 30.265 1.00 71.19 788 THR A N 1
ATOM 6088 C CA . THR A 1 788 ? -19.191 -25.625 31.392 1.00 71.19 788 THR A CA 1
ATOM 6089 C C . THR A 1 788 ? -17.725 -25.730 30.973 1.00 71.19 788 THR A C 1
ATOM 6091 O O . THR A 1 788 ? -16.852 -25.330 31.730 1.00 71.19 788 THR A O 1
ATOM 6094 N N . SER A 1 789 ? -17.430 -26.217 29.761 1.00 65.94 789 SER A N 1
ATOM 6095 C CA . SER A 1 789 ? -16.046 -26.270 29.278 1.00 65.94 789 SER A CA 1
ATOM 6096 C C . SER A 1 789 ? -15.449 -24.882 29.089 1.00 65.94 789 SER A C 1
ATOM 6098 O O . SER A 1 789 ? -14.318 -24.676 29.496 1.00 65.94 789 SER A O 1
ATOM 6100 N N . ILE A 1 790 ? -16.211 -23.933 28.537 1.00 65.31 790 ILE A N 1
ATOM 6101 C CA . ILE A 1 790 ? -15.768 -22.543 28.362 1.00 65.31 790 ILE A CA 1
ATOM 6102 C C . ILE A 1 790 ? -15.524 -21.883 29.723 1.00 65.31 790 ILE A C 1
ATOM 6104 O O . ILE A 1 790 ? -14.505 -21.231 29.915 1.00 65.31 790 ILE A O 1
ATOM 6108 N N . LEU A 1 791 ? -16.423 -22.104 30.687 1.00 74.94 791 LEU A N 1
ATOM 6109 C CA . LEU A 1 791 ? -16.264 -21.617 32.054 1.00 74.94 791 LEU A CA 1
ATOM 6110 C C . LEU A 1 791 ? -14.981 -22.151 32.709 1.00 74.94 791 LEU A C 1
ATOM 6112 O O . LEU A 1 791 ? -14.226 -21.371 33.278 1.00 74.94 791 LEU A O 1
ATOM 6116 N N . LEU A 1 792 ? -14.742 -23.465 32.641 1.00 73.81 792 LEU A N 1
ATOM 6117 C CA . LEU A 1 792 ? -13.565 -24.102 33.243 1.00 73.81 792 LEU A CA 1
ATOM 6118 C C . LEU A 1 792 ? -12.257 -23.647 32.592 1.00 73.81 792 LEU A C 1
ATOM 6120 O O . LEU A 1 792 ? -11.263 -23.468 33.293 1.00 73.81 792 LEU A O 1
ATOM 6124 N N . ASP A 1 793 ? -12.276 -23.450 31.271 1.00 67.31 793 ASP A N 1
ATOM 6125 C CA . ASP A 1 793 ? -11.122 -22.988 30.496 1.00 67.31 793 ASP A CA 1
ATOM 6126 C C . ASP A 1 793 ? -10.741 -21.556 30.889 1.00 67.31 793 ASP A C 1
ATOM 6128 O O . ASP A 1 793 ? -9.571 -21.272 31.136 1.00 67.31 793 ASP A O 1
ATOM 6132 N N . ILE A 1 794 ? -11.735 -20.673 31.051 1.00 56.88 794 ILE A N 1
ATOM 6133 C CA . ILE A 1 794 ? -11.493 -19.281 31.455 1.00 56.88 794 ILE A CA 1
ATOM 6134 C C . ILE A 1 794 ? -11.119 -19.178 32.938 1.00 56.88 794 ILE A C 1
ATOM 6136 O O . ILE A 1 794 ? -10.227 -18.412 33.281 1.00 56.88 794 ILE A O 1
ATOM 6140 N N . LEU A 1 795 ? -11.739 -19.973 33.816 1.00 65.69 795 LEU A N 1
ATOM 6141 C CA . LEU A 1 795 ? -11.377 -20.019 35.238 1.00 65.69 795 LEU A CA 1
ATOM 6142 C C . LEU A 1 795 ? -10.000 -20.653 35.496 1.00 65.69 795 LEU A C 1
ATOM 6144 O O . LEU A 1 795 ? -9.492 -20.576 36.612 1.00 65.69 795 LEU A O 1
ATOM 6148 N N . GLY A 1 796 ? -9.413 -21.344 34.513 1.00 69.12 796 GLY A N 1
ATOM 6149 C CA . GLY A 1 796 ? -8.168 -22.093 34.699 1.00 69.12 796 GLY A CA 1
ATOM 6150 C C . GLY A 1 796 ? -8.283 -23.229 35.726 1.00 69.12 796 GLY A C 1
ATOM 6151 O O . GLY A 1 796 ? -7.275 -23.684 36.270 1.00 69.12 796 GLY A O 1
ATOM 6152 N N . VAL A 1 797 ? -9.504 -23.696 36.016 1.00 73.50 797 VAL A N 1
ATOM 6153 C CA . VAL A 1 797 ? -9.777 -24.741 37.011 1.00 73.50 797 VAL A CA 1
ATOM 6154 C C . VAL A 1 797 ? -9.960 -26.068 36.290 1.00 73.50 797 VAL A C 1
ATOM 6156 O O . VAL A 1 797 ? -10.823 -26.218 35.426 1.00 73.50 797 VAL A O 1
ATOM 6159 N N . SER A 1 798 ? -9.160 -27.071 36.657 1.00 70.56 798 SER A N 1
ATOM 6160 C CA . SER A 1 798 ? -9.336 -28.411 36.100 1.00 70.56 798 SER A CA 1
ATOM 6161 C C . SER A 1 798 ? -10.707 -28.981 36.493 1.00 70.56 798 SER A C 1
ATOM 6163 O O . SER A 1 798 ? -11.170 -28.742 37.611 1.00 70.56 798 SER A O 1
ATOM 6165 N N . PRO A 1 799 ? -11.351 -29.794 35.636 1.00 72.56 799 PRO A N 1
ATOM 6166 C CA . PRO A 1 799 ? -12.680 -30.326 35.930 1.00 72.56 799 PRO A CA 1
ATOM 6167 C C . PRO A 1 799 ? -12.796 -31.107 37.254 1.00 72.56 799 PRO A C 1
ATOM 6169 O O . PRO A 1 799 ? -13.889 -31.194 37.796 1.00 72.56 799 PRO A O 1
ATOM 6172 N N . GLU A 1 800 ? -11.704 -31.665 37.796 1.00 68.25 800 GLU A N 1
ATOM 6173 C CA . GLU A 1 800 ? -11.733 -32.339 39.111 1.00 68.25 800 GLU A CA 1
ATOM 6174 C C . GLU A 1 800 ? -11.801 -31.376 40.302 1.00 68.25 800 GLU A C 1
ATOM 6176 O O . GLU A 1 800 ? -12.197 -31.774 41.396 1.00 68.25 800 GLU A O 1
ATOM 6181 N N . ASN A 1 801 ? -11.378 -30.126 40.104 1.00 71.75 801 ASN A N 1
ATOM 6182 C CA . ASN A 1 801 ? -11.278 -29.101 41.140 1.00 71.75 801 ASN A CA 1
ATOM 6183 C C . ASN A 1 801 ? -12.463 -28.118 41.112 1.00 71.75 801 ASN A C 1
ATOM 6185 O O . ASN A 1 801 ? -12.491 -27.163 41.888 1.00 71.75 801 ASN A O 1
ATOM 6189 N N . PHE A 1 802 ? -13.449 -28.353 40.244 1.00 81.06 802 PHE A N 1
ATOM 6190 C CA . PHE A 1 802 ? -14.641 -27.525 40.093 1.00 81.06 802 PHE A CA 1
ATOM 6191 C C . PHE A 1 802 ? -15.880 -28.181 40.715 1.00 81.06 802 PHE A C 1
ATOM 6193 O O . PHE A 1 802 ? -16.126 -29.372 40.543 1.00 81.06 802 PHE A O 1
ATOM 6200 N N . SER A 1 803 ? -16.684 -27.384 41.419 1.00 81.19 803 SER A N 1
ATOM 6201 C CA . SER A 1 803 ? -17.927 -27.792 42.069 1.00 81.19 803 SER A CA 1
ATOM 6202 C C . SER A 1 803 ? -19.046 -26.834 41.652 1.00 81.19 803 SER A C 1
ATOM 6204 O O . SER A 1 803 ? -18.976 -25.653 41.992 1.00 81.19 803 SER A O 1
ATOM 6206 N N . PRO A 1 804 ? -20.101 -27.311 40.965 1.00 79.31 804 PRO A N 1
ATOM 6207 C CA . PRO A 1 804 ? -21.150 -26.446 40.422 1.00 79.31 804 PRO A CA 1
ATOM 6208 C C . PRO A 1 804 ? -22.008 -25.758 41.493 1.00 79.31 804 PRO A C 1
ATOM 6210 O O . PRO A 1 804 ? -22.666 -24.774 41.174 1.00 79.31 804 PRO A O 1
ATOM 6213 N N . ASP A 1 805 ? -21.980 -26.252 42.735 1.00 76.81 805 ASP A N 1
ATOM 6214 C CA . ASP A 1 805 ? -22.760 -25.745 43.876 1.00 76.81 805 ASP A CA 1
ATOM 6215 C C . ASP A 1 805 ? -22.003 -24.713 44.739 1.00 76.81 805 ASP A C 1
ATOM 6217 O O . ASP A 1 805 ? -22.514 -24.253 45.759 1.00 76.81 805 ASP A O 1
ATOM 6221 N N . VAL A 1 806 ? -20.757 -24.379 44.386 1.00 77.75 806 VAL A N 1
ATOM 6222 C CA . VAL A 1 806 ? -19.941 -23.392 45.115 1.00 77.75 806 VAL A CA 1
ATOM 6223 C C . VAL A 1 806 ? -19.993 -22.053 44.367 1.00 77.75 806 VAL A C 1
ATOM 6225 O O . VAL A 1 806 ? -19.954 -22.069 43.134 1.00 77.75 806 VAL A O 1
ATOM 6228 N N . PRO A 1 807 ? -20.076 -20.900 45.067 1.00 77.12 807 PRO A N 1
ATOM 6229 C CA . PRO A 1 807 ? -20.067 -19.590 44.423 1.00 77.12 807 PRO A CA 1
ATOM 6230 C C . PRO A 1 807 ? -18.864 -19.415 43.504 1.00 77.12 807 PRO A C 1
ATOM 6232 O O . PRO A 1 807 ? -17.736 -19.743 43.886 1.00 77.12 807 PRO A O 1
ATOM 6235 N N . LEU A 1 808 ? -19.099 -18.871 42.312 1.00 72.25 808 LEU A N 1
ATOM 6236 C CA . LEU A 1 808 ? -18.065 -18.686 41.294 1.00 72.25 808 LEU A CA 1
ATOM 6237 C C . LEU A 1 808 ? -16.927 -17.760 41.755 1.00 72.25 808 LEU A C 1
ATOM 6239 O O . LEU A 1 808 ? -15.768 -17.987 41.407 1.00 72.25 808 LEU A O 1
ATOM 6243 N N . SER A 1 809 ? -17.240 -16.806 42.636 1.00 66.06 809 SER A N 1
ATOM 6244 C CA . SER A 1 809 ? -16.287 -15.958 43.366 1.00 66.06 809 SER A CA 1
ATOM 6245 C C . SER A 1 809 ? -15.213 -16.758 44.127 1.00 66.06 809 SER A C 1
ATOM 6247 O O . SER A 1 809 ? -14.077 -16.306 44.272 1.00 66.06 809 SER A O 1
ATOM 6249 N N . THR A 1 810 ? -15.525 -17.981 44.571 1.00 72.56 810 THR A N 1
ATOM 6250 C CA . THR A 1 810 ? -14.603 -18.849 45.331 1.00 72.56 810 THR A CA 1
ATOM 6251 C C . THR A 1 810 ? -13.419 -19.330 44.487 1.00 72.56 810 THR A C 1
ATOM 6253 O O . THR A 1 810 ? -12.390 -19.718 45.038 1.00 72.56 810 THR A O 1
ATOM 6256 N N . TYR A 1 811 ? -13.537 -19.275 43.157 1.00 74.12 811 TYR A N 1
ATOM 6257 C CA . TYR A 1 811 ? -12.471 -19.633 42.219 1.00 74.12 811 TYR A CA 1
ATOM 6258 C C . TYR A 1 811 ? -11.518 -18.473 41.908 1.00 74.12 811 TYR A C 1
ATOM 6260 O O . TYR A 1 811 ? -10.670 -18.607 41.036 1.00 74.12 811 TYR A O 1
ATOM 6268 N N . GLY A 1 812 ? -11.620 -17.359 42.644 1.00 59.69 812 GLY A N 1
ATOM 6269 C CA . GLY A 1 812 ? -10.773 -16.184 42.438 1.00 59.69 812 GLY A CA 1
ATOM 6270 C C . GLY A 1 812 ? -11.230 -15.285 41.292 1.00 59.69 812 GLY A C 1
ATOM 6271 O O . GLY A 1 812 ? -10.477 -14.390 40.935 1.00 59.69 812 GLY A O 1
ATOM 6272 N N . MET A 1 813 ? -12.450 -15.509 40.785 1.00 64.12 813 MET A N 1
ATOM 6273 C CA . MET A 1 813 ? -13.038 -14.800 39.650 1.00 64.12 813 MET A CA 1
ATOM 6274 C C . MET A 1 813 ? -13.108 -13.289 39.894 1.00 64.12 813 MET A C 1
ATOM 6276 O O . MET A 1 813 ? -13.825 -12.833 40.792 1.00 64.12 813 MET A O 1
ATOM 6280 N N . ASP A 1 814 ? -12.404 -12.519 39.071 1.00 52.75 814 ASP A N 1
ATOM 6281 C CA . ASP A 1 814 ? -12.472 -11.061 39.039 1.00 52.75 814 ASP A CA 1
ATOM 6282 C C . ASP A 1 814 ? -13.399 -10.525 37.925 1.00 52.75 814 ASP A C 1
ATOM 6284 O O . ASP A 1 814 ? -14.027 -11.278 37.177 1.00 52.75 814 ASP A O 1
ATOM 6288 N N . LEU A 1 815 ? -13.579 -9.198 37.854 1.00 45.78 815 LEU A N 1
ATOM 6289 C CA . LEU A 1 815 ? -14.482 -8.566 36.879 1.00 45.78 815 LEU A CA 1
ATOM 6290 C C . LEU A 1 815 ? -14.079 -8.835 35.416 1.00 45.78 815 LEU A C 1
ATOM 6292 O O . LEU A 1 815 ? -14.979 -9.120 34.621 1.00 45.78 815 LEU A O 1
ATOM 6296 N N . PRO A 1 816 ? -12.791 -8.773 35.037 1.00 44.56 816 PRO A N 1
ATOM 6297 C CA . PRO A 1 816 ? -12.329 -9.205 33.718 1.00 44.56 816 PRO A CA 1
ATOM 6298 C C . PRO A 1 816 ? -12.630 -10.674 33.398 1.00 44.56 816 PRO A C 1
ATOM 6300 O O . PRO A 1 816 ? -13.175 -10.969 32.334 1.00 44.56 816 PRO A O 1
ATOM 6303 N N . GLU A 1 817 ? -12.362 -11.609 34.311 1.00 50.31 817 GLU A N 1
ATOM 6304 C CA . GLU A 1 817 ? -12.668 -13.035 34.118 1.00 50.31 817 GLU A CA 1
ATOM 6305 C C . GLU A 1 817 ? -14.177 -13.268 33.986 1.00 50.31 817 GLU A C 1
ATOM 6307 O O . GLU A 1 817 ? -14.631 -13.948 33.065 1.00 50.31 817 GLU A O 1
ATOM 6312 N N . ALA A 1 818 ? -14.979 -12.623 34.833 1.00 52.84 818 ALA A N 1
ATOM 6313 C CA . ALA A 1 818 ? -16.434 -12.635 34.742 1.00 52.84 818 ALA A CA 1
ATOM 6314 C C . ALA A 1 818 ? -16.949 -12.011 33.432 1.00 52.84 818 ALA A C 1
ATOM 6316 O O . ALA A 1 818 ? -17.948 -12.468 32.880 1.00 52.84 818 ALA A O 1
ATOM 6317 N N . THR A 1 819 ? -16.277 -10.992 32.897 1.00 45.81 819 THR A N 1
ATOM 6318 C CA . THR A 1 819 ? -16.631 -10.369 31.610 1.00 45.81 819 THR A CA 1
ATOM 6319 C C . THR A 1 819 ? -16.285 -11.285 30.442 1.00 45.81 819 THR A C 1
ATOM 6321 O O . THR A 1 819 ? -17.127 -11.513 29.575 1.00 45.81 819 THR A O 1
ATOM 6324 N N . ARG A 1 820 ? -15.114 -11.926 30.463 1.00 47.97 820 ARG A N 1
ATOM 6325 C CA . ARG A 1 820 ? -14.731 -12.939 29.471 1.00 47.97 820 ARG A CA 1
ATOM 6326 C C . ARG A 1 820 ? -15.654 -14.150 29.496 1.00 47.97 820 ARG A C 1
ATOM 6328 O O . ARG A 1 820 ? -16.073 -14.610 28.439 1.00 47.97 820 ARG A O 1
ATOM 6335 N N . ILE A 1 821 ? -16.033 -14.631 30.680 1.00 57.72 821 ILE A N 1
ATOM 6336 C CA . ILE A 1 821 ? -17.007 -15.718 30.839 1.00 57.72 821 ILE A CA 1
ATOM 6337 C C . ILE A 1 821 ? -18.381 -15.265 30.327 1.00 57.72 821 ILE A C 1
ATOM 6339 O O . ILE A 1 821 ? -19.010 -15.988 29.564 1.00 57.72 821 ILE A O 1
ATOM 6343 N N . SER A 1 822 ? -18.821 -14.049 30.660 1.00 53.78 822 SER A N 1
ATOM 6344 C CA . SER A 1 822 ? -20.071 -13.447 30.167 1.00 53.78 822 SER A CA 1
ATOM 6345 C C . SER A 1 822 ? -20.145 -13.406 28.635 1.00 53.78 822 SER A C 1
ATOM 6347 O O . SER A 1 822 ? -21.150 -13.827 28.061 1.00 53.78 822 SER A O 1
ATOM 6349 N N . VAL A 1 823 ? -19.072 -12.962 27.976 1.00 48.12 823 VAL A N 1
ATOM 6350 C CA . VAL A 1 823 ? -18.959 -12.875 26.510 1.00 48.12 823 VAL A CA 1
ATOM 6351 C C . VAL A 1 823 ? -18.805 -14.255 25.867 1.00 48.12 823 VAL A C 1
ATOM 6353 O O . VAL A 1 823 ? -19.453 -14.563 24.872 1.00 48.12 823 VAL A O 1
ATOM 6356 N N . ALA A 1 824 ? -17.985 -15.139 26.429 1.00 49.50 824 ALA A N 1
ATOM 6357 C CA . ALA A 1 824 ? -17.748 -16.458 25.844 1.00 49.50 824 ALA A CA 1
ATOM 6358 C C . ALA A 1 824 ? -18.954 -17.398 25.998 1.00 49.50 824 ALA A C 1
ATOM 6360 O O . ALA A 1 824 ? -19.189 -18.272 25.159 1.00 49.50 824 ALA A O 1
ATOM 6361 N N . LEU A 1 825 ? -19.741 -17.210 27.057 1.00 58.53 825 LEU A N 1
ATOM 6362 C CA . LEU A 1 825 ? -20.994 -17.921 27.270 1.00 58.53 825 LEU A CA 1
ATOM 6363 C C . LEU A 1 825 ? -22.159 -17.327 26.479 1.00 58.53 825 LEU A C 1
ATOM 6365 O O . LEU A 1 825 ? -23.167 -18.015 26.335 1.00 58.53 825 LEU A O 1
ATOM 6369 N N . GLU A 1 826 ? -22.014 -16.124 25.918 1.00 55.75 826 GLU A N 1
ATOM 6370 C CA . GLU A 1 826 ? -23.043 -15.385 25.176 1.00 55.75 826 GLU A CA 1
ATOM 6371 C C . GLU A 1 826 ? -23.799 -16.218 24.113 1.00 55.75 826 GLU A C 1
ATOM 6373 O O . GLU A 1 826 ? -25.026 -16.088 24.023 1.00 55.75 826 GLU A O 1
ATOM 6378 N N . PRO A 1 827 ? -23.152 -17.119 23.339 1.00 50.06 827 PRO A N 1
ATOM 6379 C CA . PRO A 1 827 ? -23.852 -17.971 22.372 1.00 50.06 827 PRO A CA 1
ATOM 6380 C C . PRO A 1 827 ? -24.730 -19.056 23.013 1.00 50.06 827 PRO A C 1
ATOM 6382 O O . PRO A 1 827 ? -25.561 -19.661 22.335 1.00 50.06 827 PRO A O 1
ATOM 6385 N N . PHE A 1 828 ? -24.519 -19.346 24.298 1.00 54.34 828 PHE A N 1
ATOM 6386 C CA . PHE A 1 828 ? -25.106 -20.475 25.014 1.00 54.34 828 PHE A CA 1
ATOM 6387 C C . PHE A 1 828 ? -26.105 -20.026 26.082 1.00 54.34 828 PHE A C 1
ATOM 6389 O O . PHE A 1 828 ? -27.193 -20.595 26.157 1.00 54.34 828 PHE A O 1
ATOM 6396 N N . ILE A 1 829 ? -25.751 -19.015 26.882 1.00 59.50 829 ILE A N 1
ATOM 6397 C CA . ILE A 1 829 ? -26.560 -18.441 27.961 1.00 59.50 829 ILE A CA 1
ATOM 6398 C C . ILE A 1 829 ? -26.282 -16.930 28.099 1.00 59.50 829 ILE A C 1
ATOM 6400 O O . ILE A 1 829 ? -25.132 -16.507 28.029 1.00 59.50 829 ILE A O 1
ATOM 6404 N N . THR A 1 830 ? -27.315 -16.103 28.312 1.00 54.66 830 THR A N 1
ATOM 6405 C CA . THR A 1 830 ? -27.106 -14.679 28.644 1.00 54.66 830 THR A CA 1
ATOM 6406 C C . THR A 1 830 ? -26.876 -14.550 30.139 1.00 54.66 830 THR A C 1
ATOM 6408 O O . THR A 1 830 ? -27.780 -14.749 30.943 1.00 54.66 830 THR A O 1
ATOM 6411 N N . VAL A 1 831 ? -25.649 -14.203 30.500 1.00 61.19 831 VAL A N 1
ATOM 6412 C CA . VAL A 1 831 ? -25.251 -13.890 31.867 1.00 61.19 831 VAL A CA 1
ATOM 6413 C C . VAL A 1 831 ? -24.369 -12.650 31.828 1.00 61.19 831 VAL A C 1
ATOM 6415 O O . VAL A 1 831 ? -23.512 -12.534 30.960 1.00 61.19 831 VAL A O 1
ATOM 6418 N N . THR A 1 832 ? -24.594 -11.697 32.727 1.00 56.91 832 THR A N 1
ATOM 6419 C CA . THR A 1 832 ? -23.777 -10.480 32.846 1.00 56.91 832 THR A CA 1
ATOM 6420 C C . THR A 1 832 ? -22.541 -10.742 33.704 1.00 56.91 832 THR A C 1
ATOM 6422 O O . THR A 1 832 ? -22.596 -11.531 34.647 1.00 56.91 832 THR A O 1
ATOM 6425 N N . ALA A 1 833 ? -21.446 -10.022 33.446 1.00 50.69 833 ALA A N 1
ATOM 6426 C CA . ALA A 1 833 ? -20.250 -10.057 34.296 1.00 50.69 833 ALA A CA 1
ATOM 6427 C C . ALA A 1 833 ? -20.583 -9.807 35.780 1.00 50.69 833 ALA A C 1
ATOM 6429 O O . ALA A 1 833 ? -20.053 -10.445 36.681 1.00 50.69 833 ALA A O 1
ATOM 6430 N N . VAL A 1 834 ? -21.554 -8.930 36.037 1.00 54.41 834 VAL A N 1
ATOM 6431 C CA . VAL A 1 834 ? -22.060 -8.634 37.381 1.00 54.41 834 VAL A CA 1
ATOM 6432 C C . VAL A 1 834 ? -22.754 -9.839 38.029 1.00 54.41 834 VAL A C 1
ATOM 6434 O O . VAL A 1 834 ? -22.574 -10.066 39.222 1.00 54.41 834 VAL A O 1
ATOM 6437 N N . GLN A 1 835 ? -23.537 -10.617 37.273 1.00 60.03 835 GLN A N 1
ATOM 6438 C CA . GLN A 1 835 ? -24.156 -11.852 37.775 1.00 60.03 835 GLN A CA 1
ATOM 6439 C C . GLN A 1 835 ? -23.102 -12.928 38.066 1.00 60.03 835 GLN A C 1
ATOM 6441 O O . GLN A 1 835 ? -23.215 -13.624 39.068 1.00 60.03 835 GLN A O 1
ATOM 6446 N N . LEU A 1 836 ? -22.056 -13.034 37.246 1.00 64.06 836 LEU A N 1
ATOM 6447 C CA . LEU A 1 836 ? -20.958 -13.989 37.451 1.00 64.06 836 LEU A CA 1
ATOM 6448 C C . LEU A 1 836 ? -20.100 -13.667 38.680 1.00 64.06 836 LEU A C 1
ATOM 6450 O O . LEU A 1 836 ? -19.667 -14.577 39.376 1.00 64.06 836 LEU A O 1
ATOM 6454 N N . MET A 1 837 ? -19.919 -12.381 38.983 1.00 57.50 837 MET A N 1
ATOM 6455 C CA . MET A 1 837 ? -19.224 -11.913 40.187 1.00 57.50 837 MET A CA 1
ATOM 6456 C C . MET A 1 837 ? -20.082 -11.892 41.456 1.00 57.50 837 MET A C 1
ATOM 6458 O O . MET A 1 837 ? -19.600 -11.516 42.526 1.00 57.50 837 MET A O 1
ATOM 6462 N N . SER A 1 838 ? -21.372 -12.202 41.356 1.00 62.53 838 SER A N 1
ATOM 6463 C CA . SER A 1 838 ? -22.215 -12.303 42.545 1.00 62.53 838 SER A CA 1
ATOM 6464 C C . SER A 1 838 ? -21.884 -13.581 43.328 1.00 62.53 838 SER A C 1
ATOM 6466 O O . SER A 1 838 ? -21.191 -14.465 42.831 1.00 62.53 838 SER A O 1
ATOM 6468 N N . GLU A 1 839 ? -22.407 -13.726 44.547 1.00 65.94 839 GLU A N 1
ATOM 6469 C CA . GLU A 1 839 ? -22.258 -14.959 45.347 1.00 65.94 839 GLU A CA 1
ATOM 6470 C C . GLU A 1 839 ? -23.099 -16.135 44.786 1.00 65.94 839 GLU A C 1
ATOM 6472 O O . GLU A 1 839 ? -23.629 -16.950 45.537 1.00 65.94 839 GLU A O 1
ATOM 6477 N N . MET A 1 840 ? -23.289 -16.200 43.463 1.00 69.12 840 MET A N 1
ATOM 6478 C CA . MET A 1 840 ? -24.014 -17.255 42.757 1.00 69.12 840 MET A CA 1
ATOM 6479 C C . MET A 1 840 ? -23.085 -18.407 42.386 1.00 69.12 840 MET A C 1
ATOM 6481 O O . MET A 1 840 ? -21.956 -18.214 41.927 1.00 69.12 840 MET A O 1
ATOM 6485 N N . SER A 1 841 ? -23.588 -19.626 42.544 1.00 78.94 841 SER A N 1
ATOM 6486 C CA . SER A 1 841 ? -22.957 -20.827 42.010 1.00 78.94 841 SER A CA 1
ATOM 6487 C C . SER A 1 841 ? -23.272 -21.006 40.520 1.00 78.94 841 SER A C 1
ATOM 6489 O O . SER A 1 841 ? -24.179 -20.381 39.959 1.00 78.94 841 SER A O 1
ATOM 6491 N N . TRP A 1 842 ? -22.534 -21.893 39.850 1.00 81.25 842 TRP A N 1
ATOM 6492 C CA . TRP A 1 842 ? -22.827 -22.235 38.455 1.00 81.25 842 TRP A CA 1
ATOM 6493 C C . TRP A 1 842 ? -24.211 -22.884 38.297 1.00 81.25 842 TRP A C 1
ATOM 6495 O O . TRP A 1 842 ? -24.899 -22.650 37.303 1.00 81.25 842 TRP A O 1
ATOM 6505 N N . ALA A 1 843 ? -24.656 -23.648 39.299 1.00 76.56 843 ALA A N 1
ATOM 6506 C CA . ALA A 1 843 ? -26.004 -24.204 39.348 1.00 76.56 843 ALA A CA 1
ATOM 6507 C C . ALA A 1 843 ? -27.087 -23.108 39.417 1.00 76.56 843 ALA A C 1
ATOM 6509 O O . ALA A 1 843 ? -28.096 -23.205 38.712 1.00 76.56 843 ALA A O 1
ATOM 6510 N N . ASP A 1 844 ? -26.857 -22.040 40.190 1.00 70.44 844 ASP A N 1
ATOM 6511 C CA . ASP A 1 844 ? -27.796 -20.914 40.314 1.00 70.44 844 ASP A CA 1
ATOM 6512 C C . ASP A 1 844 ? -27.953 -20.160 38.991 1.00 70.44 844 ASP A C 1
ATOM 6514 O O . ASP A 1 844 ? -29.061 -19.806 38.587 1.00 70.44 844 ASP A O 1
ATOM 6518 N N . LEU A 1 845 ? -26.850 -19.959 38.268 1.00 72.38 845 LEU A N 1
ATOM 6519 C CA . LEU A 1 845 ? -26.861 -19.299 36.961 1.00 72.38 845 LEU A CA 1
ATOM 6520 C C . LEU A 1 845 ? -27.632 -20.097 35.909 1.00 72.38 845 LEU A C 1
ATOM 6522 O O . LEU A 1 845 ? -28.426 -19.527 35.159 1.00 72.38 845 LEU A O 1
ATOM 6526 N N . LEU A 1 846 ? -27.465 -21.420 35.880 1.00 73.25 846 LEU A N 1
ATOM 6527 C CA . LEU A 1 846 ? -28.243 -22.281 34.988 1.00 73.25 846 LEU A CA 1
ATOM 6528 C C . LEU A 1 846 ? -29.743 -22.255 35.332 1.00 73.25 846 LEU A C 1
ATOM 6530 O O . LEU A 1 846 ? -30.579 -22.309 34.426 1.00 73.25 846 LEU A O 1
ATOM 6534 N N . ALA A 1 847 ? -30.098 -22.118 36.613 1.00 69.62 847 ALA A N 1
ATOM 6535 C CA . ALA A 1 847 ? -31.487 -21.962 37.042 1.00 69.62 847 ALA A CA 1
ATOM 6536 C C . ALA A 1 847 ? -32.100 -20.620 36.593 1.00 69.62 847 ALA A C 1
ATOM 6538 O O . ALA A 1 847 ? -33.254 -20.601 36.159 1.00 69.62 847 ALA A O 1
ATOM 6539 N N . VAL A 1 848 ? -31.333 -19.521 36.633 1.00 66.12 848 VAL A N 1
ATOM 6540 C CA . VAL A 1 848 ? -31.757 -18.205 36.111 1.00 66.12 848 VAL A CA 1
ATOM 6541 C C . VAL A 1 848 ? -32.043 -18.272 34.616 1.00 66.12 848 VAL A C 1
ATOM 6543 O O . VAL A 1 848 ? -33.095 -17.820 34.170 1.00 66.12 848 VAL A O 1
ATOM 6546 N N . VAL A 1 849 ? -31.153 -18.895 33.846 1.00 65.94 849 VAL A N 1
ATOM 6547 C CA . VAL A 1 849 ? -31.310 -19.019 32.392 1.00 65.94 849 VAL A CA 1
ATOM 6548 C C . VAL A 1 849 ? -32.563 -19.816 32.030 1.00 65.94 849 VAL A C 1
ATOM 6550 O O . VAL A 1 849 ? -33.305 -19.436 31.123 1.00 65.94 849 VAL A O 1
ATOM 6553 N N . GLU A 1 850 ? -32.842 -20.907 32.746 1.00 67.06 850 GLU A N 1
ATOM 6554 C CA . GLU A 1 850 ? -34.063 -21.684 32.519 1.00 67.06 850 GLU A CA 1
ATOM 6555 C C . GLU A 1 850 ? -35.323 -20.877 32.887 1.00 67.06 850 GLU A C 1
ATOM 6557 O O . GLU A 1 850 ? -36.330 -20.957 32.180 1.00 67.06 850 GLU A O 1
ATOM 6562 N N . ALA A 1 851 ? -35.276 -20.052 33.938 1.00 63.97 851 ALA A N 1
ATOM 6563 C CA . ALA A 1 851 ? -36.387 -19.183 34.333 1.00 63.97 851 ALA A CA 1
ATOM 6564 C C . ALA A 1 851 ? -36.650 -18.041 33.330 1.00 63.97 851 ALA A C 1
ATOM 6566 O O . ALA A 1 851 ? -37.809 -17.768 32.996 1.00 63.97 851 ALA A O 1
ATOM 6567 N N . GLU A 1 852 ? -35.596 -17.413 32.802 1.00 64.88 852 GLU A N 1
ATOM 6568 C CA . GLU A 1 852 ? -35.692 -16.390 31.752 1.00 64.88 852 GLU A CA 1
ATOM 6569 C C . GLU A 1 852 ? -36.223 -16.996 30.440 1.00 64.88 852 GLU A C 1
ATOM 6571 O O . GLU A 1 852 ? -37.080 -16.402 29.782 1.00 64.88 852 GLU A O 1
ATOM 6576 N N . ARG A 1 853 ? -35.831 -18.237 30.106 1.00 62.16 853 ARG A N 1
ATOM 6577 C CA . ARG A 1 853 ? -36.363 -18.984 28.950 1.00 62.16 853 ARG A CA 1
ATOM 6578 C C . ARG A 1 853 ? -37.871 -19.229 29.032 1.00 62.16 853 ARG A C 1
ATOM 6580 O O . ARG A 1 853 ? -38.548 -19.261 28.006 1.00 62.16 853 ARG A O 1
ATOM 6587 N N . LEU A 1 854 ? -38.407 -19.431 30.236 1.00 64.62 854 LEU A N 1
ATOM 6588 C CA . LEU A 1 854 ? -39.836 -19.677 30.457 1.00 64.62 854 LEU A CA 1
ATOM 6589 C C . LEU A 1 854 ? -40.695 -18.399 30.380 1.00 64.62 854 LEU A C 1
ATOM 6591 O O . LEU A 1 854 ? -41.921 -18.520 30.326 1.00 64.62 854 LEU A O 1
ATOM 6595 N N . ALA A 1 855 ? -40.078 -17.207 30.364 1.00 67.44 855 ALA A N 1
ATOM 6596 C CA . ALA A 1 855 ? -40.717 -15.897 30.186 1.00 67.44 855 ALA A CA 1
ATOM 6597 C C . ALA A 1 855 ? -41.935 -15.630 31.105 1.00 67.44 855 ALA A C 1
ATOM 6599 O O . ALA A 1 855 ? -42.921 -15.015 30.698 1.00 67.44 855 ALA A O 1
ATOM 6600 N N . GLN A 1 856 ? -41.897 -16.105 32.356 1.00 76.88 856 GLN A N 1
ATOM 6601 C CA . GLN A 1 856 ? -42.982 -15.911 33.330 1.00 76.88 856 GLN A CA 1
ATOM 6602 C C . GLN A 1 856 ? -42.819 -14.587 34.096 1.00 76.88 856 GLN A C 1
ATOM 6604 O O . GLN A 1 856 ? -41.792 -14.424 34.736 1.00 76.88 856 GLN A O 1
ATOM 6609 N N . PRO A 1 857 ? -43.794 -13.660 34.137 1.00 81.19 857 PRO A N 1
ATOM 6610 C CA . PRO A 1 857 ? -43.620 -12.363 34.812 1.00 81.19 857 PRO A CA 1
ATOM 6611 C C . PRO A 1 857 ? -43.305 -12.433 36.317 1.00 81.19 857 PRO A C 1
ATOM 6613 O O . PRO A 1 857 ? -42.708 -11.510 36.866 1.00 81.19 857 PRO A O 1
ATOM 6616 N N . LEU A 1 858 ? -43.711 -13.515 36.986 1.00 87.50 858 LEU A N 1
ATOM 6617 C CA . LEU A 1 858 ? -43.438 -13.792 38.396 1.00 87.50 858 LEU A CA 1
ATOM 6618 C C . LEU A 1 858 ? -42.689 -15.113 38.524 1.00 87.50 858 LEU A C 1
ATOM 6620 O O . LEU A 1 858 ? -43.185 -16.146 38.074 1.00 87.50 858 LEU A O 1
ATOM 6624 N N . VAL A 1 859 ? -41.540 -15.081 39.195 1.00 86.94 859 VAL A N 1
ATOM 6625 C CA . VAL A 1 859 ? -40.677 -16.248 39.397 1.00 86.94 859 VAL A CA 1
ATOM 6626 C C . VAL A 1 859 ? -40.425 -16.445 40.886 1.00 86.94 859 VAL A C 1
ATOM 6628 O O . VAL A 1 859 ? -40.103 -15.498 41.605 1.00 86.94 859 VAL A O 1
ATOM 6631 N N . GLN A 1 860 ? -40.590 -17.678 41.361 1.00 89.50 860 GLN A N 1
ATOM 6632 C CA . GLN A 1 860 ? -40.272 -18.031 42.740 1.00 89.50 860 GLN A CA 1
ATOM 6633 C C . GLN A 1 860 ? -38.765 -18.230 42.881 1.00 89.50 860 GLN A C 1
ATOM 6635 O O . GLN A 1 860 ? -38.189 -19.057 42.179 1.00 89.50 860 GLN A O 1
ATOM 6640 N N . ILE A 1 861 ? -38.150 -17.489 43.800 1.00 86.38 861 ILE A N 1
ATOM 6641 C CA . ILE A 1 861 ? -36.705 -17.519 44.044 1.00 86.38 861 ILE A CA 1
ATOM 6642 C C . ILE A 1 861 ? -36.403 -18.363 45.279 1.00 86.38 861 ILE A C 1
ATOM 6644 O O . ILE A 1 861 ? -35.617 -19.295 45.185 1.00 86.38 861 ILE A O 1
ATOM 6648 N N . CYS A 1 862 ? -37.065 -18.113 46.414 1.00 85.81 862 CYS A N 1
ATOM 6649 C CA . CYS A 1 862 ? -36.913 -18.942 47.616 1.00 85.81 862 CYS A CA 1
ATOM 6650 C C . CYS A 1 862 ? -38.218 -19.658 47.958 1.00 85.81 862 CYS A C 1
ATOM 6652 O O . CYS A 1 862 ? -39.308 -19.071 47.942 1.00 85.81 862 CYS A O 1
ATOM 6654 N N . HIS A 1 863 ? -38.092 -20.931 48.328 1.00 83.25 863 HIS A N 1
ATOM 6655 C CA . HIS A 1 863 ? -39.175 -21.693 48.930 1.00 83.25 863 HIS A CA 1
ATOM 6656 C C . HIS A 1 863 ? -39.164 -21.492 50.444 1.00 83.25 863 HIS A C 1
ATOM 6658 O O . HIS A 1 863 ? -38.148 -21.705 51.096 1.00 83.25 863 HIS A O 1
ATOM 6664 N N . GLY A 1 864 ? -40.315 -21.141 51.005 1.00 80.81 864 GLY A N 1
ATOM 6665 C CA . GLY A 1 864 ? -40.468 -20.930 52.437 1.00 80.81 864 GLY A CA 1
ATOM 6666 C C . GLY A 1 864 ? -41.937 -20.923 52.839 1.00 80.81 864 GLY A C 1
ATOM 6667 O O . GLY A 1 864 ? -42.818 -21.230 52.035 1.00 80.81 864 GLY A O 1
ATOM 6668 N N . SER A 1 865 ? -42.206 -20.583 54.096 1.00 73.75 865 SER A N 1
ATOM 6669 C CA . SER A 1 865 ? -43.565 -20.428 54.622 1.00 73.75 865 SER A CA 1
ATOM 6670 C C . SER A 1 865 ? -43.750 -19.030 55.195 1.00 73.75 865 SER A C 1
ATOM 6672 O O . SER A 1 865 ? -42.905 -18.582 55.963 1.00 73.75 865 SER A O 1
ATOM 6674 N N . GLY A 1 866 ? -44.859 -18.360 54.886 1.00 81.31 866 GLY A N 1
ATOM 6675 C CA . GLY A 1 866 ? -45.154 -17.023 55.405 1.00 81.31 866 GLY A CA 1
ATOM 6676 C C . GLY A 1 866 ? -45.838 -16.145 54.363 1.00 81.31 866 GLY A C 1
ATOM 6677 O O . GLY A 1 866 ? -46.333 -16.645 53.357 1.00 81.31 866 GLY A O 1
ATOM 6678 N N . ILE A 1 867 ? -45.883 -14.836 54.616 1.00 87.31 867 ILE A N 1
ATOM 6679 C CA . ILE A 1 867 ? -46.312 -13.855 53.610 1.00 87.31 867 ILE A CA 1
ATOM 6680 C C . ILE A 1 867 ? -45.124 -13.623 52.666 1.00 87.31 867 ILE A C 1
ATOM 6682 O O . ILE A 1 867 ? -44.064 -13.218 53.166 1.00 87.31 867 ILE A O 1
ATOM 6686 N N . PRO A 1 868 ? -45.275 -13.859 51.349 1.00 90.25 868 PRO A N 1
ATOM 6687 C CA . PRO A 1 868 ? -44.167 -13.778 50.410 1.00 90.25 868 PRO A CA 1
ATOM 6688 C C . PRO A 1 868 ? -43.647 -12.347 50.288 1.00 90.25 868 PRO A C 1
ATOM 6690 O O . PRO A 1 868 ? -44.429 -11.393 50.238 1.00 90.25 868 PRO A O 1
ATOM 6693 N N . LEU A 1 869 ? -42.324 -12.209 50.217 1.00 92.75 869 LEU A N 1
ATOM 6694 C CA . LEU A 1 869 ? -41.681 -10.972 49.791 1.00 92.75 869 LEU A CA 1
ATOM 6695 C C . LEU A 1 869 ? -41.590 -10.963 48.265 1.00 92.75 869 LEU A C 1
ATOM 6697 O O . LEU A 1 869 ? -41.137 -11.935 47.666 1.00 92.75 869 LEU A O 1
ATOM 6701 N N . ILE A 1 870 ? -42.018 -9.868 47.642 1.00 94.25 870 ILE A N 1
ATOM 6702 C CA . ILE A 1 870 ? -41.970 -9.694 46.190 1.00 94.25 870 ILE A CA 1
ATOM 6703 C C . ILE A 1 870 ? -40.979 -8.575 45.871 1.00 94.25 870 ILE A C 1
ATOM 6705 O O . ILE A 1 870 ? -41.193 -7.432 46.281 1.00 94.25 870 ILE A O 1
ATOM 6709 N N . ILE A 1 871 ? -39.900 -8.902 45.159 1.00 92.88 871 ILE A N 1
ATOM 6710 C CA . ILE A 1 871 ? -38.855 -7.952 44.763 1.00 92.88 871 ILE A CA 1
ATOM 6711 C C . ILE A 1 871 ? -39.060 -7.520 43.308 1.00 92.88 871 ILE A C 1
ATOM 6713 O O . ILE A 1 871 ? -39.151 -8.350 42.400 1.00 92.88 871 ILE A O 1
ATOM 6717 N N . LEU A 1 872 ? -39.106 -6.206 43.094 1.00 90.31 872 LEU A N 1
ATOM 6718 C CA . LEU A 1 872 ? -39.093 -5.580 41.775 1.00 90.31 872 LEU A CA 1
ATOM 6719 C C . LEU A 1 872 ? -37.645 -5.401 41.275 1.00 90.31 872 LEU A C 1
ATOM 6721 O O . LEU A 1 872 ? -36.775 -5.019 42.069 1.00 90.31 872 LEU A O 1
ATOM 6725 N N . PRO A 1 873 ? -37.378 -5.654 39.979 1.00 82.56 873 PRO A N 1
ATOM 6726 C CA . PRO A 1 873 ? -36.029 -5.700 39.424 1.00 82.56 873 PRO A CA 1
ATOM 6727 C C . PRO A 1 873 ? -35.435 -4.298 39.220 1.00 82.56 873 PRO A C 1
ATOM 6729 O O . PRO A 1 873 ? -36.132 -3.285 39.322 1.00 82.56 873 PRO A O 1
ATOM 6732 N N . ALA A 1 874 ? -34.139 -4.236 38.904 1.00 71.06 874 ALA A N 1
ATOM 6733 C CA . ALA A 1 874 ? -33.499 -3.017 38.403 1.00 71.06 874 ALA A CA 1
ATOM 6734 C C . ALA A 1 874 ? -33.898 -2.727 36.942 1.00 71.06 874 ALA A C 1
ATOM 6736 O O . ALA A 1 874 ? -34.684 -3.455 36.335 1.00 71.06 874 ALA A O 1
ATOM 6737 N N . GLY A 1 875 ? -33.336 -1.659 36.362 1.00 60.50 875 GLY A N 1
ATOM 6738 C CA . GLY A 1 875 ? -33.707 -1.189 35.025 1.00 60.50 875 GLY A CA 1
ATOM 6739 C C . GLY A 1 875 ? -33.408 -2.145 33.865 1.00 60.50 875 GLY A C 1
ATOM 6740 O O . GLY A 1 875 ? -34.007 -2.019 32.806 1.00 60.50 875 GLY A O 1
ATOM 6741 N N . ASN A 1 876 ? -32.565 -3.157 34.067 1.00 54.00 876 ASN A N 1
ATOM 6742 C CA . ASN A 1 876 ? -32.330 -4.209 33.076 1.00 54.00 876 ASN A CA 1
ATOM 6743 C C . ASN A 1 876 ? -33.411 -5.312 33.077 1.00 54.00 876 ASN A C 1
ATOM 6745 O O . ASN A 1 876 ? -33.428 -6.143 32.174 1.00 54.00 876 ASN A O 1
ATOM 6749 N N . GLY A 1 877 ? -34.304 -5.339 34.074 1.00 63.44 877 GLY A N 1
ATOM 6750 C CA . GLY A 1 877 ? -35.458 -6.240 34.128 1.00 63.44 877 GLY A CA 1
ATOM 6751 C C . GLY A 1 877 ? -35.201 -7.686 34.557 1.00 63.44 877 GLY A C 1
ATOM 6752 O O . GLY A 1 877 ? -36.164 -8.456 34.592 1.00 63.44 877 GLY A O 1
ATOM 6753 N N . SER A 1 878 ? -33.958 -8.057 34.890 1.00 69.12 878 SER A N 1
ATOM 6754 C CA . SER A 1 878 ? -33.592 -9.425 35.294 1.00 69.12 878 SER A CA 1
ATOM 6755 C C . SER A 1 878 ? -33.718 -9.635 36.807 1.00 69.12 878 SER A C 1
ATOM 6757 O O . SER A 1 878 ? -33.449 -8.743 37.614 1.00 69.12 878 SER A O 1
ATOM 6759 N N . ILE A 1 879 ? -34.096 -10.855 37.188 1.00 76.69 879 ILE A N 1
ATOM 6760 C CA . ILE A 1 879 ? -34.186 -11.328 38.578 1.00 76.69 879 ILE A CA 1
ATOM 6761 C C . ILE A 1 879 ? -32.905 -12.017 39.059 1.00 76.69 879 ILE A C 1
ATOM 6763 O O . ILE A 1 879 ? -32.825 -12.395 40.227 1.00 76.69 879 ILE A O 1
ATOM 6767 N N . GLY A 1 880 ? -31.914 -12.209 38.179 1.00 73.50 880 GLY A N 1
ATOM 6768 C CA . GLY A 1 880 ? -30.787 -13.107 38.442 1.00 73.50 880 GLY A CA 1
ATOM 6769 C C .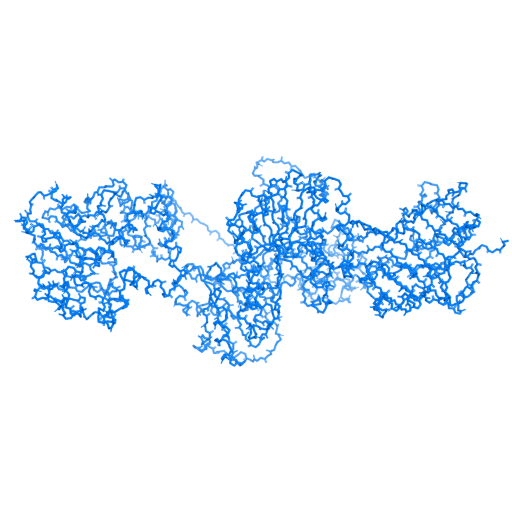 GLY A 1 880 ? -30.011 -12.769 39.716 1.00 73.50 880 GLY A C 1
ATOM 6770 O O . GLY A 1 880 ? -29.727 -13.657 40.509 1.00 73.50 880 GLY A O 1
ATOM 6771 N N . VAL A 1 881 ? -29.779 -11.480 39.986 1.00 72.62 881 VAL A N 1
ATOM 6772 C CA . VAL A 1 881 ? -29.040 -11.018 41.178 1.00 72.62 881 VAL A CA 1
ATOM 6773 C C . VAL A 1 881 ? -29.711 -11.385 42.508 1.00 72.62 881 VAL A C 1
ATOM 6775 O O . VAL A 1 881 ? -29.059 -11.395 43.548 1.00 72.62 881 VAL A O 1
ATOM 6778 N N . PHE A 1 882 ? -31.010 -11.696 42.503 1.00 84.31 882 PHE A N 1
ATOM 6779 C CA . PHE A 1 882 ? -31.750 -12.052 43.712 1.00 84.31 882 PHE A CA 1
ATOM 6780 C C . PHE A 1 882 ? -31.587 -13.526 44.097 1.00 84.31 882 PHE A C 1
ATOM 6782 O O . PHE A 1 882 ? -31.906 -13.878 45.230 1.00 84.31 882 PHE A O 1
ATOM 6789 N N . TYR A 1 883 ? -31.075 -14.387 43.210 1.00 80.00 883 TYR A N 1
ATOM 6790 C CA . TYR A 1 883 ? -30.839 -15.799 43.532 1.00 80.00 883 TYR A CA 1
ATOM 6791 C C . TYR A 1 883 ? -29.767 -15.980 44.613 1.00 80.00 883 TYR A C 1
ATOM 6793 O O . TYR A 1 883 ? -29.897 -16.884 45.433 1.00 80.00 883 TYR A O 1
ATOM 6801 N N . SER A 1 884 ? -28.800 -15.061 44.731 1.00 77.44 884 SER A N 1
ATOM 6802 C CA . SER A 1 884 ? -27.824 -15.059 45.834 1.00 77.44 884 SER A CA 1
ATOM 6803 C C . SER A 1 884 ? -28.474 -14.988 47.225 1.00 77.44 884 SER A C 1
ATOM 6805 O O . SER A 1 884 ? -27.880 -15.434 48.206 1.00 77.44 884 SER A O 1
ATOM 6807 N N . LEU A 1 885 ? -29.715 -14.489 47.335 1.00 82.56 885 LEU A N 1
ATOM 6808 C CA . LEU A 1 885 ? -30.443 -14.468 48.607 1.00 82.56 885 LEU A CA 1
ATOM 6809 C C . LEU A 1 885 ? -30.819 -15.873 49.095 1.00 82.56 885 LEU A C 1
ATOM 6811 O O . LEU A 1 885 ? -31.057 -16.032 50.291 1.00 82.56 885 LEU A O 1
ATOM 6815 N N . GLN A 1 886 ? -30.859 -16.895 48.230 1.00 82.00 886 GLN A N 1
ATOM 6816 C CA . GLN A 1 886 ? -31.222 -18.267 48.617 1.00 82.00 886 GLN A CA 1
ATOM 6817 C C . GLN A 1 886 ? -30.324 -18.826 49.724 1.00 82.00 886 GLN A C 1
ATOM 6819 O O . GLN A 1 886 ? -30.796 -19.570 50.582 1.00 82.00 886 GLN A O 1
ATOM 6824 N N . ALA A 1 887 ? -29.050 -18.424 49.753 1.00 77.88 887 ALA A N 1
ATOM 6825 C CA . ALA A 1 887 ? -28.101 -18.859 50.772 1.00 77.88 887 ALA A CA 1
ATOM 6826 C C . ALA A 1 887 ? -28.444 -18.343 52.185 1.00 77.88 887 ALA A C 1
ATOM 6828 O O . ALA A 1 887 ? -27.954 -18.881 53.182 1.00 77.88 887 ALA A O 1
ATOM 6829 N N . HIS A 1 888 ? -29.251 -17.281 52.291 1.00 82.94 888 HIS A N 1
ATOM 6830 C CA . HIS A 1 888 ? -29.426 -16.521 53.532 1.00 82.94 888 HIS A CA 1
ATOM 6831 C C . HIS A 1 888 ? -30.878 -16.152 53.873 1.00 82.94 888 HIS A C 1
ATOM 6833 O O . HIS A 1 888 ? -31.129 -15.695 54.989 1.00 82.94 888 HIS A O 1
ATOM 6839 N N . TYR A 1 889 ? -31.828 -16.324 52.950 1.00 86.06 889 TYR A N 1
ATOM 6840 C CA . TYR A 1 889 ? -33.234 -15.962 53.121 1.00 86.06 889 TYR A CA 1
ATOM 6841 C C . TYR A 1 889 ? -34.106 -17.205 53.330 1.00 86.06 889 TYR A C 1
ATOM 6843 O O . TYR A 1 889 ? -34.257 -18.029 52.433 1.00 86.06 889 TYR A O 1
ATOM 6851 N N . GLU A 1 890 ? -34.707 -17.327 54.516 1.00 80.88 890 GLU A N 1
ATOM 6852 C CA . GLU A 1 890 ? -35.492 -18.508 54.919 1.00 80.88 890 GLU A CA 1
ATOM 6853 C C . GLU A 1 890 ? -36.993 -18.411 54.554 1.00 80.88 890 GLU A C 1
ATOM 6855 O O . GLU A 1 890 ? -37.726 -19.400 54.624 1.00 80.88 890 GLU A O 1
ATOM 6860 N N . GLY A 1 891 ? -37.472 -17.217 54.184 1.00 83.62 891 GLY A N 1
ATOM 6861 C CA . GLY A 1 891 ? -38.870 -16.950 53.836 1.00 83.62 891 GLY A CA 1
ATOM 6862 C C . GLY A 1 891 ? -39.230 -17.275 52.381 1.00 83.62 891 GLY A C 1
ATOM 6863 O O . GLY A 1 891 ? -38.383 -17.598 51.552 1.00 83.62 891 GLY A O 1
ATOM 6864 N N . GLU A 1 892 ? -40.517 -17.152 52.042 1.00 89.31 892 GLU A N 1
ATOM 6865 C CA . GLU A 1 892 ? -40.959 -17.250 50.645 1.00 89.31 892 GLU A CA 1
ATOM 6866 C C . GLU A 1 892 ? -40.605 -15.957 49.885 1.00 89.31 892 GLU A C 1
ATOM 6868 O O . GLU A 1 892 ? -41.043 -14.871 50.272 1.00 89.31 892 GLU A O 1
ATOM 6873 N N . LEU A 1 893 ? -39.819 -16.072 48.807 1.00 91.31 893 LEU A N 1
ATOM 6874 C CA . LEU A 1 893 ? -39.327 -14.938 48.015 1.00 91.31 893 LEU A CA 1
ATOM 6875 C C . LEU A 1 893 ? -39.689 -15.096 46.539 1.00 91.31 893 LEU A C 1
ATOM 6877 O O . LEU A 1 893 ? -39.431 -16.141 45.940 1.00 91.31 893 LEU A O 1
ATOM 6881 N N . TRP A 1 894 ? -40.220 -14.028 45.950 1.00 92.81 894 TRP A N 1
ATOM 6882 C CA . TRP A 1 894 ? -40.579 -13.948 44.539 1.00 92.81 894 TRP A CA 1
ATOM 6883 C C . TRP A 1 894 ? -39.932 -12.733 43.876 1.00 92.81 894 TRP A C 1
ATOM 6885 O O . TRP A 1 894 ? -39.878 -11.651 44.457 1.00 92.81 894 TRP A O 1
ATOM 6895 N N . GLY A 1 895 ? -39.466 -12.912 42.645 1.00 89.94 895 GLY A N 1
ATOM 6896 C CA . GLY A 1 895 ? -38.983 -11.841 41.782 1.00 89.94 895 GLY A CA 1
ATOM 6897 C C . GLY A 1 895 ? -39.990 -11.534 40.682 1.00 89.94 895 GLY A C 1
ATOM 6898 O O . GLY A 1 895 ? -40.627 -12.439 40.137 1.00 89.94 895 GLY A O 1
ATOM 6899 N N . VAL A 1 896 ? -40.121 -10.256 40.347 1.00 87.62 896 VAL A N 1
ATOM 6900 C CA . VAL A 1 896 ? -40.818 -9.819 39.136 1.00 87.62 896 VAL A CA 1
ATOM 6901 C C . VAL A 1 896 ? -39.787 -9.657 38.024 1.00 87.62 896 VAL A C 1
ATOM 6903 O O . VAL A 1 896 ? -38.774 -8.997 38.229 1.00 87.62 896 VAL A O 1
ATOM 6906 N N . GLN A 1 897 ? -40.042 -10.239 36.853 1.00 81.81 897 GLN A N 1
ATOM 6907 C CA . GLN A 1 897 ? -39.192 -10.063 35.672 1.00 81.81 897 GLN A CA 1
ATOM 6908 C C . GLN A 1 897 ? -39.948 -9.379 34.536 1.00 81.81 897 GLN A C 1
ATOM 6910 O O . GLN A 1 897 ? -41.169 -9.512 34.401 1.00 81.81 897 GLN A O 1
ATOM 6915 N N . ILE A 1 898 ? -39.213 -8.638 33.711 1.00 76.88 898 ILE A N 1
ATOM 6916 C CA . ILE A 1 898 ? -39.763 -8.032 32.498 1.00 76.88 898 ILE A CA 1
ATOM 6917 C C . ILE A 1 898 ? -39.866 -9.115 31.423 1.00 76.88 898 ILE A C 1
ATOM 6919 O O . ILE A 1 898 ? -38.945 -9.897 31.216 1.00 76.88 898 ILE A O 1
ATOM 6923 N N . THR A 1 899 ? -41.003 -9.157 30.735 1.00 75.00 899 THR A N 1
ATOM 6924 C CA . THR A 1 899 ? -41.295 -10.100 29.644 1.00 75.00 899 THR A CA 1
ATOM 6925 C C . THR A 1 899 ? -41.776 -9.332 28.416 1.00 75.00 899 THR A C 1
ATOM 6927 O O . THR A 1 899 ? -42.106 -8.152 28.518 1.00 75.00 899 THR A O 1
ATOM 6930 N N . ASP A 1 900 ? -41.915 -10.001 27.270 1.00 68.62 900 ASP A N 1
ATOM 6931 C CA . ASP A 1 900 ? -42.458 -9.390 26.043 1.00 68.62 900 ASP A CA 1
ATOM 6932 C C . ASP A 1 900 ? -43.858 -8.781 26.227 1.00 68.62 900 ASP A C 1
ATOM 6934 O O . ASP A 1 900 ? -44.269 -7.900 25.475 1.00 68.62 900 ASP A O 1
ATOM 6938 N N . SER A 1 901 ? -44.600 -9.249 27.233 1.00 71.06 901 SER A N 1
ATOM 6939 C CA . SER A 1 901 ? -45.933 -8.745 27.571 1.00 71.06 901 SER A CA 1
ATOM 6940 C C . SER A 1 901 ? -45.928 -7.529 28.503 1.00 71.06 901 SER A C 1
ATOM 6942 O O . SER A 1 901 ? -46.988 -6.967 28.773 1.00 71.06 901 SER A O 1
ATOM 6944 N N . THR A 1 902 ? -44.763 -7.127 29.017 1.00 79.06 902 THR A N 1
ATOM 6945 C CA . THR A 1 902 ? -44.645 -6.051 30.001 1.00 79.06 902 THR A CA 1
ATOM 6946 C C . THR A 1 902 ? -44.790 -4.678 29.326 1.00 79.06 902 THR A C 1
ATOM 6948 O O . THR A 1 902 ? -44.007 -4.351 28.432 1.00 79.06 902 THR A O 1
ATOM 6951 N N . PRO A 1 903 ? -45.776 -3.852 29.725 1.00 77.00 903 PRO A N 1
ATOM 6952 C CA . PRO A 1 903 ? -46.001 -2.545 29.125 1.00 77.00 903 PRO A CA 1
ATOM 6953 C C . PRO A 1 903 ? -44.963 -1.536 29.621 1.00 77.00 903 PRO A C 1
ATOM 6955 O O . PRO A 1 903 ? -44.810 -1.317 30.820 1.00 77.00 903 PRO A O 1
ATOM 6958 N N . MET A 1 904 ? -44.270 -0.908 28.673 1.00 72.19 904 MET A N 1
ATOM 6959 C CA . MET A 1 904 ? -43.190 0.055 28.925 1.00 72.19 904 MET A CA 1
ATOM 6960 C C . MET A 1 904 ? -43.595 1.501 28.613 1.00 72.19 904 MET A C 1
ATOM 6962 O O . MET A 1 904 ? -42.765 2.397 28.584 1.00 72.19 904 MET A O 1
ATOM 6966 N N . ASP A 1 905 ? -44.873 1.746 28.357 1.00 65.62 905 ASP A N 1
ATOM 6967 C CA . ASP A 1 905 ? -45.414 2.994 27.816 1.00 65.62 905 ASP A CA 1
ATOM 6968 C C . ASP A 1 905 ? -45.621 4.109 28.849 1.00 65.62 905 ASP A C 1
ATOM 6970 O O . ASP A 1 905 ? -45.675 5.273 28.471 1.00 65.62 905 ASP A O 1
ATOM 6974 N N . SER A 1 906 ? -45.745 3.779 30.137 1.00 73.06 906 SER A N 1
ATOM 6975 C CA . SER A 1 906 ? -45.831 4.765 31.220 1.00 73.06 906 SER A CA 1
ATOM 6976 C C . SER A 1 906 ? -45.419 4.175 32.571 1.00 73.06 906 SER A C 1
ATOM 6978 O O . SER A 1 906 ? -45.569 2.977 32.819 1.00 73.06 906 SER A O 1
ATOM 6980 N N . LEU A 1 907 ? -44.969 5.034 33.492 1.00 74.06 907 LEU A N 1
ATOM 6981 C CA . LEU A 1 907 ? -44.630 4.646 34.869 1.00 74.06 907 LEU A CA 1
ATOM 6982 C C . LEU A 1 907 ? -45.834 4.006 35.579 1.00 74.06 907 LEU A C 1
ATOM 6984 O O . LEU A 1 907 ? -45.715 2.962 36.223 1.00 74.06 907 LEU A O 1
ATOM 6988 N N . MET A 1 908 ? -47.013 4.616 35.426 1.00 81.50 908 MET A N 1
ATOM 6989 C CA . MET A 1 908 ? -48.260 4.121 36.015 1.00 81.50 908 MET A CA 1
ATOM 6990 C C . MET A 1 908 ? -48.750 2.833 35.346 1.00 81.50 908 MET A C 1
ATOM 6992 O O . MET A 1 908 ? -49.260 1.954 36.037 1.00 81.50 908 MET A O 1
ATOM 6996 N N . GLY A 1 909 ? -48.577 2.694 34.028 1.00 82.56 909 GLY A N 1
ATOM 6997 C CA . GLY A 1 909 ? -48.929 1.485 33.281 1.00 82.56 909 GLY A CA 1
ATOM 6998 C C . GLY A 1 909 ? -48.115 0.273 33.727 1.00 82.56 909 GLY A C 1
ATOM 6999 O O . GLY A 1 909 ? -48.686 -0.780 34.010 1.00 82.56 909 GLY A O 1
ATOM 7000 N N . LEU A 1 910 ? -46.802 0.443 33.902 1.00 83.19 910 LEU A N 1
ATOM 7001 C CA . LEU A 1 910 ? -45.929 -0.621 34.391 1.00 83.19 910 LEU A CA 1
ATOM 7002 C C . LEU A 1 910 ? -46.259 -1.025 35.838 1.00 83.19 910 LEU A C 1
ATOM 7004 O O . LEU A 1 910 ? -46.372 -2.213 36.143 1.00 83.19 910 LEU A O 1
ATOM 7008 N N . ALA A 1 911 ? -46.488 -0.048 36.721 1.00 87.38 911 ALA A N 1
ATOM 7009 C CA . ALA A 1 911 ? -46.911 -0.312 38.098 1.00 87.38 911 ALA A CA 1
ATOM 7010 C C . ALA A 1 911 ? -48.263 -1.054 38.161 1.00 87.38 911 ALA A C 1
ATOM 7012 O O . ALA A 1 911 ? -48.430 -1.977 38.961 1.00 87.38 911 ALA A O 1
ATOM 7013 N N . ALA A 1 912 ? -49.217 -0.689 37.297 1.00 88.56 912 ALA A N 1
ATOM 7014 C CA . ALA A 1 912 ? -50.508 -1.365 37.188 1.00 88.56 912 ALA A CA 1
ATOM 7015 C C . ALA A 1 912 ? -50.369 -2.802 36.664 1.00 88.56 912 ALA A C 1
ATOM 7017 O O . ALA A 1 912 ? -51.038 -3.701 37.172 1.00 88.56 912 ALA A O 1
ATOM 7018 N N . PHE A 1 913 ? -49.472 -3.035 35.705 1.00 88.88 913 PHE A N 1
ATOM 7019 C CA . PHE A 1 913 ? -49.186 -4.372 35.197 1.00 88.88 913 PHE A CA 1
ATOM 7020 C C . PHE A 1 913 ? -48.567 -5.270 36.270 1.00 88.88 913 PHE A C 1
ATOM 7022 O O . PHE A 1 913 ? -49.052 -6.377 36.492 1.00 88.88 913 PHE A O 1
ATOM 7029 N N . TRP A 1 914 ? -47.544 -4.803 36.992 1.00 90.00 914 TRP A N 1
ATOM 7030 C CA . TRP A 1 914 ? -46.952 -5.583 38.085 1.00 90.00 914 TRP A CA 1
ATOM 7031 C C . TRP A 1 914 ? -47.955 -5.865 39.201 1.00 90.00 914 TRP A C 1
ATOM 7033 O O . TRP A 1 914 ? -48.028 -6.999 39.677 1.00 90.00 914 TRP A O 1
ATOM 7043 N N . LYS A 1 915 ? -48.802 -4.886 39.547 1.00 91.94 915 LYS A N 1
ATOM 7044 C CA . LYS A 1 915 ? -49.945 -5.113 40.438 1.00 91.94 915 LYS A CA 1
ATOM 7045 C C . LYS A 1 915 ? -50.831 -6.246 39.922 1.00 91.94 915 LYS A C 1
ATOM 7047 O O . LYS A 1 915 ? -51.186 -7.125 40.698 1.00 91.94 915 LYS A O 1
ATOM 7052 N N . GLU A 1 916 ? -51.207 -6.229 38.645 1.00 91.25 916 GLU A N 1
ATOM 7053 C CA . GLU A 1 916 ? -52.075 -7.249 38.052 1.00 91.25 916 GLU A CA 1
ATOM 7054 C C . GLU A 1 916 ? -51.448 -8.645 38.134 1.00 91.25 916 GLU A C 1
ATOM 7056 O O . GLU A 1 916 ? -52.123 -9.580 38.560 1.00 91.25 916 GLU A O 1
ATOM 7061 N N . GLN A 1 917 ? -50.156 -8.781 37.817 1.00 91.62 917 GLN A N 1
ATOM 7062 C CA . GLN A 1 917 ? -49.448 -10.061 37.927 1.00 91.62 917 GLN A CA 1
ATOM 7063 C C . GLN A 1 917 ? -49.439 -10.577 39.372 1.00 91.62 917 GLN A C 1
ATOM 7065 O O . GLN A 1 917 ? -49.754 -11.742 39.623 1.00 91.62 917 GLN A O 1
ATOM 7070 N N . ILE A 1 918 ? -49.140 -9.702 40.337 1.00 91.50 918 ILE A N 1
ATOM 7071 C CA . ILE A 1 918 ? -49.131 -10.042 41.766 1.00 91.50 918 ILE A CA 1
ATOM 7072 C C . ILE A 1 918 ? -50.534 -10.446 42.232 1.00 91.50 918 ILE A C 1
ATOM 7074 O O . ILE A 1 918 ? -50.697 -11.508 42.833 1.00 91.50 918 ILE A O 1
ATOM 7078 N N . CYS A 1 919 ? -51.558 -9.656 41.903 1.00 91.31 919 CYS A N 1
ATOM 7079 C CA . CYS A 1 919 ? -52.941 -9.928 42.290 1.00 91.31 919 CYS A CA 1
ATOM 7080 C C . CYS A 1 919 ? -53.527 -11.168 41.598 1.00 91.31 919 CYS A C 1
ATOM 7082 O O . CYS A 1 919 ? -54.391 -11.838 42.162 1.00 91.31 919 CYS A O 1
ATOM 7084 N N . ALA A 1 920 ? -53.055 -11.525 40.401 1.00 89.94 920 ALA A N 1
ATOM 7085 C CA . ALA A 1 920 ? -53.455 -12.766 39.742 1.00 89.94 920 ALA A CA 1
ATOM 7086 C C . ALA A 1 920 ? -53.018 -14.002 40.545 1.00 89.94 920 ALA A C 1
ATOM 7088 O O . ALA A 1 920 ? -53.723 -15.015 40.565 1.00 89.94 920 ALA A O 1
ATOM 7089 N N . ARG A 1 921 ? -51.872 -13.921 41.234 1.00 90.19 921 ARG A N 1
ATOM 7090 C CA . ARG A 1 921 ? -51.347 -15.000 42.077 1.00 90.19 921 ARG A CA 1
ATOM 7091 C C . ARG A 1 921 ? -51.887 -14.944 43.505 1.00 90.19 921 ARG A C 1
ATOM 7093 O O . ARG A 1 921 ? -52.272 -15.983 44.045 1.00 90.19 921 ARG A O 1
ATOM 7100 N N . TRP A 1 922 ? -51.935 -13.749 44.084 1.00 92.00 922 TRP A N 1
ATOM 7101 C CA . TRP A 1 922 ? -52.454 -13.473 45.420 1.00 92.00 922 TRP A CA 1
ATOM 7102 C C . TRP A 1 922 ? -53.530 -12.392 45.323 1.00 92.00 922 TRP A C 1
ATOM 7104 O O . TRP A 1 922 ? -53.195 -11.218 45.353 1.00 92.00 922 TRP A O 1
ATOM 7114 N N . PRO A 1 923 ? -54.820 -12.759 45.202 1.00 88.00 923 PRO A N 1
ATOM 7115 C CA . PRO A 1 923 ? -55.894 -11.786 44.977 1.00 88.00 923 PRO A CA 1
ATOM 7116 C C . PRO A 1 923 ? -56.095 -10.771 46.102 1.00 88.00 923 PRO A C 1
ATOM 7118 O O . PRO A 1 923 ? -56.630 -9.695 45.849 1.00 88.00 923 PRO A O 1
ATOM 7121 N N . HIS A 1 924 ? -55.688 -11.120 47.325 1.00 90.25 924 HIS A N 1
ATOM 7122 C CA . HIS A 1 924 ? -55.806 -10.277 48.508 1.00 90.25 924 HIS A CA 1
ATOM 7123 C C . HIS A 1 924 ? -54.512 -10.303 49.322 1.00 90.25 924 HIS A C 1
ATOM 7125 O O . HIS A 1 924 ? -53.846 -11.340 49.398 1.00 90.25 924 HIS A O 1
ATOM 7131 N N . GLY A 1 925 ? -54.192 -9.166 49.940 1.00 84.44 925 GLY A N 1
ATOM 7132 C CA . GLY A 1 925 ? -53.065 -9.007 50.852 1.00 84.44 925 GLY A CA 1
ATOM 7133 C C . GLY A 1 925 ? -53.266 -9.734 52.191 1.00 84.44 925 GLY A C 1
ATOM 7134 O O . GLY A 1 925 ? -54.269 -10.426 52.395 1.00 84.44 925 GLY A O 1
ATOM 7135 N N . PRO A 1 926 ? -52.333 -9.578 53.142 1.00 90.19 926 PRO A N 1
ATOM 7136 C CA . PRO A 1 926 ? -51.267 -8.573 53.161 1.00 90.19 926 PRO A CA 1
ATOM 7137 C C . PRO A 1 926 ? -50.116 -8.816 52.169 1.00 90.19 926 PRO A C 1
ATOM 7139 O O . PRO A 1 926 ? -49.669 -9.948 52.009 1.00 90.19 926 PRO A O 1
ATOM 7142 N N . TYR A 1 927 ? -49.588 -7.748 51.560 1.00 93.00 927 TYR A N 1
ATOM 7143 C CA . TYR A 1 927 ? -48.428 -7.797 50.651 1.00 93.00 927 TYR A CA 1
ATOM 7144 C C . TYR A 1 927 ? -47.137 -7.280 51.307 1.00 93.00 927 TYR A C 1
ATOM 7146 O O . TYR A 1 927 ? -47.168 -6.344 52.112 1.00 93.00 927 TYR A O 1
ATOM 7154 N N . ARG A 1 928 ? -45.987 -7.844 50.913 1.00 93.88 928 ARG A N 1
ATOM 7155 C CA . ARG A 1 928 ? -44.644 -7.327 51.227 1.00 93.88 928 ARG A CA 1
ATOM 7156 C C . ARG A 1 928 ? -43.897 -7.057 49.927 1.00 93.88 928 ARG A C 1
ATOM 7158 O O . ARG A 1 928 ? -43.682 -7.981 49.146 1.00 93.88 928 ARG A O 1
ATOM 7165 N N . ILE A 1 929 ? -43.512 -5.805 49.701 1.00 94.25 929 ILE A N 1
ATOM 7166 C CA . ILE A 1 929 ? -42.882 -5.358 48.457 1.00 94.25 929 ILE A CA 1
ATOM 7167 C C . ILE A 1 929 ? -41.486 -4.815 48.755 1.00 94.25 929 ILE A C 1
ATOM 7169 O O . ILE A 1 929 ? -41.288 -4.051 49.701 1.00 94.25 929 ILE A O 1
ATOM 7173 N N . ALA A 1 930 ? -40.524 -5.173 47.916 1.00 92.69 930 ALA A N 1
ATOM 7174 C CA . ALA A 1 930 ? -39.217 -4.543 47.877 1.00 92.69 930 ALA A CA 1
ATOM 7175 C C . ALA A 1 930 ? -38.874 -4.112 46.449 1.00 92.69 930 ALA A C 1
ATOM 7177 O O . ALA A 1 930 ? -39.348 -4.697 45.478 1.00 92.69 930 ALA A O 1
ATOM 7178 N N . ALA A 1 931 ? -38.076 -3.060 46.319 1.00 89.94 931 ALA A N 1
ATOM 7179 C CA . ALA A 1 931 ? -37.733 -2.461 45.041 1.00 89.94 931 ALA A CA 1
ATOM 7180 C C . ALA A 1 931 ? -36.244 -2.157 44.992 1.00 89.94 931 ALA A C 1
ATOM 7182 O O . ALA A 1 931 ? -35.723 -1.453 45.860 1.00 89.94 931 ALA A O 1
ATOM 7183 N N . PHE A 1 932 ? -35.572 -2.702 43.986 1.00 86.75 932 PHE A N 1
ATOM 7184 C CA . PHE A 1 932 ? -34.149 -2.499 43.781 1.00 86.75 932 PHE A CA 1
ATOM 7185 C C . PHE A 1 932 ? -33.888 -1.381 42.770 1.00 86.75 932 PHE A C 1
ATOM 7187 O O . PHE A 1 932 ? -34.457 -1.372 41.673 1.00 86.75 932 PHE A O 1
ATOM 7194 N N . CYS A 1 933 ? -32.988 -0.458 43.122 1.00 77.69 933 CYS A N 1
ATOM 7195 C CA . CYS A 1 933 ? -32.518 0.590 42.219 1.00 77.69 933 CYS A CA 1
ATOM 7196 C C . CYS A 1 933 ? -33.690 1.429 41.641 1.00 77.69 933 CYS A C 1
ATOM 7198 O O . CYS A 1 933 ? -34.592 1.851 42.371 1.00 77.69 933 CYS A O 1
ATOM 7200 N N . GLY A 1 934 ? -33.709 1.667 40.327 1.00 71.56 934 GLY A N 1
ATOM 7201 C CA . GLY A 1 934 ? -34.678 2.533 39.637 1.00 71.56 934 GLY A CA 1
ATOM 7202 C C . GLY A 1 934 ? -36.157 2.103 39.686 1.00 71.56 934 GLY A C 1
ATOM 7203 O O . GLY A 1 934 ? -37.026 2.845 39.213 1.00 71.56 934 GLY A O 1
ATOM 7204 N N . SER A 1 935 ? -36.493 0.945 40.269 1.00 79.56 935 SER A N 1
ATOM 7205 C CA . SER A 1 935 ? -37.888 0.504 40.441 1.00 79.56 935 SER A CA 1
ATOM 7206 C C . SER A 1 935 ? -38.597 1.122 41.654 1.00 79.56 935 SER A C 1
ATOM 7208 O O . SER A 1 935 ? -39.814 0.972 41.783 1.00 79.56 935 SER A O 1
ATOM 7210 N N . ALA A 1 936 ? -37.894 1.883 42.502 1.00 80.06 936 ALA A N 1
ATOM 7211 C CA . ALA A 1 936 ? -38.448 2.506 43.710 1.00 80.06 936 ALA A CA 1
ATOM 7212 C C . ALA A 1 936 ? -39.753 3.292 43.457 1.00 80.06 936 ALA A C 1
ATOM 7214 O O . ALA A 1 936 ? -40.751 3.100 44.152 1.00 80.06 936 ALA A O 1
ATOM 7215 N N . VAL A 1 937 ? -39.791 4.129 42.417 1.00 77.50 937 VAL A N 1
ATOM 7216 C CA . VAL A 1 937 ? -40.971 4.952 42.092 1.00 77.50 937 VAL A CA 1
ATOM 7217 C C . VAL A 1 937 ? -42.172 4.122 41.622 1.00 77.50 937 VAL A C 1
ATOM 7219 O O . VAL A 1 937 ? -43.316 4.423 41.968 1.00 77.50 937 VAL A O 1
ATOM 7222 N N . HIS A 1 938 ? -41.914 3.026 40.904 1.00 83.06 938 HIS A N 1
ATOM 7223 C CA . HIS A 1 938 ? -42.941 2.082 40.463 1.00 83.06 938 HIS A CA 1
ATOM 7224 C C . HIS A 1 938 ? -43.530 1.343 41.658 1.00 83.06 938 HIS A C 1
ATOM 7226 O O . HIS A 1 938 ? -44.740 1.152 41.733 1.00 83.06 938 HIS A O 1
ATOM 7232 N N . ALA A 1 939 ? -42.685 0.988 42.627 1.00 88.75 939 ALA A N 1
ATOM 7233 C CA . ALA A 1 939 ? -43.110 0.356 43.865 1.00 88.75 939 ALA A CA 1
ATOM 7234 C C . ALA A 1 939 ? -44.033 1.270 44.680 1.00 88.75 939 ALA A C 1
ATOM 7236 O O . ALA A 1 939 ? -45.078 0.820 45.141 1.00 88.75 939 ALA A O 1
ATOM 7237 N N . VAL A 1 940 ? -43.702 2.563 44.801 1.00 87.44 940 VAL A N 1
ATOM 7238 C CA . VAL A 1 940 ? -44.559 3.551 45.483 1.00 87.44 940 VAL A CA 1
ATOM 7239 C C . VAL A 1 940 ? -45.915 3.672 44.784 1.00 87.44 940 VAL A C 1
ATOM 7241 O O . VAL A 1 940 ? -46.953 3.584 45.444 1.00 87.44 940 VAL A O 1
ATOM 7244 N N . ALA A 1 941 ? -45.927 3.816 43.455 1.00 87.12 941 ALA A N 1
ATOM 7245 C CA . ALA A 1 941 ? -47.161 3.890 42.674 1.00 87.12 941 ALA A CA 1
ATOM 7246 C C . ALA A 1 941 ? -48.008 2.612 42.811 1.00 87.12 941 ALA A C 1
ATOM 7248 O O . ALA A 1 941 ? -49.206 2.685 43.085 1.00 87.12 941 ALA A O 1
ATOM 7249 N N . MET A 1 942 ? -47.381 1.440 42.697 1.00 90.81 942 MET A N 1
ATOM 7250 C CA . MET A 1 942 ? -48.029 0.134 42.818 1.00 90.81 942 MET A CA 1
ATOM 7251 C C . MET A 1 942 ? -48.631 -0.082 44.212 1.00 90.81 942 MET A C 1
ATOM 7253 O O . MET A 1 942 ? -49.790 -0.478 44.328 1.00 90.81 942 MET A O 1
ATOM 7257 N N . VAL A 1 943 ? -47.875 0.216 45.274 1.00 92.75 943 VAL A N 1
ATOM 7258 C CA . VAL A 1 943 ? -48.352 0.109 46.660 1.00 92.75 943 VAL A CA 1
ATOM 7259 C C . VAL A 1 943 ? -49.524 1.053 46.897 1.00 92.75 943 VAL A C 1
ATOM 7261 O O . VAL A 1 943 ? -50.536 0.633 47.452 1.00 92.75 943 VAL A O 1
ATOM 7264 N N . LYS A 1 944 ? -49.453 2.291 46.401 1.00 90.62 944 LYS A N 1
ATOM 7265 C CA . LYS A 1 944 ? -50.580 3.223 46.475 1.00 90.62 944 LYS A CA 1
ATOM 7266 C C . LYS A 1 944 ? -51.821 2.672 45.764 1.00 90.62 944 LYS A C 1
ATOM 7268 O O . LYS A 1 944 ? -52.910 2.711 46.325 1.00 90.62 944 LYS A O 1
ATOM 7273 N N . MET A 1 945 ? -51.664 2.086 44.575 1.00 92.94 945 MET A N 1
ATOM 7274 C CA . MET A 1 945 ? -52.765 1.447 43.841 1.00 92.94 945 MET A CA 1
ATOM 7275 C C . MET A 1 945 ? -53.347 0.213 44.548 1.00 92.94 945 MET A C 1
ATOM 7277 O O . MET A 1 945 ? -54.511 -0.126 44.311 1.00 92.94 945 MET A O 1
ATOM 7281 N N . LEU A 1 946 ? -52.554 -0.506 45.346 1.00 93.31 946 LEU A N 1
ATOM 7282 C CA . LEU A 1 946 ? -53.025 -1.606 46.193 1.00 93.31 946 LEU A CA 1
ATOM 7283 C C . LEU A 1 946 ? -53.827 -1.054 47.381 1.00 93.31 946 LEU A C 1
ATOM 7285 O O . LEU A 1 946 ? -54.968 -1.457 47.596 1.00 93.31 946 LEU A O 1
ATOM 7289 N N . GLU A 1 947 ? -53.288 -0.063 48.088 1.00 93.88 947 GLU A N 1
ATOM 7290 C CA . GLU A 1 947 ? -53.943 0.557 49.246 1.00 93.88 947 GLU A CA 1
ATOM 7291 C C . GLU A 1 947 ? -55.236 1.305 48.885 1.00 93.88 947 GLU A C 1
ATOM 7293 O O . GLU A 1 947 ? -56.216 1.238 49.632 1.00 93.88 947 GLU A O 1
ATOM 7298 N N . ASP A 1 948 ? -55.266 1.989 47.737 1.00 91.50 948 ASP A N 1
ATOM 7299 C CA . ASP A 1 948 ? -56.459 2.658 47.203 1.00 91.50 948 ASP A CA 1
ATOM 7300 C C . ASP A 1 948 ? -57.534 1.639 46.778 1.00 91.50 948 ASP A C 1
ATOM 7302 O O . ASP A 1 948 ? -58.729 1.935 46.828 1.00 91.50 948 ASP A O 1
ATOM 7306 N N . ALA A 1 949 ? -57.128 0.412 46.423 1.00 90.19 949 ALA A N 1
ATOM 7307 C CA . ALA A 1 949 ? -58.034 -0.714 46.189 1.00 90.19 949 ALA A CA 1
ATOM 7308 C C . ALA A 1 949 ? -58.509 -1.397 47.490 1.00 90.19 949 ALA A C 1
ATOM 7310 O O . ALA A 1 949 ? -59.304 -2.333 47.431 1.00 90.19 949 ALA A O 1
ATOM 7311 N N . GLY A 1 950 ? -58.075 -0.909 48.659 1.00 90.50 950 GLY A N 1
ATOM 7312 C CA . GLY A 1 950 ? -58.450 -1.434 49.973 1.00 90.50 950 GLY A CA 1
ATOM 7313 C C . GLY A 1 950 ? -57.589 -2.598 50.463 1.00 90.50 950 GLY A C 1
ATOM 7314 O O . GLY A 1 950 ? -57.910 -3.178 51.499 1.00 90.50 950 GLY A O 1
ATOM 7315 N N . GLU A 1 951 ? -56.512 -2.928 49.753 1.00 93.62 951 GLU A N 1
ATOM 7316 C CA . GLU A 1 951 ? -55.595 -3.999 50.129 1.00 93.62 951 GLU A CA 1
ATOM 7317 C C . GLU A 1 951 ? -54.584 -3.546 51.193 1.00 93.62 951 GLU A C 1
ATOM 7319 O O . GLU A 1 951 ? -54.192 -2.378 51.261 1.00 93.62 951 GLU A O 1
ATOM 7324 N N . GLU A 1 952 ? -54.141 -4.483 52.033 1.00 92.94 952 GLU A N 1
ATOM 7325 C CA . GLU A 1 952 ? -53.124 -4.228 53.058 1.00 92.94 952 GLU A CA 1
ATOM 7326 C C . GLU A 1 952 ? -51.713 -4.465 52.498 1.00 92.94 952 GLU A C 1
ATOM 7328 O O . GLU A 1 952 ? -51.419 -5.531 51.958 1.00 92.94 952 GLU A O 1
ATOM 7333 N N . VAL A 1 953 ? -50.814 -3.489 52.655 1.00 93.44 953 VAL A N 1
ATOM 7334 C CA . VAL A 1 953 ? -49.385 -3.627 52.337 1.00 93.44 953 VAL A CA 1
ATOM 7335 C C . VAL A 1 953 ? -48.583 -3.406 53.617 1.00 93.44 953 VAL A C 1
ATOM 7337 O O . VAL A 1 953 ? -48.600 -2.321 54.195 1.00 93.44 953 VAL A O 1
ATOM 7340 N N . LEU A 1 954 ? -47.895 -4.448 54.085 1.00 91.50 954 LEU A N 1
ATOM 7341 C CA . LEU A 1 954 ? -47.157 -4.426 55.352 1.00 91.50 954 LEU A CA 1
ATOM 7342 C C . LEU A 1 954 ? -45.795 -3.747 55.213 1.00 91.50 954 LEU A C 1
ATOM 7344 O O . LEU A 1 954 ? -45.366 -3.027 56.114 1.00 91.50 954 LEU A O 1
ATOM 7348 N N . GLN A 1 955 ? -45.130 -3.983 54.081 1.00 91.31 955 GLN A N 1
ATOM 7349 C CA . GLN A 1 955 ? -43.732 -3.629 53.848 1.00 91.31 955 GLN A CA 1
ATOM 7350 C C . GLN A 1 955 ? -43.549 -2.994 52.478 1.00 91.31 955 GLN A C 1
ATOM 7352 O O . GLN A 1 955 ? -43.998 -3.557 51.478 1.00 91.31 955 GLN A O 1
ATOM 7357 N N . LEU A 1 956 ? -42.820 -1.880 52.450 1.00 92.31 956 LEU A N 1
ATOM 7358 C CA . LEU A 1 956 ? -42.200 -1.328 51.256 1.00 92.31 956 LEU A CA 1
ATOM 7359 C C . LEU A 1 956 ? -40.719 -1.045 51.547 1.00 92.31 956 LEU A C 1
ATOM 7361 O O . LEU A 1 956 ? -40.392 -0.114 52.282 1.00 92.31 956 LEU A O 1
ATOM 7365 N N . THR A 1 957 ? -39.821 -1.856 50.993 1.00 91.12 957 THR A N 1
ATOM 7366 C CA . THR A 1 957 ? -38.372 -1.699 51.190 1.00 91.12 957 THR A CA 1
ATOM 7367 C C . THR A 1 957 ? -37.683 -1.237 49.913 1.00 91.12 957 THR A C 1
ATOM 7369 O O . THR A 1 957 ? -37.848 -1.848 48.863 1.00 91.12 957 THR A O 1
ATOM 7372 N N . PHE A 1 958 ? -36.871 -0.190 50.005 1.00 88.00 958 PHE A N 1
ATOM 7373 C CA . PHE A 1 958 ? -36.014 0.274 48.917 1.00 88.00 958 PHE A CA 1
ATOM 7374 C C . PHE A 1 958 ? -34.600 -0.261 49.116 1.00 88.00 958 PHE A C 1
ATOM 7376 O O . PHE A 1 958 ? -34.035 -0.144 50.204 1.00 88.00 958 PHE A O 1
ATOM 7383 N N . ILE A 1 959 ? -34.045 -0.874 48.077 1.00 87.50 959 ILE A N 1
ATOM 7384 C CA . ILE A 1 959 ? -32.734 -1.516 48.105 1.00 87.50 959 ILE A CA 1
ATOM 7385 C C . ILE A 1 959 ? -31.785 -0.704 47.224 1.00 87.50 959 ILE A C 1
ATOM 7387 O O . ILE A 1 959 ? -32.014 -0.554 46.023 1.00 87.50 959 ILE A O 1
ATOM 7391 N N . ASP A 1 960 ? -30.751 -0.165 47.864 1.00 79.06 960 ASP A N 1
ATOM 7392 C CA . ASP A 1 960 ? -29.702 0.699 47.321 1.00 79.06 960 ASP A CA 1
ATOM 7393 C C . ASP A 1 960 ? -30.216 1.839 46.434 1.00 79.06 960 ASP A C 1
ATOM 7395 O O . ASP A 1 960 ? -29.643 2.179 45.401 1.00 79.06 960 ASP A O 1
ATOM 7399 N N . HIS A 1 961 ? -31.349 2.418 46.839 1.00 74.12 961 HIS A N 1
ATOM 7400 C CA . HIS A 1 961 ? -31.948 3.583 46.203 1.00 74.12 961 HIS A CA 1
ATOM 7401 C C . HIS A 1 961 ? -32.888 4.315 47.164 1.00 74.12 961 HIS A C 1
ATOM 7403 O O . HIS A 1 961 ? -33.438 3.729 48.097 1.00 74.12 961 HIS A O 1
ATOM 7409 N N . SER A 1 962 ? -33.102 5.603 46.904 1.00 65.44 962 SER A N 1
ATOM 7410 C CA . SER A 1 962 ? -34.090 6.418 47.608 1.00 65.44 962 SER A CA 1
ATOM 7411 C C . SER A 1 962 ? -35.504 6.266 47.042 1.00 65.44 962 SER A C 1
ATOM 7413 O O . SER A 1 962 ? -35.642 6.108 45.825 1.00 65.44 962 SER A O 1
ATOM 7415 N N . PRO A 1 963 ? -36.563 6.459 47.851 1.00 54.56 963 PRO A N 1
ATOM 7416 C CA . PRO A 1 963 ? -37.838 6.934 47.325 1.00 54.56 963 PRO A CA 1
ATOM 7417 C C . PRO A 1 963 ? -37.681 8.242 46.517 1.00 54.56 963 PRO A C 1
ATOM 7419 O O . PRO A 1 963 ? -38.192 8.308 45.402 1.00 54.56 963 PRO A O 1
ATOM 7422 N N . ALA A 1 964 ? -36.930 9.235 47.015 1.00 55.47 964 ALA A N 1
ATOM 7423 C CA . ALA A 1 964 ? -36.737 10.566 46.435 1.00 55.47 964 ALA A CA 1
ATOM 7424 C C . ALA A 1 964 ? -35.690 10.601 45.299 1.00 55.47 964 ALA A C 1
ATOM 7426 O O . ALA A 1 964 ? -34.486 10.477 45.508 1.00 55.47 964 ALA A O 1
ATOM 7427 N N . LEU A 1 965 ? -36.161 10.849 44.077 1.00 56.03 965 LEU A N 1
ATOM 7428 C CA . LEU A 1 965 ? -35.396 10.900 42.819 1.00 56.03 965 LEU A CA 1
ATOM 7429 C C . LEU A 1 965 ? -34.575 12.194 42.616 1.00 56.03 965 LEU A C 1
ATOM 7431 O O . LEU A 1 965 ? -34.477 12.702 41.499 1.00 56.03 965 LEU A O 1
ATOM 7435 N N . VAL A 1 966 ? -34.028 12.795 43.673 1.00 50.06 966 VAL A N 1
ATOM 7436 C CA . VAL A 1 966 ? -33.406 14.125 43.568 1.00 50.06 966 VAL A CA 1
ATOM 7437 C C . VAL A 1 966 ? -31.975 14.009 43.041 1.00 50.06 966 VAL A C 1
ATOM 7439 O O . VAL A 1 966 ? -31.021 13.926 43.796 1.00 50.06 966 VAL A O 1
ATOM 7442 N N . ILE A 1 967 ? -31.810 14.052 41.726 1.00 49.19 967 ILE A N 1
ATOM 7443 C CA . ILE A 1 967 ? -30.578 14.564 41.098 1.00 49.19 967 ILE A CA 1
ATOM 7444 C C . ILE A 1 967 ? -30.583 16.097 41.326 1.00 49.19 967 ILE A C 1
ATOM 7446 O O . ILE A 1 967 ? -31.677 16.626 41.531 1.00 49.19 967 ILE A O 1
ATOM 7450 N N . PRO A 1 968 ? -29.462 16.852 41.361 1.00 43.44 968 PRO A N 1
ATOM 7451 C CA . PRO A 1 968 ? -29.474 18.268 41.759 1.00 43.44 968 PRO A CA 1
ATOM 7452 C C . PRO A 1 968 ? -30.311 19.154 40.815 1.00 43.44 968 PRO A C 1
ATOM 7454 O O . PRO A 1 968 ? -29.807 19.786 39.888 1.00 43.44 968 PRO A O 1
ATOM 7457 N N . LEU A 1 969 ? -31.620 19.237 41.066 1.00 43.56 969 LEU A N 1
ATOM 7458 C CA . LEU A 1 969 ? -32.578 20.026 40.288 1.00 43.56 969 LEU A CA 1
ATOM 7459 C C . LEU A 1 969 ? -32.252 21.534 40.364 1.00 43.56 969 LEU A C 1
ATOM 7461 O O . LEU A 1 969 ? -32.631 22.292 39.476 1.00 43.56 969 LEU A O 1
ATOM 7465 N N . GLU A 1 970 ? -31.494 21.983 41.371 1.00 39.66 970 GLU A N 1
ATOM 7466 C CA . GLU A 1 970 ? -31.064 23.382 41.526 1.00 39.66 970 GLU A CA 1
ATOM 7467 C C . GLU A 1 970 ? -30.138 23.896 40.408 1.00 39.66 970 GLU A C 1
ATOM 7469 O O . GLU A 1 970 ? -30.213 25.078 40.063 1.00 39.66 970 GLU A O 1
ATOM 7474 N N . GLU A 1 971 ? -29.288 23.054 39.807 1.00 41.69 971 GLU A N 1
ATOM 7475 C CA . GLU A 1 971 ? -28.469 23.472 38.654 1.00 41.69 971 GLU A CA 1
ATOM 7476 C C . GLU A 1 971 ? -29.262 23.451 37.342 1.00 41.69 971 GLU A C 1
ATOM 7478 O O . GLU A 1 971 ? -29.028 24.286 36.466 1.00 41.69 971 GLU A O 1
ATOM 7483 N N . MET A 1 972 ? -30.259 22.569 37.230 1.00 41.94 972 MET A N 1
ATOM 7484 C CA . MET A 1 972 ? -31.100 22.427 36.037 1.00 41.94 972 MET A CA 1
ATOM 7485 C C . MET A 1 972 ? -32.075 23.594 35.811 1.00 41.94 972 MET A C 1
ATOM 7487 O O . MET A 1 972 ? -32.423 23.868 34.664 1.00 41.94 972 MET A O 1
ATOM 7491 N N . PHE A 1 973 ? -32.506 24.300 36.864 1.00 40.50 973 PHE A N 1
ATOM 7492 C CA . PHE A 1 973 ? -33.523 25.362 36.769 1.00 40.50 973 PHE A CA 1
ATOM 7493 C C . PHE A 1 973 ? -32.989 26.800 36.856 1.00 40.50 973 PHE A C 1
ATOM 7495 O O . PHE A 1 973 ? -33.782 27.743 36.830 1.00 40.50 973 PHE A O 1
ATOM 7502 N N . ARG A 1 974 ? -31.664 27.016 36.888 1.00 40.41 974 ARG A N 1
ATOM 7503 C CA . ARG A 1 974 ? -31.096 28.382 36.810 1.00 40.41 974 ARG A CA 1
ATOM 7504 C C . ARG A 1 974 ? -31.395 29.100 35.492 1.00 40.41 974 ARG A C 1
ATOM 7506 O O . ARG A 1 974 ? -31.358 30.329 35.474 1.00 40.41 974 ARG A O 1
ATOM 7513 N N . ASP A 1 975 ? -31.712 28.368 34.425 1.00 41.75 975 ASP A N 1
ATOM 7514 C CA . ASP A 1 975 ? -32.190 28.938 33.165 1.00 41.75 975 ASP A CA 1
ATOM 7515 C C . ASP A 1 975 ? -33.461 28.214 32.674 1.00 41.75 975 ASP A C 1
ATOM 7517 O O . ASP A 1 975 ? -33.385 27.233 31.931 1.00 41.75 975 ASP A O 1
ATOM 7521 N N . PRO A 1 976 ? -34.655 28.701 33.057 1.00 36.88 976 PRO A N 1
ATOM 7522 C CA . PRO A 1 976 ? -35.935 28.123 32.647 1.00 36.88 976 PRO A CA 1
ATOM 7523 C C . PRO A 1 976 ? -36.186 28.145 31.130 1.00 36.88 976 PRO A C 1
ATOM 7525 O O . PRO A 1 976 ? -37.144 27.522 30.675 1.00 36.88 976 PRO A O 1
ATOM 7528 N N . SER A 1 977 ? -35.373 28.870 30.349 1.00 39.59 977 SER A N 1
ATOM 7529 C CA . SER A 1 977 ? -35.497 28.964 28.890 1.00 39.59 977 SER A CA 1
ATOM 7530 C C . SER A 1 977 ? -34.671 27.925 28.122 1.00 39.59 977 SER A C 1
ATOM 7532 O O . SER A 1 977 ? -34.881 27.758 26.922 1.00 39.59 977 SER A O 1
ATOM 7534 N N . ALA A 1 978 ? -33.779 27.198 28.807 1.00 36.84 978 ALA A N 1
ATOM 7535 C CA . ALA A 1 978 ? -32.845 26.245 28.204 1.00 36.84 978 ALA A CA 1
ATOM 7536 C C . ALA A 1 978 ? -33.317 24.778 28.227 1.00 36.84 978 ALA A C 1
ATOM 7538 O O . ALA A 1 978 ? -32.637 23.911 27.680 1.00 36.84 978 ALA A O 1
ATOM 7539 N N . VAL A 1 979 ? -34.461 24.472 28.849 1.00 40.00 979 VAL A N 1
ATOM 7540 C CA . VAL A 1 979 ? -34.945 23.087 28.970 1.00 40.00 979 VAL A CA 1
ATOM 7541 C C . VAL A 1 979 ? -36.066 22.832 27.965 1.00 40.00 979 VAL A C 1
ATOM 7543 O O . VAL A 1 979 ? -37.253 22.917 28.275 1.00 40.00 979 VAL A O 1
ATOM 7546 N N . ASP A 1 980 ? -35.655 22.535 26.736 1.00 39.16 980 ASP A N 1
ATOM 7547 C CA . ASP A 1 980 ? -36.464 21.818 25.751 1.00 39.16 980 ASP A CA 1
ATOM 7548 C C . ASP A 1 980 ? -36.650 20.357 26.214 1.00 39.16 980 ASP A C 1
ATOM 7550 O O . ASP A 1 980 ? -35.733 19.746 26.768 1.00 39.16 980 ASP A O 1
ATOM 7554 N N . TYR A 1 981 ? -37.843 19.803 25.995 1.00 36.78 981 TYR A N 1
ATOM 7555 C CA . TYR A 1 981 ? -38.208 18.411 26.273 1.00 36.78 981 TYR A CA 1
ATOM 7556 C C . TYR A 1 981 ? -37.242 17.420 25.586 1.00 36.78 981 TYR A C 1
ATOM 7558 O O . TYR A 1 981 ? -36.870 16.414 26.186 1.00 36.78 981 TYR A O 1
ATOM 7566 N N . GLU A 1 982 ? -36.734 17.746 24.389 1.00 35.38 982 GLU A N 1
ATOM 7567 C CA . GLU A 1 982 ? -35.652 16.996 23.723 1.00 35.38 982 GLU A CA 1
ATOM 7568 C C . GLU A 1 982 ? -34.306 17.150 24.446 1.00 35.38 982 GLU A C 1
ATOM 7570 O O . GLU A 1 982 ? -33.564 16.188 24.563 1.00 35.38 982 GLU A O 1
ATOM 7575 N N . THR A 1 983 ? -34.004 18.313 25.031 1.00 36.44 983 THR A N 1
ATOM 7576 C CA . THR A 1 983 ? -32.748 18.531 25.771 1.00 36.44 983 THR A CA 1
ATOM 7577 C C . THR A 1 983 ? -32.744 17.794 27.115 1.00 36.44 983 THR A C 1
ATOM 7579 O O . THR A 1 983 ? -31.691 17.342 27.556 1.00 36.44 983 THR A O 1
ATOM 7582 N N . PHE A 1 984 ? -33.904 17.596 27.754 1.00 39.34 984 PHE A N 1
ATOM 7583 C CA . PHE A 1 984 ? -34.016 16.806 28.989 1.00 39.34 984 PHE A CA 1
ATOM 7584 C C . PHE A 1 984 ? -33.935 15.293 28.744 1.00 39.34 984 PHE A C 1
ATOM 7586 O O . PHE A 1 984 ? -33.269 14.588 29.500 1.00 39.34 984 PHE A O 1
ATOM 7593 N N . ARG A 1 985 ? -34.497 14.820 27.621 1.00 35.75 985 ARG A N 1
ATOM 7594 C CA . ARG A 1 985 ? -34.322 13.450 27.090 1.00 35.75 985 ARG A CA 1
ATOM 7595 C C . ARG A 1 985 ? -32.849 13.079 26.873 1.00 35.75 985 ARG A C 1
ATOM 7597 O O . ARG A 1 985 ? -32.480 11.911 26.820 1.00 35.75 985 ARG A O 1
ATOM 7604 N N . THR A 1 986 ? -32.034 14.113 26.754 1.00 35.69 986 THR A N 1
ATOM 7605 C CA . THR A 1 986 ? -30.668 14.098 26.281 1.00 35.69 986 THR A CA 1
ATOM 7606 C C . THR A 1 986 ? -29.720 14.304 27.463 1.00 35.69 986 THR A C 1
ATOM 7608 O O . THR A 1 986 ? -28.882 13.457 27.697 1.00 35.69 986 THR A O 1
ATOM 7611 N N . LYS A 1 987 ? -29.874 15.319 28.307 1.00 33.91 987 LYS A N 1
ATOM 7612 C CA . LYS A 1 987 ? -28.772 15.814 29.144 1.00 33.91 987 LYS A CA 1
ATOM 7613 C C . LYS A 1 987 ? -28.293 14.932 30.306 1.00 33.91 987 LYS A C 1
ATOM 7615 O O . LYS A 1 987 ? -27.129 15.006 30.640 1.00 33.91 987 LYS A O 1
ATOM 7620 N N . LEU A 1 988 ? -29.110 14.085 30.928 1.00 36.25 988 LEU A N 1
ATOM 7621 C CA . LEU A 1 988 ? -28.657 13.362 32.136 1.00 36.25 988 LEU A CA 1
ATOM 7622 C C . LEU A 1 988 ? -27.927 12.052 31.813 1.00 36.25 988 LEU A C 1
ATOM 7624 O O . LEU A 1 988 ? -26.896 11.734 32.399 1.00 36.25 988 LEU A O 1
ATOM 7628 N N . VAL A 1 989 ? -28.423 11.347 30.797 1.00 36.34 989 VAL A N 1
ATOM 7629 C CA . VAL A 1 989 ? -27.715 10.232 30.167 1.00 36.34 989 VAL A CA 1
ATOM 7630 C C . VAL A 1 989 ? -26.627 10.768 29.241 1.00 36.34 989 VAL A C 1
ATOM 7632 O O . VAL A 1 989 ? -25.532 10.230 29.243 1.00 36.34 989 VAL A O 1
ATOM 7635 N N . LEU A 1 990 ? -26.837 11.888 28.542 1.00 34.88 990 LEU A N 1
ATOM 7636 C CA . LEU A 1 990 ? -25.791 12.493 27.723 1.00 34.88 990 LEU A CA 1
ATOM 7637 C C . LEU A 1 990 ? -24.752 13.284 28.488 1.00 34.88 990 LEU A C 1
ATOM 7639 O O . LEU A 1 990 ? -23.699 13.399 27.926 1.00 34.88 990 LEU A O 1
ATOM 7643 N N . ASP A 1 991 ? -24.898 13.761 29.715 1.00 35.91 991 ASP A N 1
ATOM 7644 C CA . ASP A 1 991 ? -23.740 14.351 30.414 1.00 35.91 991 ASP A CA 1
ATOM 7645 C C . ASP A 1 991 ? -22.780 13.231 30.877 1.00 35.91 991 ASP A C 1
ATOM 7647 O O . ASP A 1 991 ? -21.561 13.404 30.855 1.00 35.91 991 ASP A O 1
ATOM 7651 N N . PHE A 1 992 ? -23.310 12.030 31.160 1.00 36.28 992 PHE A N 1
ATOM 7652 C CA . PHE A 1 992 ? -22.516 10.807 31.334 1.00 36.28 992 PHE A CA 1
ATOM 7653 C C . PHE A 1 992 ? -21.948 10.296 29.990 1.00 36.28 992 PHE A C 1
ATOM 7655 O O . PHE A 1 992 ? -20.755 10.023 29.900 1.00 36.28 992 PHE A O 1
ATOM 7662 N N . LEU A 1 993 ? -22.740 10.269 28.910 1.00 35.78 993 LEU A N 1
ATOM 7663 C CA . LEU A 1 993 ? -22.302 9.842 27.564 1.00 35.78 993 LEU A CA 1
ATOM 7664 C C . LEU A 1 993 ? -21.526 10.921 26.762 1.00 35.78 993 LEU A C 1
ATOM 7666 O O . LEU A 1 993 ? -20.899 10.600 25.760 1.00 35.78 993 LEU A O 1
ATOM 7670 N N . GLN A 1 994 ? -21.551 12.197 27.159 1.00 36.06 994 GLN A N 1
ATOM 7671 C CA . GLN A 1 994 ? -20.788 13.324 26.578 1.00 36.06 994 GLN A CA 1
ATOM 7672 C C . GLN A 1 994 ? -19.448 13.493 27.281 1.00 36.06 994 GLN A C 1
ATOM 7674 O O . GLN A 1 994 ? -18.584 14.200 26.759 1.00 36.06 994 GLN A O 1
ATOM 7679 N N . SER A 1 995 ? -19.255 12.840 28.432 1.00 36.62 995 SER A N 1
ATOM 7680 C CA . SER A 1 995 ? -17.918 12.680 28.992 1.00 36.62 995 SER A CA 1
ATOM 7681 C C . SER A 1 995 ? -17.020 11.870 28.043 1.00 36.62 995 SER A C 1
ATOM 7683 O O . SER A 1 995 ? -15.834 12.187 27.954 1.00 36.62 995 SER A O 1
ATOM 7685 N N . ASP A 1 996 ? -17.604 10.955 27.241 1.00 38.06 996 ASP A N 1
ATOM 7686 C CA . ASP A 1 996 ? -16.952 10.307 26.095 1.00 38.06 996 ASP A CA 1
ATOM 7687 C C . ASP A 1 996 ? -17.937 9.741 25.021 1.00 38.06 996 ASP A C 1
ATOM 7689 O O . ASP A 1 996 ? -18.500 8.649 25.179 1.00 38.06 996 ASP A O 1
ATOM 7693 N N . PRO A 1 997 ? -18.122 10.428 23.873 1.00 36.59 997 PRO A N 1
ATOM 7694 C CA . PRO A 1 997 ? -18.997 9.987 22.777 1.00 36.59 997 PRO A CA 1
ATOM 7695 C C . PRO A 1 997 ? -18.589 8.666 22.098 1.00 36.59 997 PRO A C 1
ATOM 7697 O O . PRO A 1 997 ? -19.387 8.099 21.346 1.00 36.59 997 PRO A O 1
ATOM 7700 N N . THR A 1 998 ? -17.360 8.184 22.316 1.00 36.78 998 THR A N 1
ATOM 7701 C CA . THR A 1 998 ? -16.813 6.993 21.643 1.00 36.78 998 THR A CA 1
ATOM 7702 C C . THR A 1 998 ? -17.219 5.673 22.311 1.00 36.78 998 THR A C 1
ATOM 7704 O O . THR A 1 998 ? -17.340 4.669 21.613 1.00 36.78 998 THR A O 1
ATOM 7707 N N . ILE A 1 999 ? -17.553 5.692 23.609 1.00 36.16 999 ILE A N 1
ATOM 7708 C CA . ILE A 1 999 ? -18.194 4.577 24.347 1.00 36.16 999 ILE A CA 1
ATOM 7709 C C . ILE A 1 999 ? -19.683 4.499 24.021 1.00 36.16 999 ILE A C 1
ATOM 7711 O O . ILE A 1 999 ? -20.277 3.432 23.870 1.00 36.16 999 ILE A O 1
ATOM 7715 N N . ALA A 1 1000 ? -20.299 5.676 23.940 1.00 37.19 1000 ALA A N 1
ATOM 7716 C CA . ALA A 1 1000 ? -21.736 5.826 23.887 1.00 37.19 1000 ALA A CA 1
ATOM 7717 C C . ALA A 1 1000 ? -22.320 5.314 22.570 1.00 37.19 1000 ALA A C 1
ATOM 7719 O O . ALA A 1 1000 ? -23.303 4.584 22.586 1.00 37.19 1000 ALA A O 1
ATOM 7720 N N . ALA A 1 1001 ? -21.716 5.673 21.434 1.00 41.53 1001 ALA A N 1
ATOM 7721 C CA . ALA A 1 1001 ? -22.277 5.376 20.118 1.00 41.53 1001 ALA A CA 1
ATOM 7722 C C . ALA A 1 1001 ? -22.316 3.870 19.766 1.00 41.53 1001 ALA A C 1
ATOM 7724 O O . ALA A 1 1001 ? -23.343 3.440 19.245 1.00 41.53 1001 ALA A O 1
ATOM 7725 N N . PRO A 1 1002 ? -21.290 3.043 20.060 1.00 40.69 1002 PRO A N 1
ATOM 7726 C CA . PRO A 1 1002 ? -21.340 1.597 19.819 1.00 40.69 1002 PRO A CA 1
ATOM 7727 C C . PRO A 1 1002 ? -22.305 0.868 20.755 1.00 40.69 1002 PRO A C 1
ATOM 7729 O O . PRO A 1 1002 ? -23.018 -0.029 20.319 1.00 40.69 1002 PRO A O 1
ATOM 7732 N N . ILE A 1 1003 ? -22.365 1.277 22.026 1.00 41.16 1003 ILE A N 1
ATOM 7733 C CA . ILE A 1 1003 ? -23.310 0.741 23.009 1.00 41.16 1003 ILE A CA 1
ATOM 7734 C C . ILE A 1 1003 ? -24.741 1.068 22.570 1.00 41.16 1003 ILE A C 1
ATOM 7736 O O . ILE A 1 1003 ? -25.557 0.161 22.435 1.00 41.16 1003 ILE A O 1
ATOM 7740 N N . LEU A 1 1004 ? -25.026 2.332 22.235 1.00 42.66 1004 LEU A N 1
ATOM 7741 C CA . LEU A 1 1004 ? -26.332 2.740 21.716 1.00 42.66 1004 LEU A CA 1
ATOM 7742 C C . LEU A 1 1004 ? -26.671 2.003 20.416 1.00 42.66 1004 LEU A C 1
ATOM 7744 O O . LEU A 1 1004 ? -27.786 1.524 20.283 1.00 42.66 1004 LEU A O 1
ATOM 7748 N N . ALA A 1 1005 ? -25.717 1.853 19.492 1.00 47.62 1005 ALA A N 1
ATOM 7749 C CA . ALA A 1 1005 ? -25.930 1.156 18.226 1.00 47.62 1005 ALA A CA 1
ATOM 7750 C C . ALA A 1 1005 ? -26.187 -0.349 18.412 1.00 47.62 1005 ALA A C 1
ATOM 7752 O O . ALA A 1 1005 ? -27.067 -0.889 17.749 1.00 47.62 1005 ALA A O 1
ATOM 7753 N N . ASN A 1 1006 ? -25.482 -1.021 19.330 1.00 44.22 1006 ASN A N 1
ATOM 7754 C CA . ASN A 1 1006 ? -25.701 -2.436 19.650 1.00 44.22 1006 ASN A CA 1
ATOM 7755 C C . ASN A 1 1006 ? -27.028 -2.658 20.381 1.00 44.22 1006 ASN A C 1
ATOM 7757 O O . ASN A 1 1006 ? -27.750 -3.605 20.074 1.00 44.22 1006 ASN A O 1
ATOM 7761 N N . TYR A 1 1007 ? -27.387 -1.773 21.310 1.00 45.91 1007 TYR A N 1
ATOM 7762 C CA . TYR A 1 1007 ? -28.664 -1.848 22.008 1.00 45.91 1007 TYR A CA 1
ATOM 7763 C C . TYR A 1 1007 ? -29.855 -1.456 21.105 1.00 45.91 1007 TYR A C 1
ATOM 7765 O O . TYR A 1 1007 ? -30.903 -2.100 21.165 1.00 45.91 1007 TYR A O 1
ATOM 7773 N N . GLU A 1 1008 ? -29.699 -0.478 20.203 1.00 48.12 1008 GLU A N 1
ATOM 7774 C CA . GLU A 1 1008 ? -30.691 -0.127 19.175 1.00 48.12 1008 GLU A CA 1
ATOM 7775 C C . GLU A 1 1008 ? -30.826 -1.214 18.102 1.00 48.12 1008 GLU A C 1
ATOM 7777 O O . GLU A 1 1008 ? -31.939 -1.476 17.643 1.00 48.12 1008 GLU A O 1
ATOM 7782 N N . ALA A 1 1009 ? -29.731 -1.876 17.722 1.00 49.59 1009 ALA A N 1
ATOM 7783 C CA . ALA A 1 1009 ? -29.761 -3.031 16.829 1.00 49.59 1009 ALA A CA 1
ATOM 7784 C C . ALA A 1 1009 ? -30.479 -4.217 17.489 1.00 49.59 1009 ALA A C 1
ATOM 7786 O O . ALA A 1 1009 ? -31.404 -4.761 16.893 1.00 49.59 1009 ALA A O 1
ATOM 7787 N N . ALA A 1 1010 ? -30.143 -4.550 18.743 1.00 48.00 1010 ALA A N 1
ATOM 7788 C CA . ALA A 1 1010 ? -30.784 -5.629 19.497 1.00 48.00 1010 ALA A CA 1
ATOM 7789 C C . ALA A 1 1010 ? -32.282 -5.379 19.728 1.00 48.00 1010 ALA A C 1
ATOM 7791 O O . ALA A 1 1010 ? -33.077 -6.304 19.648 1.00 48.00 1010 ALA A O 1
ATOM 7792 N N . ALA A 1 1011 ? -32.693 -4.132 19.972 1.00 45.72 1011 ALA A N 1
ATOM 7793 C CA . ALA A 1 1011 ? -34.094 -3.750 20.154 1.00 45.72 1011 ALA A CA 1
ATOM 7794 C C . ALA A 1 1011 ? -34.959 -3.930 18.895 1.00 45.72 1011 ALA A C 1
ATOM 7796 O O . ALA A 1 1011 ? -36.162 -4.170 19.010 1.00 45.72 1011 ALA A O 1
ATOM 7797 N N . ASN A 1 1012 ? -34.348 -3.792 17.716 1.00 49.03 1012 ASN A N 1
ATOM 7798 C CA . ASN A 1 1012 ? -35.007 -3.896 16.415 1.00 49.03 1012 ASN A CA 1
ATOM 7799 C C . ASN A 1 1012 ? -34.819 -5.270 15.747 1.00 49.03 1012 ASN A C 1
ATOM 7801 O O . ASN A 1 1012 ? -35.440 -5.522 14.713 1.00 49.03 1012 ASN A O 1
ATOM 7805 N N . ASP A 1 1013 ? -33.993 -6.143 16.325 1.00 48.69 1013 ASP A N 1
ATOM 7806 C CA . ASP A 1 1013 ? -33.761 -7.511 15.873 1.00 48.69 1013 ASP A CA 1
ATOM 7807 C C . ASP A 1 1013 ? -34.815 -8.463 16.479 1.00 48.69 1013 ASP A C 1
ATOM 7809 O O . ASP A 1 1013 ? -34.848 -8.654 17.697 1.00 48.69 1013 ASP A O 1
ATOM 7813 N N . PRO A 1 1014 ? -35.701 -9.076 15.669 1.00 51.34 1014 PRO A N 1
ATOM 7814 C CA . PRO A 1 1014 ? -36.678 -10.048 16.154 1.00 51.34 1014 PRO A CA 1
ATOM 7815 C C . PRO A 1 1014 ? -36.037 -11.290 16.787 1.00 51.34 1014 PRO A C 1
ATOM 7817 O O . PRO A 1 1014 ? -36.676 -11.910 17.640 1.00 51.34 1014 PRO A O 1
ATOM 7820 N N . ASP A 1 1015 ? -34.809 -11.623 16.377 1.00 41.34 1015 ASP A N 1
ATOM 7821 C CA . ASP A 1 1015 ? -34.072 -12.833 16.748 1.00 41.34 1015 ASP A CA 1
ATOM 7822 C C . ASP A 1 1015 ? -33.106 -12.604 17.932 1.00 41.34 1015 ASP A C 1
ATOM 7824 O O . ASP A 1 1015 ? -32.537 -13.561 18.466 1.00 41.34 1015 ASP A O 1
ATOM 7828 N N . ALA A 1 1016 ? -32.956 -11.359 18.405 1.00 47.69 1016 ALA A N 1
ATOM 7829 C CA . ALA A 1 1016 ? -32.200 -11.050 19.617 1.00 47.69 1016 ALA A CA 1
ATOM 7830 C C . ALA A 1 1016 ? -32.879 -11.637 20.867 1.00 47.69 1016 ALA A C 1
ATOM 7832 O O . ALA A 1 1016 ? -34.105 -11.605 21.009 1.00 47.69 1016 ALA A O 1
ATOM 7833 N N . GLN A 1 1017 ? -32.076 -12.144 21.814 1.00 50.66 1017 GLN A N 1
ATOM 7834 C CA . GLN A 1 1017 ? -32.600 -12.727 23.053 1.00 50.66 1017 GLN A CA 1
ATOM 7835 C C . GLN A 1 1017 ? -33.473 -11.722 23.827 1.00 50.66 1017 GLN A C 1
ATOM 7837 O O . GLN A 1 1017 ? -33.095 -10.564 24.025 1.00 50.66 1017 GLN A O 1
ATOM 7842 N N . ILE A 1 1018 ? -34.633 -12.198 24.291 1.00 51.53 1018 ILE A N 1
ATOM 7843 C CA . ILE A 1 1018 ? -35.723 -11.423 24.911 1.00 51.53 1018 ILE A CA 1
ATOM 7844 C C . ILE A 1 1018 ? -35.229 -10.439 25.990 1.00 51.53 1018 ILE A C 1
ATOM 7846 O O . ILE A 1 1018 ? -35.619 -9.272 25.979 1.00 51.53 1018 ILE A O 1
ATOM 7850 N N . GLY A 1 1019 ? -34.297 -10.849 26.858 1.00 48.69 1019 GLY A N 1
ATOM 7851 C CA . GLY A 1 1019 ? -33.741 -9.986 27.910 1.00 48.69 1019 GLY A CA 1
ATOM 7852 C C . GLY A 1 1019 ? -33.029 -8.724 27.393 1.00 48.69 1019 GLY A C 1
ATOM 7853 O O . GLY A 1 1019 ? -33.195 -7.651 27.971 1.00 48.69 1019 GLY A O 1
ATOM 7854 N N . ARG A 1 1020 ? -32.310 -8.801 26.260 1.00 53.41 1020 ARG A N 1
ATOM 7855 C CA . ARG A 1 1020 ? -31.621 -7.637 25.655 1.00 53.41 1020 ARG A CA 1
ATOM 7856 C C . ARG A 1 1020 ? -32.594 -6.657 25.021 1.00 53.41 1020 ARG A C 1
ATOM 7858 O O . ARG A 1 1020 ? -32.432 -5.445 25.155 1.00 53.41 1020 ARG A O 1
ATOM 7865 N N . ARG A 1 1021 ? -33.621 -7.184 24.351 1.00 56.66 1021 ARG A N 1
ATOM 7866 C CA . ARG A 1 1021 ? -34.698 -6.375 23.773 1.00 56.66 1021 ARG A CA 1
ATOM 7867 C C . ARG A 1 1021 ? -35.432 -5.600 24.863 1.00 56.66 1021 ARG A C 1
ATOM 7869 O O . ARG A 1 1021 ? -35.665 -4.404 24.700 1.00 56.66 1021 ARG A O 1
ATOM 7876 N N . LEU A 1 1022 ? -35.747 -6.258 25.977 1.00 55.25 1022 LEU A N 1
ATOM 7877 C CA . LEU A 1 1022 ? -36.554 -5.695 27.059 1.00 55.25 1022 LEU A CA 1
ATOM 7878 C C . LEU A 1 1022 ? -35.792 -4.728 27.971 1.00 55.25 1022 LEU A C 1
ATOM 7880 O O . LEU A 1 1022 ? -36.345 -3.678 28.293 1.00 55.25 1022 LEU A O 1
ATOM 7884 N N . GLY A 1 1023 ? -34.536 -5.017 28.332 1.00 53.97 1023 GLY A N 1
ATOM 7885 C CA . GLY A 1 1023 ? -33.715 -4.118 29.155 1.00 53.97 1023 GLY A CA 1
ATOM 7886 C C . GLY A 1 1023 ? -33.485 -2.752 28.494 1.00 53.97 1023 GLY A C 1
ATOM 7887 O O . GLY A 1 1023 ? -33.664 -1.714 29.126 1.00 53.97 1023 GLY A O 1
ATOM 7888 N N . PHE A 1 1024 ? -33.214 -2.725 27.185 1.00 55.16 1024 PHE A N 1
ATOM 7889 C CA . PHE A 1 1024 ? -33.076 -1.463 26.451 1.00 55.16 1024 PHE A CA 1
ATOM 7890 C C . PHE A 1 1024 ? -34.402 -0.714 26.276 1.00 55.16 1024 PHE A C 1
ATOM 7892 O O . PHE A 1 1024 ? -34.448 0.511 26.402 1.00 55.16 1024 PHE A O 1
ATOM 7899 N N . HIS A 1 1025 ? -35.499 -1.428 25.993 1.00 55.78 1025 HIS A N 1
ATOM 7900 C CA . HIS A 1 1025 ? -36.825 -0.804 25.946 1.00 55.78 1025 HIS A CA 1
ATOM 7901 C C . HIS A 1 1025 ? -37.196 -0.197 27.303 1.00 55.78 1025 HIS A C 1
ATOM 7903 O O . HIS A 1 1025 ? -37.801 0.876 27.331 1.00 55.78 1025 HIS A O 1
ATOM 7909 N N . PHE A 1 1026 ? -36.793 -0.833 28.409 1.00 55.16 1026 PHE A N 1
ATOM 7910 C CA . PHE A 1 1026 ? -36.959 -0.277 29.743 1.00 55.16 1026 PHE A CA 1
ATOM 7911 C C . PHE A 1 1026 ? -36.171 1.006 29.923 1.00 55.16 1026 PHE A C 1
ATOM 7913 O O . PHE A 1 1026 ? -36.791 2.021 30.204 1.00 55.16 1026 PHE A O 1
ATOM 7920 N N . GLU A 1 1027 ? -34.860 1.028 29.706 1.00 54.12 1027 GLU A N 1
ATOM 7921 C CA . GLU A 1 1027 ? -34.065 2.249 29.911 1.00 54.12 1027 GLU A CA 1
ATOM 7922 C C . GLU A 1 1027 ? -34.517 3.408 29.006 1.00 54.12 1027 GLU A C 1
ATOM 7924 O O . GLU A 1 1027 ? -34.641 4.551 29.458 1.00 54.12 1027 GLU A O 1
ATOM 7929 N N . LYS A 1 1028 ? -34.865 3.104 27.747 1.00 54.75 1028 LYS A N 1
ATOM 7930 C CA . LYS A 1 1028 ? -35.355 4.079 26.762 1.00 54.75 1028 LYS A CA 1
ATOM 7931 C C . LYS A 1 1028 ? -36.719 4.670 27.120 1.00 54.75 1028 LYS A C 1
ATOM 7933 O O . LYS A 1 1028 ? -36.976 5.826 26.782 1.00 54.75 1028 LYS A O 1
ATOM 7938 N N . ALA A 1 1029 ? -37.596 3.898 27.759 1.00 56.06 1029 ALA A N 1
ATOM 7939 C CA . ALA A 1 1029 ? -38.933 4.354 28.131 1.00 56.06 1029 ALA A CA 1
ATOM 7940 C C . ALA A 1 1029 ? -39.018 4.871 29.576 1.00 56.06 1029 ALA A C 1
ATOM 7942 O O . ALA A 1 1029 ? -39.781 5.790 29.865 1.00 56.06 1029 ALA A O 1
ATOM 7943 N N . TRP A 1 1030 ? -38.188 4.345 30.476 1.00 58.25 1030 TRP A N 1
ATOM 7944 C CA . TRP A 1 1030 ? -38.151 4.683 31.896 1.00 58.25 1030 TRP A CA 1
ATOM 7945 C C . TRP A 1 1030 ? -37.840 6.159 32.124 1.00 58.25 1030 TRP A C 1
ATOM 7947 O O . TRP A 1 1030 ? -38.569 6.814 32.865 1.00 58.25 1030 TRP A O 1
ATOM 7957 N N . ILE A 1 1031 ? -36.824 6.709 31.450 1.00 55.84 1031 ILE A N 1
ATOM 7958 C CA . ILE A 1 1031 ? -36.440 8.117 31.623 1.00 55.84 1031 ILE A CA 1
ATOM 7959 C C . ILE A 1 1031 ? -37.571 9.060 31.178 1.00 55.84 1031 ILE A C 1
ATOM 7961 O O . ILE A 1 1031 ? -38.008 9.851 32.011 1.00 55.84 1031 ILE A O 1
ATOM 7965 N N . PRO A 1 1032 ? -38.123 8.982 29.947 1.00 53.50 1032 PRO A N 1
ATOM 7966 C CA . PRO A 1 1032 ? -39.271 9.805 29.550 1.00 53.50 1032 PRO A CA 1
ATOM 7967 C C . PRO A 1 1032 ? -40.467 9.692 30.503 1.00 53.50 1032 PRO A C 1
ATOM 7969 O O . PRO A 1 1032 ? -41.006 10.710 30.933 1.00 53.50 1032 PRO A O 1
ATOM 7972 N N . ASN A 1 1033 ? -40.828 8.471 30.904 1.00 60.22 1033 ASN A N 1
ATOM 7973 C CA . ASN A 1 1033 ? -41.958 8.222 31.799 1.00 60.22 1033 ASN A CA 1
ATOM 7974 C C . ASN A 1 1033 ? -41.741 8.822 33.195 1.00 60.22 1033 ASN A C 1
ATOM 7976 O O . ASN A 1 1033 ? -42.668 9.353 33.805 1.00 60.22 1033 ASN A O 1
ATOM 7980 N N . LEU A 1 1034 ? -40.506 8.765 33.697 1.00 61.72 1034 LEU A N 1
ATOM 7981 C CA . LEU A 1 1034 ? -40.100 9.407 34.940 1.00 61.72 1034 LEU A CA 1
ATOM 7982 C C . LEU A 1 1034 ? -40.211 10.932 34.835 1.00 61.72 1034 LEU A C 1
ATOM 7984 O O . LEU A 1 1034 ? -40.707 11.581 35.749 1.00 61.72 1034 LEU A O 1
ATOM 7988 N N . CYS A 1 1035 ? -39.786 11.505 33.710 1.00 56.06 1035 CYS A N 1
ATOM 7989 C CA . CYS A 1 1035 ? -39.837 12.942 33.448 1.00 56.06 1035 CYS A CA 1
ATOM 7990 C C . CYS A 1 1035 ? -41.278 13.470 33.372 1.00 56.06 1035 CYS A C 1
ATOM 7992 O O . CYS A 1 1035 ? -41.575 14.533 33.927 1.00 56.06 1035 CYS A O 1
ATOM 7994 N N . GLU A 1 1036 ? -42.165 12.727 32.705 1.00 60.84 1036 GLU A N 1
ATOM 7995 C CA . GLU A 1 1036 ? -43.600 13.023 32.632 1.00 60.84 1036 GLU A CA 1
ATOM 7996 C C . GLU A 1 1036 ? -44.274 12.910 33.997 1.00 60.84 1036 GLU A C 1
ATOM 7998 O O . GLU A 1 1036 ? -45.003 13.814 34.400 1.00 60.84 1036 GLU A O 1
ATOM 8003 N N . PHE A 1 1037 ? -43.966 11.856 34.751 1.00 65.38 1037 PHE A N 1
ATOM 8004 C CA . PHE A 1 1037 ? -44.463 11.689 36.112 1.00 65.38 1037 PHE A CA 1
ATOM 8005 C C . PHE A 1 1037 ? -44.011 12.828 37.035 1.00 65.38 1037 PHE A C 1
ATOM 8007 O O . PHE A 1 1037 ? -44.818 13.398 37.766 1.00 65.38 1037 PHE A O 1
ATOM 8014 N N . LEU A 1 1038 ? -42.736 13.224 36.970 1.00 59.53 1038 LEU A N 1
ATOM 8015 C CA . LEU A 1 1038 ? -42.227 14.361 37.738 1.00 59.53 1038 LEU A CA 1
ATOM 8016 C C . LEU A 1 1038 ? -42.946 15.666 37.356 1.00 59.53 1038 LEU A C 1
ATOM 8018 O O . LEU A 1 1038 ? -43.200 16.481 38.239 1.00 59.53 1038 LEU A O 1
ATOM 8022 N N . HIS A 1 1039 ? -43.338 15.842 36.086 1.00 58.41 1039 HIS A N 1
ATOM 8023 C CA . HIS A 1 1039 ? -44.135 16.987 35.622 1.00 58.41 1039 HIS A CA 1
ATOM 8024 C C . HIS A 1 1039 ? -45.522 17.082 36.275 1.00 58.41 1039 HIS A C 1
ATOM 8026 O O . HIS A 1 1039 ? -46.008 18.197 36.458 1.00 58.41 1039 HIS A O 1
ATOM 8032 N N . GLU A 1 1040 ? -46.146 15.970 36.680 1.00 61.78 1040 GLU A N 1
ATOM 8033 C CA . GLU A 1 1040 ? -47.459 15.991 37.352 1.00 61.78 1040 GLU A CA 1
ATOM 8034 C C . GLU A 1 1040 ? -47.425 16.705 38.715 1.00 61.78 1040 GLU A C 1
ATOM 8036 O O . GLU A 1 1040 ? -48.442 17.241 39.162 1.00 61.78 1040 GLU A O 1
ATOM 8041 N N . PHE A 1 1041 ? -46.252 16.786 39.354 1.00 61.00 1041 PHE A N 1
ATOM 8042 C CA . PHE A 1 1041 ? -46.052 17.516 40.611 1.00 61.00 1041 PHE A CA 1
ATOM 8043 C C . PHE A 1 1041 ? -45.757 19.012 40.413 1.00 61.00 1041 PHE A C 1
ATOM 8045 O O . PHE A 1 1041 ? -45.658 19.739 41.402 1.00 61.00 1041 PHE A O 1
ATOM 8052 N N . TYR A 1 1042 ? -45.672 19.495 39.163 1.00 54.59 1042 TYR A N 1
ATOM 8053 C CA . TYR A 1 1042 ? -45.501 20.912 38.826 1.00 54.59 1042 TYR A CA 1
ATOM 8054 C C . TYR A 1 1042 ? -46.817 21.531 38.321 1.00 54.59 1042 TYR A C 1
ATOM 8056 O O . TYR A 1 1042 ? -47.238 21.277 37.189 1.00 54.59 1042 TYR A O 1
ATOM 8064 N N . PRO A 1 1043 ? -47.466 22.428 39.084 1.00 51.75 1043 PRO A N 1
ATOM 8065 C CA . PRO A 1 1043 ? -48.593 23.199 38.573 1.00 51.75 1043 PRO A CA 1
ATOM 8066 C C . PRO A 1 1043 ? -48.129 24.141 37.454 1.00 51.75 1043 PRO A C 1
ATOM 8068 O O . PRO A 1 1043 ? -47.175 24.905 37.617 1.00 51.75 1043 PRO A O 1
ATOM 8071 N N . THR A 1 1044 ? -48.826 24.145 36.318 1.00 49.50 1044 THR A N 1
ATOM 8072 C CA . THR A 1 1044 ? -48.545 25.078 35.217 1.00 49.50 1044 THR A CA 1
ATOM 8073 C C . THR A 1 1044 ? -48.597 26.532 35.702 1.00 49.50 1044 THR A C 1
ATOM 8075 O O . THR A 1 1044 ? -49.658 27.005 36.112 1.00 49.50 1044 THR A O 1
ATOM 8078 N N . GLY A 1 1045 ? -47.472 27.250 35.614 1.00 51.53 1045 GLY A N 1
ATOM 8079 C CA . GLY A 1 1045 ? -47.386 28.689 35.901 1.00 51.53 1045 GLY A CA 1
ATOM 8080 C C . GLY A 1 1045 ? -46.732 29.089 37.231 1.00 51.53 1045 GLY A C 1
ATOM 8081 O O . GLY A 1 1045 ? -46.778 30.271 37.567 1.00 51.53 1045 GLY A O 1
ATOM 8082 N N . ILE A 1 1046 ? -46.123 28.158 37.972 1.00 53.00 1046 ILE A N 1
ATOM 8083 C CA . ILE A 1 1046 ? -45.323 28.442 39.179 1.00 53.00 1046 ILE A CA 1
ATOM 8084 C C . ILE A 1 1046 ? -43.833 28.167 38.903 1.00 53.00 1046 ILE A C 1
ATOM 8086 O O . ILE A 1 1046 ? -43.491 27.415 37.990 1.00 53.00 1046 ILE A O 1
ATOM 8090 N N . ASP A 1 1047 ? -42.967 28.842 39.665 1.00 55.34 1047 ASP A N 1
ATOM 8091 C CA . ASP A 1 1047 ? -41.517 28.631 39.736 1.00 55.34 1047 ASP A CA 1
ATOM 8092 C C . ASP A 1 1047 ? -41.172 27.134 39.793 1.00 55.34 1047 ASP A C 1
ATOM 8094 O O . ASP A 1 1047 ? -41.709 26.425 40.635 1.00 55.34 1047 ASP A O 1
ATOM 8098 N N . LYS A 1 1048 ? -40.302 26.657 38.894 1.00 57.19 1048 LYS A N 1
ATOM 8099 C CA . LYS A 1 1048 ? -39.886 25.245 38.805 1.00 57.19 1048 LYS A CA 1
ATOM 8100 C C . LYS A 1 1048 ? -38.698 24.943 39.728 1.00 57.19 1048 LYS A C 1
ATOM 8102 O O . LYS A 1 1048 ? -37.855 24.117 39.404 1.00 57.19 1048 LYS A O 1
ATOM 8107 N N . SER A 1 1049 ? -38.582 25.634 40.854 1.00 57.28 1049 SER A N 1
ATOM 8108 C CA . SER A 1 1049 ? -37.484 25.443 41.801 1.00 57.28 1049 SER A CA 1
ATOM 8109 C C . SER A 1 1049 ? -37.642 24.150 42.603 1.00 57.28 1049 SER A C 1
ATOM 8111 O O . SER A 1 1049 ? -38.743 23.618 42.757 1.00 57.28 1049 SER A O 1
ATOM 8113 N N . TYR A 1 1050 ? -36.532 23.654 43.146 1.00 57.38 1050 TYR A N 1
ATOM 8114 C CA . TYR A 1 1050 ? -36.501 22.502 44.048 1.00 57.38 1050 TYR A CA 1
ATOM 8115 C C . TYR A 1 1050 ? -37.521 22.620 45.202 1.00 57.38 1050 TYR A C 1
ATOM 8117 O O . TYR A 1 1050 ? -38.276 21.682 45.469 1.00 57.38 1050 TYR A O 1
ATOM 8125 N N . ASP A 1 1051 ? -37.633 23.813 45.794 1.00 60.56 1051 ASP A N 1
ATOM 8126 C CA . ASP A 1 1051 ? -38.564 24.111 46.890 1.00 60.56 1051 ASP A CA 1
ATOM 8127 C C . ASP A 1 1051 ? -40.045 23.944 46.498 1.00 60.56 1051 ASP A C 1
ATOM 8129 O O . ASP A 1 1051 ? -40.882 23.611 47.338 1.00 60.56 1051 ASP A O 1
ATOM 8133 N N . SER A 1 1052 ? -40.384 24.149 45.221 1.00 61.78 1052 SER A N 1
ATOM 8134 C CA . SER A 1 1052 ? -41.753 23.990 44.707 1.00 61.78 1052 SER A CA 1
ATOM 8135 C C . SER A 1 1052 ? -42.152 22.526 44.473 1.00 61.78 1052 SER A C 1
ATOM 8137 O O . SER A 1 1052 ? -43.334 22.192 44.553 1.00 61.78 1052 SER A O 1
ATOM 8139 N N . PHE A 1 1053 ? -41.168 21.659 44.212 1.00 66.94 1053 PHE A N 1
ATOM 8140 C CA . PHE A 1 1053 ? -41.352 20.240 43.903 1.00 66.94 1053 PHE A CA 1
ATOM 8141 C C . PHE A 1 1053 ? -41.445 19.380 45.167 1.00 66.94 1053 PHE A C 1
ATOM 8143 O O . PHE A 1 1053 ? -42.277 18.474 45.250 1.00 66.94 1053 PHE A O 1
ATOM 8150 N N . ILE A 1 1054 ? -40.605 19.669 46.167 1.00 69.44 1054 ILE A N 1
ATOM 8151 C CA . ILE A 1 1054 ? -40.413 18.758 47.299 1.00 69.44 1054 ILE A CA 1
ATOM 8152 C C . ILE A 1 1054 ? -41.671 18.593 48.164 1.00 69.44 1054 ILE A C 1
ATOM 8154 O O . ILE A 1 1054 ? -41.936 17.503 48.660 1.00 69.44 1054 ILE A O 1
ATOM 8158 N N . GLY A 1 1055 ? -42.498 19.637 48.287 1.00 74.12 1055 GLY A N 1
ATOM 8159 C CA . GLY A 1 1055 ? -43.731 19.606 49.084 1.00 74.12 1055 GLY A CA 1
ATOM 8160 C C . GLY A 1 1055 ? -44.812 18.654 48.542 1.00 74.12 1055 GLY A C 1
ATOM 8161 O O . GLY A 1 1055 ? -45.254 17.766 49.274 1.00 74.12 1055 GLY A O 1
ATOM 8162 N N . PRO A 1 1056 ? -45.272 18.807 47.282 1.00 75.44 1056 PRO A N 1
ATOM 8163 C CA . PRO A 1 1056 ? -46.225 17.880 46.661 1.00 75.44 1056 PRO A CA 1
ATOM 8164 C C . PRO A 1 1056 ? -45.718 16.435 46.597 1.00 75.44 1056 PRO A C 1
ATOM 8166 O O . PRO A 1 1056 ? -46.493 15.498 46.797 1.00 75.44 1056 PRO A O 1
ATOM 8169 N N . TYR A 1 1057 ? -44.421 16.265 46.346 1.00 75.69 1057 TYR A N 1
ATOM 8170 C CA . TYR A 1 1057 ? -43.784 14.959 46.293 1.00 75.69 1057 TYR A CA 1
ATOM 8171 C C . TYR A 1 1057 ? -43.748 14.272 47.672 1.00 75.69 1057 TYR A C 1
ATOM 8173 O O . TYR A 1 1057 ? -44.192 13.128 47.793 1.00 75.69 1057 TYR A O 1
ATOM 8181 N N . ASP A 1 1058 ? -43.326 14.979 48.730 1.00 78.12 1058 ASP A N 1
ATOM 8182 C CA . ASP A 1 1058 ? -43.386 14.478 50.112 1.00 78.12 1058 ASP A CA 1
ATOM 8183 C C . ASP A 1 1058 ? -44.819 14.084 50.492 1.00 78.12 1058 ASP A C 1
ATOM 8185 O O . ASP A 1 1058 ? -45.052 12.991 51.004 1.00 78.12 1058 ASP A O 1
ATOM 8189 N N . ALA A 1 1059 ? -45.811 14.916 50.158 1.00 81.06 1059 ALA A N 1
ATOM 8190 C CA . ALA A 1 1059 ? -47.213 14.604 50.426 1.00 81.06 1059 ALA A CA 1
ATOM 8191 C C . ALA A 1 1059 ? -47.682 13.307 49.738 1.00 81.06 1059 ALA A C 1
ATOM 8193 O O . ALA A 1 1059 ? -48.491 12.566 50.302 1.00 81.06 1059 ALA A O 1
ATOM 8194 N N . TRP A 1 1060 ? -47.179 13.011 48.536 1.00 83.81 1060 TRP A N 1
ATOM 8195 C CA . TRP A 1 1060 ? -47.505 11.786 47.808 1.00 83.81 1060 TRP A CA 1
ATOM 8196 C C . TRP A 1 1060 ? -46.859 10.551 48.436 1.00 83.81 1060 TRP A C 1
ATOM 8198 O O . TRP A 1 1060 ? -47.574 9.591 48.738 1.00 83.81 1060 TRP A O 1
ATOM 8208 N N . VAL A 1 1061 ? -45.553 10.583 48.712 1.00 81.00 1061 VAL A N 1
ATOM 8209 C CA . VAL A 1 1061 ? -44.847 9.456 49.350 1.00 81.00 1061 VAL A CA 1
ATOM 8210 C C . VAL A 1 1061 ? -45.379 9.216 50.764 1.00 81.00 1061 VAL A C 1
ATOM 8212 O O . VAL A 1 1061 ? -45.693 8.083 51.130 1.00 81.00 1061 VAL A O 1
ATOM 8215 N N . SER A 1 1062 ? -45.602 10.285 51.529 1.00 84.44 1062 SER A N 1
ATOM 8216 C CA . SER A 1 1062 ? -46.181 10.227 52.874 1.00 84.44 1062 SER A CA 1
ATOM 8217 C C . SER A 1 1062 ? -47.644 9.756 52.890 1.00 84.44 1062 SER A C 1
ATOM 8219 O O . SER A 1 1062 ? -48.148 9.386 53.952 1.00 84.44 1062 SER A O 1
ATOM 8221 N N . SER A 1 1063 ? -48.331 9.715 51.737 1.00 85.75 1063 SER A N 1
ATOM 8222 C CA . SER A 1 1063 ? -49.694 9.169 51.625 1.00 85.75 1063 SER A CA 1
ATOM 8223 C C . SER A 1 1063 ? -49.760 7.638 51.634 1.00 85.75 1063 SER A C 1
ATOM 8225 O O . SER A 1 1063 ? -50.826 7.092 51.920 1.00 85.75 1063 SER A O 1
ATOM 8227 N N . VAL A 1 1064 ? -48.653 6.948 51.339 1.00 89.00 1064 VAL A N 1
ATOM 8228 C CA . VAL A 1 1064 ? -48.568 5.481 51.411 1.00 89.00 1064 VAL A CA 1
ATOM 8229 C C . VAL A 1 1064 ? -48.641 5.046 52.873 1.00 89.00 1064 VAL A C 1
ATOM 8231 O O . VAL A 1 1064 ? -47.947 5.608 53.721 1.00 89.00 1064 VAL A O 1
ATOM 8234 N N . LYS A 1 1065 ? -49.453 4.039 53.203 1.00 89.00 1065 LYS A N 1
ATOM 8235 C CA . LYS A 1 1065 ? -49.653 3.550 54.578 1.00 89.00 1065 LYS A CA 1
ATOM 8236 C C . LYS A 1 1065 ? -48.570 2.554 55.000 1.00 89.00 1065 LYS A C 1
ATOM 8238 O O . LYS A 1 1065 ? -48.138 2.626 56.151 1.00 89.00 1065 LYS A O 1
ATOM 8243 N N . ALA A 1 1066 ? -48.078 1.717 54.087 1.00 89.12 1066 ALA A N 1
ATOM 8244 C CA . ALA A 1 1066 ? -47.060 0.686 54.325 1.00 89.12 1066 ALA A CA 1
ATOM 8245 C C . ALA A 1 1066 ? -45.819 1.189 55.086 1.00 89.12 1066 ALA A C 1
ATOM 8247 O O . ALA A 1 1066 ? -45.391 2.337 54.915 1.00 89.12 1066 ALA A O 1
ATOM 8248 N N . GLN A 1 1067 ? -45.214 0.335 55.919 1.00 88.81 1067 GLN A N 1
ATOM 8249 C CA . GLN A 1 1067 ? -43.959 0.678 56.596 1.00 88.81 1067 GLN A CA 1
ATOM 8250 C C . GLN A 1 1067 ? -42.813 0.742 55.584 1.00 88.81 1067 GLN A C 1
ATOM 8252 O O . GLN A 1 1067 ? -42.653 -0.171 54.774 1.00 88.81 1067 GLN A O 1
ATOM 8257 N N . MET A 1 1068 ? -42.030 1.822 55.642 1.00 88.44 1068 MET A N 1
ATOM 8258 C CA . MET A 1 1068 ? -40.941 2.081 54.701 1.00 88.44 1068 MET A CA 1
ATOM 8259 C C . MET A 1 1068 ? -39.577 1.844 55.340 1.00 88.44 1068 MET A C 1
ATOM 8261 O O . MET A 1 1068 ? -39.297 2.345 56.435 1.00 88.44 1068 MET A O 1
ATOM 8265 N N . ALA A 1 1069 ? -38.720 1.127 54.618 1.00 87.94 1069 ALA A N 1
ATOM 8266 C CA . ALA A 1 1069 ? -37.314 0.954 54.959 1.00 87.94 1069 ALA A CA 1
ATOM 8267 C C . ALA A 1 1069 ? -36.422 1.198 53.734 1.00 87.94 1069 ALA A C 1
ATOM 8269 O O . ALA A 1 1069 ? -36.834 0.925 52.609 1.00 87.94 1069 ALA A O 1
ATOM 8270 N N . ILE A 1 1070 ? -35.205 1.687 53.957 1.00 86.00 1070 ILE A N 1
ATOM 8271 C CA . ILE A 1 1070 ? -34.170 1.886 52.941 1.00 86.00 1070 ILE A CA 1
ATOM 8272 C C . ILE A 1 1070 ? -32.926 1.122 53.388 1.00 86.00 1070 ILE A C 1
ATOM 8274 O O . ILE A 1 1070 ? -32.430 1.333 54.495 1.00 86.00 1070 ILE A O 1
ATOM 8278 N N . LEU A 1 1071 ? -32.423 0.250 52.521 1.00 87.50 1071 LEU A N 1
ATOM 8279 C CA . LEU A 1 1071 ? -31.159 -0.458 52.696 1.00 87.50 1071 LEU A CA 1
ATOM 8280 C C . LEU A 1 1071 ? -30.124 0.169 51.767 1.00 87.50 1071 LEU A C 1
ATOM 8282 O O . LEU A 1 1071 ? -30.371 0.245 50.568 1.00 87.50 1071 LEU A O 1
ATOM 8286 N N . VAL A 1 1072 ? -28.986 0.611 52.295 1.00 80.00 1072 VAL A N 1
ATOM 8287 C CA . VAL A 1 1072 ? -27.959 1.329 51.519 1.00 80.00 1072 VAL A CA 1
ATOM 8288 C C . VAL A 1 1072 ? -26.646 0.558 51.547 1.00 80.00 1072 VAL A C 1
ATOM 8290 O O . VAL A 1 1072 ? -26.154 0.243 52.630 1.00 80.00 1072 VAL A O 1
ATOM 8293 N N . ALA A 1 1073 ? -26.063 0.267 50.385 1.00 77.88 1073 ALA A N 1
ATOM 8294 C CA . ALA A 1 1073 ? -24.746 -0.361 50.297 1.00 77.88 1073 ALA A CA 1
ATOM 8295 C C . ALA A 1 1073 ? -23.626 0.689 50.452 1.00 77.88 1073 ALA A C 1
ATOM 8297 O O . ALA A 1 1073 ? -23.721 1.793 49.915 1.00 77.88 1073 ALA A O 1
ATOM 8298 N N . GLU A 1 1074 ? -22.551 0.355 51.177 1.00 68.75 1074 GLU A N 1
ATOM 8299 C CA . GLU A 1 1074 ? -21.436 1.283 51.455 1.00 68.75 1074 GLU A CA 1
ATOM 8300 C C . GLU A 1 1074 ? -20.724 1.771 50.189 1.00 68.75 1074 GLU A C 1
ATOM 8302 O O . GLU A 1 1074 ? -20.390 2.948 50.110 1.00 68.75 1074 GLU A O 1
ATOM 8307 N N . TRP A 1 1075 ? -20.547 0.895 49.195 1.00 60.97 1075 TRP A N 1
ATOM 8308 C CA . TRP A 1 1075 ? -19.937 1.219 47.896 1.00 60.97 1075 TRP A CA 1
ATOM 8309 C C . TRP A 1 1075 ? -20.975 1.262 46.760 1.00 60.97 1075 TRP A C 1
ATOM 8311 O O . TRP A 1 1075 ? -20.654 1.027 45.595 1.00 60.97 1075 TRP A O 1
ATOM 8321 N N . GLY A 1 1076 ? -22.248 1.459 47.113 1.00 59.31 1076 GLY A N 1
ATOM 8322 C CA . GLY A 1 1076 ? -23.384 1.438 46.194 1.00 59.31 1076 GLY A CA 1
ATOM 8323 C C . GLY A 1 1076 ? -23.778 2.817 45.669 1.00 59.31 1076 GLY A C 1
ATOM 8324 O O . GLY A 1 1076 ? -22.934 3.663 45.359 1.00 59.31 1076 GLY A O 1
ATOM 8325 N N . ALA A 1 1077 ? -25.085 3.078 45.605 1.00 56.19 1077 ALA A N 1
ATOM 8326 C CA . ALA A 1 1077 ? -25.636 4.370 45.191 1.00 56.19 1077 ALA A CA 1
ATOM 8327 C C . ALA A 1 1077 ? -25.075 5.552 46.009 1.00 56.19 1077 ALA A C 1
ATOM 8329 O O . ALA A 1 1077 ? -24.932 6.651 45.480 1.00 56.19 1077 ALA A O 1
ATOM 8330 N N . ALA A 1 1078 ? -24.677 5.328 47.265 1.00 50.91 1078 ALA A N 1
ATOM 8331 C CA . ALA A 1 1078 ? -24.074 6.344 48.130 1.00 50.91 1078 ALA A CA 1
ATOM 8332 C C . ALA A 1 1078 ? -22.660 6.803 47.703 1.00 50.91 1078 ALA A C 1
ATOM 8334 O O . ALA A 1 1078 ? -22.248 7.899 48.076 1.00 50.91 1078 ALA A O 1
ATOM 8335 N N . THR A 1 1079 ? -21.917 6.011 46.920 1.00 45.91 1079 THR A N 1
ATOM 8336 C CA . THR A 1 1079 ? -20.572 6.362 46.408 1.00 45.91 1079 THR A CA 1
ATOM 8337 C C . THR A 1 1079 ? -20.552 6.684 44.916 1.00 45.91 1079 THR A C 1
ATOM 8339 O O . THR A 1 1079 ? -19.508 7.050 44.380 1.00 45.91 1079 THR A O 1
ATOM 8342 N N . SER A 1 1080 ? -21.693 6.559 44.231 1.00 49.81 1080 SER A N 1
ATOM 8343 C CA . SER A 1 1080 ? -21.826 6.945 42.825 1.00 49.81 1080 SER A CA 1
ATOM 8344 C C . SER A 1 1080 ? -21.563 8.449 42.658 1.00 49.81 1080 SER A C 1
ATOM 8346 O O . SER A 1 1080 ? -22.159 9.236 43.389 1.00 49.81 1080 SER A O 1
ATOM 8348 N N . PRO A 1 1081 ? -20.763 8.901 41.675 1.00 39.00 1081 PRO A N 1
ATOM 8349 C CA . PRO A 1 1081 ? -20.563 10.330 41.410 1.00 39.00 1081 PRO A CA 1
ATOM 8350 C C . PRO A 1 1081 ? -21.870 11.098 41.141 1.00 39.00 1081 PRO A C 1
ATOM 8352 O O . PRO A 1 1081 ? -21.927 12.304 41.363 1.00 39.00 1081 PRO A O 1
ATOM 8355 N N . LEU A 1 1082 ? -22.915 10.395 40.680 1.00 44.81 1082 LEU A N 1
ATOM 8356 C CA . LEU A 1 1082 ? -24.237 10.948 40.368 1.00 44.81 1082 LEU A CA 1
ATOM 8357 C C . LEU A 1 1082 ? -25.142 11.124 41.601 1.00 44.81 1082 LEU A C 1
ATOM 8359 O O . LEU A 1 1082 ? -26.026 11.975 41.582 1.00 44.81 1082 LEU A O 1
ATOM 8363 N N . LEU A 1 1083 ? -24.956 10.310 42.647 1.00 48.97 1083 LEU A N 1
ATOM 8364 C CA . LEU A 1 1083 ? -25.874 10.209 43.797 1.00 48.97 1083 LEU A CA 1
ATOM 8365 C C . LEU A 1 1083 ? -25.183 10.434 45.155 1.00 48.97 1083 LEU A C 1
ATOM 8367 O O . LEU A 1 1083 ? -25.841 10.795 46.127 1.00 48.97 1083 LEU A O 1
ATOM 8371 N N . GLY A 1 1084 ? -23.858 10.292 45.226 1.00 46.31 1084 GLY A N 1
ATOM 8372 C CA . GLY A 1 1084 ? -23.026 10.472 46.422 1.00 46.31 1084 GLY A CA 1
ATOM 8373 C C . GLY A 1 1084 ? -22.868 11.925 46.873 1.00 46.31 1084 GLY A C 1
ATOM 8374 O O . GLY A 1 1084 ? -22.235 12.209 47.886 1.00 46.31 1084 GLY A O 1
ATOM 8375 N N . CYS A 1 1085 ? -23.471 12.859 46.140 1.00 45.94 1085 CYS A N 1
ATOM 8376 C CA . CYS A 1 1085 ? -23.676 14.243 46.552 1.00 45.94 1085 CYS A CA 1
ATOM 8377 C C . CYS A 1 1085 ? -24.948 14.440 47.400 1.00 45.94 1085 CYS A C 1
ATOM 8379 O O . CYS A 1 1085 ? -25.172 15.543 47.904 1.00 45.94 1085 CYS A O 1
ATOM 8381 N N . LEU A 1 1086 ? -25.760 13.394 47.604 1.00 51.00 1086 LEU A N 1
ATOM 8382 C CA . LEU A 1 1086 ? -26.936 13.446 48.469 1.00 51.00 1086 LEU A CA 1
ATOM 8383 C C . LEU A 1 1086 ? -26.564 13.122 49.924 1.00 51.00 1086 LEU A C 1
ATOM 8385 O O . LEU A 1 1086 ? -26.017 12.051 50.179 1.00 51.00 1086 LEU A O 1
ATOM 8389 N N . PRO A 1 1087 ? -26.902 13.989 50.900 1.00 50.22 1087 PRO A N 1
ATOM 8390 C CA . PRO A 1 1087 ? -26.531 13.789 52.304 1.00 50.22 1087 PRO A CA 1
ATOM 8391 C C . PRO A 1 1087 ? -27.044 12.482 52.929 1.00 50.22 1087 PRO A C 1
ATOM 8393 O O . PRO A 1 1087 ? -26.462 12.009 53.902 1.00 50.22 1087 PRO A O 1
ATOM 8396 N N . ASP A 1 1088 ? -28.136 11.916 52.404 1.00 58.62 1088 ASP A N 1
ATOM 8397 C CA . ASP A 1 1088 ? -28.812 10.745 52.975 1.00 58.62 1088 ASP A CA 1
ATOM 8398 C C . ASP A 1 1088 ? -29.730 9.995 51.988 1.00 58.62 1088 ASP A C 1
ATOM 8400 O O . ASP A 1 1088 ? -30.734 9.408 52.398 1.00 58.62 1088 ASP A O 1
ATOM 8404 N N . LEU A 1 1089 ? -29.427 10.050 50.681 1.00 60.41 1089 LEU A N 1
ATOM 8405 C CA . LEU A 1 1089 ? -30.319 9.546 49.629 1.00 60.41 1089 LEU A CA 1
ATOM 8406 C C . LEU A 1 1089 ? -31.764 10.033 49.858 1.00 60.41 1089 LEU A C 1
ATOM 8408 O O . LEU A 1 1089 ? -32.693 9.250 49.776 1.00 60.41 1089 LEU A O 1
ATOM 8412 N N . GLY A 1 1090 ? -31.992 11.287 50.248 1.00 61.91 1090 GLY A N 1
ATOM 8413 C CA . GLY A 1 1090 ? -33.327 11.883 50.340 1.00 61.91 1090 GLY A CA 1
ATOM 8414 C C . GLY A 1 1090 ? -34.251 11.345 51.441 1.00 61.91 1090 GLY A C 1
ATOM 8415 O O . GLY A 1 1090 ? -35.431 11.693 51.450 1.00 61.91 1090 GLY A O 1
ATOM 8416 N N . ALA A 1 1091 ? -33.757 10.533 52.382 1.00 67.25 1091 ALA A N 1
ATOM 8417 C CA . ALA A 1 1091 ? -34.559 10.036 53.503 1.00 67.25 1091 ALA A CA 1
ATOM 8418 C C . ALA A 1 1091 ? -35.080 11.171 54.411 1.00 67.25 1091 ALA A C 1
ATOM 8420 O O . ALA A 1 1091 ? -36.223 11.125 54.862 1.00 67.25 1091 ALA A O 1
ATOM 8421 N N . SER A 1 1092 ? -34.284 12.219 54.639 1.00 65.88 1092 SER A N 1
ATOM 8422 C CA . SER A 1 1092 ? -34.661 13.420 55.405 1.00 65.88 1092 SER A CA 1
ATOM 8423 C C . SER A 1 1092 ? -35.660 14.327 54.696 1.00 65.88 1092 SER A C 1
ATOM 8425 O O . SER A 1 1092 ? -36.203 15.238 55.324 1.00 65.88 1092 SER A O 1
ATOM 8427 N N . LEU A 1 1093 ? -35.906 14.099 53.405 1.00 65.94 1093 LEU A N 1
ATOM 8428 C CA . LEU A 1 1093 ? -36.815 14.912 52.603 1.00 65.94 1093 LEU A CA 1
ATOM 8429 C C . LEU A 1 1093 ? -38.279 14.477 52.730 1.00 65.94 1093 LEU A C 1
ATOM 8431 O O . LEU A 1 1093 ? -39.163 15.181 52.247 1.00 65.94 1093 LEU A O 1
ATOM 8435 N N . ILE A 1 1094 ? -38.535 13.333 53.369 1.00 72.19 1094 ILE A N 1
ATOM 8436 C CA . ILE A 1 1094 ? -39.875 12.788 53.570 1.00 72.19 1094 ILE A CA 1
ATOM 8437 C C . ILE A 1 1094 ? -40.281 13.006 55.028 1.00 72.19 1094 ILE A C 1
ATOM 8439 O O . ILE A 1 1094 ? -39.540 12.689 55.957 1.00 72.19 1094 ILE A O 1
ATOM 8443 N N . SER A 1 1095 ? -41.477 13.544 55.249 1.00 77.44 1095 SER A N 1
ATOM 8444 C CA . SER A 1 1095 ? -41.995 13.828 56.592 1.00 77.44 1095 SER A CA 1
ATOM 8445 C C . SER A 1 1095 ? -42.438 12.569 57.349 1.00 77.44 1095 SER A C 1
ATOM 8447 O O . SER A 1 1095 ? -42.510 12.570 58.583 1.00 77.44 1095 SER A O 1
ATOM 8449 N N . LYS A 1 1096 ? -42.715 11.475 56.632 1.00 82.62 1096 LYS A N 1
ATOM 8450 C CA . LYS A 1 1096 ? -42.997 10.155 57.206 1.00 82.62 1096 LYS A CA 1
ATOM 8451 C C . LYS A 1 1096 ? -41.722 9.507 57.782 1.00 82.62 1096 LYS A C 1
ATOM 8453 O O . LYS A 1 1096 ? -40.689 9.520 57.124 1.00 82.62 1096 LYS A O 1
ATOM 8458 N N . PRO A 1 1097 ? -41.781 8.857 58.963 1.00 79.56 1097 PRO A N 1
ATOM 8459 C CA . PRO A 1 1097 ? -40.650 8.097 59.492 1.00 79.56 1097 PRO A CA 1
ATOM 8460 C C . PRO A 1 1097 ? -40.260 6.943 58.556 1.00 79.56 1097 PRO A C 1
ATOM 8462 O O . PRO A 1 1097 ? -41.069 6.042 58.319 1.00 79.56 1097 PRO A O 1
ATOM 8465 N N . VAL A 1 1098 ? -39.017 6.957 58.070 1.00 81.31 1098 VAL A N 1
ATOM 8466 C CA . VAL A 1 1098 ? -38.415 5.890 57.257 1.00 81.31 1098 VAL A CA 1
ATOM 8467 C C . VAL A 1 1098 ? -37.227 5.302 58.012 1.00 81.31 1098 VAL A C 1
ATOM 8469 O O . VAL A 1 1098 ? -36.389 6.035 58.538 1.00 81.31 1098 VAL A O 1
ATOM 8472 N N . ARG A 1 1099 ? -37.155 3.970 58.092 1.00 85.06 1099 ARG A N 1
ATOM 8473 C CA . ARG A 1 1099 ? -35.996 3.276 58.665 1.00 85.06 1099 ARG A CA 1
ATOM 8474 C C . ARG A 1 1099 ? -34.885 3.213 57.614 1.00 85.06 1099 ARG A C 1
ATOM 8476 O O . ARG A 1 1099 ? -35.147 2.761 56.508 1.00 85.06 1099 ARG A O 1
ATOM 8483 N N . VAL A 1 1100 ? -33.668 3.635 57.948 1.00 82.62 1100 VAL A N 1
ATOM 8484 C CA . VAL A 1 1100 ? -32.512 3.573 57.038 1.00 82.62 1100 VAL A CA 1
ATOM 8485 C C . VAL A 1 1100 ? -31.424 2.718 57.676 1.00 82.62 1100 VAL A C 1
ATOM 8487 O O . VAL A 1 1100 ? -30.973 3.029 58.779 1.00 82.62 1100 VAL A O 1
ATOM 8490 N N . ASP A 1 1101 ? -31.004 1.656 56.993 1.00 84.81 1101 ASP A N 1
ATOM 8491 C CA . ASP A 1 1101 ? -29.931 0.765 57.433 1.00 84.81 1101 ASP A CA 1
ATOM 8492 C C . ASP A 1 1101 ? -28.800 0.757 56.390 1.00 84.81 1101 ASP A C 1
ATOM 8494 O O . ASP A 1 1101 ? -29.017 0.475 55.211 1.00 84.81 1101 ASP A O 1
ATOM 8498 N N . TYR A 1 1102 ? -27.577 1.050 56.836 1.00 80.88 1102 TYR A N 1
ATOM 8499 C CA . TYR A 1 1102 ? -26.375 0.999 56.002 1.00 80.88 1102 TYR A CA 1
ATOM 8500 C C . TYR A 1 1102 ? -25.692 -0.363 56.139 1.00 80.88 1102 TYR A C 1
ATOM 8502 O O . TYR A 1 1102 ? -25.422 -0.828 57.251 1.00 80.88 1102 TYR A O 1
ATOM 8510 N N . ILE A 1 1103 ? -25.381 -0.987 55.008 1.00 81.88 1103 ILE A N 1
ATOM 8511 C CA . ILE A 1 1103 ? -24.741 -2.296 54.925 1.00 81.88 1103 ILE A CA 1
ATOM 8512 C C . ILE A 1 1103 ? -23.276 -2.079 54.546 1.00 81.88 1103 ILE A C 1
ATOM 8514 O O . ILE A 1 1103 ? -22.947 -1.746 53.409 1.00 81.88 1103 ILE A O 1
ATOM 8518 N N . SER A 1 1104 ? -22.394 -2.223 55.536 1.00 74.38 1104 SER A N 1
ATOM 8519 C CA . SER A 1 1104 ? -20.952 -2.021 55.366 1.00 74.38 1104 SER A CA 1
ATOM 8520 C C . SER A 1 1104 ? -20.277 -3.176 54.628 1.00 74.38 1104 SER A C 1
ATOM 8522 O O . SER A 1 1104 ? -20.639 -4.335 54.825 1.00 74.38 1104 SER A O 1
ATOM 8524 N N . GLY A 1 1105 ? -19.252 -2.879 53.837 1.00 70.12 1105 GLY A N 1
ATOM 8525 C CA . GLY A 1 1105 ? -18.384 -3.845 53.169 1.00 70.12 1105 GLY A CA 1
ATOM 8526 C C . GLY A 1 1105 ? -18.963 -4.461 51.898 1.00 70.12 1105 GLY A C 1
ATOM 8527 O O . GLY A 1 1105 ? -18.390 -5.424 51.404 1.00 70.12 1105 GLY A O 1
ATOM 8528 N N . VAL A 1 1106 ? -20.075 -3.936 51.374 1.00 68.88 1106 VAL A N 1
ATOM 8529 C CA . VAL A 1 1106 ? -20.741 -4.462 50.172 1.00 68.88 1106 VAL A CA 1
ATOM 8530 C C . VAL A 1 1106 ? -20.964 -3.364 49.131 1.00 68.88 1106 VAL A C 1
ATOM 8532 O O . VAL A 1 1106 ? -21.207 -2.206 49.476 1.00 68.88 1106 VAL A O 1
ATOM 8535 N N . GLY A 1 1107 ? -20.853 -3.729 47.852 1.00 66.06 1107 GLY A N 1
ATOM 8536 C CA . GLY A 1 1107 ? -21.197 -2.868 46.714 1.00 66.06 1107 GLY A CA 1
ATOM 8537 C C . GLY A 1 1107 ? -22.654 -3.024 46.264 1.00 66.06 1107 GLY A C 1
ATOM 8538 O O . GLY A 1 1107 ? -23.386 -3.848 46.811 1.00 66.06 1107 GLY A O 1
ATOM 8539 N N . HIS A 1 1108 ? -23.045 -2.262 45.232 1.00 69.62 1108 HIS A N 1
ATOM 8540 C CA . HIS A 1 1108 ? -24.421 -2.167 44.701 1.00 69.62 1108 HIS A CA 1
ATOM 8541 C C . HIS A 1 1108 ? -25.123 -3.525 44.506 1.00 69.62 1108 HIS A C 1
ATOM 8543 O O . HIS A 1 1108 ? -26.268 -3.699 44.908 1.00 69.62 1108 HIS A O 1
ATOM 8549 N N . PHE A 1 1109 ? -24.428 -4.510 43.930 1.00 70.19 1109 PHE A N 1
ATOM 8550 C CA . PHE A 1 1109 ? -24.977 -5.852 43.691 1.00 70.19 1109 PHE A CA 1
ATOM 8551 C C . PHE A 1 1109 ? -24.592 -6.872 44.774 1.00 70.19 1109 PHE A C 1
ATOM 8553 O O . PHE A 1 1109 ? -25.335 -7.816 45.028 1.00 70.19 1109 PHE A O 1
ATOM 8560 N N . GLY A 1 1110 ? -23.464 -6.665 45.465 1.00 68.62 1110 GLY A N 1
ATOM 8561 C CA . GLY A 1 1110 ? -22.958 -7.587 46.492 1.00 68.62 1110 GLY A CA 1
ATOM 8562 C C . GLY A 1 1110 ? -23.854 -7.694 47.729 1.00 68.62 1110 GLY A C 1
ATOM 8563 O O . GLY A 1 1110 ? -23.742 -8.637 48.505 1.00 68.62 1110 GLY A O 1
ATOM 8564 N N . MET A 1 1111 ? -24.791 -6.763 47.910 1.00 78.88 1111 MET A N 1
ATOM 8565 C CA . MET A 1 1111 ? -25.716 -6.788 49.039 1.00 78.88 1111 MET A CA 1
ATOM 8566 C C . MET A 1 1111 ? -26.657 -8.002 49.049 1.00 78.88 1111 MET A C 1
ATOM 8568 O O . MET A 1 1111 ? -27.078 -8.408 50.128 1.00 78.88 1111 MET A O 1
ATOM 8572 N N . PHE A 1 1112 ? -26.972 -8.617 47.905 1.00 84.44 1112 PHE A N 1
ATOM 8573 C CA . PHE A 1 1112 ? -27.863 -9.787 47.854 1.00 84.44 1112 PHE A CA 1
ATOM 8574 C C . PHE A 1 1112 ? -27.206 -11.076 48.366 1.00 84.44 1112 PHE A C 1
ATOM 8576 O O . PHE A 1 1112 ? -27.913 -11.981 48.799 1.00 84.44 1112 PHE A O 1
ATOM 8583 N N . GLY A 1 1113 ? -25.872 -11.133 48.382 1.00 75.31 1113 GLY A N 1
ATOM 8584 C CA . GLY A 1 1113 ? -25.102 -12.198 49.030 1.00 75.31 1113 GLY A CA 1
ATOM 8585 C C . GLY A 1 1113 ? -24.823 -11.944 50.517 1.00 75.31 1113 GLY A C 1
ATOM 8586 O O . GLY A 1 1113 ? -24.243 -12.789 51.186 1.00 75.31 1113 GLY A O 1
ATOM 8587 N N . ASP A 1 1114 ? -25.223 -10.796 51.078 1.00 81.88 1114 ASP A N 1
ATOM 8588 C CA . ASP A 1 1114 ? -24.948 -10.472 52.481 1.00 81.88 1114 ASP A CA 1
ATOM 8589 C C . ASP A 1 1114 ? -26.085 -10.926 53.409 1.00 81.88 1114 ASP A C 1
ATOM 8591 O O . ASP A 1 1114 ? -27.246 -10.519 53.298 1.00 81.88 1114 ASP A O 1
ATOM 8595 N N . ALA A 1 1115 ? -25.735 -11.736 54.409 1.00 82.56 1115 ALA A N 1
ATOM 8596 C CA . ALA A 1 1115 ? -26.693 -12.265 55.375 1.00 82.56 1115 ALA A CA 1
ATOM 8597 C C . ALA A 1 1115 ? -27.409 -11.185 56.217 1.00 82.56 1115 ALA A C 1
ATOM 8599 O O . ALA A 1 1115 ? -28.468 -11.455 56.787 1.00 82.56 1115 ALA A O 1
ATOM 8600 N N . ARG A 1 1116 ? -26.866 -9.962 56.360 1.00 84.38 1116 ARG A N 1
ATOM 8601 C CA . ARG A 1 1116 ? -27.579 -8.850 57.023 1.00 84.38 1116 ARG A CA 1
ATOM 8602 C C . ARG A 1 1116 ? -28.681 -8.312 56.121 1.00 84.38 1116 ARG A C 1
ATOM 8604 O O . ARG A 1 1116 ? -29.756 -8.051 56.648 1.00 84.38 1116 ARG A O 1
ATOM 8611 N N . THR A 1 1117 ? -28.462 -8.213 54.810 1.00 86.38 1117 THR A N 1
ATOM 8612 C CA . THR A 1 1117 ? -29.508 -7.829 53.848 1.00 86.38 1117 THR A CA 1
ATOM 8613 C C . THR A 1 1117 ? -30.699 -8.776 53.936 1.00 86.38 1117 THR A C 1
ATOM 8615 O O . THR A 1 1117 ? -31.823 -8.320 54.129 1.00 86.38 1117 THR A O 1
ATOM 8618 N N . ALA A 1 1118 ? -30.461 -10.092 53.898 1.00 86.06 1118 ALA A N 1
ATOM 8619 C CA . ALA A 1 1118 ? -31.526 -11.092 54.001 1.00 86.06 1118 ALA A CA 1
ATOM 8620 C C . ALA A 1 1118 ? -32.327 -10.966 55.312 1.00 86.06 1118 ALA A C 1
ATOM 8622 O O . ALA A 1 1118 ? -33.557 -10.959 55.287 1.00 86.06 1118 ALA A O 1
ATOM 8623 N N . ARG A 1 1119 ? -31.642 -10.764 56.449 1.00 84.12 1119 ARG A N 1
ATOM 8624 C CA . ARG A 1 1119 ? -32.293 -10.517 57.750 1.00 84.12 1119 ARG A CA 1
ATOM 8625 C C . ARG A 1 1119 ? -33.114 -9.230 57.780 1.00 84.12 1119 ARG A C 1
ATOM 8627 O O . ARG A 1 1119 ? -34.167 -9.206 58.397 1.00 84.12 1119 ARG A O 1
ATOM 8634 N N . LEU A 1 1120 ? -32.634 -8.158 57.151 1.00 85.25 1120 LEU A N 1
ATOM 8635 C CA . LEU A 1 1120 ? -33.327 -6.865 57.124 1.00 85.25 1120 LEU A CA 1
ATOM 8636 C C . LEU A 1 1120 ? -34.537 -6.866 56.180 1.00 85.25 1120 LEU A C 1
ATOM 8638 O O . LEU A 1 1120 ? -35.496 -6.131 56.413 1.00 85.25 1120 LEU A O 1
ATOM 8642 N N . LEU A 1 1121 ? -34.508 -7.696 55.135 1.00 86.88 1121 LEU A N 1
ATOM 8643 C CA . LEU A 1 1121 ? -35.652 -7.929 54.256 1.00 86.88 1121 LEU A CA 1
ATOM 8644 C C . LEU A 1 1121 ? -36.735 -8.775 54.932 1.00 86.88 1121 LEU A C 1
ATOM 8646 O O . LEU A 1 1121 ? -37.920 -8.622 54.606 1.00 86.88 1121 LEU A O 1
ATOM 8650 N N . ASP A 1 1122 ? -36.355 -9.643 55.875 1.00 78.38 1122 ASP A N 1
ATOM 8651 C CA . ASP A 1 1122 ? -37.295 -10.496 56.581 1.00 78.38 1122 ASP A CA 1
ATOM 8652 C C . ASP A 1 1122 ? -37.926 -9.840 57.823 1.00 78.38 1122 ASP A C 1
ATOM 8654 O O . ASP A 1 1122 ? -37.459 -9.999 58.944 1.00 78.38 1122 ASP A O 1
ATOM 8658 N N . LEU A 1 1123 ? -39.037 -9.117 57.637 1.00 63.09 1123 LEU A N 1
ATOM 8659 C CA . LEU A 1 1123 ? -39.789 -8.455 58.715 1.00 63.09 1123 LEU A CA 1
ATOM 8660 C C . LEU A 1 1123 ? -40.456 -9.404 59.736 1.00 63.09 1123 LEU A C 1
ATOM 8662 O O . LEU A 1 1123 ? -41.174 -8.928 60.616 1.00 63.09 1123 LEU A O 1
ATOM 8666 N N . SER A 1 1124 ? -40.253 -10.726 59.656 1.00 45.31 1124 SER A N 1
ATOM 8667 C CA . SER A 1 1124 ? -40.592 -11.635 60.765 1.00 45.31 1124 SER A CA 1
ATOM 8668 C C . SER A 1 1124 ? -39.659 -11.501 61.979 1.00 45.31 1124 SER A C 1
ATOM 8670 O O . SER A 1 1124 ? -39.954 -12.115 63.009 1.00 45.31 1124 SER A O 1
ATOM 8672 N N . LEU A 1 1125 ? -38.572 -10.719 61.876 1.00 37.28 1125 LEU A N 1
ATOM 8673 C CA . LEU A 1 1125 ? -37.556 -10.508 62.917 1.00 37.28 1125 LEU A CA 1
ATOM 8674 C C . LEU A 1 1125 ? -37.511 -9.081 63.477 1.00 37.28 1125 LEU A C 1
ATOM 8676 O O . LEU A 1 1125 ? -37.435 -8.109 62.689 1.00 37.28 1125 LEU A O 1
#

pLDDT: mean 73.12, std 20.73, range [21.58, 98.56]

Organism: NCBI:txid2733690

Radius of gyration: 41.42 Å; chains: 1; bounding box: 106×73×115 Å